Protein 8XEJ (pdb70)

Nearest PDB structures (foldseek):
  8xej-assembly1_L  TM=1.005E+00  e=1.411E-43  Oryctolagus cuniculus
  7daa-assembly1_L  TM=9.873E-01  e=8.608E-41  Homo sapiens
  8tlm-assembly1_B  TM=9.731E-01  e=5.963E-35  Oryctolagus cuniculus
  8f6l-assembly1_B  TM=9.156E-01  e=1.767E-34  Homo sapiens
  5b71-assembly2_C  TM=8.196E-01  e=6.114E-34  Homo sapiens

InterPro domains:
  IPR003598 Immunoglobulin subtype 2 [SM00408] (35-115)
  IPR003598 Immunoglobulin subtype 2 [SM00408] (233-308)
  IPR003599 Immunoglobulin domain subtype [SM00409] (29-137)
  IPR003599 Immunoglobulin domain subtype [SM00409] (227-319)
  IPR007110 Immunoglobulin-like domain [PS50835] (37-120)
  IPR007110 Immunoglobulin-like domain [PS50835] (139-203)
  IPR007110 Immunoglobulin-like domain [PS50835] (221-315)
  IPR013783 Immunoglobulin-like fold [G3DSA:2.60.40.10] (23-137)
  IPR013783 Immunoglobulin-like fold [G3DSA:2.60.40.10] (138-223)
  IPR013783 Immunoglobulin-like fold [G3DSA:2.60.40.10] (224-321)
  IPR036179 Immunoglobulin-like domain superfamily [SSF48726] (25-116)
  IPR036179 Immunoglobulin-like domain superfamily [SSF48726] (101-204)
  IPR036179 Immunoglobulin-like domain superfamily [SSF48726] (213-319)

Foldseek 3Di:
DEWDKEWPAQEDEEAFQAKDKTKMFTDDPVWFQDKWKWFDDPPDIHTDDACVVPFWHWDDDGGMIIIIGGGDDQPPPFGKMKMKTQDPVGIDIYIHGYHHDYVVVVCPVVVVVVVVVVVVVVVVCCVPVPVD/DVLVVLLVLLVVLVVLVVLLVVLLVVVLVCDCVPDDNVLSVVSVVLVVVLLVLLLLVLVQQVVQDDPDPVVPPDPPVVQNVCSVVSNSLVVLSVVLNVLSVVCVVDPHDDPLSVLVSVLSLLVNLVSLLLSLLSRLLVSLLSLLLVCFQVQDDDPSSVSNNVSSVVSLLSSQLSLQVLLLVLFPPSPDPSNVLSNLRSLLQVLQLVLLSNLLSLLCSQCVPCSVVVCVVQLVVQLVVLVVPDADLGDDPVVCSSVSSSQSSSLSRGDAQGADADPPPVNVVSVVVSVVVSVVSVVVCVVVVPPTDNHPDPVPVVVSSVVSNVVSVVSVCVCPVPVDAQNAASDDNVSSRRRSNRVRPD/DKAKDFAAEDAFQDKGKIKIFDDDDWLLPWKKWKWWAAVPGDIHTAWIAGNVGDIDGDPVCVPQWDWGDDGTMIMIMGRGDDQVNWTWMKMFTDDPHGDDIYPTGTHGYDDDDWDAWDKDKQAWDPQKIKIWIKTDFGDDDDKDKDKPVNPDDPFKDWDDWDADPVGGTITMIMGIDGPVCLVPDWIWMWMADVNVRDTDIGTHHHDD/DAKAKEKDDQEDEDAQFAKDKIKIFIPWFLFQAKWKWWAAPPDDIDTADGSQAHGDPPHDPQWGWDDTTGMIMIMGGNDALQRFTKMKMWGDRPCVVHNIDIYPIYGYAYAYDFDAWDWDKDWADPVVVVVWKTKIKIKTPFGDDPDKDKWKAFLNHTDDDQKDKDKDAQDSHRRGIMMMIIGIDGNVVVVVTWKIWIFIGDPSDPDTDIDIDTPPD

Solvent-accessible surface area: 41910 Å² total

GO terms:
  GO:0045494 photoreceptor cell maintenance (P, IDA)
  GO:0032755 positive regulation of interleukin-6 production (P, IDA)
  GO:0038023 signaling receptor activity (F, IDA)
  GO:0072659 protein localization to plasma membrane (P, IMP)
  GO:0005768 endosome (C, IDA)
  GO:0005789 endoplasmic reticulum membrane (C, IDA)
  GO:0005886 plasma membrane (C, IDA)
  GO:0010575 positive regulation of vascular endothelial growth factor production (P, IDA)
  GO:0010595 positive regulation of endothelial cell migration (P, IDA)
  GO:1904466 positive regulation of matrix metallopeptidase secretion (P, IDA)
  GO:0046598 positive regulation of viral entry into host cell (P, IDA)
  GO:0072659 protein localization to plasma membrane (P, IDA)
  GO:0061154 endothelial tube morphogenesis (P, IDA)
  GO:0140597 protein carrier activity (F, IDA)
  GO:0042470 melanosome (C, EXP)
  GO:0005768 endosome (C, EXP)
  GO:0005789 endoplasmic reticulum membrane (C, EXP)
  GO:0005886 plasma membrane (C, EXP)
  GO:0016323 basolateral plasma membrane (C, EXP)
  GO:0001618 virus receptor activity (F, IMP)

B-factor: mean 67.81, std 33.21, range [15.9, 172.38]

Organism: Homo sapiens (NCBI:txid9606)

Secondary structure (DSSP, 8-state):
----EEES-SEEEEETTSEEEEEEEE--SS---EEEEEEEETTEEEE--TTGGGTEEEEEETTEEEEEEES--TTTS-EEEEEEEEETTEEEEEEEEEEEE-HHHHTHHHHHHHHHHHHHHHHHHHHTTT--/-EEEE---EE-TT--EEEEEEE-SS-TTSSEEEEEEE-TTS-EEEEEEE-SSS-EEE-GGGTTTEEEEE-SSEEEEEESS--GGG-EEEEEEEESSSEEEE---EEEEE-SSPPB--EEEEEPPP--EEEEEEEEEEEBSS--EEEEGGGTB-TTEEEPPPEE-TTS-EEEEEEEEEEGGGTTT---EEEEEEGGGTEEEEEE-PPP-/----EEEE-SEEEEETT-EEEEEEEESS--TT-EEEEEE-SSSPPEEEEETTTEEPTT--TT-EEEEETTEEEEEEES--GGG-EEEEEEE-TTHHHH--PBP--EEEEEE---BPPEEEEEPPPHHHHHHTEEEEEEEEEEEBSS-EEEEEEETTEEP-SSEEEEEPPPPTTT--EEEEEEEEEEHHHHHH--EEEEEEEETT-SS-EEEEEES--/-HHHHHHHHHHHHHHHHHHHHHHHHHHHHHHHHHS-HHHHHHHHHHHHHHHHHHHHHHHHHHHH--S------S-HHHHHHHIIIIIHHHHHHHHHHHHHHHHHHSSS--HHHHHHHHHHHHHHHHHHHHHIIIIIHHHHHHHHHHHHHH----HHHHHHHHHHHHHHHHHHHHHHHHHHHTSTT--S-HHHHHHHHHHHHHHHHHHHHHHHHHHHHH-TTTHHHHHHHHHHHHHHHHHHS----SS-STTHHHHHHHHHHHHHHS----SSS--SSHHHHHHHHHHHHHHHHHHHHHHT-TTS-S-S-HHHHHHHHHHHHHHHHHHHHIIIIIS----------HHHHHHHHHH---

Structure (mmCIF, N/CA/C/O backbone):
data_8XEJ
#
_entry.id   8XEJ
#
_cell.length_a   1.00
_cell.length_b   1.00
_cell.length_c   1.00
_cell.angle_alpha   90.00
_cell.angle_beta   90.00
_cell.angle_gamma   90.00
#
_symmetry.space_group_name_H-M   'P 1'
#
loop_
_entity.id
_entity.type
_entity.pdbx_description
1 polymer 'Isoform 2 of Basigin'
2 polymer 'XK-related protein 8'
3 polymer 'Fab heavy chain'
4 polymer 'Fab light chain'
5 non-polymer 1,2-DILINOLEOYL-SN-GLYCERO-3-PHOSPHOCHOLINE
#
loop_
_atom_site.group_PDB
_atom_site.id
_atom_site.type_symbol
_atom_site.label_atom_id
_atom_site.label_alt_id
_atom_site.label_comp_id
_atom_site.label_asym_id
_atom_site.label_entity_id
_atom_site.label_seq_id
_atom_site.pdbx_PDB_ins_code
_atom_site.Cartn_x
_atom_site.Cartn_y
_atom_site.Cartn_z
_atom_site.occupancy
_atom_site.B_iso_or_equiv
_atom_site.auth_seq_id
_atom_site.auth_comp_id
_atom_site.auth_asym_id
_atom_site.auth_atom_id
_atom_site.pdbx_PDB_model_num
ATOM 1 N N . GLY A 1 2 ? 119.820 116.361 167.912 1.00 59.88 103 GLY B N 1
ATOM 2 C CA . GLY A 1 2 ? 119.760 115.863 166.551 1.00 59.88 103 GLY B CA 1
ATOM 3 C C . GLY A 1 2 ? 121.125 115.608 165.943 1.00 59.88 103 GLY B C 1
ATOM 4 O O . GLY A 1 2 ? 122.122 115.550 166.662 1.00 59.88 103 GLY B O 1
ATOM 5 N N . PRO A 1 3 ? 121.171 115.455 164.621 1.00 58.97 104 PRO B N 1
ATOM 6 C CA . PRO A 1 3 ? 122.450 115.219 163.960 1.00 58.97 104 PRO B CA 1
ATOM 7 C C . PRO A 1 3 ? 123.392 116.381 164.192 1.00 58.97 104 PRO B C 1
ATOM 8 O O . PRO A 1 3 ? 122.954 117.534 164.366 1.00 58.97 104 PRO B O 1
ATOM 12 N N . PRO A 1 4 ? 124.697 116.128 164.211 1.00 52.39 105 PRO B N 1
ATOM 13 C CA . PRO A 1 4 ? 125.649 117.210 164.456 1.00 52.39 105 PRO B CA 1
ATOM 14 C C . PRO A 1 4 ? 125.935 118.002 163.194 1.00 52.39 105 PRO B C 1
ATOM 15 O O . PRO A 1 4 ? 125.826 117.503 162.072 1.00 52.39 105 PRO B O 1
ATOM 19 N N . ARG A 1 5 ? 126.311 119.262 163.397 1.00 47.66 106 ARG B N 1
ATOM 20 C CA . ARG A 1 5 ? 126.654 120.168 162.307 1.00 47.66 106 ARG B CA 1
ATOM 21 C C . ARG A 1 5 ? 128.015 120.769 162.627 1.00 47.66 106 ARG B C 1
ATOM 22 O O . ARG A 1 5 ? 128.139 121.573 163.556 1.00 47.66 106 ARG B O 1
ATOM 30 N N . VAL A 1 6 ? 129.029 120.375 161.867 1.00 39.30 107 VAL B N 1
ATOM 31 C CA . VAL A 1 6 ? 130.395 120.836 162.071 1.00 39.30 107 VAL B CA 1
ATOM 32 C C . VAL A 1 6 ? 130.792 121.760 160.934 1.00 39.30 107 VAL B C 1
ATOM 33 O O . VAL A 1 6 ? 130.370 121.584 159.786 1.00 39.30 107 VAL B O 1
ATOM 37 N N . LYS A 1 7 ? 131.621 122.750 161.253 1.00 35.81 108 LYS B N 1
ATOM 38 C CA . LYS A 1 7 ? 132.117 123.648 160.227 1.00 35.81 108 LYS B CA 1
ATOM 39 C C . LYS A 1 7 ? 133.529 124.081 160.582 1.00 35.81 108 LYS B C 1
ATOM 40 O O . LYS A 1 7 ? 133.907 124.141 161.757 1.00 35.81 108 LYS B O 1
ATOM 46 N N . ALA A 1 8 ? 134.305 124.374 159.546 1.00 32.46 109 ALA B N 1
ATOM 47 C CA . ALA A 1 8 ? 135.664 124.856 159.712 1.00 32.46 109 ALA B CA 1
ATOM 48 C C . ALA A 1 8 ? 135.677 126.324 160.109 1.00 32.46 109 ALA B C 1
ATOM 49 O O . ALA A 1 8 ? 134.789 127.095 159.738 1.00 32.46 109 ALA B O 1
ATOM 51 N N . VAL A 1 9 ? 136.710 126.716 160.853 1.00 32.05 110 VAL B N 1
ATOM 52 C CA . VAL A 1 9 ? 136.847 128.122 161.204 1.00 32.05 110 VAL B CA 1
ATOM 53 C C . VAL A 1 9 ? 137.299 128.897 159.977 1.00 32.05 110 VAL B C 1
ATOM 54 O O . VAL A 1 9 ? 136.773 129.972 159.666 1.00 32.05 110 VAL B O 1
ATOM 58 N N . LYS A 1 10 ? 138.270 128.348 159.253 1.00 35.47 111 LYS B N 1
ATOM 59 C CA . LYS A 1 10 ? 138.770 128.908 158.006 1.00 35.47 111 LYS B CA 1
ATOM 60 C C . LYS A 1 10 ? 138.670 127.799 156.973 1.00 35.47 111 LYS B C 1
ATOM 61 O O . LYS A 1 10 ? 139.322 126.760 157.115 1.00 35.47 111 LYS B O 1
ATOM 67 N N . SER A 1 11 ? 137.844 128.006 155.946 1.00 36.51 112 SER B N 1
ATOM 68 C CA . SER A 1 11 ? 137.661 126.968 154.938 1.00 36.51 112 SER B CA 1
ATOM 69 C C . SER A 1 11 ? 138.862 126.846 154.014 1.00 36.51 112 SER B C 1
ATOM 70 O O . SER A 1 11 ? 139.113 125.766 153.472 1.00 36.51 112 SER B O 1
ATOM 73 N N . SER A 1 12 ? 139.609 127.925 153.815 1.00 37.18 113 SER B N 1
ATOM 74 C CA . SER A 1 12 ? 140.775 127.888 152.947 1.00 37.18 113 SER B CA 1
ATOM 75 C C . SER A 1 12 ? 141.913 128.645 153.608 1.00 37.18 113 SER B C 1
ATOM 76 O O . SER A 1 12 ? 141.706 129.744 154.129 1.00 37.18 113 SER B O 1
ATOM 79 N N . GLU A 1 13 ? 143.107 128.060 153.588 1.00 41.05 114 GLU B N 1
ATOM 80 C CA . GLU A 1 13 ? 144.273 128.679 154.194 1.00 41.05 114 GLU B CA 1
ATOM 81 C C . GLU A 1 13 ? 145.425 128.641 153.203 1.00 41.05 114 GLU B C 1
ATOM 82 O O . GLU A 1 13 ? 145.423 127.864 152.247 1.00 41.05 114 GLU B O 1
ATOM 88 N N . HIS A 1 14 ? 146.412 129.505 153.435 1.00 49.66 115 HIS B N 1
ATOM 89 C CA . HIS A 1 14 ? 147.565 129.617 152.542 1.00 49.66 115 HIS B CA 1
ATOM 90 C C . HIS A 1 14 ? 148.795 129.916 153.393 1.00 49.66 115 HIS B C 1
ATOM 91 O O . HIS A 1 14 ? 149.028 131.067 153.773 1.00 49.66 115 HIS B O 1
ATOM 98 N N . ILE A 1 15 ? 149.565 128.878 153.705 1.00 49.67 116 ILE B N 1
ATOM 99 C CA . ILE A 1 15 ? 150.720 128.996 154.585 1.00 49.67 116 ILE B CA 1
ATOM 100 C C . ILE A 1 15 ? 151.941 128.707 153.719 1.00 49.67 116 ILE B C 1
ATOM 101 O O . ILE A 1 15 ? 151.809 128.514 152.505 1.00 49.67 116 ILE B O 1
ATOM 106 N N . ASN A 1 16 ? 153.131 128.690 154.312 1.00 53.59 117 ASN B N 1
ATOM 107 C CA . ASN A 1 16 ? 154.363 128.490 153.572 1.00 53.59 117 ASN B CA 1
ATOM 108 C C . ASN A 1 16 ? 155.155 127.373 154.234 1.00 53.59 117 ASN B C 1
ATOM 109 O O . ASN A 1 16 ? 154.886 126.984 155.373 1.00 53.59 117 ASN B O 1
ATOM 114 N N . GLU A 1 17 ? 156.127 126.846 153.497 1.00 55.61 118 GLU B N 1
ATOM 115 C CA . GLU A 1 17 ? 156.907 125.725 153.994 1.00 55.61 118 GLU B CA 1
ATOM 116 C C . GLU A 1 17 ? 157.777 126.143 155.175 1.00 55.61 118 GLU B C 1
ATOM 117 O O . GLU A 1 17 ? 158.102 127.317 155.367 1.00 55.61 118 GLU B O 1
ATOM 123 N N . GLY A 1 18 ? 158.143 125.146 155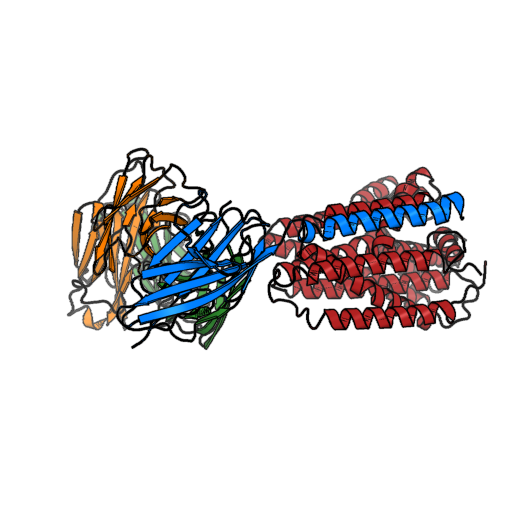.981 1.00 51.52 119 GLY B N 1
ATOM 124 C CA . GLY A 1 18 ? 158.929 125.345 157.176 1.00 51.52 119 GLY B CA 1
ATOM 125 C C . GLY A 1 18 ? 158.132 125.750 158.396 1.00 51.52 119 GLY B C 1
ATOM 126 O O . GLY A 1 18 ? 158.607 125.558 159.521 1.00 51.52 119 GLY B O 1
ATOM 127 N N . GLU A 1 19 ? 156.935 126.300 158.215 1.00 45.60 120 GLU B N 1
ATOM 128 C CA . GLU A 1 19 ? 156.083 126.718 159.316 1.00 45.60 120 GLU B CA 1
ATOM 129 C C . GLU A 1 19 ? 155.174 125.555 159.709 1.00 45.60 120 GLU B C 1
ATOM 130 O O . GLU A 1 19 ? 155.395 124.408 159.312 1.00 45.60 120 GLU B O 1
ATOM 136 N N . THR A 1 20 ? 154.143 125.833 160.505 1.00 38.22 121 THR B N 1
ATOM 137 C CA . THR A 1 20 ? 153.216 124.800 160.951 1.00 38.22 121 THR B CA 1
ATOM 138 C C . THR A 1 20 ? 151.786 125.303 160.817 1.00 38.22 121 THR B C 1
ATOM 139 O O . THR A 1 20 ? 151.408 126.292 161.451 1.00 38.22 121 THR B O 1
ATOM 143 N N . ALA A 1 21 ? 151.000 124.623 159.988 1.00 34.62 122 ALA B N 1
ATOM 144 C CA . ALA A 1 21 ? 149.604 124.978 159.774 1.00 34.62 122 ALA B CA 1
ATOM 145 C C . ALA A 1 21 ? 148.739 124.457 160.910 1.00 34.62 122 ALA B C 1
ATOM 146 O O . ALA A 1 21 ? 148.903 123.321 161.354 1.00 34.62 122 ALA B O 1
ATOM 148 N N . MET A 1 22 ? 147.782 125.268 161.354 1.00 27.10 123 MET B N 1
ATOM 149 C CA . MET A 1 22 ? 146.785 124.825 162.324 1.00 27.10 123 MET B CA 1
ATOM 150 C C . MET A 1 22 ? 145.394 124.955 161.720 1.00 27.10 123 MET B C 1
ATOM 151 O O . MET A 1 22 ? 144.807 126.039 161.731 1.00 27.10 123 MET B O 1
ATOM 156 N N . LEU A 1 23 ? 144.846 123.843 161.242 1.00 28.77 124 LEU B N 1
ATOM 157 C CA . LEU A 1 23 ? 143.458 123.796 160.807 1.00 28.77 124 LEU B CA 1
ATOM 158 C C . LEU A 1 23 ? 142.586 123.494 162.016 1.00 28.77 124 LEU B C 1
ATOM 159 O O . LEU A 1 23 ? 142.961 122.687 162.860 1.00 28.77 124 LEU B O 1
ATOM 164 N N . VAL A 1 24 ? 141.426 124.132 162.123 1.00 26.83 125 VAL B N 1
ATOM 165 C CA . VAL A 1 24 ? 140.561 123.832 163.260 1.00 26.83 125 VAL B CA 1
ATOM 166 C C . VAL A 1 24 ? 139.111 123.713 162.821 1.00 26.83 125 VAL B C 1
ATOM 167 O O . VAL A 1 24 ? 138.583 124.606 162.151 1.00 26.83 125 VAL B O 1
ATOM 171 N N . CYS A 1 25 ? 138.453 122.633 163.229 1.00 32.30 126 CYS B N 1
ATOM 172 C CA . CYS A 1 25 ? 137.016 122.492 163.057 1.00 32.30 126 CYS B CA 1
ATOM 173 C C . CYS A 1 25 ? 136.301 122.719 164.380 1.00 32.30 126 CYS B C 1
ATOM 174 O O . CYS A 1 25 ? 136.860 122.472 165.454 1.00 32.30 126 CYS B O 1
ATOM 177 N N . LYS A 1 26 ? 135.042 123.155 164.296 1.00 34.40 127 LYS B N 1
ATOM 178 C CA . LYS A 1 26 ? 134.239 123.383 165.486 1.00 34.40 127 LYS B CA 1
ATOM 179 C C . LYS A 1 26 ? 132.799 122.966 165.225 1.00 34.40 127 LYS B C 1
ATOM 180 O O . LYS A 1 26 ? 132.375 122.793 164.079 1.00 34.40 127 LYS B O 1
ATOM 186 N N . SER A 1 27 ? 132.047 122.819 166.313 1.00 41.86 128 SER B N 1
ATOM 187 C CA . SER A 1 27 ? 130.646 122.427 166.256 1.00 41.86 128 SER B CA 1
ATOM 188 C C . SER A 1 27 ? 129.958 122.907 167.523 1.00 41.86 128 SER B C 1
ATOM 189 O O . SER A 1 27 ? 130.579 122.991 168.585 1.00 41.86 128 SER B O 1
ATOM 192 N N . GLU A 1 28 ? 128.665 123.220 167.402 1.00 47.67 129 GLU B N 1
ATOM 193 C CA . GLU A 1 28 ? 127.884 123.697 168.537 1.00 47.67 129 GLU B CA 1
ATOM 194 C C . GLU A 1 28 ? 126.607 122.890 168.745 1.00 47.67 129 GLU B C 1
ATOM 195 O O . GLU A 1 28 ? 125.692 123.362 169.428 1.00 47.67 129 GLU B O 1
ATOM 201 N N . SER A 1 29 ? 126.516 121.694 168.175 1.00 48.78 130 SER B N 1
ATOM 202 C CA . SER A 1 29 ? 125.303 120.909 168.333 1.00 48.78 130 SER B CA 1
ATOM 203 C C . SER A 1 29 ? 125.220 120.315 169.736 1.00 48.78 130 SER B C 1
ATOM 204 O O . SER A 1 29 ? 126.210 120.226 170.467 1.00 48.78 130 SER B O 1
ATOM 207 N N . VAL A 1 30 ? 124.008 119.896 170.104 1.00 49.65 131 VAL B N 1
ATOM 208 C CA . VAL A 1 30 ? 123.740 119.289 171.396 1.00 49.65 131 VAL B CA 1
ATOM 209 C C . VAL A 1 30 ? 123.004 117.978 171.150 1.00 49.65 131 VAL B C 1
ATOM 210 O O . VAL A 1 30 ? 121.944 117.977 170.517 1.00 49.65 131 VAL B O 1
ATOM 214 N N . PRO A 1 31 ? 123.526 116.830 171.603 1.00 50.23 132 PRO B N 1
ATOM 215 C CA . PRO A 1 31 ? 124.761 116.620 172.381 1.00 50.23 132 PRO B CA 1
ATOM 216 C C . PRO A 1 31 ? 126.022 117.037 171.627 1.00 50.23 132 PRO B C 1
ATOM 217 O O . PRO A 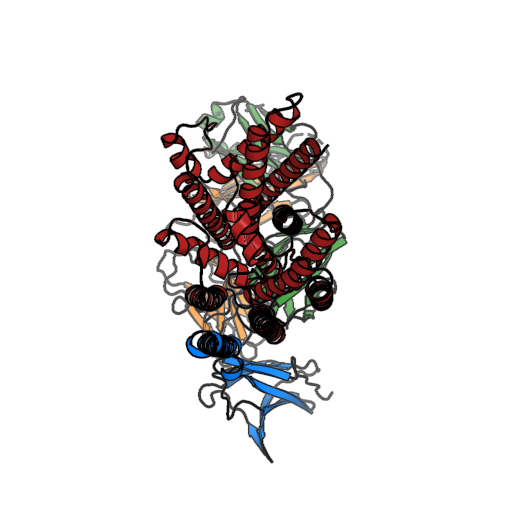1 31 ? 126.049 117.041 170.401 1.00 50.23 132 PRO B O 1
ATOM 221 N N . PRO A 1 32 ? 127.077 117.408 172.347 1.00 47.42 133 PRO B N 1
ATOM 222 C CA . PRO A 1 32 ? 128.304 117.850 171.681 1.00 47.42 133 PRO B CA 1
ATOM 223 C C . PRO A 1 32 ? 129.044 116.690 171.036 1.00 47.42 133 PRO B C 1
ATOM 224 O O . PRO A 1 32 ? 128.812 115.518 171.336 1.00 47.42 133 PRO B O 1
ATOM 228 N N . VAL A 1 33 ? 129.951 117.041 170.129 1.00 39.51 134 VAL B N 1
ATOM 229 C CA . VAL A 1 33 ? 130.739 116.049 169.408 1.00 39.51 134 VAL B CA 1
ATOM 230 C C . VAL A 1 33 ? 131.821 115.529 170.350 1.00 39.51 134 VAL B C 1
ATOM 231 O O . VAL A 1 33 ? 132.723 116.269 170.746 1.00 39.51 134 VAL B O 1
ATOM 235 N N . THR A 1 34 ? 131.723 114.251 170.719 1.00 37.84 135 THR B N 1
ATOM 236 C CA . THR A 1 34 ? 132.684 113.651 171.638 1.00 37.84 135 THR B CA 1
ATOM 237 C C . THR A 1 34 ? 134.015 113.319 170.967 1.00 37.84 135 THR B C 1
ATOM 238 O O . THR A 1 34 ? 135.081 113.641 171.501 1.00 37.84 135 THR B O 1
ATOM 242 N N . ASP A 1 35 ? 133.980 112.664 169.807 1.00 36.54 136 ASP B N 1
ATOM 243 C CA . ASP A 1 35 ? 135.191 112.251 169.108 1.00 36.54 136 ASP B CA 1
ATOM 244 C C . ASP A 1 35 ? 135.324 112.888 167.727 1.00 36.54 136 ASP B C 1
ATOM 245 O O . ASP A 1 35 ? 134.335 113.084 167.004 1.00 36.54 136 ASP B O 1
ATOM 250 N N . TRP A 1 36 ? 136.573 113.219 167.392 1.00 31.81 137 TRP B N 1
ATOM 251 C CA . TRP A 1 36 ? 136.979 113.813 166.127 1.00 31.81 137 TRP B CA 1
ATOM 252 C C . TRP A 1 36 ? 138.019 112.952 165.422 1.00 31.81 137 TRP B C 1
ATOM 253 O O . TRP A 1 36 ? 138.849 112.302 166.062 1.00 31.81 137 TRP B O 1
ATOM 264 N N . ALA A 1 37 ? 137.971 112.960 164.091 1.00 32.16 138 ALA B N 1
ATOM 265 C CA . ALA A 1 37 ? 138.921 112.219 163.275 1.00 32.16 138 ALA B CA 1
ATOM 266 C C . ALA A 1 37 ? 139.261 113.035 162.037 1.00 32.16 138 ALA B C 1
ATOM 267 O O . ALA A 1 37 ? 138.374 113.592 161.388 1.00 32.16 138 ALA B O 1
ATOM 269 N N . TRP A 1 38 ? 140.545 113.101 161.709 1.00 27.74 139 TRP B N 1
ATOM 270 C CA . TRP A 1 38 ? 141.028 113.859 160.564 1.00 27.74 139 TRP B CA 1
ATOM 271 C C . TRP A 1 38 ? 141.500 112.915 159.469 1.00 27.74 139 TRP B C 1
ATOM 272 O O . TRP A 1 38 ? 142.210 111.943 159.742 1.00 27.74 139 TRP B O 1
ATOM 283 N N . TYR A 1 39 ? 141.117 113.207 158.228 1.00 33.89 140 TYR B N 1
ATOM 284 C CA . TYR A 1 39 ? 141.534 112.417 157.079 1.00 33.89 140 TYR B CA 1
ATOM 285 C C . TYR A 1 39 ? 142.085 113.341 156.006 1.00 33.89 140 TYR B C 1
ATOM 286 O O . TYR A 1 39 ? 141.587 114.449 155.820 1.00 33.89 140 TYR B O 1
ATOM 295 N N . LYS A 1 40 ? 143.104 112.888 155.293 1.00 37.49 141 LYS B N 1
ATOM 296 C CA . LYS A 1 40 ? 143.640 113.625 154.158 1.00 37.49 141 LYS B CA 1
ATOM 297 C C . LYS A 1 40 ? 143.105 113.011 152.874 1.00 37.49 141 LYS B C 1
ATOM 298 O O . LYS A 1 40 ? 143.210 111.798 152.674 1.00 37.49 141 LYS B O 1
ATOM 304 N N . ILE A 1 41 ? 142.518 113.837 152.020 1.00 43.01 142 ILE B N 1
ATOM 305 C CA . ILE A 1 41 ? 141.920 113.336 150.789 1.00 43.01 142 ILE B CA 1
ATOM 306 C C . ILE A 1 41 ? 143.022 113.045 149.785 1.00 43.01 142 ILE B C 1
ATOM 307 O O . ILE A 1 41 ? 143.876 113.898 149.515 1.00 43.01 142 ILE B O 1
ATOM 312 N N . THR A 1 42 ? 142.982 111.855 149.195 1.00 56.84 143 THR B N 1
ATOM 313 C CA . THR A 1 42 ? 143.852 111.488 148.094 1.00 56.84 143 THR B CA 1
ATOM 314 C C . THR A 1 42 ? 143.000 110.867 146.999 1.00 56.84 143 THR B C 1
ATOM 315 O O . THR A 1 42 ? 141.800 110.637 147.170 1.00 56.84 143 THR B O 1
ATOM 319 N N . ASP A 1 43 ? 143.630 110.607 145.860 1.00 68.41 144 ASP B N 1
ATOM 320 C CA . ASP A 1 43 ? 142.912 110.038 144.730 1.00 68.41 144 ASP B CA 1
ATOM 321 C C . ASP A 1 43 ? 142.405 108.636 145.040 1.00 68.41 144 ASP B C 1
ATOM 322 O O . ASP A 1 43 ? 143.201 107.721 145.276 1.00 68.41 144 ASP B O 1
ATOM 327 N N . SER A 1 44 ? 141.081 108.475 145.048 1.00 70.93 145 SER B N 1
ATOM 328 C CA . SER A 1 44 ? 140.360 107.224 145.285 1.00 70.93 145 SER B CA 1
ATOM 329 C C . SER A 1 44 ? 140.369 106.730 146.728 1.00 70.93 145 SER B C 1
ATOM 330 O O . SER A 1 44 ? 139.769 105.684 146.991 1.00 70.93 145 SER B O 1
ATOM 333 N N . GLU A 1 45 ? 141.003 107.431 147.668 1.00 65.36 146 GLU B N 1
ATOM 334 C CA . GLU A 1 45 ? 141.066 106.951 149.046 1.00 65.36 146 GLU B CA 1
ATOM 335 C C . GLU A 1 45 ? 141.491 108.070 149.982 1.00 65.36 146 GLU B C 1
ATOM 336 O O . GLU A 1 45 ? 142.201 109.000 149.588 1.00 65.36 146 GLU B O 1
ATOM 342 N N . ASP A 1 46 ? 141.022 107.965 151.224 1.00 54.95 147 ASP B N 1
ATOM 343 C CA . ASP A 1 46 ? 141.225 108.955 152.275 1.00 54.95 147 ASP B CA 1
ATOM 344 C C . ASP A 1 46 ? 141.984 108.297 153.418 1.00 54.95 147 ASP B C 1
ATOM 345 O O . ASP A 1 46 ? 141.544 107.277 153.958 1.00 54.95 147 ASP B O 1
ATOM 350 N N . LYS A 1 47 ? 143.140 108.854 153.760 1.00 45.20 148 LYS B N 1
ATOM 351 C CA . LYS A 1 47 ? 144.030 108.264 154.749 1.00 45.20 148 LYS B CA 1
ATOM 352 C C . LYS A 1 47 ? 143.894 108.974 156.087 1.00 45.20 148 LYS B C 1
ATOM 353 O O . LYS A 1 47 ? 143.891 110.207 156.145 1.00 45.20 148 LYS B O 1
ATOM 359 N N . ALA A 1 48 ? 143.779 108.189 157.155 1.00 38.13 149 ALA B N 1
ATOM 360 C CA . ALA A 1 48 ? 143.628 108.739 158.492 1.00 38.13 149 ALA B CA 1
ATOM 361 C C . ALA A 1 48 ? 144.918 109.416 158.927 1.00 38.13 149 ALA B C 1
ATOM 362 O O . ALA A 1 48 ? 146.016 109.026 158.522 1.00 38.13 149 ALA B O 1
ATOM 364 N N . LEU A 1 49 ? 144.784 110.447 159.751 1.00 37.02 150 LEU B N 1
ATOM 365 C CA . LEU A 1 49 ? 145.936 111.199 160.231 1.00 37.02 150 LEU B CA 1
ATOM 366 C C . LEU A 1 49 ? 146.131 110.877 161.710 1.00 37.02 150 LEU B C 1
ATOM 367 O O . LEU A 1 49 ? 145.478 111.465 162.577 1.00 37.02 150 LEU B O 1
ATOM 372 N N . MET A 1 50 ? 147.034 109.940 161.988 1.00 43.60 151 MET B N 1
ATOM 373 C CA . MET A 1 50 ? 147.327 109.519 163.351 1.00 43.60 151 MET B CA 1
ATOM 374 C C . MET A 1 50 ? 148.263 110.493 164.053 1.00 43.60 151 MET B C 1
ATOM 375 O O . MET A 1 50 ? 149.222 110.993 163.459 1.00 43.60 151 MET B O 1
ATOM 380 N N . GLN A 1 51 ? 147.980 110.755 165.327 1.00 41.88 152 GLN B N 1
ATOM 381 C CA . GLN A 1 51 ? 148.820 111.648 166.112 1.00 41.88 152 GLN B CA 1
ATOM 382 C C . GLN A 1 51 ? 150.223 111.070 166.231 1.00 41.88 152 GLN B C 1
ATOM 383 O O . GLN A 1 51 ? 150.401 109.875 166.481 1.00 41.88 152 GLN B O 1
ATOM 389 N N . GLY A 1 52 ? 151.227 111.924 166.050 1.00 48.15 153 GLY B N 1
ATOM 390 C CA . GLY A 1 52 ? 152.601 111.482 166.136 1.00 48.15 153 GLY B CA 1
ATOM 391 C C . GLY A 1 52 ? 153.197 111.014 164.828 1.00 48.15 153 GLY B C 1
ATOM 392 O O . GLY A 1 52 ? 154.369 110.615 164.808 1.00 48.15 153 GLY B O 1
ATOM 393 N N . SER A 1 53 ? 152.431 111.046 163.740 1.00 47.71 154 SER B N 1
ATOM 394 C CA . SER A 1 53 ? 152.932 110.602 162.447 1.00 47.71 154 SER B CA 1
ATOM 395 C C . SER A 1 53 ? 154.078 111.486 161.977 1.00 47.71 154 SER B C 1
ATOM 396 O O . SER A 1 53 ? 153.992 112.717 162.019 1.00 47.71 154 SER B O 1
ATOM 399 N N . GLU A 1 54 ? 155.159 110.838 161.538 1.00 52.36 155 GLU B N 1
ATOM 400 C CA . GLU A 1 54 ? 156.378 111.502 161.072 1.00 52.36 155 GLU B CA 1
ATOM 401 C C . GLU A 1 54 ? 156.870 112.548 162.067 1.00 52.36 155 GLU B C 1
ATOM 402 O O . GLU A 1 54 ? 157.554 113.505 161.694 1.00 52.36 155 GLU B O 1
ATOM 408 N N . SER A 1 55 ? 156.521 112.364 163.343 1.00 52.88 156 SER B N 1
ATOM 409 C CA . SER A 1 55 ? 156.897 113.282 164.421 1.00 52.88 156 SER B CA 1
ATOM 410 C C . SER A 1 55 ? 156.553 114.732 164.086 1.00 52.88 156 SER B C 1
ATOM 411 O O . SER A 1 55 ? 157.176 115.664 164.601 1.00 52.88 156 SER B O 1
ATOM 414 N N . ARG A 1 56 ? 155.566 114.945 163.213 1.00 44.98 157 ARG B N 1
ATOM 415 C CA . ARG A 1 56 ? 155.202 116.297 162.817 1.00 44.98 157 ARG B CA 1
ATOM 416 C C . ARG A 1 56 ? 153.710 116.594 162.857 1.00 44.98 157 ARG B C 1
ATOM 417 O O . ARG A 1 56 ? 153.343 117.769 162.750 1.00 44.98 157 ARG B O 1
ATOM 425 N N . PHE A 1 57 ? 152.843 115.597 163.014 1.00 40.35 158 PHE B N 1
ATOM 426 C CA . PHE A 1 57 ? 151.416 115.861 163.094 1.00 40.35 158 PHE B CA 1
ATOM 427 C C . PHE A 1 57 ? 150.990 115.882 164.554 1.00 40.35 158 PHE B C 1
ATOM 428 O O . PHE A 1 57 ? 151.515 115.138 165.385 1.00 40.35 158 PHE B O 1
ATOM 436 N N . PHE A 1 58 ? 150.017 116.732 164.856 1.00 30.61 159 PHE B N 1
ATOM 437 C CA . PHE A 1 58 ? 149.457 116.832 166.192 1.00 30.61 159 PHE B CA 1
ATOM 438 C C . PHE A 1 58 ? 147.966 117.086 166.087 1.00 30.61 159 PHE B C 1
ATOM 439 O O . PHE A 1 58 ? 147.530 117.911 165.287 1.00 30.61 159 PHE B O 1
ATOM 447 N N . VAL A 1 59 ? 147.182 116.390 166.893 1.00 27.59 160 VAL B N 1
ATOM 448 C CA . VAL A 1 59 ? 145.747 116.616 166.937 1.00 27.59 160 VAL B CA 1
ATOM 449 C C . VAL A 1 59 ? 145.372 116.892 168.381 1.00 27.59 160 VAL B C 1
ATOM 450 O O . VAL A 1 59 ? 145.729 116.120 169.277 1.00 27.59 160 VAL B O 1
ATOM 454 N N . SER A 1 60 ? 144.647 117.980 168.606 1.00 26.35 161 SER B N 1
ATOM 455 C CA . SER A 1 60 ? 144.188 118.348 169.940 1.00 26.35 161 SER B CA 1
ATOM 456 C C . SER A 1 60 ? 142.681 118.497 169.858 1.00 26.35 161 SER B C 1
ATOM 457 O O . SER A 1 60 ? 142.181 119.421 169.211 1.00 26.35 161 SER B O 1
ATOM 460 N N . SER A 1 61 ? 141.960 117.571 170.475 1.00 27.01 162 SER B N 1
ATOM 461 C CA . SER A 1 61 ? 140.514 117.523 170.377 1.00 27.01 162 SER B CA 1
ATOM 462 C C . SER A 1 61 ? 139.866 117.715 171.737 1.00 27.01 162 SER B C 1
ATOM 463 O O . SER A 1 61 ? 140.266 117.090 172.723 1.00 27.01 162 SER B O 1
ATOM 466 N N . SER A 1 62 ? 138.840 118.558 171.770 1.00 29.85 163 SER B N 1
ATOM 467 C CA . SER A 1 62 ? 137.992 118.779 172.922 1.00 29.85 163 SER B CA 1
ATOM 468 C C . SER A 1 62 ? 136.545 118.655 172.466 1.00 29.85 163 SER B C 1
ATOM 469 O O . SER A 1 62 ? 136.258 118.498 171.270 1.00 29.85 163 SER B O 1
ATOM 472 N N . GLN A 1 63 ? 135.623 118.789 173.415 1.00 34.10 164 GLN B N 1
ATOM 473 C CA . GLN A 1 63 ? 134.215 118.672 173.075 1.00 34.10 164 GLN B CA 1
ATOM 474 C C . GLN A 1 63 ? 133.831 119.729 172.053 1.00 34.10 164 GLN B C 1
ATOM 475 O O . GLN A 1 63 ? 133.811 120.928 172.345 1.00 34.10 164 GLN B O 1
ATOM 481 N N . GLY A 1 64 ? 133.524 119.271 170.845 1.00 34.15 165 GLY B N 1
ATOM 482 C CA . GLY A 1 64 ? 133.131 120.144 169.766 1.00 34.15 165 GLY B CA 1
ATOM 483 C C . GLY A 1 64 ? 134.211 120.995 169.137 1.00 34.15 165 GLY B C 1
ATOM 484 O O . GLY A 1 64 ? 133.876 121.989 168.490 1.00 34.15 165 GLY B O 1
ATOM 485 N N . ARG A 1 65 ? 135.494 120.641 169.268 1.00 28.63 166 ARG B N 1
ATOM 486 C CA . ARG A 1 65 ? 136.499 121.458 168.587 1.00 28.63 166 ARG B CA 1
ATOM 487 C C . ARG A 1 65 ? 137.792 120.673 168.457 1.00 28.63 166 ARG B C 1
ATOM 488 O O . ARG A 1 65 ? 138.294 120.144 169.449 1.00 28.63 166 ARG B O 1
ATOM 496 N N . SER A 1 66 ? 138.349 120.620 167.248 1.00 26.43 167 SER B N 1
ATOM 497 C CA . SER A 1 66 ? 139.600 119.889 167.070 1.00 26.43 167 SER B CA 1
ATOM 498 C C . SER A 1 66 ? 140.578 120.638 166.181 1.00 26.43 167 SER B C 1
ATOM 499 O O . SER A 1 66 ? 140.206 121.114 165.102 1.00 26.43 167 SER B O 1
ATOM 502 N N . GLU A 1 67 ? 141.820 120.741 166.650 1.00 27.07 168 GLU B N 1
ATOM 503 C CA . GLU A 1 67 ? 142.903 121.404 165.940 1.00 27.07 168 GLU B CA 1
ATOM 504 C C . GLU A 1 67 ? 143.868 120.370 165.374 1.00 27.07 168 GLU B C 1
ATOM 505 O O . GLU A 1 67 ? 144.278 119.444 166.082 1.00 27.07 168 GLU B O 1
ATOM 511 N N . LEU A 1 68 ? 144.244 120.550 164.112 1.00 26.83 169 LEU B N 1
ATOM 512 C CA . LEU A 1 68 ? 145.230 119.745 163.401 1.00 26.83 169 LEU B CA 1
ATOM 513 C C . LEU A 1 68 ? 146.444 120.627 163.148 1.00 26.83 169 LEU B C 1
ATOM 514 O O . LEU A 1 68 ? 146.373 121.574 162.356 1.00 26.83 169 LEU B O 1
ATOM 519 N N . HIS A 1 69 ? 147.542 120.322 163.825 1.00 28.95 170 HIS B N 1
ATOM 520 C CA . HIS A 1 69 ? 148.803 121.030 163.686 1.00 28.95 170 HIS B CA 1
ATOM 521 C C . HIS A 1 69 ? 149.705 120.195 162.787 1.00 28.95 170 HIS B C 1
ATOM 522 O O . HIS A 1 69 ? 149.961 119.023 163.081 1.00 28.95 170 HIS B O 1
ATOM 529 N N . ILE A 1 70 ? 150.200 120.795 161.712 1.00 35.51 171 ILE B N 1
ATOM 530 C CA . ILE A 1 70 ? 151.112 120.131 160.791 1.00 35.51 171 ILE B CA 1
ATOM 531 C C . ILE A 1 70 ? 152.391 120.944 160.817 1.00 35.51 171 ILE B C 1
ATOM 532 O O . ILE A 1 70 ? 152.415 122.098 160.369 1.00 35.51 171 ILE B O 1
ATOM 537 N N . GLU A 1 71 ? 153.449 120.350 161.354 1.00 42.59 172 GLU B N 1
ATOM 538 C CA . GLU A 1 71 ? 154.740 121.002 161.462 1.00 42.59 172 GLU B CA 1
ATOM 539 C C . GLU A 1 71 ? 155.591 120.729 160.231 1.00 42.59 172 GLU B C 1
ATOM 540 O O . GLU A 1 71 ? 155.481 119.677 159.596 1.00 42.59 172 GLU B O 1
ATOM 546 N N . ASN A 1 72 ? 156.458 121.688 159.912 1.00 46.22 173 ASN B N 1
ATOM 547 C CA . ASN A 1 72 ? 157.402 121.583 158.802 1.00 46.22 173 ASN B CA 1
ATOM 548 C C . ASN A 1 72 ? 156.687 121.314 157.475 1.00 46.22 173 ASN B C 1
ATOM 549 O O . ASN A 1 72 ? 156.875 120.274 156.842 1.00 46.22 173 ASN B O 1
ATOM 554 N N . LEU A 1 73 ? 155.841 122.266 157.079 1.00 46.80 174 LEU B N 1
ATOM 555 C CA . LEU A 1 73 ? 155.075 122.156 155.840 1.00 46.80 174 LEU B CA 1
ATOM 556 C C . LEU A 1 73 ? 155.953 121.713 154.676 1.00 46.80 174 LEU B C 1
ATOM 557 O O . LEU A 1 73 ? 156.993 122.315 154.402 1.00 46.80 174 LEU B O 1
ATOM 562 N N . ASN A 1 74 ? 155.529 120.656 153.993 1.00 52.69 175 ASN B N 1
ATOM 563 C CA . ASN A 1 74 ? 156.249 120.116 152.850 1.00 52.69 175 ASN B CA 1
ATOM 564 C C . ASN A 1 74 ? 155.501 120.450 151.568 1.00 52.69 175 ASN B C 1
ATOM 565 O O . ASN A 1 74 ? 154.268 120.486 151.551 1.00 52.69 175 ASN B O 1
ATOM 570 N N . MET A 1 75 ? 156.252 120.711 150.501 1.00 55.48 176 MET B N 1
ATOM 571 C CA . MET A 1 75 ? 155.656 121.076 149.222 1.00 55.48 176 MET B CA 1
ATOM 572 C C . MET A 1 75 ? 155.078 119.888 148.456 1.00 55.48 176 MET B C 1
ATOM 573 O O . MET A 1 75 ? 154.303 120.093 147.515 1.00 55.48 176 MET B O 1
ATOM 578 N N . GLU A 1 76 ? 155.419 118.656 148.827 1.00 56.19 177 GLU B N 1
ATOM 579 C CA . GLU A 1 76 ? 154.957 117.495 148.074 1.00 56.19 177 GLU B CA 1
ATOM 580 C C . GLU A 1 76 ? 153.747 116.781 148.667 1.00 56.19 177 GLU B C 1
ATOM 581 O O . GLU A 1 76 ? 152.791 116.497 147.941 1.00 56.19 177 GLU B O 1
ATOM 587 N N . ALA A 1 77 ? 153.764 116.464 149.960 1.00 50.84 178 ALA B N 1
ATOM 588 C CA . ALA A 1 77 ? 152.661 115.723 150.565 1.00 50.84 178 ALA B CA 1
ATOM 589 C C . ALA A 1 77 ? 151.663 116.555 151.360 1.00 50.84 178 ALA B C 1
ATOM 590 O O . ALA A 1 77 ? 150.498 116.157 151.457 1.00 50.84 178 ALA B O 1
ATOM 592 N N . ASP A 1 78 ? 152.068 117.665 151.955 1.00 46.09 179 ASP B N 1
ATOM 593 C CA . ASP A 1 78 ? 151.130 118.425 152.777 1.00 46.09 179 ASP B CA 1
ATOM 594 C C . ASP A 1 78 ? 149.998 119.164 152.058 1.00 46.09 179 ASP B C 1
ATOM 595 O O . ASP A 1 78 ? 148.861 119.114 152.543 1.00 46.09 179 ASP B O 1
ATOM 600 N N . PRO A 1 79 ? 150.227 119.864 150.944 1.00 42.93 180 PRO B N 1
ATOM 601 C CA . PRO A 1 79 ? 149.112 120.580 150.307 1.00 42.93 180 PRO B CA 1
ATOM 602 C C . PRO A 1 79 ? 148.026 119.629 149.825 1.00 42.93 180 PRO B C 1
ATOM 603 O O . PRO A 1 79 ? 148.297 118.500 149.414 1.00 42.93 180 PRO B O 1
ATOM 607 N N . GLY A 1 80 ? 146.789 120.096 149.878 1.00 37.85 181 GLY B N 1
ATOM 608 C CA . GLY A 1 80 ? 145.679 119.261 149.447 1.00 37.85 181 GLY B CA 1
ATOM 609 C C . GLY A 1 80 ? 144.403 119.609 150.200 1.00 37.85 181 GLY B C 1
ATOM 610 O O . GLY A 1 80 ? 144.230 120.736 150.659 1.00 37.85 181 GLY B O 1
ATOM 611 N N . GLN A 1 81 ? 143.514 118.623 150.297 1.00 36.49 182 GLN B N 1
ATOM 612 C CA . GLN A 1 81 ? 142.236 118.777 150.981 1.00 36.49 182 GLN B CA 1
ATOM 613 C C . GLN A 1 81 ? 142.192 117.876 152.206 1.00 36.49 182 GLN B C 1
ATOM 614 O O . GLN A 1 81 ? 142.523 116.690 152.118 1.00 36.49 182 GLN B O 1
ATOM 620 N N . TYR A 1 82 ? 141.770 118.433 153.339 1.00 32.68 183 TYR B N 1
ATOM 621 C CA . TYR A 1 82 ? 141.642 117.703 154.589 1.00 32.68 183 TYR B CA 1
ATOM 622 C C . TYR A 1 82 ? 140.182 117.682 155.014 1.00 32.68 183 TYR B C 1
ATOM 623 O O . TYR A 1 82 ? 139.463 118.666 154.829 1.00 32.68 183 TYR B O 1
ATOM 632 N N . ARG A 1 83 ? 139.737 116.565 155.576 1.00 33.57 184 ARG B N 1
ATOM 633 C CA . ARG A 1 83 ? 138.361 116.391 156.013 1.00 33.57 184 ARG B CA 1
ATOM 634 C C . ARG A 1 83 ? 138.347 116.140 157.504 1.00 33.57 184 ARG B C 1
ATOM 635 O O . ARG A 1 83 ? 139.001 115.208 157.983 1.00 33.57 184 ARG B O 1
ATOM 643 N N . CYS A 1 84 ? 137.580 116.929 158.231 1.00 34.47 185 CYS B N 1
ATOM 644 C CA . CYS A 1 84 ? 137.416 116.672 159.649 1.00 34.47 185 CYS B CA 1
ATOM 645 C C . CYS A 1 84 ? 136.040 116.056 159.828 1.00 34.47 185 CYS B C 1
ATOM 646 O O . CYS A 1 84 ? 135.062 116.522 159.240 1.00 34.47 185 CYS B O 1
ATOM 649 N N . GLN A 1 85 ? 135.971 115.001 160.633 1.00 39.51 186 GLN B N 1
ATOM 650 C CA . GLN A 1 85 ? 134.730 114.287 160.885 1.00 39.51 186 GLN B CA 1
ATOM 651 C C . GLN A 1 85 ? 134.489 114.180 162.378 1.00 39.51 186 GLN B C 1
ATOM 652 O O . GLN A 1 85 ? 135.339 113.663 163.109 1.00 39.51 186 GLN B O 1
ATOM 658 N N . GLY A 1 86 ? 133.330 114.650 162.825 1.00 43.08 187 GLY B N 1
ATOM 659 C CA . GLY A 1 86 ? 132.954 114.587 164.224 1.00 43.08 187 GLY B CA 1
ATOM 660 C C . GLY A 1 86 ? 131.764 113.656 164.379 1.00 43.08 187 GLY B C 1
ATOM 661 O O . GLY A 1 86 ? 130.810 113.723 163.600 1.00 43.08 187 GLY B O 1
ATOM 662 N N . THR A 1 87 ? 131.843 112.779 165.381 1.00 45.99 188 THR B N 1
ATOM 663 C CA . THR A 1 87 ? 130.801 111.777 165.612 1.00 45.99 188 THR B CA 1
ATOM 664 C C . THR A 1 87 ? 130.173 111.940 166.995 1.00 45.99 188 THR B C 1
ATOM 665 O O . THR A 1 87 ? 130.668 111.400 167.988 1.00 45.99 188 THR B O 1
ATOM 669 N N . SER A 1 88 ? 129.060 112.665 167.052 1.00 52.65 189 SER B N 1
ATOM 670 C CA . SER A 1 88 ? 128.290 112.764 168.277 1.00 52.65 189 SER B CA 1
ATOM 671 C C . SER A 1 88 ? 127.434 111.510 168.445 1.00 52.65 189 SER B C 1
ATOM 672 O O . SER A 1 88 ? 127.280 110.699 167.524 1.00 52.65 189 SER B O 1
ATOM 675 N N . SER A 1 89 ? 126.828 111.380 169.626 1.00 53.84 190 SER B N 1
ATOM 676 C CA . SER A 1 89 ? 125.989 110.220 169.905 1.00 53.84 190 SER B CA 1
ATOM 677 C C . SER A 1 89 ? 124.780 110.132 168.987 1.00 53.84 190 SER B C 1
ATOM 678 O O . SER A 1 89 ? 124.123 109.085 168.955 1.00 53.84 190 SER B O 1
ATOM 681 N N . LYS A 1 90 ? 124.470 111.191 168.243 1.00 57.28 191 LYS B N 1
ATOM 682 C CA . LYS A 1 90 ? 123.341 111.194 167.330 1.00 57.28 191 LYS B CA 1
ATOM 683 C C . LYS A 1 90 ? 123.748 111.090 165.866 1.00 57.28 191 LYS B C 1
ATOM 684 O O . LYS A 1 90 ? 122.874 111.161 164.996 1.00 57.28 191 LYS B O 1
ATOM 690 N N . GLY A 1 91 ? 125.030 110.925 165.561 1.00 54.31 192 GLY B N 1
ATOM 691 C CA . GLY A 1 91 ? 125.441 110.814 164.171 1.00 54.31 192 GLY B CA 1
ATOM 692 C C . GLY A 1 91 ? 126.814 111.422 163.960 1.00 54.31 192 GLY B C 1
ATOM 693 O O . GLY A 1 91 ? 127.610 111.505 164.884 1.00 54.31 192 GLY B O 1
ATOM 694 N N . SER A 1 92 ? 127.086 111.832 162.720 1.00 48.08 193 SER B N 1
ATOM 695 C CA . SER A 1 92 ? 128.391 112.394 162.400 1.00 48.08 193 SER B CA 1
ATOM 696 C C . SER A 1 92 ? 128.288 113.356 161.227 1.00 48.08 193 SER B C 1
ATOM 697 O O . SER A 1 92 ? 127.373 113.275 160.404 1.00 48.08 193 SER B O 1
ATOM 700 N N . ASP A 1 93 ? 129.260 114.266 161.158 1.00 44.72 194 ASP B N 1
ATOM 701 C CA . ASP A 1 93 ? 129.352 115.237 160.074 1.00 44.72 194 ASP B CA 1
ATOM 702 C C . ASP A 1 93 ? 130.813 115.450 159.698 1.00 44.72 194 ASP B C 1
ATOM 703 O O . ASP A 1 93 ? 131.727 115.036 160.417 1.00 44.72 194 ASP B O 1
ATOM 708 N N . GLN A 1 94 ? 131.028 116.100 158.548 1.00 41.95 195 GLN B N 1
ATOM 709 C CA . GLN A 1 94 ? 132.366 116.355 158.022 1.00 41.95 195 GLN B CA 1
ATOM 710 C C . GLN A 1 94 ? 132.452 117.749 157.410 1.00 41.95 195 GLN B C 1
ATOM 711 O O . GLN A 1 94 ? 131.468 118.277 156.887 1.00 41.95 195 GLN B O 1
ATOM 717 N N . ALA A 1 95 ? 133.656 118.321 157.449 1.00 37.59 196 ALA B N 1
ATOM 718 C CA . ALA A 1 95 ? 133.979 119.587 156.797 1.00 37.59 196 ALA B CA 1
ATOM 719 C C . ALA A 1 95 ? 135.256 119.435 155.979 1.00 37.59 196 ALA B C 1
ATOM 720 O O . ALA A 1 95 ? 136.098 118.578 156.269 1.00 37.59 196 ALA B O 1
ATOM 722 N N . ILE A 1 96 ? 135.403 120.288 154.958 1.00 30.65 197 ILE B N 1
ATOM 723 C CA . ILE A 1 96 ? 136.544 120.259 154.044 1.00 30.65 197 ILE B CA 1
ATOM 724 C C . ILE A 1 96 ? 137.356 121.544 154.157 1.00 30.65 197 ILE B C 1
ATOM 725 O O . ILE A 1 96 ? 136.808 122.642 154.016 1.00 30.65 197 ILE B O 1
ATOM 730 N N . ILE A 1 97 ? 138.662 121.405 154.391 1.00 30.53 198 ILE B N 1
ATOM 731 C CA . ILE A 1 97 ? 139.602 122.521 154.460 1.00 30.53 198 ILE B CA 1
ATOM 732 C C . ILE A 1 97 ? 140.687 122.313 153.409 1.00 30.53 198 ILE B C 1
ATOM 733 O O . ILE A 1 97 ? 141.283 121.235 153.342 1.00 30.53 198 ILE B O 1
ATOM 738 N N . THR A 1 98 ? 140.965 123.336 152.605 1.00 36.89 199 THR B N 1
ATOM 739 C CA . THR A 1 98 ? 142.006 123.246 151.582 1.00 36.89 199 THR B CA 1
ATOM 740 C C . THR A 1 98 ? 143.255 123.971 152.070 1.00 36.89 199 THR B C 1
ATOM 741 O O . THR A 1 98 ? 143.171 125.114 152.530 1.00 36.89 199 THR B O 1
ATOM 745 N N . LEU A 1 99 ? 144.410 123.313 151.963 1.00 41.23 200 LEU B N 1
ATOM 746 C CA . LEU A 1 99 ? 145.688 123.886 152.371 1.00 41.23 200 LEU B CA 1
ATOM 747 C C . LEU A 1 99 ? 146.662 123.974 151.204 1.00 41.23 200 LEU B C 1
ATOM 748 O O . LEU A 1 99 ? 146.939 122.962 150.548 1.00 41.23 200 LEU B O 1
ATOM 753 N N . ARG A 1 100 ? 147.209 125.169 150.975 1.00 49.24 201 ARG B N 1
ATOM 754 C CA . ARG A 1 100 ? 148.288 125.394 150.024 1.00 49.24 201 ARG B CA 1
ATOM 755 C C . ARG A 1 100 ? 149.572 125.759 150.766 1.00 49.24 201 ARG B C 1
ATOM 756 O O . ARG A 1 100 ? 149.537 126.426 151.803 1.00 49.24 201 ARG B O 1
ATOM 764 N N . VAL A 1 101 ? 150.710 125.339 150.215 1.00 50.92 202 VAL B N 1
ATOM 765 C CA . VAL A 1 101 ? 152.036 125.674 150.737 1.00 50.92 202 VAL B CA 1
ATOM 766 C C . VAL A 1 101 ? 152.748 126.639 149.788 1.00 50.92 202 VAL B C 1
ATOM 767 O O . VAL A 1 101 ? 153.192 126.239 148.705 1.00 50.92 202 VAL B O 1
ATOM 771 N N . ARG A 1 102 ? 152.895 127.902 150.189 1.00 56.43 203 ARG B N 1
ATOM 772 C CA . ARG A 1 102 ? 153.709 128.855 149.438 1.00 56.43 203 ARG B CA 1
ATOM 773 C C . ARG A 1 102 ? 155.195 128.585 149.671 1.00 56.43 203 ARG B C 1
ATOM 774 O O . ARG A 1 102 ? 155.618 128.334 150.800 1.00 56.43 203 ARG B O 1
ATOM 782 N N . SER A 1 103 ? 155.993 128.615 148.604 1.00 61.97 204 SER B N 1
ATOM 783 C CA . SER A 1 103 ? 157.415 128.344 148.763 1.00 61.97 204 SER B CA 1
ATOM 784 C C . SER A 1 103 ? 158.270 129.615 148.826 1.00 61.97 204 SER B C 1
ATOM 785 O O . SER A 1 103 ? 157.779 130.756 148.792 1.00 61.97 204 SER B O 1
ATOM 788 N N . HIS A 1 104 ? 159.593 129.413 148.853 1.00 64.85 205 HIS B N 1
ATOM 789 C CA . HIS A 1 104 ? 160.507 130.542 148.834 1.00 64.85 205 HIS B CA 1
ATOM 790 C C . HIS A 1 104 ? 160.655 131.135 147.445 1.00 64.85 205 HIS B C 1
ATOM 791 O O . HIS A 1 104 ? 161.151 132.257 147.328 1.00 64.85 205 HIS B O 1
ATOM 798 N N . LEU A 1 105 ? 160.180 130.443 146.408 1.00 68.26 206 LEU B N 1
ATOM 799 C CA . LEU A 1 105 ? 160.207 131.015 145.068 1.00 68.26 206 LEU B CA 1
ATOM 800 C C . LEU A 1 105 ? 159.326 132.251 145.032 1.00 68.26 206 LEU B C 1
ATOM 801 O O . LEU A 1 105 ? 159.737 133.316 144.559 1.00 68.26 206 LEU B O 1
ATOM 806 N N . ALA A 1 106 ? 158.112 132.127 145.562 1.00 66.14 207 ALA B N 1
ATOM 807 C CA . ALA A 1 106 ? 157.208 133.255 145.678 1.00 66.14 207 ALA B CA 1
ATOM 808 C C . ALA A 1 106 ? 157.564 134.145 146.859 1.00 66.14 207 ALA B C 1
ATOM 809 O O . ALA A 1 106 ? 157.184 135.321 146.863 1.00 66.14 207 ALA B O 1
ATOM 811 N N . ALA A 1 107 ? 158.277 133.619 147.862 1.00 69.87 208 ALA B N 1
ATOM 812 C CA . ALA A 1 107 ? 158.620 134.460 149.007 1.00 69.87 208 ALA B CA 1
ATOM 813 C C . ALA A 1 107 ? 159.733 135.457 148.676 1.00 69.87 208 ALA B C 1
ATOM 814 O O . ALA A 1 107 ? 159.602 136.655 148.952 1.00 69.87 208 ALA B O 1
ATOM 816 N N . LEU A 1 108 ? 160.824 134.995 148.066 1.00 71.80 209 LEU B N 1
ATOM 817 C CA . LEU A 1 108 ? 161.912 135.862 147.604 1.00 71.80 209 LEU B CA 1
ATOM 818 C C . LEU A 1 108 ? 161.683 136.377 146.183 1.00 71.80 209 LEU B C 1
ATOM 819 O O . LEU A 1 108 ? 162.551 136.274 145.319 1.00 71.80 209 LEU B O 1
ATOM 824 N N . TRP A 1 109 ? 160.516 136.957 145.941 1.00 76.80 210 TRP B N 1
ATOM 825 C CA . TRP A 1 109 ? 160.157 137.579 144.669 1.00 76.80 210 TRP B CA 1
ATOM 826 C C . TRP A 1 109 ? 160.727 138.987 144.455 1.00 76.80 210 TRP B C 1
ATOM 827 O O . TRP A 1 109 ? 161.234 139.281 143.356 1.00 76.80 210 TRP B O 1
ATOM 838 N N . PRO A 1 110 ? 160.756 139.856 145.468 1.00 79.11 211 PRO B N 1
ATOM 839 C CA . PRO A 1 110 ? 161.354 141.184 145.272 1.00 79.11 211 PRO B CA 1
ATOM 840 C C . PRO A 1 110 ? 162.864 141.240 145.425 1.00 79.11 211 PRO B C 1
ATOM 841 O O . PRO A 1 110 ? 163.428 142.337 145.373 1.00 79.11 211 PRO B O 1
ATOM 845 N N . PHE A 1 111 ? 163.525 140.102 145.594 1.00 78.09 212 PHE B N 1
ATOM 846 C CA . PHE A 1 111 ? 164.974 140.061 145.682 1.00 78.09 212 PHE B CA 1
ATOM 847 C C . PHE A 1 111 ? 165.509 139.713 144.304 1.00 78.09 212 PHE B C 1
ATOM 848 O O . PHE A 1 111 ? 166.358 140.424 143.748 1.00 78.09 212 PHE B O 1
ATOM 856 N N . LEU A 1 112 ? 164.968 138.638 143.726 1.00 79.64 213 LEU B N 1
ATOM 857 C CA . LEU A 1 112 ? 165.342 138.262 142.375 1.00 79.64 213 LEU B CA 1
ATOM 858 C C . LEU A 1 112 ? 164.887 139.346 141.411 1.00 79.64 213 LEU B C 1
ATOM 859 O O . LEU A 1 112 ? 165.620 139.703 140.483 1.00 79.64 213 LEU B O 1
ATOM 864 N N . GLY A 1 113 ? 163.668 139.869 141.605 1.00 77.77 214 GLY B N 1
ATOM 865 C CA . GLY A 1 113 ? 163.183 140.916 140.718 1.00 77.77 214 GLY B CA 1
ATOM 866 C C . GLY A 1 113 ? 164.131 142.101 140.678 1.00 77.77 214 GLY B C 1
ATOM 867 O O . GLY A 1 113 ? 164.506 142.591 139.607 1.00 77.77 214 GLY B O 1
ATOM 868 N N . ILE A 1 114 ? 164.523 142.581 141.863 1.00 78.97 215 ILE B N 1
ATOM 869 C CA . ILE A 1 114 ? 165.413 143.734 141.980 1.00 78.97 215 ILE B CA 1
ATOM 870 C C . ILE A 1 114 ? 166.757 143.450 141.322 1.00 78.97 215 ILE B C 1
ATOM 871 O O . ILE A 1 114 ? 167.272 144.273 140.554 1.00 78.97 215 ILE B O 1
ATOM 876 N N . VAL A 1 115 ? 167.374 142.309 141.649 1.00 77.74 216 VAL B N 1
ATOM 877 C CA . VAL A 1 115 ? 168.705 142.052 141.105 1.00 77.74 216 VAL B CA 1
ATOM 878 C C . VAL A 1 115 ? 168.645 141.863 139.593 1.00 77.74 216 VAL B C 1
ATOM 879 O O . VAL A 1 115 ? 169.569 142.268 138.872 1.00 77.74 216 VAL B O 1
ATOM 883 N N . ALA A 1 116 ? 167.542 141.322 139.076 1.00 78.46 217 ALA B N 1
ATOM 884 C CA . ALA A 1 116 ? 167.382 141.208 137.632 1.00 78.46 217 ALA B CA 1
ATOM 885 C C . ALA A 1 116 ? 167.268 142.582 136.988 1.00 78.46 217 ALA B C 1
ATOM 886 O O . ALA A 1 116 ? 167.902 142.849 135.959 1.00 78.46 217 ALA B O 1
ATOM 888 N N . GLU A 1 117 ? 166.449 143.464 137.568 1.00 78.67 218 GLU B N 1
ATOM 889 C CA . GLU A 1 117 ? 166.325 144.812 137.020 1.00 78.67 218 GLU B CA 1
ATOM 890 C C . GLU A 1 117 ? 167.661 145.547 137.041 1.00 78.67 218 GLU B C 1
ATOM 891 O O . GLU A 1 117 ? 168.012 146.234 136.075 1.00 78.67 218 GLU B O 1
ATOM 897 N N . VAL A 1 118 ? 168.422 145.412 138.132 1.00 78.14 219 VAL B N 1
ATOM 898 C CA . VAL A 1 118 ? 169.747 146.028 138.203 1.00 78.14 219 VAL B CA 1
ATOM 899 C C . VAL A 1 118 ? 170.662 145.493 137.107 1.00 78.14 219 VAL B C 1
ATOM 900 O O . VAL A 1 118 ? 171.379 146.257 136.446 1.00 78.14 219 VAL B O 1
ATOM 904 N N . LEU A 1 119 ? 170.644 144.175 136.889 1.00 79.61 220 LEU B N 1
ATOM 905 C CA . LEU A 1 119 ? 171.474 143.583 135.843 1.00 79.61 220 LEU B CA 1
ATOM 906 C C . LEU A 1 119 ? 171.101 144.132 134.474 1.00 79.61 220 LEU B C 1
ATOM 907 O O . LEU A 1 119 ? 171.971 144.524 133.682 1.00 79.61 220 LEU B O 1
ATOM 912 N N . VAL A 1 120 ? 169.801 144.169 134.183 1.00 79.40 221 VAL B N 1
ATOM 913 C CA . VAL A 1 120 ? 169.334 144.681 132.900 1.00 79.40 221 VAL B CA 1
ATOM 914 C C . VAL A 1 120 ? 169.758 146.131 132.717 1.00 79.40 221 VAL B C 1
ATOM 915 O O . VAL A 1 120 ? 170.256 146.513 131.655 1.00 79.40 221 VAL B O 1
ATOM 919 N N . LEU A 1 121 ? 169.543 146.966 133.737 1.00 81.41 222 LEU B N 1
ATOM 920 C CA . LEU A 1 121 ? 169.937 148.369 133.635 1.00 81.41 222 LEU B CA 1
ATOM 921 C C . LEU A 1 121 ? 171.426 148.517 133.344 1.00 81.41 222 LEU B C 1
ATOM 922 O O . LEU A 1 121 ? 171.825 149.311 132.481 1.00 81.41 222 LEU B O 1
ATOM 927 N N . VAL A 1 122 ? 172.270 147.784 134.081 1.00 82.99 223 VAL B N 1
ATOM 928 C CA . VAL A 1 122 ? 173.711 147.916 133.877 1.00 82.99 223 VAL B CA 1
ATOM 929 C C . VAL A 1 122 ? 174.096 147.494 132.467 1.00 82.99 223 VAL B C 1
ATOM 930 O O . VAL A 1 122 ? 174.913 148.152 131.811 1.00 82.99 223 VAL B O 1
ATOM 934 N N . THR A 1 123 ? 173.477 146.427 131.952 1.00 84.69 224 THR B N 1
ATOM 935 C CA . THR A 1 123 ? 173.798 145.994 130.594 1.00 84.69 224 THR B CA 1
ATOM 936 C C . THR A 1 123 ? 173.329 147.014 129.565 1.00 84.69 224 THR B C 1
ATOM 937 O O . THR A 1 123 ? 174.052 147.325 128.607 1.00 84.69 224 THR B O 1
ATOM 941 N N . ILE A 1 124 ? 172.123 147.550 129.753 1.00 84.32 225 ILE B N 1
ATOM 942 C CA . ILE A 1 124 ? 171.577 148.515 128.807 1.00 84.32 225 ILE B CA 1
ATOM 943 C C . ILE A 1 124 ? 172.473 149.740 128.727 1.00 84.32 225 ILE B C 1
ATOM 944 O O . ILE A 1 124 ? 172.877 150.153 127.639 1.00 84.32 225 ILE B O 1
ATOM 949 N N . ILE A 1 125 ? 172.774 150.356 129.873 1.00 86.61 226 ILE B N 1
ATOM 950 C CA . ILE A 1 125 ? 173.604 151.560 129.851 1.00 86.61 226 ILE B CA 1
ATOM 951 C C . ILE A 1 125 ? 175.015 151.249 129.360 1.00 86.61 226 ILE B C 1
ATOM 952 O O . ILE A 1 125 ? 175.631 152.056 128.645 1.00 86.61 226 ILE B O 1
ATOM 957 N N . PHE A 1 126 ? 175.547 150.071 129.709 1.00 89.26 227 PHE B N 1
ATOM 958 C CA . PHE A 1 126 ? 176.905 149.727 129.318 1.00 89.26 227 PHE B CA 1
ATOM 959 C C . PHE A 1 126 ? 177.027 149.408 127.839 1.00 89.26 227 PHE B C 1
ATOM 960 O O . PHE A 1 126 ? 178.138 149.453 127.306 1.00 89.26 227 PHE B O 1
ATOM 968 N N . ILE A 1 127 ? 175.925 149.131 127.150 1.00 89.63 228 ILE B N 1
ATOM 969 C CA . ILE A 1 127 ? 176.053 148.964 125.709 1.00 89.63 228 ILE B CA 1
ATOM 970 C C . ILE A 1 127 ? 175.642 150.268 125.035 1.00 89.63 228 ILE B C 1
ATOM 971 O O . ILE A 1 127 ? 176.176 150.626 123.981 1.00 89.63 228 ILE B O 1
ATOM 976 N N . TYR A 1 128 ? 174.697 150.989 125.643 1.00 91.90 229 TYR B N 1
ATOM 977 C CA . TYR A 1 128 ? 174.230 152.261 125.109 1.00 91.90 229 TYR B CA 1
ATOM 978 C C . TYR A 1 128 ? 175.303 153.342 125.121 1.00 91.90 229 TYR B C 1
ATOM 979 O O . TYR A 1 128 ? 175.205 154.299 124.345 1.00 91.90 229 TYR B O 1
ATOM 988 N N . GLU A 1 129 ? 176.316 153.228 125.981 1.00 96.45 230 GLU B N 1
ATOM 989 C CA . GLU A 1 129 ? 177.349 154.255 126.061 1.00 96.45 230 GLU B CA 1
ATOM 990 C C . GLU A 1 129 ? 178.720 153.761 125.615 1.00 96.45 230 GLU B C 1
ATOM 991 O O . GLU A 1 129 ? 179.296 154.312 124.672 1.00 96.45 230 GLU B O 1
ATOM 997 N N . LYS A 1 130 ? 179.261 152.743 126.288 1.00 98.05 231 LYS B N 1
ATOM 998 C CA . LYS A 1 130 ? 180.575 152.191 125.968 1.00 98.05 231 LYS B CA 1
ATOM 999 C C . LYS A 1 130 ? 180.806 151.976 124.475 1.00 98.05 231 LYS B C 1
ATOM 1000 O O . LYS A 1 130 ? 181.809 152.435 123.920 1.00 98.05 231 LYS B O 1
ATOM 1006 N N . ARG A 1 131 ? 179.896 151.267 123.809 1.00 101.87 232 ARG B N 1
ATOM 1007 C CA . ARG A 1 131 ? 180.052 150.955 122.392 1.00 101.87 232 ARG B CA 1
ATOM 1008 C C . ARG A 1 131 ? 179.060 151.644 121.466 1.00 101.87 232 ARG B C 1
ATOM 1009 O O . ARG A 1 131 ? 179.446 152.052 120.368 1.00 101.87 232 ARG B O 1
ATOM 1017 N N . ARG A 1 132 ? 177.792 151.792 121.855 1.00 99.53 233 ARG B N 1
ATOM 1018 C CA . ARG A 1 132 ? 176.841 152.446 120.958 1.00 99.53 233 ARG B CA 1
ATOM 1019 C C . ARG A 1 132 ? 177.095 153.946 120.868 1.00 99.53 233 ARG B C 1
ATOM 1020 O O . ARG A 1 132 ? 177.041 154.524 119.776 1.00 99.53 233 ARG B O 1
ATOM 1028 N N . LYS A 1 133 ? 177.372 154.592 121.995 1.00 100.25 234 LYS B N 1
ATOM 1029 C CA . LYS A 1 133 ? 177.633 156.027 122.001 1.00 100.25 234 LYS B CA 1
ATOM 1030 C C . LYS A 1 133 ? 179.098 156.318 121.694 1.00 100.25 234 LYS B C 1
ATOM 1031 O O . LYS A 1 133 ? 179.538 156.200 120.551 1.00 100.25 234 LYS B O 1
ATOM 1033 N N . GLY B 2 7 ? 160.556 197.307 139.423 1.00 133.22 7 GLY X N 1
ATOM 1034 C CA . GLY B 2 7 ? 159.759 196.274 140.060 1.00 133.22 7 GLY X CA 1
ATOM 1035 C C . GLY B 2 7 ? 160.452 194.927 140.110 1.00 133.22 7 GLY X C 1
ATOM 1036 O O . GLY B 2 7 ? 160.078 194.055 140.894 1.00 133.22 7 GLY X O 1
ATOM 1037 N N . ALA B 2 8 ? 161.468 194.760 139.261 1.00 139.76 8 ALA X N 1
ATOM 1038 C CA . ALA B 2 8 ? 162.208 193.503 139.223 1.00 139.76 8 ALA X CA 1
ATOM 1039 C C . ALA B 2 8 ? 162.917 193.241 140.545 1.00 139.76 8 ALA X C 1
ATOM 1040 O O . ALA B 2 8 ? 162.917 192.113 141.051 1.00 139.76 8 ALA X O 1
ATOM 1042 N N . LEU B 2 9 ? 163.536 194.277 141.117 1.00 141.72 9 LEU X N 1
ATOM 1043 C CA . LEU B 2 9 ? 164.239 194.118 142.386 1.00 141.72 9 LEU X CA 1
ATOM 1044 C C . LEU B 2 9 ? 163.280 193.700 143.493 1.00 141.72 9 LEU X C 1
ATOM 1045 O O . LEU B 2 9 ? 163.579 192.798 144.287 1.00 141.72 9 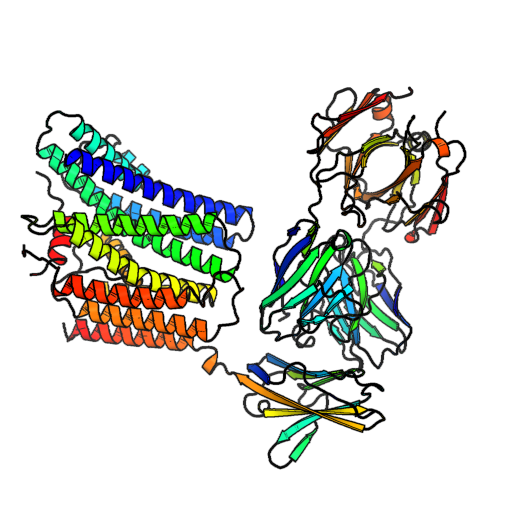LEU X O 1
ATOM 1050 N N . LEU B 2 10 ? 162.115 194.349 143.557 1.00 139.40 10 LEU X N 1
ATOM 1051 C CA . LEU B 2 10 ? 161.125 194.013 144.575 1.00 139.40 10 LEU X CA 1
ATOM 1052 C C . LEU B 2 10 ? 160.654 192.574 144.416 1.00 139.40 10 LEU X C 1
ATOM 1053 O O . LEU B 2 10 ? 160.534 191.831 145.398 1.00 139.40 10 LEU X O 1
ATOM 1058 N N . ARG B 2 11 ? 160.380 192.167 143.175 1.00 136.18 11 ARG X N 1
ATOM 1059 C CA . ARG B 2 11 ? 159.925 190.808 142.916 1.00 136.18 11 ARG X CA 1
ATOM 1060 C C . ARG B 2 11 ? 160.980 189.791 143.330 1.00 136.18 11 ARG X C 1
ATOM 1061 O O . ARG B 2 11 ? 160.674 188.782 143.975 1.00 136.18 11 ARG X O 1
ATOM 1069 N N . ASP B 2 12 ? 162.238 190.047 142.968 1.00 136.75 12 ASP X N 1
ATOM 1070 C CA . ASP B 2 12 ? 163.313 189.126 143.316 1.00 136.75 12 ASP X CA 1
ATOM 1071 C C . ASP B 2 12 ? 163.470 189.008 144.827 1.00 136.75 12 ASP X C 1
ATOM 1072 O O . ASP B 2 12 ? 163.591 187.901 145.367 1.00 136.75 12 ASP X O 1
ATOM 1077 N N . LEU B 2 13 ? 163.471 190.144 145.531 1.00 131.45 13 LEU X N 1
ATOM 1078 C CA . LEU B 2 13 ? 163.634 190.094 146.980 1.00 131.45 13 LEU X CA 1
ATOM 1079 C C . LEU B 2 13 ? 162.464 189.387 147.656 1.00 131.45 13 LEU X C 1
ATOM 1080 O O . LEU B 2 13 ? 162.669 188.586 148.576 1.00 131.45 13 LEU X O 1
ATOM 1085 N N . VAL B 2 14 ? 161.230 189.659 147.219 1.00 128.86 14 VAL X N 1
ATOM 1086 C CA . VAL B 2 14 ? 160.088 189.007 147.854 1.00 128.86 14 VAL X CA 1
ATOM 1087 C C . VAL B 2 14 ? 160.108 187.506 147.579 1.00 128.86 14 VAL X C 1
ATOM 1088 O O . VAL B 2 14 ? 159.809 186.699 148.469 1.00 128.86 14 VAL X O 1
ATOM 1092 N N . LEU B 2 15 ? 160.475 187.101 146.358 1.00 118.08 15 LEU X N 1
ATOM 1093 C CA . LEU B 2 15 ? 160.535 185.677 146.054 1.00 118.08 15 LEU X CA 1
ATOM 1094 C C . LEU B 2 15 ? 161.624 185.000 146.878 1.00 118.08 15 LEU X C 1
ATOM 1095 O O . LEU B 2 15 ? 161.440 183.884 147.377 1.00 118.08 15 LEU X O 1
ATOM 1100 N N . GLY B 2 16 ? 162.769 185.670 147.038 1.00 118.38 16 GLY X N 1
ATOM 1101 C CA . GLY B 2 16 ? 163.839 185.099 147.838 1.00 118.38 16 GLY X CA 1
ATOM 1102 C C . GLY B 2 16 ? 163.436 184.948 149.291 1.00 118.38 16 GLY X C 1
ATOM 1103 O O . GLY B 2 16 ? 163.752 183.943 149.935 1.00 118.38 16 GLY X O 1
ATOM 1104 N N . VAL B 2 17 ? 162.730 185.948 149.826 1.00 121.13 17 VAL X N 1
ATOM 1105 C CA . VAL B 2 17 ? 162.274 185.878 151.211 1.00 121.13 17 VAL X CA 1
ATOM 1106 C C . VAL B 2 17 ? 161.298 184.722 151.371 1.00 121.13 17 VAL X C 1
ATOM 1107 O O . VAL B 2 17 ? 161.367 183.952 152.335 1.00 121.13 17 VAL X O 1
ATOM 1111 N N . LEU B 2 18 ? 160.377 184.579 150.415 1.00 118.85 18 LEU X N 1
ATOM 1112 C CA . LEU B 2 18 ? 159.415 183.485 150.476 1.00 118.85 18 LEU X CA 1
ATOM 1113 C C . LEU B 2 18 ? 160.130 182.137 150.444 1.00 118.85 18 LEU X C 1
ATOM 1114 O O . LEU B 2 18 ? 159.785 181.217 151.194 1.00 118.85 18 LEU X O 1
ATOM 1119 N N . GLY B 2 19 ? 161.138 182.008 149.582 1.00 111.50 19 GLY X N 1
ATOM 1120 C CA . GLY B 2 19 ? 161.891 180.776 149.469 1.00 111.50 19 GLY X CA 1
ATOM 1121 C C . GLY B 2 19 ? 162.653 180.415 150.727 1.00 111.50 19 GLY X C 1
ATOM 1122 O O . GLY B 2 19 ? 162.606 179.266 151.186 1.00 111.50 19 GLY X O 1
ATOM 1123 N N . THR B 2 20 ? 163.365 181.388 151.300 1.00 118.61 20 THR X N 1
ATOM 1124 C CA . THR B 2 20 ? 164.108 181.111 152.524 1.00 118.61 20 THR X CA 1
ATOM 1125 C C . THR B 2 20 ? 163.142 180.782 153.659 1.00 118.61 20 THR X C 1
ATOM 1126 O O . THR B 2 20 ? 163.420 179.920 154.500 1.00 118.61 20 THR X O 1
ATOM 1130 N N . ALA B 2 21 ? 161.987 181.453 153.689 1.00 118.58 21 ALA X N 1
ATOM 1131 C CA . ALA B 2 21 ? 160.974 181.194 154.703 1.00 118.58 21 ALA X CA 1
ATOM 1132 C C . ALA B 2 21 ? 160.498 179.753 154.584 1.00 118.58 21 ALA X C 1
ATOM 1133 O O . ALA B 2 21 ? 160.335 179.056 155.589 1.00 118.58 21 ALA X O 1
ATOM 1135 N N . ALA B 2 22 ? 160.264 179.308 153.349 1.00 118.37 22 ALA X N 1
ATOM 1136 C CA . ALA B 2 22 ? 159.822 177.938 153.116 1.00 118.37 22 ALA X CA 1
ATOM 1137 C C . ALA B 2 22 ? 160.879 176.942 153.581 1.00 118.37 22 ALA X C 1
ATOM 1138 O O . ALA B 2 22 ? 160.565 175.914 154.193 1.00 118.37 22 ALA X O 1
ATOM 1140 N N . PHE B 2 23 ? 162.149 177.230 153.282 1.00 115.44 23 PHE X N 1
ATOM 1141 C CA . PHE B 2 23 ? 163.217 176.332 153.716 1.00 115.44 23 PHE X CA 1
ATOM 1142 C C . PHE B 2 23 ? 163.260 176.240 155.237 1.00 115.44 23 PHE X C 1
ATOM 1143 O O . PHE B 2 23 ? 163.403 175.147 155.806 1.00 115.44 23 PHE X O 1
ATOM 1151 N N . LEU B 2 24 ? 163.136 177.384 155.907 1.00 122.60 24 LEU X N 1
ATOM 1152 C CA . LEU B 2 24 ? 163.140 177.446 157.361 1.00 122.60 24 LEU X CA 1
ATOM 1153 C C . LEU B 2 24 ? 161.983 176.633 157.916 1.00 122.60 24 LEU X C 1
ATOM 1154 O O . LEU B 2 24 ? 162.142 175.895 158.890 1.00 122.60 24 LEU X O 1
ATOM 1159 N N . LEU B 2 25 ? 160.815 176.776 157.301 1.00 122.72 25 LEU X N 1
ATOM 1160 C CA . LEU B 2 25 ? 159.626 176.049 157.722 1.00 122.72 25 LEU X CA 1
ATOM 1161 C C . LEU B 2 25 ? 159.828 174.545 157.580 1.00 122.72 25 LEU X C 1
ATOM 1162 O O . LEU B 2 25 ? 159.433 173.776 158.462 1.00 122.72 25 LEU X O 1
ATOM 1167 N N . ASP B 2 26 ? 160.438 174.120 156.472 1.00 118.30 26 ASP X N 1
ATOM 1168 C CA . ASP B 2 26 ? 160.682 172.695 156.257 1.00 118.30 26 ASP X CA 1
ATOM 1169 C C . ASP B 2 26 ? 161.616 172.146 157.328 1.00 118.30 26 ASP X C 1
ATOM 1170 O O . ASP B 2 26 ? 161.360 171.086 157.916 1.00 118.30 26 ASP X O 1
ATOM 1175 N N . LEU B 2 27 ? 162.703 172.864 157.603 1.00 121.61 27 LEU X N 1
ATOM 1176 C CA . LEU B 2 27 ? 163.636 172.405 158.626 1.00 121.61 27 LEU X CA 1
ATOM 1177 C C . LEU B 2 27 ? 162.958 172.364 159.992 1.00 121.61 27 LEU X C 1
ATOM 1178 O O . LEU B 2 27 ? 163.155 171.420 160.770 1.00 121.61 27 LEU X O 1
ATOM 1183 N N . GLY B 2 28 ? 162.145 173.379 160.292 1.00 126.93 28 GLY X N 1
ATOM 1184 C CA . GLY B 2 28 ? 161.458 173.419 161.573 1.00 126.93 28 GLY X CA 1
ATOM 1185 C C . GLY B 2 28 ? 160.485 172.273 161.753 1.00 126.93 28 GLY X C 1
ATOM 1186 O O . GLY B 2 28 ? 160.444 171.640 162.809 1.00 126.93 28 GLY X O 1
ATOM 1187 N N . THR B 2 29 ? 159.681 171.990 160.725 1.00 128.42 29 THR X N 1
ATOM 1188 C CA . THR B 2 29 ? 158.725 170.894 160.840 1.00 128.42 29 THR X CA 1
ATOM 1189 C C . THR B 2 29 ? 159.451 169.557 160.948 1.00 128.42 29 THR X C 1
ATOM 1190 O O . THR B 2 29 ? 159.012 168.660 161.679 1.00 128.42 29 THR X O 1
ATOM 1194 N N . ASP B 2 30 ? 160.575 169.406 160.239 1.00 127.88 30 ASP X N 1
ATOM 1195 C CA . ASP B 2 30 ? 161.329 168.160 160.326 1.00 127.88 30 ASP X CA 1
ATOM 1196 C C . ASP B 2 30 ? 161.858 167.953 161.742 1.00 127.88 30 ASP X C 1
ATOM 1197 O O . ASP B 2 30 ? 161.745 166.861 162.318 1.00 127.88 30 ASP X O 1
ATOM 1202 N N . LEU B 2 31 ? 162.438 169.007 162.322 1.00 128.36 31 LEU X N 1
ATOM 1203 C CA . LEU B 2 31 ? 162.952 168.904 163.684 1.00 128.36 31 LEU X CA 1
ATOM 1204 C C . LEU B 2 31 ? 161.821 168.642 164.669 1.00 128.36 31 LEU X C 1
ATOM 1205 O O . LEU B 2 31 ? 161.972 167.860 165.614 1.00 128.36 31 LEU X O 1
ATOM 1210 N N . TRP B 2 32 ? 160.676 169.295 164.461 1.00 135.25 32 TRP X N 1
ATOM 1211 C CA . TRP B 2 32 ? 159.535 169.094 165.345 1.00 135.25 32 TRP X CA 1
ATOM 1212 C C . TRP B 2 32 ? 159.067 167.646 165.301 1.00 135.25 32 TRP X C 1
ATOM 1213 O O . TRP B 2 32 ? 158.772 167.044 166.338 1.00 135.25 32 TRP X O 1
ATOM 1224 N N . ALA B 2 33 ? 159.001 167.069 164.099 1.00 132.69 33 ALA X N 1
ATOM 1225 C CA . ALA B 2 33 ? 158.586 165.678 163.960 1.00 132.69 33 ALA X CA 1
ATOM 1226 C C . ALA B 2 33 ? 159.577 164.749 164.650 1.00 132.69 33 ALA X C 1
ATOM 1227 O O . ALA B 2 33 ? 159.185 163.784 165.320 1.00 132.69 33 ALA X O 1
ATOM 1229 N N . ALA B 2 34 ? 160.874 165.029 164.493 1.00 131.51 34 ALA X N 1
ATOM 1230 C CA . ALA B 2 34 ? 161.889 164.201 165.137 1.00 131.51 34 ALA X CA 1
ATOM 1231 C C . ALA B 2 34 ? 161.753 164.264 166.655 1.00 131.51 34 ALA X C 1
ATOM 1232 O O . ALA B 2 34 ? 161.842 163.241 167.349 1.00 131.51 34 ALA X O 1
ATOM 1234 N N . VAL B 2 35 ? 161.534 165.470 167.184 1.00 132.58 35 VAL X N 1
ATOM 1235 C CA . VAL B 2 35 ? 161.375 165.646 168.626 1.00 132.58 35 VAL X CA 1
ATOM 1236 C C . VAL B 2 35 ? 160.135 164.906 169.108 1.00 132.58 35 VAL X C 1
ATOM 1237 O O . VAL B 2 35 ? 160.146 164.249 170.157 1.00 132.58 35 VAL X O 1
ATOM 1241 N N . GLN B 2 36 ? 159.044 165.007 168.346 1.00 133.31 36 GLN X N 1
ATOM 1242 C CA . GLN B 2 36 ? 157.812 164.324 168.718 1.00 133.31 36 GLN X CA 1
ATOM 1243 C C . GLN B 2 36 ? 158.023 162.819 168.779 1.00 133.31 36 GLN X C 1
ATOM 1244 O O . GLN B 2 36 ? 157.587 162.159 169.727 1.00 133.31 36 GLN X O 1
ATOM 1250 N N . TYR B 2 37 ? 158.701 162.258 167.774 1.00 134.74 37 TYR X N 1
ATOM 1251 C CA . TYR B 2 37 ? 158.962 160.821 167.760 1.00 134.74 37 TYR X CA 1
ATOM 1252 C C . TYR B 2 37 ? 159.818 160.407 168.951 1.00 134.74 37 TYR X C 1
ATOM 1253 O O . TYR B 2 37 ? 159.523 159.421 169.642 1.00 134.74 37 TYR X O 1
ATOM 1262 N N . ALA B 2 38 ? 160.896 161.158 169.197 1.00 135.52 38 ALA X N 1
ATOM 1263 C CA . ALA B 2 38 ? 161.803 160.840 170.295 1.00 135.52 38 ALA X CA 1
ATOM 1264 C C . ALA B 2 38 ? 161.093 160.878 171.643 1.00 135.52 38 ALA X C 1
ATOM 1265 O O . ALA B 2 38 ? 161.289 159.996 172.488 1.00 135.52 38 ALA X O 1
ATOM 1267 N N . LEU B 2 39 ? 160.266 161.901 171.866 1.00 136.73 39 LEU X N 1
ATOM 1268 C CA . LEU B 2 39 ? 159.547 162.049 173.125 1.00 136.73 39 LEU X CA 1
ATOM 1269 C C . LEU B 2 39 ? 158.358 161.105 173.259 1.00 136.73 39 LEU X C 1
ATOM 1270 O O . LEU B 2 39 ? 157.970 160.789 174.387 1.00 136.73 39 LEU X O 1
ATOM 1275 N N . GLY B 2 40 ? 157.771 160.656 172.154 1.00 135.69 40 GLY X N 1
ATOM 1276 C CA . GLY B 2 40 ? 156.620 159.781 172.224 1.00 135.69 40 GLY X CA 1
ATOM 1277 C C . GLY B 2 40 ? 156.890 158.294 172.156 1.00 135.69 40 GLY X C 1
ATOM 1278 O O . GLY B 2 40 ? 156.019 157.497 172.521 1.00 135.69 40 GLY X O 1
ATOM 1279 N N . GLY B 2 41 ? 158.069 157.888 171.690 1.00 131.95 41 GLY X N 1
ATOM 1280 C CA . GLY B 2 41 ? 158.317 156.463 171.618 1.00 131.95 41 GLY X CA 1
ATOM 1281 C C . GLY B 2 41 ? 159.581 156.018 170.916 1.00 131.95 41 GLY X C 1
ATOM 1282 O O . GLY B 2 41 ? 160.681 156.466 171.256 1.00 131.95 41 GLY X O 1
ATOM 1283 N N . ARG B 2 42 ? 159.413 155.112 169.946 1.00 129.94 42 ARG X N 1
ATOM 1284 C CA . ARG B 2 42 ? 160.522 154.545 169.187 1.00 129.94 42 ARG X CA 1
ATOM 1285 C C . ARG B 2 42 ? 161.562 155.598 168.833 1.00 129.94 42 ARG X C 1
ATOM 1286 O O . ARG B 2 42 ? 161.249 156.662 168.292 1.00 129.94 42 ARG X O 1
ATOM 1294 N N . TYR B 2 43 ? 162.815 155.283 169.154 1.00 127.98 43 TYR X N 1
ATOM 1295 C CA . TYR B 2 43 ? 163.942 156.163 168.887 1.00 127.98 43 TYR X CA 1
ATOM 1296 C C . TYR B 2 43 ? 164.527 155.962 167.499 1.00 127.98 43 TYR X C 1
ATOM 1297 O O . TYR B 2 43 ? 165.242 156.843 167.011 1.00 127.98 43 TYR X O 1
ATOM 1306 N N . LEU B 2 44 ? 164.245 154.820 166.867 1.00 116.07 44 LEU X N 1
ATOM 1307 C CA . LEU B 2 44 ? 164.786 154.534 165.545 1.00 116.07 44 LEU X CA 1
ATOM 1308 C C . LEU B 2 44 ? 164.323 155.537 164.498 1.00 116.07 44 LEU X C 1
ATOM 1309 O O . LEU B 2 44 ? 165.121 155.961 163.657 1.00 116.07 44 LEU X O 1
ATOM 1314 N N . TRP B 2 45 ? 163.048 155.929 164.528 1.00 113.68 45 TRP X N 1
ATOM 1315 C CA . TRP B 2 45 ? 162.558 156.895 163.551 1.00 113.68 45 TRP X CA 1
ATOM 1316 C C . TRP B 2 45 ? 163.268 158.235 163.712 1.00 113.68 45 TRP X C 1
ATOM 1317 O O . TRP B 2 45 ? 163.677 158.858 162.719 1.00 113.68 45 TRP X O 1
ATOM 1328 N N . ALA B 2 46 ? 163.431 158.682 164.960 1.00 118.77 46 ALA X N 1
ATOM 1329 C CA . ALA B 2 46 ? 164.121 159.940 165.211 1.00 118.77 46 ALA X CA 1
ATOM 1330 C C . ALA B 2 46 ? 165.573 159.849 164.762 1.00 118.77 46 ALA X C 1
ATOM 1331 O O . ALA B 2 46 ? 166.111 160.787 164.165 1.00 118.77 46 ALA X O 1
ATOM 1333 N N . ALA B 2 47 ? 166.220 158.714 165.033 1.00 118.25 47 ALA X N 1
ATOM 1334 C CA . ALA B 2 47 ? 167.607 158.543 164.617 1.00 118.25 47 ALA X CA 1
ATOM 1335 C C . ALA B 2 47 ? 167.725 158.581 163.100 1.00 118.25 47 ALA X C 1
ATOM 1336 O O . ALA B 2 47 ? 168.657 159.186 162.556 1.00 118.25 47 ALA X O 1
ATOM 1338 N N . LEU B 2 48 ? 166.782 157.945 162.399 1.00 106.63 48 LEU X N 1
ATOM 1339 C CA . LEU B 2 48 ? 166.816 157.931 160.941 1.00 106.63 48 LEU X CA 1
ATOM 1340 C C . LEU B 2 48 ? 166.642 159.329 160.363 1.00 106.63 48 LEU X C 1
ATOM 1341 O O . LEU B 2 48 ? 167.394 159.733 159.466 1.00 106.63 48 LEU X O 1
ATOM 1346 N N . VAL B 2 49 ? 165.656 160.084 160.856 1.00 109.79 49 VAL X N 1
ATOM 1347 C CA . VAL B 2 49 ? 165.459 161.428 160.314 1.00 109.79 49 VAL X CA 1
ATOM 1348 C C . VAL B 2 49 ? 166.655 162.315 160.642 1.00 109.79 49 VAL X C 1
ATOM 1349 O O . VAL B 2 49 ? 167.079 163.132 159.814 1.00 109.79 49 VAL X O 1
ATOM 1353 N N . LEU B 2 50 ? 167.228 162.167 161.840 1.00 110.79 50 LEU X N 1
ATOM 1354 C CA . LEU B 2 50 ? 168.388 162.973 162.199 1.00 110.79 50 LEU X CA 1
ATOM 1355 C C . LEU B 2 50 ? 169.568 162.653 161.291 1.00 110.79 50 LEU X C 1
ATOM 1356 O O . LEU B 2 50 ? 170.262 163.558 160.813 1.00 110.79 50 LEU X O 1
ATOM 1361 N N . ALA B 2 51 ? 169.805 161.364 161.034 1.00 109.72 51 ALA X N 1
ATOM 1362 C CA . ALA B 2 51 ? 170.909 160.974 160.165 1.00 109.72 51 ALA X CA 1
ATOM 1363 C C . ALA B 2 51 ? 170.703 161.492 158.749 1.00 109.72 51 ALA X C 1
ATOM 1364 O O . ALA B 2 51 ? 171.647 161.984 158.118 1.00 109.72 51 ALA X O 1
ATOM 1366 N N . LEU B 2 52 ? 169.476 161.393 158.235 1.00 101.05 52 LEU X N 1
ATOM 1367 C CA . LEU B 2 52 ? 169.196 161.875 156.888 1.00 101.05 52 LEU X CA 1
ATOM 1368 C C . LEU B 2 52 ? 169.429 163.377 156.789 1.00 101.05 52 LEU X C 1
ATOM 1369 O O . LEU B 2 52 ? 170.073 163.861 155.846 1.00 101.05 52 LEU X O 1
ATOM 1374 N N . LEU B 2 53 ? 168.911 164.131 157.762 1.00 103.04 53 LEU X N 1
ATOM 1375 C CA . LEU B 2 53 ? 169.083 165.577 157.768 1.00 103.04 53 LEU X CA 1
ATOM 1376 C C . LEU B 2 53 ? 170.558 165.944 157.833 1.00 103.04 53 LEU X C 1
ATOM 1377 O O . LEU B 2 53 ? 171.024 166.832 157.112 1.00 103.04 53 LEU X O 1
ATOM 1382 N N . GLY B 2 54 ? 171.309 165.263 158.698 1.00 106.27 54 GLY X N 1
ATOM 1383 C CA . GLY B 2 54 ? 172.724 165.522 158.844 1.00 106.27 54 GLY X CA 1
ATOM 1384 C C . GLY B 2 54 ? 173.485 165.262 157.565 1.00 106.27 54 GLY X C 1
ATOM 1385 O O . GLY B 2 54 ? 174.330 166.067 157.171 1.00 106.27 54 GLY X O 1
ATOM 1386 N N . LEU B 2 55 ? 173.194 164.136 156.907 1.00 102.14 55 LEU X N 1
ATOM 1387 C CA . LEU B 2 55 ? 173.879 163.814 155.659 1.00 102.14 55 LEU X CA 1
ATOM 1388 C C . LEU B 2 55 ? 173.583 164.856 154.587 1.00 102.14 55 LEU X C 1
ATOM 1389 O O . LEU B 2 55 ? 174.494 165.316 153.882 1.00 102.14 55 LEU X O 1
ATOM 1394 N N . ALA B 2 56 ? 172.312 165.245 154.452 1.00 102.85 56 ALA X N 1
ATOM 1395 C CA . ALA B 2 56 ? 171.948 166.249 153.458 1.00 102.85 56 ALA X CA 1
ATOM 1396 C C . ALA B 2 56 ? 172.643 167.574 153.747 1.00 102.85 56 ALA X C 1
ATOM 1397 O O . ALA B 2 56 ? 173.183 168.224 152.841 1.00 102.85 56 ALA X O 1
ATOM 1399 N N . SER B 2 57 ? 172.636 167.991 155.015 1.00 108.88 57 SER X N 1
ATOM 1400 C CA . SER B 2 57 ? 173.273 169.237 155.412 1.00 108.88 57 SER X CA 1
ATOM 1401 C C . SER B 2 57 ? 174.772 169.203 155.135 1.00 108.88 57 SER X C 1
ATOM 1402 O O . SER B 2 57 ? 175.346 170.184 154.655 1.00 108.88 57 SER X O 1
ATOM 1405 N N . VAL B 2 58 ? 175.421 168.073 155.438 1.00 104.27 58 VAL X N 1
ATOM 1406 C CA . VAL B 2 58 ? 176.857 167.936 155.199 1.00 104.27 58 VAL X CA 1
ATOM 1407 C C . VAL B 2 58 ? 177.161 168.069 153.718 1.00 104.27 58 VAL X C 1
ATOM 1408 O O . VAL B 2 58 ? 178.106 168.771 153.324 1.00 104.27 58 VAL X O 1
ATOM 1412 N N . ALA B 2 59 ? 176.365 167.415 152.869 1.00 101.85 59 ALA X N 1
ATOM 1413 C CA . ALA B 2 59 ? 176.600 167.530 151.435 1.00 101.85 59 ALA X CA 1
ATOM 1414 C C . ALA B 2 59 ? 176.414 168.964 150.954 1.00 101.85 59 ALA X C 1
ATOM 1415 O O . ALA B 2 59 ? 177.222 169.458 150.156 1.00 101.85 59 ALA X O 1
ATOM 1417 N N . LEU B 2 60 ? 175.373 169.647 151.438 1.00 100.54 60 LEU X N 1
ATOM 1418 C CA . LEU B 2 60 ? 175.141 171.028 151.022 1.00 100.54 60 LEU X CA 1
ATOM 1419 C C . LEU B 2 60 ? 176.279 171.939 151.459 1.00 100.54 60 LEU X C 1
ATOM 1420 O O . LEU B 2 60 ? 176.726 172.800 150.688 1.00 100.54 60 LEU X O 1
ATOM 1425 N N . GLN B 2 61 ? 176.753 171.768 152.695 1.00 114.25 61 GLN X N 1
ATOM 1426 C CA . GLN B 2 61 ? 177.847 172.596 153.186 1.00 114.25 61 GLN X CA 1
ATOM 1427 C C . GLN B 2 61 ? 179.099 172.360 152.358 1.00 114.25 61 GLN X C 1
ATOM 1428 O O . GLN B 2 61 ? 179.816 173.307 152.015 1.00 114.25 61 GLN X O 1
ATOM 1434 N N . LEU B 2 62 ? 179.374 171.098 152.017 1.00 102.67 62 LEU X N 1
ATOM 1435 C CA . LEU B 2 62 ? 180.536 170.816 151.188 1.00 102.67 62 LEU X CA 1
ATOM 1436 C C . LEU B 2 62 ? 180.402 171.461 149.818 1.00 102.67 62 LEU X C 1
ATOM 1437 O O . LEU B 2 62 ? 181.383 172.008 149.302 1.00 102.67 62 LEU X O 1
ATOM 1442 N N . PHE B 2 63 ? 179.203 171.425 149.232 1.00 98.70 63 PHE X N 1
ATOM 1443 C CA . PHE B 2 63 ? 178.986 172.039 147.926 1.00 98.70 63 PHE X CA 1
ATOM 1444 C C . PHE B 2 63 ? 179.251 173.537 147.979 1.00 98.70 63 PHE X C 1
ATOM 1445 O O . PHE B 2 63 ? 179.968 174.090 147.136 1.00 98.70 63 PHE X O 1
ATOM 1453 N N . SER B 2 64 ? 178.670 174.214 148.972 1.00 109.58 64 SER X N 1
ATOM 1454 C CA . SER B 2 64 ? 178.855 175.658 149.084 1.00 109.58 64 SER X CA 1
ATOM 1455 C C . SER B 2 64 ? 180.311 176.020 149.355 1.00 109.58 64 SER X C 1
ATOM 1456 O O . SER B 2 64 ? 180.839 176.977 148.772 1.00 109.58 64 SER X O 1
ATOM 1459 N N . TRP B 2 65 ? 180.978 175.269 150.236 1.00 119.24 65 TRP X N 1
ATOM 1460 C CA . TRP B 2 65 ? 182.374 175.564 150.540 1.00 119.24 65 TRP X CA 1
ATOM 1461 C C . TRP B 2 65 ? 183.251 175.375 149.312 1.00 119.24 65 TRP X C 1
ATOM 1462 O O . TRP B 2 65 ? 184.124 176.205 149.034 1.00 119.24 65 TRP X O 1
ATOM 1473 N N . LEU B 2 66 ? 183.030 174.295 148.559 1.00 111.36 66 LEU X N 1
ATOM 1474 C CA . LEU B 2 66 ? 183.813 174.055 147.355 1.00 111.36 66 LEU X CA 1
ATOM 1475 C C . LEU B 2 66 ? 183.568 175.154 146.331 1.00 111.36 66 LEU X C 1
ATOM 1476 O O . LEU B 2 66 ? 184.500 175.623 145.667 1.00 111.36 66 LEU X O 1
ATOM 1481 N N . TRP B 2 67 ? 182.309 175.578 146.189 1.00 109.64 67 TRP X N 1
ATOM 1482 C CA . TRP B 2 67 ? 181.999 176.640 145.238 1.00 109.64 67 TRP X CA 1
ATOM 1483 C C . TRP B 2 67 ? 182.706 177.933 145.614 1.00 109.64 67 TRP X C 1
ATOM 1484 O O . TRP B 2 67 ? 183.297 178.597 144.756 1.00 109.64 67 TRP X O 1
ATOM 1495 N N . LEU B 2 68 ? 182.661 178.304 146.895 1.00 119.46 68 LEU X N 1
ATOM 1496 C CA . LEU B 2 68 ? 183.330 179.527 147.330 1.00 119.46 68 LEU X CA 1
ATOM 1497 C C . LEU B 2 68 ? 184.838 179.430 147.137 1.00 119.46 68 LEU X C 1
ATOM 1498 O O . LEU B 2 68 ? 185.482 180.398 146.714 1.00 119.46 68 LEU X O 1
ATOM 1503 N N . ARG B 2 69 ? 185.419 178.268 147.447 1.00 126.60 69 ARG X N 1
ATOM 1504 C CA . ARG B 2 69 ? 186.858 178.087 147.288 1.00 126.60 69 ARG X CA 1
ATOM 1505 C C . ARG B 2 69 ? 187.268 178.216 145.826 1.00 126.60 69 ARG X C 1
ATOM 1506 O O . ARG B 2 69 ? 188.263 178.873 145.501 1.00 126.60 69 ARG X O 1
ATOM 1514 N N . ALA B 2 70 ? 186.505 177.593 144.926 1.00 131.00 70 ALA X N 1
ATOM 1515 C CA . ALA B 2 70 ? 186.824 177.654 143.503 1.00 131.00 70 ALA X CA 1
ATOM 1516 C C . ALA B 2 70 ? 186.568 179.044 142.933 1.00 131.00 70 ALA X C 1
ATOM 1517 O O . ALA B 2 70 ? 187.201 179.448 141.950 1.00 131.00 70 ALA X O 1
ATOM 1519 N N . ASP B 2 71 ? 185.626 179.782 143.527 1.00 128.93 71 ASP X N 1
ATOM 1520 C CA . ASP B 2 71 ? 185.253 181.124 143.091 1.00 128.93 71 ASP X CA 1
ATOM 1521 C C . ASP B 2 71 ? 186.458 182.025 142.855 1.00 128.93 71 ASP X C 1
ATOM 1522 O O . ASP B 2 71 ? 187.328 182.152 143.725 1.00 128.93 71 ASP X O 1
ATOM 1527 N N . PRO B 2 72 ? 186.536 182.663 141.690 1.00 136.34 72 PRO X N 1
ATOM 1528 C CA . PRO B 2 72 ? 187.661 183.559 141.397 1.00 136.34 72 PRO X CA 1
ATOM 1529 C C . PRO B 2 72 ? 187.534 184.878 142.139 1.00 136.34 72 PRO X C 1
ATOM 1530 O O . PRO B 2 72 ? 186.697 185.006 143.039 1.00 136.34 72 PRO X O 1
ATOM 1534 N N . ALA B 2 73 ? 188.367 185.854 141.778 1.00 140.76 73 ALA X N 1
ATOM 1535 C CA . ALA B 2 73 ? 188.329 187.162 142.421 1.00 140.76 73 ALA X CA 1
ATOM 1536 C C . ALA B 2 73 ? 186.910 187.717 142.413 1.00 140.76 73 ALA X C 1
ATOM 1537 O O . ALA B 2 73 ? 186.362 188.038 141.353 1.00 140.76 73 ALA X O 1
ATOM 1539 N N . GLY B 2 74 ? 186.322 187.822 143.594 1.00 141.05 74 GLY X N 1
ATOM 1540 C CA . GLY B 2 74 ? 184.971 188.321 143.733 1.00 141.05 74 GLY X CA 1
ATOM 1541 C C . GLY B 2 74 ? 184.444 188.014 145.117 1.00 141.05 74 GLY X C 1
ATOM 1542 O O . GLY B 2 74 ? 185.154 187.490 145.976 1.00 141.05 74 GLY X O 1
ATOM 1543 N N . LEU B 2 75 ? 183.167 188.352 145.313 1.00 135.09 75 LEU X N 1
ATOM 1544 C CA . LEU B 2 75 ? 182.485 188.145 146.592 1.00 135.09 75 LEU X CA 1
ATOM 1545 C C . LEU B 2 75 ? 183.224 188.845 147.730 1.00 135.09 75 LEU X C 1
ATOM 1546 O O . LEU B 2 75 ? 183.318 188.319 148.841 1.00 135.09 75 LEU X O 1
ATOM 1551 N N . HIS B 2 76 ? 183.755 190.039 147.449 1.00 142.00 76 HIS X N 1
ATOM 1552 C CA . HIS B 2 76 ? 184.509 190.815 148.428 1.00 142.00 76 HIS X CA 1
ATOM 1553 C C . HIS B 2 76 ? 183.664 191.321 149.590 1.00 142.00 76 HIS X C 1
ATOM 1554 O O . HIS B 2 76 ? 184.235 191.730 150.607 1.00 142.00 76 HIS X O 1
ATOM 1561 N N . GLY B 2 77 ? 182.340 191.311 149.478 1.00 144.60 77 GLY X N 1
ATOM 1562 C CA . GLY B 2 77 ? 181.515 191.777 150.576 1.00 144.60 77 GLY X CA 1
ATOM 1563 C C . GLY B 2 77 ? 181.270 190.688 151.598 1.00 144.60 77 GLY X C 1
ATOM 1564 O O . GLY B 2 77 ? 180.151 190.515 152.091 1.00 144.60 77 GLY X O 1
ATOM 1565 N N . SER B 2 78 ? 182.332 189.950 151.924 1.00 147.42 78 SER X N 1
ATOM 1566 C CA . SER B 2 78 ? 182.276 188.857 152.886 1.00 147.42 78 SER X CA 1
ATOM 1567 C C . SER B 2 78 ? 182.673 189.320 154.279 1.00 147.42 78 SER X C 1
ATOM 1568 O O . SER B 2 78 ? 183.834 189.180 154.670 1.00 147.42 78 SER X O 1
ATOM 1571 N N . GLN B 2 79 ? 181.716 189.888 155.026 1.00 148.92 79 GLN X N 1
ATOM 1572 C CA . GLN B 2 79 ? 181.945 190.370 156.385 1.00 148.92 79 GLN X CA 1
ATOM 1573 C C . GLN B 2 79 ? 182.757 189.369 157.208 1.00 148.92 79 GLN X C 1
ATOM 1574 O O . GLN B 2 79 ? 183.778 189.758 157.792 1.00 148.92 79 GLN X O 1
ATOM 1580 N N . PRO B 2 80 ? 182.378 188.093 157.286 1.00 148.58 80 PRO X N 1
ATOM 1581 C CA . PRO B 2 80 ? 183.182 187.146 158.062 1.00 148.58 80 PRO X CA 1
ATOM 1582 C C . PRO B 2 80 ? 184.495 186.851 157.361 1.00 148.58 80 PRO X C 1
ATOM 1583 O O . PRO B 2 80 ? 184.522 186.627 156.141 1.00 148.58 80 PRO X O 1
ATOM 1587 N N . PRO B 2 81 ? 185.608 186.854 158.092 1.00 150.14 81 PRO X N 1
ATOM 1588 C CA . PRO B 2 81 ? 186.903 186.562 157.467 1.00 150.14 81 PRO X CA 1
ATOM 1589 C C . PRO B 2 81 ? 186.913 185.156 156.884 1.00 150.14 81 PRO X C 1
ATOM 1590 O O . PRO B 2 81 ? 186.223 184.260 157.375 1.00 150.14 81 PRO X O 1
ATOM 1594 N N . ARG B 2 82 ? 187.694 184.975 155.814 1.00 144.17 82 ARG X N 1
ATOM 1595 C CA . ARG B 2 82 ? 187.812 183.693 155.126 1.00 144.17 82 ARG X CA 1
ATOM 1596 C C . ARG B 2 82 ? 188.027 182.564 156.125 1.00 144.17 82 ARG X C 1
ATOM 1597 O O . ARG B 2 82 ? 187.452 181.481 155.982 1.00 144.17 82 ARG X O 1
ATOM 1605 N N . ARG B 2 83 ? 188.852 182.819 157.141 1.00 152.03 83 ARG X N 1
ATOM 1606 C CA . ARG B 2 83 ? 189.108 181.827 158.177 1.00 152.03 83 ARG X CA 1
ATOM 1607 C C . ARG B 2 83 ? 187.818 181.479 158.914 1.00 152.03 83 ARG X C 1
ATOM 1608 O O . ARG B 2 83 ? 187.507 180.304 159.142 1.00 152.03 83 ARG X O 1
ATOM 1616 N N . CYS B 2 84 ? 187.051 182.507 159.287 1.00 154.21 84 CYS X N 1
ATOM 1617 C CA . CYS B 2 84 ? 185.789 182.296 159.992 1.00 154.21 84 CYS X CA 1
ATOM 1618 C C . CYS B 2 84 ? 184.765 181.607 159.096 1.00 154.21 84 CYS X C 1
ATOM 1619 O O . CYS B 2 84 ? 183.941 180.815 159.570 1.00 154.21 84 CYS X O 1
ATOM 1622 N N . LEU B 2 85 ? 184.791 181.920 157.798 1.00 147.59 85 LEU X N 1
ATOM 1623 C CA . LEU B 2 85 ? 183.881 181.356 156.806 1.00 147.59 85 LEU X CA 1
ATOM 1624 C C . LEU B 2 85 ? 183.910 179.833 156.785 1.00 147.59 85 LEU X C 1
ATOM 1625 O O . LEU B 2 85 ? 182.858 179.186 156.711 1.00 147.59 85 LEU X O 1
ATOM 1630 N N . ALA B 2 86 ? 185.111 179.252 156.831 1.00 149.35 86 ALA X N 1
ATOM 1631 C CA . ALA B 2 86 ? 185.216 177.800 156.809 1.00 149.35 86 ALA X CA 1
ATOM 1632 C C . ALA B 2 86 ? 184.525 177.171 158.010 1.00 149.35 86 ALA X C 1
ATOM 1633 O O . ALA B 2 86 ? 183.771 176.206 157.846 1.00 149.35 86 ALA X O 1
ATOM 1635 N N . LEU B 2 87 ? 184.749 177.710 159.209 1.00 149.03 87 LEU X N 1
ATOM 1636 C CA . LEU B 2 87 ? 184.093 177.175 160.397 1.00 149.03 87 LEU X CA 1
ATOM 1637 C C . LEU B 2 87 ? 182.586 177.379 160.308 1.00 149.03 87 LEU X C 1
ATOM 1638 O O . LEU B 2 87 ? 181.800 176.513 160.714 1.00 149.03 87 LEU X O 1
ATOM 1643 N N . LEU B 2 88 ? 182.169 178.531 159.773 1.00 140.09 88 LEU X N 1
ATOM 1644 C CA . LEU B 2 88 ? 180.747 178.819 159.623 1.00 140.09 88 LEU X CA 1
ATOM 1645 C C . LEU B 2 88 ? 180.073 177.754 158.771 1.00 140.09 88 LEU X C 1
ATOM 1646 O O . LEU B 2 88 ? 179.023 177.213 159.137 1.00 140.09 88 LEU X O 1
ATOM 1651 N N . HIS B 2 89 ? 180.672 177.436 157.624 1.00 136.87 89 HIS X N 1
ATOM 1652 C CA . HIS B 2 89 ? 180.111 176.403 156.758 1.00 136.87 89 HIS X CA 1
ATOM 1653 C C . HIS B 2 89 ? 180.162 175.045 157.447 1.00 136.87 89 HIS X C 1
ATOM 1654 O O . HIS B 2 89 ? 179.221 174.249 157.357 1.00 136.87 89 HIS X O 1
ATOM 1661 N N . LEU B 2 90 ? 181.268 174.761 158.135 1.00 144.60 90 LEU X N 1
ATOM 1662 C CA . LEU B 2 90 ? 181.444 173.509 158.856 1.00 144.60 90 LEU X CA 1
ATOM 1663 C C . LEU B 2 90 ? 180.329 173.296 159.873 1.00 144.60 90 LEU X C 1
ATOM 1664 O O . LEU B 2 90 ? 179.943 172.157 160.153 1.00 144.60 90 LEU X O 1
ATOM 1669 N N . LEU B 2 91 ? 179.802 174.387 160.423 1.00 141.81 91 LEU X N 1
ATOM 1670 C CA . LEU B 2 91 ? 178.736 174.326 161.425 1.00 141.81 91 LEU X CA 1
ATOM 1671 C C . LEU B 2 91 ? 177.345 174.351 160.810 1.00 141.81 91 LEU X C 1
ATOM 1672 O O . LEU B 2 91 ? 176.397 174.856 161.421 1.00 141.81 91 LEU X O 1
ATOM 1677 N N . GLN B 2 92 ? 177.203 173.818 159.595 1.00 130.85 92 GLN X N 1
ATOM 1678 C CA . GLN B 2 92 ? 175.930 173.755 158.883 1.00 130.85 92 GLN X CA 1
ATOM 1679 C C . GLN B 2 92 ? 175.281 175.125 158.744 1.00 130.85 92 GLN X C 1
ATOM 1680 O O . GLN B 2 92 ? 174.058 175.229 158.627 1.00 130.85 92 GLN X O 1
ATOM 1686 N N . LEU B 2 93 ? 176.089 176.178 158.760 1.00 132.81 93 LEU X N 1
ATOM 1687 C CA . LEU B 2 93 ? 175.580 177.533 158.622 1.00 132.81 93 LEU X CA 1
ATOM 1688 C C . LEU B 2 93 ? 175.932 178.165 157.281 1.00 132.81 93 LEU X C 1
ATOM 1689 O O . LEU B 2 93 ? 175.624 179.342 157.068 1.00 132.81 93 LEU X O 1
ATOM 1694 N N . GLY B 2 94 ? 176.565 177.418 156.374 1.00 127.36 94 GLY X N 1
ATOM 1695 C CA . GLY B 2 94 ? 176.910 177.989 155.079 1.00 127.36 94 GLY X CA 1
ATOM 1696 C C . GLY B 2 94 ? 175.690 178.297 154.232 1.00 127.36 94 GLY X C 1
ATOM 1697 O O . GLY B 2 94 ? 175.632 179.332 153.561 1.00 127.36 94 GLY X O 1
ATOM 1698 N N . TYR B 2 95 ? 174.698 177.404 154.248 1.00 113.95 95 TYR X N 1
ATOM 1699 C CA . TYR B 2 95 ? 173.478 177.627 153.479 1.00 113.95 95 TYR X CA 1
ATOM 1700 C C . TYR B 2 95 ? 172.770 178.881 153.971 1.00 113.95 95 TYR X C 1
ATOM 1701 O O . TYR B 2 95 ? 172.360 179.740 153.180 1.00 113.95 95 TYR X O 1
ATOM 1710 N N . LEU B 2 96 ? 172.629 179.000 155.290 1.00 119.67 96 LEU X N 1
ATOM 1711 C CA . LEU B 2 96 ? 171.997 180.156 155.909 1.00 119.67 96 LEU X CA 1
ATOM 1712 C C . LEU B 2 96 ? 172.799 181.402 155.571 1.00 119.67 96 LEU X C 1
ATOM 1713 O O . LEU B 2 96 ? 172.228 182.473 155.349 1.00 119.67 96 LEU X O 1
ATOM 1718 N N . TYR B 2 97 ? 174.126 181.269 155.540 1.00 123.37 97 TYR X N 1
ATOM 1719 C CA . TYR B 2 97 ? 174.973 182.404 155.201 1.00 123.37 97 TYR X CA 1
ATOM 1720 C C . TYR B 2 97 ? 174.692 182.878 153.783 1.00 123.37 97 TYR X C 1
ATOM 1721 O O . TYR B 2 97 ? 174.579 184.082 153.532 1.00 123.37 97 TYR X O 1
ATOM 1730 N N . ARG B 2 98 ? 174.562 181.940 152.844 1.00 111.64 98 ARG X N 1
ATOM 1731 C CA . ARG B 2 98 ? 174.253 182.312 151.466 1.00 111.64 98 ARG X CA 1
ATOM 1732 C C . ARG B 2 98 ? 172.885 182.977 151.384 1.00 111.64 98 ARG X C 1
ATOM 1733 O O . ARG B 2 98 ? 172.705 183.970 150.666 1.00 111.64 98 ARG X O 1
ATOM 1741 N N . CYS B 2 99 ? 171.911 182.437 152.120 1.00 119.78 99 CYS X N 1
ATOM 1742 C CA . CYS B 2 99 ? 170.563 182.995 152.110 1.00 119.78 99 CYS X CA 1
ATOM 1743 C C . CYS B 2 99 ? 170.557 184.428 152.629 1.00 119.78 99 CYS X C 1
ATOM 1744 O O . CYS B 2 99 ? 170.019 185.334 151.983 1.00 119.78 99 CYS X O 1
ATOM 1747 N N . VAL B 2 100 ? 171.160 184.652 153.801 1.00 125.71 100 VAL X N 1
ATOM 1748 C CA . VAL B 2 100 ? 171.194 185.996 154.377 1.00 125.71 100 VAL X CA 1
ATOM 1749 C C . VAL B 2 100 ? 172.013 186.934 153.500 1.00 125.71 100 VAL X C 1
ATOM 1750 O O . VAL B 2 100 ? 171.708 188.126 153.393 1.00 125.71 100 VAL X O 1
ATOM 1754 N N . GLN B 2 101 ? 173.061 186.416 152.853 1.00 125.79 101 GLN X N 1
ATOM 1755 C CA . GLN B 2 101 ? 173.867 187.250 151.972 1.00 125.79 101 GLN X CA 1
ATOM 1756 C C . GLN B 2 101 ? 173.034 187.746 150.801 1.00 125.79 101 GLN X C 1
ATOM 1757 O O . GLN B 2 101 ? 173.050 188.939 150.474 1.00 125.79 101 GLN X O 1
ATOM 1763 N N . GLU B 2 102 ? 172.283 186.841 150.169 1.00 127.16 102 GLU X N 1
ATOM 1764 C CA . GLU B 2 102 ? 171.435 187.239 149.053 1.00 127.16 102 GLU X CA 1
ATOM 1765 C C . GLU B 2 102 ? 170.351 188.202 149.517 1.00 127.16 102 GLU X C 1
ATOM 1766 O O . GLU B 2 102 ? 170.046 189.184 148.831 1.00 127.16 102 GLU X O 1
ATOM 1772 N N . LEU B 2 103 ? 169.758 187.934 150.684 1.00 128.84 103 LEU X N 1
ATOM 1773 C CA . LEU B 2 103 ? 168.709 188.806 151.202 1.00 128.84 103 LEU X CA 1
ATOM 1774 C C . LEU B 2 103 ? 169.239 190.211 151.458 1.00 128.84 103 LEU X C 1
ATOM 1775 O O . LEU B 2 103 ? 168.607 191.204 151.078 1.00 128.84 103 LEU X O 1
ATOM 1780 N N . ARG B 2 104 ? 170.405 190.311 152.099 1.00 135.35 104 ARG X N 1
ATOM 1781 C CA . ARG B 2 104 ? 170.991 191.616 152.384 1.00 135.35 104 ARG X CA 1
ATOM 1782 C C . ARG B 2 104 ? 171.368 192.342 151.100 1.00 135.35 104 ARG X C 1
ATOM 1783 O O . ARG B 2 104 ? 171.154 193.554 150.983 1.00 135.35 104 ARG X O 1
ATOM 1791 N N . GLN B 2 105 ? 171.932 191.620 150.129 1.00 136.49 105 GLN X N 1
ATOM 1792 C CA . GLN B 2 105 ? 172.302 192.248 148.867 1.00 136.49 105 GLN X CA 1
ATOM 1793 C C . GLN B 2 105 ? 171.069 192.800 148.166 1.00 136.49 105 GLN X C 1
ATOM 1794 O O . GLN B 2 105 ? 171.072 193.932 147.669 1.00 136.49 105 GLN X O 1
ATOM 1800 N N . GLY B 2 106 ? 169.998 192.005 148.120 1.00 142.30 106 GLY X N 1
ATOM 1801 C CA . GLY B 2 106 ? 168.775 192.463 147.486 1.00 142.30 106 GLY X CA 1
ATOM 1802 C C . GLY B 2 106 ? 168.173 193.655 148.198 1.00 142.30 106 GLY X C 1
ATOM 1803 O O . GLY B 2 106 ? 167.709 194.603 147.561 1.00 142.30 106 GLY X O 1
ATOM 1804 N N . LEU B 2 107 ? 168.176 193.626 149.534 1.00 147.26 107 LEU X N 1
ATOM 1805 C CA . LEU B 2 107 ? 167.628 194.744 150.293 1.00 147.26 107 LEU X CA 1
ATOM 1806 C C . LEU B 2 107 ? 168.425 196.016 150.038 1.00 147.26 107 LEU X C 1
ATOM 1807 O O . LEU B 2 107 ? 167.845 197.091 149.855 1.00 147.26 107 LEU X O 1
ATOM 1812 N N . LEU B 2 108 ? 169.757 195.913 150.018 1.00 149.05 108 LEU X N 1
ATOM 1813 C CA . LEU B 2 108 ? 170.578 197.090 149.760 1.00 149.05 108 LEU X CA 1
ATOM 1814 C C . LEU B 2 108 ? 170.355 197.615 148.348 1.00 149.05 108 LEU X C 1
ATOM 1815 O O . LEU B 2 108 ? 170.245 198.832 148.144 1.00 149.05 108 LEU X O 1
ATOM 1820 N N . VAL B 2 109 ? 170.270 196.715 147.368 1.00 152.44 109 VAL X N 1
ATOM 1821 C CA . VAL B 2 109 ? 170.044 197.125 145.987 1.00 152.44 109 VAL X CA 1
ATOM 1822 C C . VAL B 2 109 ? 168.713 197.853 145.863 1.00 152.44 109 VAL X C 1
ATOM 1823 O O . VAL B 2 109 ? 168.618 198.911 145.230 1.00 152.44 109 VAL X O 1
ATOM 1827 N N . TRP B 2 110 ? 167.666 197.298 146.476 1.00 160.84 110 TRP X N 1
ATOM 1828 C CA . TRP B 2 110 ? 166.350 197.923 146.425 1.00 160.84 110 TRP X CA 1
ATOM 1829 C C . TRP B 2 110 ? 166.328 199.269 147.142 1.00 160.84 110 TRP X C 1
ATOM 1830 O O . TRP B 2 110 ? 165.733 200.236 146.654 1.00 160.84 110 TRP X O 1
ATOM 1841 N N . GLN B 2 111 ? 166.970 199.345 148.311 1.00 166.48 111 GLN X N 1
ATOM 1842 C CA . GLN B 2 111 ? 166.999 200.593 149.066 1.00 166.48 111 GLN X CA 1
ATOM 1843 C C . GLN B 2 111 ? 167.714 201.688 148.287 1.00 166.48 111 GLN X C 1
ATOM 1844 O O . GLN B 2 111 ? 167.285 202.848 148.300 1.00 166.48 111 GLN X O 1
ATOM 1850 N N . GLN B 2 112 ? 168.801 201.340 147.605 1.00 168.28 112 GLN X N 1
ATOM 1851 C CA . GLN B 2 112 ? 169.523 202.327 146.818 1.00 168.28 112 GLN X CA 1
ATOM 1852 C C . GLN B 2 112 ? 168.639 202.824 145.679 1.00 168.28 112 GLN X C 1
ATOM 1853 O O . GLN B 2 112 ? 167.842 202.073 145.109 1.00 168.28 112 GLN X O 1
ATOM 1859 N N . GLU B 2 113 ? 168.775 204.112 145.357 1.00 170.79 113 GLU X N 1
ATOM 1860 C CA . GLU B 2 113 ? 167.981 204.699 144.283 1.00 170.79 113 GLU X CA 1
ATOM 1861 C C . GLU B 2 113 ? 168.232 203.968 142.967 1.00 170.79 113 GLU X C 1
ATOM 1862 O O . GLU B 2 113 ? 167.293 203.608 142.247 1.00 170.79 113 GLU X O 1
ATOM 1868 N N . GLU B 2 114 ? 169.501 203.734 142.645 1.00 172.38 114 GLU X N 1
ATOM 1869 C CA . GLU B 2 114 ? 169.895 203.028 141.435 1.00 172.38 114 GLU X CA 1
ATOM 1870 C C . GLU B 2 114 ? 171.330 202.537 141.585 1.00 172.38 114 GLU X C 1
ATOM 1871 O O . GLU B 2 114 ? 172.277 203.270 141.272 1.00 172.38 114 GLU X O 1
ATOM 1877 N N . PRO B 2 115 ? 171.531 201.314 142.062 1.00 169.08 115 PRO X N 1
ATOM 1878 C CA . PRO B 2 115 ? 172.889 200.788 142.221 1.00 169.08 115 PRO X CA 1
ATOM 1879 C C . PRO B 2 115 ? 173.517 200.471 140.870 1.00 169.08 115 PRO X C 1
ATOM 1880 O O . PRO B 2 115 ? 172.842 200.336 139.849 1.00 169.08 115 PRO X O 1
ATOM 1884 N N . SER B 2 116 ? 174.843 200.358 140.887 1.00 157.47 116 SER X N 1
ATOM 1885 C CA . SER B 2 116 ? 175.595 200.075 139.674 1.00 157.47 116 SER X CA 1
ATOM 1886 C C . SER B 2 116 ? 175.252 198.702 139.113 1.00 157.47 116 SER X C 1
ATOM 1887 O O . SER B 2 116 ? 174.867 197.776 139.840 1.00 157.47 116 SER X O 1
ATOM 1890 N N . GLU B 2 117 ? 175.403 198.577 137.792 1.00 149.85 117 GLU X N 1
ATOM 1891 C CA . GLU B 2 117 ? 175.133 197.309 137.132 1.00 149.85 117 GLU X CA 1
ATOM 1892 C C . GLU B 2 117 ? 176.002 196.192 137.682 1.00 149.85 117 GLU X C 1
ATOM 1893 O O . GLU B 2 117 ? 175.572 195.038 137.662 1.00 149.85 117 GLU X O 1
ATOM 1899 N N . PHE B 2 118 ? 177.191 196.510 138.200 1.00 144.23 118 PHE X N 1
ATOM 1900 C CA . PHE B 2 118 ? 178.060 195.507 138.802 1.00 144.23 118 PHE X CA 1
ATOM 1901 C C . PHE B 2 118 ? 177.400 194.940 140.053 1.00 144.23 118 PHE X C 1
ATOM 1902 O O . PHE B 2 118 ? 177.385 193.723 140.260 1.00 144.23 118 PHE X O 1
ATOM 1910 N N . ASP B 2 119 ? 176.833 195.820 140.882 1.00 143.93 119 ASP X N 1
ATOM 1911 C CA . ASP B 2 119 ? 176.143 195.376 142.087 1.00 143.93 119 ASP X CA 1
ATOM 1912 C C . ASP B 2 119 ? 174.907 194.563 141.721 1.00 143.93 119 ASP X C 1
ATOM 1913 O O . ASP B 2 119 ? 174.598 193.546 142.360 1.00 143.93 119 ASP X O 1
ATOM 1918 N N . LEU B 2 120 ? 174.184 195.000 140.686 1.00 137.42 120 LEU X N 1
ATOM 1919 C CA . LEU B 2 120 ? 173.002 194.259 140.256 1.00 137.42 120 LEU X CA 1
ATOM 1920 C C . LEU B 2 120 ? 173.391 192.863 139.780 1.00 137.42 120 LEU X C 1
ATOM 1921 O O . LEU B 2 120 ? 172.729 191.868 140.111 1.00 137.42 120 LEU X O 1
ATOM 1926 N N . ALA B 2 121 ? 174.477 192.773 139.008 1.00 134.45 121 ALA X N 1
ATOM 1927 C CA . ALA B 2 121 ? 174.948 191.481 138.529 1.00 134.45 121 ALA X CA 1
ATOM 1928 C C . ALA B 2 121 ? 175.382 190.609 139.696 1.00 134.45 121 ALA X C 1
ATOM 1929 O O . ALA B 2 121 ? 175.177 189.392 139.681 1.00 134.45 121 ALA X O 1
ATOM 1931 N N . TYR B 2 122 ? 175.987 191.219 140.718 1.00 131.00 122 TYR X N 1
ATOM 1932 C CA . TYR B 2 122 ? 176.398 190.461 141.894 1.00 131.00 122 TYR X CA 1
ATOM 1933 C C . TYR B 2 122 ? 175.183 189.861 142.591 1.00 131.00 122 TYR X C 1
ATOM 1934 O O . TYR B 2 122 ? 175.199 188.692 143.005 1.00 131.00 122 TYR X O 1
ATOM 1943 N N . ALA B 2 123 ? 174.113 190.651 142.721 1.00 127.55 123 ALA X N 1
ATOM 1944 C CA . ALA B 2 123 ? 172.898 190.140 143.347 1.00 127.55 123 ALA X CA 1
ATOM 1945 C C . ALA B 2 123 ? 172.311 189.000 142.524 1.00 127.55 123 ALA X C 1
ATOM 1946 O O . ALA B 2 123 ? 171.845 187.992 143.076 1.00 127.55 123 ALA X O 1
ATOM 1948 N N . ASP B 2 124 ? 172.330 189.143 141.196 1.00 123.34 124 ASP X N 1
ATOM 1949 C CA . ASP B 2 124 ? 171.814 188.082 140.336 1.00 123.34 124 ASP X CA 1
ATOM 1950 C C . ASP B 2 124 ? 172.651 186.817 140.484 1.00 123.34 124 ASP X C 1
ATOM 1951 O O . ASP B 2 124 ? 172.119 185.700 140.490 1.00 123.34 124 ASP X O 1
ATOM 1956 N N . PHE B 2 125 ? 173.970 186.978 140.603 1.00 105.27 125 PHE X N 1
ATOM 1957 C CA . PHE B 2 125 ? 174.867 185.842 140.781 1.00 105.27 125 PHE X CA 1
ATOM 1958 C C . PHE B 2 125 ? 174.527 185.104 142.069 1.00 105.27 125 PHE X C 1
ATOM 1959 O O . PHE B 2 125 ? 174.446 183.867 142.098 1.00 105.27 125 PHE X O 1
ATOM 1967 N N . LEU B 2 126 ? 174.311 185.862 143.148 1.00 104.57 126 LEU X N 1
ATOM 1968 C CA . LEU B 2 126 ? 173.948 185.246 144.418 1.00 104.57 126 LEU X CA 1
ATOM 1969 C C . LEU B 2 126 ? 172.621 184.510 144.313 1.00 104.57 126 LEU X C 1
ATOM 1970 O O . LEU B 2 126 ? 172.486 183.402 144.850 1.00 104.57 126 LEU X O 1
ATOM 1975 N N . ALA B 2 127 ? 171.646 185.098 143.619 1.00 98.53 127 ALA X N 1
ATOM 1976 C CA . ALA B 2 127 ? 170.357 184.452 143.434 1.00 98.53 127 ALA X CA 1
ATOM 1977 C C . ALA B 2 127 ? 170.476 183.158 142.644 1.00 98.53 127 ALA X C 1
ATOM 1978 O O . ALA B 2 127 ? 169.846 182.160 143.005 1.00 98.53 127 ALA X O 1
ATOM 1980 N N . LEU B 2 128 ? 171.285 183.145 141.585 1.00 91.74 128 LEU X N 1
ATOM 1981 C CA . LEU B 2 128 ? 171.451 181.922 140.809 1.00 91.74 128 LEU X CA 1
ATOM 1982 C C . LEU B 2 128 ? 172.120 180.833 141.641 1.00 91.74 128 LEU X C 1
ATOM 1983 O O . LEU B 2 128 ? 171.703 179.665 141.599 1.00 91.74 128 LEU X O 1
ATOM 1988 N N . ASP B 2 129 ? 173.151 181.196 142.409 1.00 88.25 129 ASP X N 1
ATOM 1989 C CA . ASP B 2 129 ? 173.827 180.207 143.243 1.00 88.25 129 ASP X CA 1
ATOM 1990 C C . ASP B 2 129 ? 172.874 179.626 144.283 1.00 88.25 129 ASP X C 1
ATOM 1991 O O . ASP B 2 129 ? 172.844 178.408 144.512 1.00 88.25 129 ASP X O 1
ATOM 1996 N N . ILE B 2 130 ? 172.079 180.488 144.926 1.00 82.88 130 ILE X N 1
ATOM 1997 C CA . ILE B 2 130 ? 171.140 179.997 145.935 1.00 82.88 130 ILE X CA 1
ATOM 1998 C C . ILE B 2 130 ? 170.068 179.129 145.284 1.00 82.88 130 ILE X C 1
ATOM 1999 O O . ILE B 2 130 ? 169.578 178.171 145.888 1.00 82.88 130 ILE X O 1
ATOM 2004 N N . SER B 2 131 ? 169.693 179.441 144.039 1.00 73.67 131 SER X N 1
ATOM 2005 C CA . SER B 2 131 ? 168.697 178.628 143.343 1.00 73.67 131 SER X CA 1
ATOM 2006 C C . SER B 2 131 ? 169.229 177.219 143.108 1.00 73.67 131 SER X C 1
ATOM 2007 O O . SER B 2 131 ? 168.532 176.218 143.341 1.00 73.67 131 SER X O 1
ATOM 2010 N N . MET B 2 132 ? 170.478 177.131 142.645 1.00 71.93 132 MET X N 1
ATOM 2011 C CA . MET B 2 132 ? 171.095 175.829 142.418 1.00 71.93 132 MET X CA 1
ATOM 2012 C C . MET B 2 132 ? 171.154 175.041 143.719 1.00 71.93 132 MET X C 1
ATOM 2013 O O . MET B 2 132 ? 170.804 173.849 143.772 1.00 71.93 132 MET X O 1
ATOM 2018 N N . LEU B 2 133 ? 171.594 175.705 144.791 1.00 82.61 133 LEU X N 1
ATOM 2019 C CA . LEU B 2 133 ? 171.658 175.033 146.080 1.00 82.61 133 LEU X CA 1
ATOM 2020 C C . LEU B 2 133 ? 170.279 174.606 146.552 1.00 82.61 133 LEU X C 1
ATOM 2021 O O . LEU B 2 133 ? 170.159 173.565 147.195 1.00 82.61 133 LEU X O 1
ATOM 2026 N N . ARG B 2 134 ? 169.238 175.383 146.241 1.00 79.72 134 ARG X N 1
ATOM 2027 C CA . ARG B 2 134 ? 167.885 175.012 146.636 1.00 79.72 134 ARG X CA 1
ATOM 2028 C C . ARG B 2 134 ? 167.466 173.729 145.943 1.00 79.72 134 ARG X C 1
ATOM 2029 O O . ARG B 2 134 ? 166.859 172.849 146.559 1.00 79.72 134 ARG X O 1
ATOM 2037 N N . LEU B 2 135 ? 167.775 173.612 144.651 1.00 64.91 135 LEU X N 1
ATOM 2038 C CA . LEU B 2 135 ? 167.419 172.396 143.926 1.00 64.91 135 LEU X CA 1
ATOM 2039 C C . LEU B 2 135 ? 168.134 171.189 144.521 1.00 64.91 135 LEU X C 1
ATOM 2040 O O . LEU B 2 135 ? 167.524 170.136 144.775 1.00 64.91 135 LEU X O 1
ATOM 2045 N N . PHE B 2 136 ? 169.440 171.331 144.756 1.00 64.76 136 PHE X N 1
ATOM 2046 C CA . PHE B 2 136 ? 170.190 170.220 145.333 1.00 64.76 136 PHE X CA 1
ATOM 2047 C C . PHE B 2 136 ? 169.659 169.864 146.717 1.00 64.76 136 PHE X C 1
ATOM 2048 O O . PHE B 2 136 ? 169.496 168.683 147.045 1.00 64.76 136 PHE X O 1
ATOM 2056 N N . GLU B 2 137 ? 169.364 170.877 147.535 1.00 74.45 137 GLU X N 1
ATOM 2057 C CA . GLU B 2 137 ? 168.861 170.642 148.882 1.00 74.45 137 GLU X CA 1
ATOM 2058 C C . GLU B 2 137 ? 167.507 169.957 148.867 1.00 74.45 137 GLU X C 1
ATOM 2059 O O . GLU B 2 137 ? 167.260 169.054 149.671 1.00 74.45 137 GLU X O 1
ATOM 2065 N N . THR B 2 138 ? 166.606 170.374 147.974 1.00 69.63 138 THR X N 1
ATOM 2066 C CA . THR B 2 138 ? 165.295 169.741 147.959 1.00 69.63 138 THR X CA 1
ATOM 2067 C C . THR B 2 138 ? 165.408 168.278 147.555 1.00 69.63 138 THR X C 1
ATOM 2068 O O . THR B 2 138 ? 164.894 167.405 148.260 1.00 69.63 138 THR X O 1
ATOM 2072 N N . PHE B 2 139 ? 166.122 167.981 146.463 1.00 61.14 139 PHE X N 1
ATOM 2073 C CA . PHE B 2 139 ? 166.233 166.582 146.067 1.00 61.14 139 PHE X CA 1
ATOM 2074 C C . PHE B 2 139 ? 167.098 165.752 147.005 1.00 61.14 139 PHE X C 1
ATOM 2075 O O . PHE B 2 139 ? 167.038 164.520 146.942 1.00 61.14 139 PHE X O 1
ATOM 2083 N N . LEU B 2 140 ? 167.890 166.380 147.871 1.00 74.55 140 LEU X N 1
ATOM 2084 C CA . LEU B 2 140 ? 168.714 165.614 148.794 1.00 74.55 140 LEU X CA 1
ATOM 2085 C C . LEU B 2 140 ? 168.088 165.462 150.174 1.00 74.55 140 LEU X C 1
ATOM 2086 O O . LEU B 2 140 ? 168.461 164.544 150.912 1.00 74.55 140 LEU X O 1
ATOM 2091 N N . GLU B 2 141 ? 167.157 166.339 150.548 1.00 84.97 141 GLU X N 1
ATOM 2092 C CA . GLU B 2 141 ? 166.532 166.291 151.861 1.00 84.97 141 GLU X CA 1
ATOM 2093 C C . GLU B 2 141 ? 165.015 166.153 151.827 1.00 84.97 141 GLU X C 1
ATOM 2094 O O . GLU B 2 141 ? 164.472 165.278 152.506 1.00 84.97 141 GLU X O 1
ATOM 2100 N N . THR B 2 142 ? 164.305 167.000 151.073 1.00 79.28 142 THR X N 1
ATOM 2101 C CA . THR B 2 142 ? 162.846 166.938 151.076 1.00 79.28 142 THR X CA 1
ATOM 2102 C C . THR B 2 142 ? 162.325 165.599 150.572 1.00 79.28 142 THR X C 1
ATOM 2103 O O . THR B 2 142 ? 161.458 164.991 151.210 1.00 79.28 142 THR X O 1
ATOM 2107 N N . ALA B 2 143 ? 162.833 165.119 149.436 1.00 73.65 143 ALA X N 1
ATOM 2108 C CA . ALA B 2 143 ? 162.361 163.835 148.919 1.00 73.65 143 ALA X CA 1
ATOM 2109 C C . ALA B 2 143 ? 162.633 162.694 149.892 1.00 73.65 143 ALA X C 1
ATOM 2110 O O . ALA B 2 143 ? 161.696 161.938 150.205 1.00 73.65 143 ALA X O 1
ATOM 2112 N N . PRO B 2 144 ? 163.857 162.505 150.409 1.00 74.79 144 PRO X N 1
ATOM 2113 C CA . PRO B 2 144 ? 164.054 161.404 151.368 1.00 74.79 144 PRO X CA 1
ATOM 2114 C C . PRO B 2 144 ? 163.209 161.569 152.618 1.00 74.79 144 PRO X C 1
ATOM 2115 O O . PRO B 2 144 ? 162.667 160.586 153.137 1.00 74.79 144 PRO X O 1
ATOM 2119 N N . GLN B 2 145 ? 163.075 162.803 153.111 1.00 82.05 145 GLN X N 1
ATOM 2120 C CA . GLN B 2 145 ? 162.258 163.042 154.295 1.00 82.05 145 GLN X CA 1
ATOM 2121 C C . GLN B 2 145 ? 160.800 162.718 154.015 1.00 82.05 145 GLN X C 1
ATOM 2122 O O . GLN B 2 145 ? 160.118 162.120 154.851 1.00 82.05 145 GLN X O 1
ATOM 2128 N N . LEU B 2 146 ? 160.304 163.111 152.839 1.00 71.31 146 LEU X N 1
ATOM 2129 C CA . LEU B 2 146 ? 158.917 162.824 152.492 1.00 71.31 146 LEU X CA 1
ATOM 2130 C C . LEU B 2 146 ? 158.683 161.323 152.396 1.00 71.31 146 LEU X C 1
ATOM 2131 O O . LEU B 2 146 ? 157.667 160.812 152.886 1.00 71.31 146 LEU X O 1
ATOM 2136 N N . THR B 2 147 ? 159.618 160.598 151.774 1.00 75.83 147 THR X N 1
ATOM 2137 C CA . THR B 2 147 ? 159.467 159.151 151.669 1.00 75.83 147 THR X CA 1
ATOM 2138 C C . THR B 2 147 ? 159.479 158.507 153.047 1.00 75.83 147 THR X C 1
ATOM 2139 O O . THR B 2 147 ? 158.677 157.611 153.329 1.00 75.83 147 THR X O 1
ATOM 2143 N N . LEU B 2 148 ? 160.382 158.958 153.920 1.00 77.61 148 LEU X N 1
ATOM 2144 C CA . LEU B 2 148 ? 160.460 158.403 155.267 1.00 77.61 148 LEU X CA 1
ATOM 2145 C C . LEU B 2 148 ? 159.181 158.677 156.046 1.00 77.61 148 LEU X C 1
ATOM 2146 O O . LEU B 2 148 ? 158.663 157.796 156.741 1.00 77.61 148 LEU X O 1
ATOM 2151 N N . VAL B 2 149 ? 158.655 159.899 155.944 1.00 75.74 149 VAL X N 1
ATOM 2152 C CA . VAL B 2 149 ? 157.432 160.246 156.664 1.00 75.74 149 VAL X CA 1
ATOM 2153 C C . VAL B 2 149 ? 156.264 159.405 156.166 1.00 75.74 149 VAL X C 1
ATOM 2154 O O . VAL B 2 149 ? 155.479 158.872 156.959 1.00 75.74 149 VAL X O 1
ATOM 2158 N N . LEU B 2 150 ? 156.128 159.273 154.843 1.00 76.09 150 LEU X N 1
ATOM 2159 C CA . LEU B 2 150 ? 155.033 158.473 154.304 1.00 76.09 150 LEU X CA 1
ATOM 2160 C C . LEU B 2 150 ? 155.171 157.012 154.713 1.00 76.09 150 LEU X C 1
ATOM 2161 O O . LEU B 2 150 ? 154.176 156.357 155.047 1.00 76.09 150 LEU X O 1
ATOM 2166 N N . ALA B 2 151 ? 156.399 156.485 154.697 1.00 78.62 151 ALA X N 1
ATOM 2167 C CA . ALA B 2 151 ? 156.608 155.100 155.098 1.00 78.62 151 ALA X CA 1
ATOM 2168 C C . ALA B 2 151 ? 156.248 154.903 156.562 1.00 78.62 151 ALA X C 1
ATOM 2169 O O . ALA B 2 151 ? 155.603 153.914 156.923 1.00 78.62 151 ALA X O 1
ATOM 2171 N N . ILE B 2 152 ? 156.647 155.845 157.417 1.00 86.43 152 ILE X N 1
ATOM 2172 C CA . ILE B 2 152 ? 156.339 155.753 158.838 1.00 86.43 152 ILE X CA 1
ATOM 2173 C C . ILE B 2 152 ? 154.836 155.801 159.065 1.00 86.43 152 ILE X C 1
ATOM 2174 O O . ILE B 2 152 ? 154.294 155.032 159.864 1.00 86.43 152 ILE X O 1
ATOM 2179 N N . MET B 2 153 ? 154.142 156.702 158.370 1.00 88.85 153 MET X N 1
ATOM 2180 C CA . MET B 2 153 ? 152.697 156.808 158.528 1.00 88.85 153 MET X CA 1
ATOM 2181 C C . MET B 2 153 ? 152.004 155.525 158.088 1.00 88.85 153 MET X C 1
ATOM 2182 O O . MET B 2 153 ? 151.171 154.971 158.813 1.00 88.85 153 MET X O 1
ATOM 2187 N N . LEU B 2 154 ? 152.350 155.029 156.897 1.00 88.74 154 LEU X N 1
ATOM 2188 C CA . LEU B 2 154 ? 151.729 153.809 156.390 1.00 88.74 154 LEU X CA 1
ATOM 2189 C C . LEU B 2 154 ? 152.084 152.589 157.230 1.00 88.74 154 LEU X C 1
ATOM 2190 O O . LEU B 2 154 ? 151.313 151.624 157.269 1.00 88.74 154 LEU X O 1
ATOM 2195 N N . GLN B 2 155 ? 153.236 152.604 157.900 1.00 90.82 155 GLN X N 1
ATOM 2196 C CA . GLN B 2 155 ? 153.641 151.464 158.714 1.00 90.82 155 GLN X CA 1
ATOM 2197 C C . GLN B 2 155 ? 152.959 151.473 160.078 1.00 90.82 155 GLN X C 1
ATOM 2198 O O . GLN B 2 155 ? 152.329 150.488 160.475 1.00 90.82 155 GLN X O 1
ATOM 2204 N N . SER B 2 156 ? 153.090 152.576 160.816 1.00 95.65 156 SER X N 1
ATOM 2205 C CA . SER B 2 156 ? 152.477 152.658 162.137 1.00 95.65 156 SER X CA 1
ATOM 2206 C C . SER B 2 156 ? 150.958 152.627 162.051 1.00 95.65 156 SER X C 1
ATOM 2207 O O . SER B 2 156 ? 150.298 151.956 162.852 1.00 95.65 156 SER X O 1
ATOM 2210 N N . GLY B 2 157 ? 150.380 153.348 161.091 1.00 99.39 157 GLY X N 1
ATOM 2211 C CA . GLY B 2 157 ? 148.949 153.412 160.924 1.00 99.39 157 GLY X CA 1
ATOM 2212 C C . GLY B 2 157 ? 148.301 154.590 161.620 1.00 99.39 157 GLY X C 1
ATOM 2213 O O . GLY B 2 157 ? 147.116 154.854 161.390 1.00 99.39 157 GLY X O 1
ATOM 2214 N N . ARG B 2 158 ? 149.047 155.298 162.466 1.00 113.79 158 ARG X N 1
ATOM 2215 C CA . ARG B 2 158 ? 148.535 156.450 163.202 1.00 113.79 158 ARG X CA 1
ATOM 2216 C C . ARG B 2 158 ? 149.173 157.715 162.638 1.00 113.79 158 ARG X C 1
ATOM 2217 O O . ARG B 2 158 ? 150.320 158.041 162.955 1.00 113.79 158 ARG X O 1
ATOM 2225 N N . ALA B 2 159 ? 148.421 158.433 161.809 1.00 116.34 159 ALA X N 1
ATOM 2226 C CA . ALA B 2 159 ? 148.892 159.674 161.211 1.00 116.34 159 ALA X CA 1
ATOM 2227 C C . ALA B 2 159 ? 148.636 160.817 162.181 1.00 116.34 159 ALA X C 1
ATOM 2228 O O . ALA B 2 159 ? 147.605 160.849 162.857 1.00 116.34 159 ALA X O 1
ATOM 2230 N N . GLU B 2 160 ? 149.578 161.749 162.259 1.00 123.37 160 GLU X N 1
ATOM 2231 C CA . GLU B 2 160 ? 149.446 162.870 163.178 1.00 123.37 160 GLU X CA 1
ATOM 2232 C C . GLU B 2 160 ? 149.473 164.206 162.442 1.00 123.37 160 GLU X C 1
ATOM 2233 O O . GLU B 2 160 ? 149.824 164.304 161.259 1.00 123.37 160 GLU X O 1
ATOM 2239 N N . TYR B 2 161 ? 149.092 165.245 163.189 1.00 123.30 161 TYR X N 1
ATOM 2240 C CA . TYR B 2 161 ? 149.058 166.596 162.644 1.00 123.30 161 TYR X CA 1
ATOM 2241 C C . TYR B 2 161 ? 150.447 167.052 162.223 1.00 123.30 161 TYR X C 1
ATOM 2242 O O . TYR B 2 161 ? 150.611 167.675 161.168 1.00 123.30 161 TYR X O 1
ATOM 2251 N N . TYR B 2 162 ? 151.465 166.758 163.039 1.00 123.23 162 TYR X N 1
ATOM 2252 C CA . TYR B 2 162 ? 152.816 167.166 162.671 1.00 123.23 162 TYR X CA 1
ATOM 2253 C C . TYR B 2 162 ? 153.268 166.467 161.397 1.00 123.23 162 TYR X C 1
ATOM 2254 O O . TYR B 2 162 ? 153.932 167.080 160.556 1.00 123.23 162 TYR X O 1
ATOM 2263 N N . GLN B 2 163 ? 152.905 165.194 161.225 1.00 118.04 163 GLN X N 1
ATOM 2264 C CA . GLN B 2 163 ? 153.280 164.483 160.008 1.00 118.04 163 GLN X CA 1
ATOM 2265 C C . GLN B 2 163 ? 152.574 165.074 158.793 1.00 118.04 163 GLN X C 1
ATOM 2266 O O . GLN B 2 163 ? 153.183 165.226 157.725 1.00 118.04 163 GLN X O 1
ATOM 2272 N N . TRP B 2 164 ? 151.291 165.419 158.937 1.00 113.86 164 TRP X N 1
ATOM 2273 C CA . TRP B 2 164 ? 150.564 166.024 157.826 1.00 113.86 164 TRP X CA 1
ATOM 2274 C C . TRP B 2 164 ? 151.176 167.369 157.460 1.00 113.86 164 TRP X C 1
ATOM 2275 O O . TRP B 2 164 ? 151.337 167.701 156.277 1.00 113.86 164 TRP X O 1
ATOM 2286 N N . VAL B 2 165 ? 151.528 168.159 158.475 1.00 116.99 165 VAL X N 1
ATOM 2287 C CA . VAL B 2 165 ? 152.145 169.456 158.225 1.00 116.99 165 VAL X CA 1
ATOM 2288 C C . VAL B 2 165 ? 153.489 169.264 157.540 1.00 116.99 165 VAL X C 1
ATOM 2289 O O . VAL B 2 165 ? 153.855 170.026 156.637 1.00 116.99 165 VAL X O 1
ATOM 2293 N N . GLY B 2 166 ? 154.241 168.240 157.951 1.00 113.09 166 GLY X N 1
ATOM 2294 C CA . GLY B 2 166 ? 155.520 167.972 157.328 1.00 113.09 166 GLY X CA 1
ATOM 2295 C C . GLY B 2 166 ? 155.394 167.610 155.866 1.00 113.09 166 GLY X C 1
ATOM 2296 O O . GLY B 2 166 ? 156.162 168.120 155.043 1.00 113.09 166 GLY X O 1
ATOM 2297 N N . ILE B 2 167 ? 154.425 166.757 155.515 1.00 104.97 167 ILE X N 1
ATOM 2298 C CA . ILE B 2 167 ? 154.261 166.405 154.107 1.00 104.97 167 ILE X CA 1
ATOM 2299 C C . ILE B 2 167 ? 153.783 167.609 153.299 1.00 104.97 167 ILE X C 1
ATOM 2300 O O . ILE B 2 167 ? 154.237 167.795 152.158 1.00 104.97 167 ILE X O 1
ATOM 2305 N N . CYS B 2 168 ? 152.909 168.455 153.861 1.00 109.72 168 CYS X N 1
ATOM 2306 C CA . CYS B 2 168 ? 152.488 169.638 153.117 1.00 109.72 168 CYS X CA 1
ATOM 2307 C C . CYS B 2 168 ? 153.643 170.614 152.921 1.00 109.72 168 CYS X C 1
ATOM 2308 O O . CYS B 2 168 ? 153.773 171.206 151.839 1.00 109.72 168 CYS X O 1
ATOM 2311 N N . THR B 2 169 ? 154.495 170.774 153.937 1.00 104.76 169 THR X N 1
ATOM 2312 C CA . THR B 2 169 ? 155.650 171.654 153.819 1.00 104.76 169 THR X CA 1
ATOM 2313 C C . THR B 2 169 ? 156.621 171.100 152.784 1.00 104.76 169 THR X C 1
ATOM 2314 O O . THR B 2 169 ? 157.232 171.856 152.024 1.00 104.76 169 THR X O 1
ATOM 2318 N N . SER B 2 170 ? 156.777 169.775 152.748 1.00 92.73 170 SER X N 1
ATOM 2319 C CA . SER B 2 170 ? 157.660 169.155 151.769 1.00 92.73 170 SER X CA 1
ATOM 2320 C C . SER B 2 170 ? 157.133 169.424 150.367 1.00 92.73 170 SER X C 1
ATOM 2321 O O . SER B 2 170 ? 157.901 169.718 149.445 1.00 92.73 170 SER X O 1
ATOM 2324 N N . PHE B 2 171 ? 155.811 169.332 150.197 1.00 88.86 171 PHE X N 1
ATOM 2325 C CA . PHE B 2 171 ? 155.216 169.607 148.894 1.00 88.86 171 PHE X CA 1
ATOM 2326 C C . PHE B 2 171 ? 155.480 171.046 148.472 1.00 88.86 171 PHE X C 1
ATOM 2327 O O . PHE B 2 171 ? 155.879 171.310 147.327 1.00 88.86 171 PHE X O 1
ATOM 2335 N N . LEU B 2 172 ? 155.269 171.992 149.391 1.00 85.68 172 LEU X N 1
ATOM 2336 C CA . LEU B 2 172 ? 155.504 173.398 149.071 1.00 85.68 172 LEU X CA 1
ATOM 2337 C C . LEU B 2 172 ? 156.970 173.648 148.736 1.00 85.68 172 LEU X C 1
ATOM 2338 O O . LEU B 2 172 ? 157.282 174.387 147.792 1.00 85.68 172 LEU X O 1
ATOM 2343 N N . GLY B 2 173 ? 157.879 173.041 149.499 1.00 76.70 173 GLY X N 1
ATOM 2344 C CA . GLY B 2 173 ? 159.294 173.227 149.237 1.00 76.70 173 GLY X CA 1
ATOM 2345 C C . GLY B 2 173 ? 159.704 172.690 147.882 1.00 76.70 173 GLY X C 1
ATOM 2346 O O . GLY B 2 173 ? 160.437 173.352 147.143 1.00 76.70 173 GLY X O 1
ATOM 2347 N N . ILE B 2 174 ? 159.231 171.490 147.533 1.00 65.84 174 ILE X N 1
ATOM 2348 C CA . ILE B 2 174 ? 159.568 170.915 146.234 1.00 65.84 174 ILE X CA 1
ATOM 2349 C C . ILE B 2 174 ? 159.025 171.794 145.120 1.00 65.84 174 ILE X C 1
ATOM 2350 O O . ILE B 2 174 ? 159.705 172.030 144.108 1.00 65.84 174 ILE X O 1
ATOM 2355 N N . SER B 2 175 ? 157.802 172.304 145.290 1.00 70.59 175 SER X N 1
ATOM 2356 C CA . SER B 2 175 ? 157.205 173.166 144.277 1.00 70.59 175 SER X CA 1
ATOM 2357 C C . SER B 2 175 ? 158.035 174.425 144.064 1.00 70.59 175 SER X C 1
ATOM 2358 O O . SER B 2 175 ? 158.374 174.777 142.925 1.00 70.59 175 SER X O 1
ATOM 2361 N N . TRP B 2 176 ? 158.367 175.120 145.153 1.00 80.54 176 TRP X N 1
ATOM 2362 C CA . TRP B 2 176 ? 159.146 176.346 145.028 1.00 80.54 176 TRP X CA 1
ATOM 2363 C C . TRP B 2 176 ? 160.521 176.066 144.440 1.00 80.54 176 TRP X C 1
ATOM 2364 O O . TRP B 2 176 ? 161.017 176.829 143.605 1.00 80.54 176 TRP X O 1
ATOM 2375 N N . ALA B 2 177 ? 161.162 174.979 144.872 1.00 66.46 177 ALA X N 1
ATOM 2376 C CA . ALA B 2 177 ? 162.482 174.640 144.359 1.00 66.46 177 ALA X CA 1
ATOM 2377 C C . ALA B 2 177 ? 162.470 174.414 142.854 1.00 66.46 177 ALA X C 1
ATOM 2378 O O . ALA B 2 177 ? 163.304 174.962 142.126 1.00 66.46 177 ALA X O 1
ATOM 2380 N N . LEU B 2 178 ? 161.525 173.604 142.371 1.00 63.18 178 LEU X N 1
ATOM 2381 C CA . LEU B 2 178 ? 161.446 173.352 140.934 1.00 63.18 178 LEU X CA 1
ATOM 2382 C C . LEU B 2 178 ? 161.106 174.614 140.154 1.00 63.18 178 LEU X C 1
ATOM 2383 O O . LEU B 2 178 ? 161.698 174.859 139.091 1.00 63.18 178 LEU X O 1
ATOM 2388 N N . LEU B 2 179 ? 160.176 175.428 140.663 1.00 65.42 179 LEU X N 1
ATOM 2389 C CA . LEU B 2 179 ? 159.823 176.658 139.969 1.00 65.42 179 LEU X CA 1
ATOM 2390 C C . LEU B 2 179 ? 161.023 177.592 139.880 1.00 65.42 179 LEU X C 1
ATOM 2391 O O . LEU B 2 179 ? 161.295 178.157 138.816 1.00 65.42 179 LEU X O 1
ATOM 2396 N N . ASP B 2 180 ? 161.762 177.749 140.983 1.00 76.73 180 ASP X N 1
ATOM 2397 C CA . ASP B 2 180 ? 162.930 178.619 140.988 1.00 76.73 180 ASP X CA 1
ATOM 2398 C C . ASP B 2 180 ? 164.026 178.089 140.075 1.00 76.73 180 ASP X C 1
ATOM 2399 O O . ASP B 2 180 ? 164.682 178.873 139.378 1.00 76.73 180 ASP X O 1
ATOM 2404 N N . TYR B 2 181 ? 164.242 176.773 140.063 1.00 64.51 181 TYR X N 1
ATOM 2405 C CA . TYR B 2 181 ? 165.266 176.213 139.192 1.00 64.51 181 TYR X CA 1
ATOM 2406 C C . TYR B 2 181 ? 164.931 176.457 137.729 1.00 64.51 181 TYR X C 1
ATOM 2407 O O . TYR B 2 181 ? 165.807 176.862 136.951 1.00 64.51 181 TYR X O 1
ATOM 2416 N N . HIS B 2 182 ? 163.670 176.241 137.339 1.00 70.03 182 HIS X N 1
ATOM 2417 C CA . HIS B 2 182 ? 163.321 176.502 135.949 1.00 70.03 182 HIS X CA 1
ATOM 2418 C C . HIS B 2 182 ? 163.403 177.991 135.652 1.00 70.03 182 HIS X C 1
ATOM 2419 O O . HIS B 2 182 ? 163.761 178.385 134.538 1.00 70.03 182 HIS X O 1
ATOM 2426 N N . ARG B 2 183 ? 163.080 178.829 136.640 1.00 84.95 183 ARG X N 1
ATOM 2427 C CA . ARG B 2 183 ? 163.158 180.273 136.460 1.00 84.95 183 ARG X CA 1
ATOM 2428 C C . ARG B 2 183 ? 164.589 180.690 136.154 1.00 84.95 183 ARG X C 1
ATOM 2429 O O . ARG B 2 183 ? 164.843 181.467 135.229 1.00 84.95 183 ARG X O 1
ATOM 2437 N N . ALA B 2 184 ? 165.540 180.160 136.920 1.00 86.83 184 ALA X N 1
ATOM 2438 C CA . ALA B 2 184 ? 166.942 180.484 136.687 1.00 86.83 184 ALA X CA 1
ATOM 2439 C C . ALA B 2 184 ? 167.399 179.965 135.328 1.00 86.83 184 ALA X C 1
ATOM 2440 O O . ALA B 2 184 ? 168.086 180.673 134.576 1.00 86.83 184 ALA X O 1
ATOM 2442 N N . LEU B 2 185 ? 167.020 178.725 134.995 1.00 76.38 185 LEU X N 1
ATOM 2443 C CA . LEU B 2 185 ? 167.417 178.155 133.712 1.00 76.38 185 LEU X CA 1
ATOM 2444 C C . LEU B 2 185 ? 166.908 178.991 132.548 1.00 76.38 185 LEU X C 1
ATOM 2445 O O . LEU B 2 185 ? 167.643 179.242 131.586 1.00 76.38 185 LEU X O 1
ATOM 2450 N N . ARG B 2 186 ? 165.655 179.432 132.615 1.00 83.56 186 ARG X N 1
ATOM 2451 C CA . ARG B 2 186 ? 165.109 180.241 131.537 1.00 83.56 186 ARG X CA 1
ATOM 2452 C C . ARG B 2 186 ? 165.644 181.664 131.552 1.00 83.56 186 ARG X C 1
ATOM 2453 O O . ARG B 2 186 ? 165.658 182.312 130.500 1.00 83.56 186 ARG X O 1
ATOM 2461 N N . THR B 2 187 ? 166.091 182.161 132.705 1.00 84.69 187 THR X N 1
ATOM 2462 C CA . THR B 2 187 ? 166.632 183.507 132.787 1.00 84.69 187 THR X CA 1
ATOM 2463 C C . THR B 2 187 ? 168.065 183.576 132.286 1.00 84.69 187 THR X C 1
ATOM 2464 O O . THR B 2 187 ? 168.508 184.645 131.851 1.00 84.69 187 THR X O 1
ATOM 2468 N N . CYS B 2 188 ? 168.794 182.461 132.317 1.00 86.36 188 CYS X N 1
ATOM 2469 C CA . CYS B 2 188 ? 170.163 182.477 131.826 1.00 86.36 188 CYS X CA 1
ATOM 2470 C C . CYS B 2 188 ? 170.236 182.486 130.304 1.00 86.36 188 CYS X C 1
ATOM 2471 O O . CYS B 2 188 ? 171.329 182.663 129.757 1.00 86.36 188 CYS X O 1
ATOM 2474 N N . LEU B 2 189 ? 169.092 182.305 129.602 1.00 98.70 189 LEU X N 1
ATOM 2475 C CA . LEU B 2 189 ? 169.024 182.288 128.145 1.00 98.70 189 LEU X CA 1
ATOM 2476 C C . LEU B 2 189 ? 168.633 183.656 127.594 1.00 98.70 189 LEU X C 1
ATOM 2477 O O . LEU B 2 189 ? 167.636 184.244 128.029 1.00 98.70 189 LEU X O 1
ATOM 2482 N N . PRO B 2 190 ? 169.411 184.176 126.640 1.00 112.13 190 PRO X N 1
ATOM 2483 C CA . PRO B 2 190 ? 169.144 185.505 126.062 1.00 112.13 190 PRO X CA 1
ATOM 2484 C C . PRO B 2 190 ? 167.805 185.722 125.365 1.00 112.13 190 PRO X C 1
ATOM 2485 O O . PRO B 2 190 ? 167.213 184.808 124.783 1.00 112.13 190 PRO X O 1
ATOM 2489 N N . SER B 2 191 ? 167.339 186.966 125.447 1.00 114.58 191 SER X N 1
ATOM 2490 C CA . SER B 2 191 ? 166.139 187.571 124.860 1.00 114.58 191 SER X CA 1
ATOM 2491 C C . SER B 2 191 ? 164.807 187.183 125.495 1.00 114.58 191 SER X C 1
ATOM 2492 O O . SER B 2 191 ? 163.815 187.855 125.189 1.00 114.58 191 SER X O 1
ATOM 2495 N N . LYS B 2 192 ? 164.748 186.168 126.374 1.00 115.32 192 LYS X N 1
ATOM 2496 C CA . LYS B 2 192 ? 163.532 185.704 127.050 1.00 115.32 192 LYS X CA 1
ATOM 2497 C C . LYS B 2 192 ? 162.290 185.946 126.194 1.00 115.32 192 LYS X C 1
ATOM 2498 O O . LYS B 2 192 ? 161.417 186.733 126.579 1.00 115.32 192 LYS X O 1
ATOM 2504 N N . PRO B 2 193 ? 162.184 185.311 125.021 1.00 119.34 193 PRO X N 1
ATOM 2505 C CA . PRO B 2 193 ? 161.037 185.571 124.134 1.00 119.34 193 PRO X CA 1
ATOM 2506 C C . PRO B 2 193 ? 159.723 184.906 124.515 1.00 119.34 193 PRO X C 1
ATOM 2507 O O . PRO B 2 193 ? 158.678 185.325 123.998 1.00 119.34 193 PRO X O 1
ATOM 2511 N N . LEU B 2 194 ? 159.722 183.901 125.380 1.00 114.04 194 LEU X N 1
ATOM 2512 C CA . LEU B 2 194 ? 158.488 183.226 125.755 1.00 114.04 194 LEU X CA 1
ATOM 2513 C C . LEU B 2 194 ? 158.059 183.621 127.166 1.00 114.04 194 LEU X C 1
ATOM 2514 O O . LEU B 2 194 ? 158.868 184.032 128.000 1.00 114.04 194 LEU X O 1
ATOM 2519 N N . LEU B 2 195 ? 156.756 183.486 127.425 1.00 102.30 195 LEU X N 1
ATOM 2520 C CA . LEU B 2 195 ? 156.175 183.801 128.731 1.00 102.30 195 LEU X CA 1
ATOM 2521 C C . LEU B 2 195 ? 156.664 182.784 129.764 1.00 102.30 195 LEU X C 1
ATOM 2522 O O . LEU B 2 195 ? 155.988 181.818 130.112 1.00 102.30 195 LEU X O 1
ATOM 2527 N N . GLY B 2 196 ? 157.880 183.026 130.243 1.00 95.66 196 GLY X N 1
ATOM 2528 C CA . GLY B 2 196 ? 158.534 182.165 131.206 1.00 95.66 196 GLY X CA 1
ATOM 2529 C C . GLY B 2 196 ? 157.743 181.709 132.414 1.00 95.66 196 GLY X C 1
ATOM 2530 O O . GLY B 2 196 ? 157.978 180.606 132.913 1.00 95.66 196 GLY X O 1
ATOM 2531 N N . LEU B 2 197 ? 156.808 182.526 132.902 1.00 85.62 197 LEU X N 1
ATOM 2532 C CA . LEU B 2 197 ? 156.029 182.100 134.059 1.00 85.62 197 LEU X CA 1
ATOM 2533 C C . LEU B 2 197 ? 155.193 180.872 133.726 1.00 85.62 197 LEU X C 1
ATOM 2534 O O . LEU B 2 197 ? 155.149 179.914 134.507 1.00 85.62 197 LEU X O 1
ATOM 2539 N N . GLY B 2 198 ? 154.543 180.869 132.559 1.00 84.40 198 GLY X N 1
ATOM 2540 C CA . GLY B 2 198 ? 153.748 179.717 132.173 1.00 84.40 198 GLY X CA 1
ATOM 2541 C C . GLY B 2 198 ? 154.588 178.477 131.942 1.00 84.40 198 GLY X C 1
ATOM 2542 O O . GLY B 2 198 ? 154.208 177.376 132.357 1.00 84.40 198 GLY X O 1
ATOM 2543 N N . SER B 2 199 ? 155.740 178.636 131.286 1.00 75.54 199 SER X N 1
ATOM 2544 C CA . SER B 2 199 ? 156.613 177.494 131.042 1.00 75.54 199 SER X CA 1
ATOM 2545 C C . SER B 2 199 ? 157.124 176.919 132.356 1.00 75.54 199 SER X C 1
ATOM 2546 O O . SER B 2 199 ? 157.167 175.698 132.534 1.00 75.54 199 SER X O 1
ATOM 2549 N N . SER B 2 200 ? 157.509 177.786 133.291 1.00 71.91 200 SER X N 1
ATOM 2550 C CA . SER B 2 200 ? 157.993 177.312 134.581 1.00 71.91 200 SER X CA 1
ATOM 2551 C C . SER B 2 200 ? 156.884 176.605 135.347 1.00 71.91 200 SER X C 1
ATOM 2552 O O . SER B 2 200 ? 157.116 175.569 135.985 1.00 71.91 200 SER X O 1
ATOM 2555 N N . VAL B 2 201 ? 155.664 177.148 135.290 1.00 71.16 201 VAL X N 1
ATOM 2556 C CA . VAL B 2 201 ? 154.547 176.528 135.995 1.00 71.16 201 VAL X CA 1
ATOM 2557 C C . VAL B 2 201 ? 154.274 175.137 135.441 1.00 71.16 201 VAL X C 1
ATOM 2558 O O . VAL B 2 201 ? 154.130 174.172 136.199 1.00 71.16 201 VAL X O 1
ATOM 2562 N N . ILE B 2 202 ? 154.202 175.007 134.114 1.00 72.73 202 ILE X N 1
ATOM 2563 C CA . ILE B 2 202 ? 153.946 173.694 133.532 1.00 72.73 202 ILE X CA 1
ATOM 2564 C C . ILE B 2 202 ? 155.099 172.730 133.792 1.00 72.73 202 ILE X C 1
ATOM 2565 O O . ILE B 2 202 ? 154.863 171.529 134.005 1.00 72.73 202 ILE X O 1
ATOM 2570 N N . TYR B 2 203 ? 156.341 173.230 133.812 1.00 64.91 203 TYR X N 1
ATOM 2571 C CA . TYR B 2 203 ? 157.479 172.367 134.099 1.00 64.91 203 TYR X CA 1
ATOM 2572 C C . TYR B 2 203 ? 157.369 171.804 135.506 1.00 64.91 203 TYR X C 1
ATOM 2573 O O . TYR B 2 203 ? 157.493 170.591 135.710 1.00 64.91 203 TYR X O 1
ATOM 2582 N N . PHE B 2 204 ? 157.120 172.679 136.482 1.00 63.82 204 PHE X N 1
ATOM 2583 C CA . PHE B 2 204 ? 156.979 172.225 137.859 1.00 63.82 204 PHE X CA 1
ATOM 2584 C C . PHE B 2 204 ? 155.797 171.280 137.993 1.00 63.82 204 PHE X C 1
ATOM 2585 O O . PHE B 2 204 ? 155.858 170.290 138.730 1.00 63.82 204 PHE X O 1
ATOM 2593 N N . LEU B 2 205 ? 154.706 171.576 137.287 1.00 67.97 205 LEU X N 1
ATOM 2594 C CA . LEU B 2 205 ? 153.518 170.739 137.369 1.00 67.97 205 LEU X CA 1
ATOM 2595 C C . LEU B 2 205 ? 153.816 169.313 136.930 1.00 67.97 205 LEU X C 1
ATOM 2596 O O . LEU B 2 205 ? 153.543 168.361 137.669 1.00 67.97 205 LEU X O 1
ATOM 2601 N N . TRP B 2 206 ? 154.389 169.139 135.738 1.00 66.05 206 TRP X N 1
ATOM 2602 C CA . TRP B 2 206 ? 154.661 167.772 135.303 1.00 66.05 206 TRP X CA 1
ATOM 2603 C C . TRP B 2 206 ? 155.736 167.111 136.156 1.00 66.05 206 TRP X C 1
ATOM 2604 O O . TRP B 2 206 ? 155.630 165.916 136.467 1.00 66.05 206 TRP X O 1
ATOM 2615 N N . ASN B 2 207 ? 156.769 167.863 136.545 1.00 60.59 207 ASN X N 1
ATOM 2616 C CA . ASN B 2 207 ? 157.825 167.269 137.355 1.00 60.59 207 ASN X CA 1
ATOM 2617 C C . ASN B 2 207 ? 157.283 166.738 138.674 1.00 60.59 207 ASN X C 1
ATOM 2618 O O . ASN B 2 207 ? 157.565 165.597 139.051 1.00 60.59 207 ASN X O 1
ATOM 2623 N N . LEU B 2 208 ? 156.488 167.540 139.385 1.00 60.22 208 LEU X N 1
ATOM 2624 C CA . LEU B 2 208 ? 155.931 167.079 140.650 1.00 60.22 208 LEU X CA 1
ATOM 2625 C C . LEU B 2 208 ? 154.899 165.979 140.443 1.00 60.22 208 LEU X C 1
ATOM 2626 O O . LEU B 2 208 ? 154.831 165.038 141.249 1.00 60.22 208 LEU X O 1
ATOM 2631 N N . LEU B 2 209 ? 154.097 166.072 139.375 1.00 65.56 209 LEU X N 1
ATOM 2632 C CA . LEU B 2 209 ? 153.094 165.049 139.110 1.00 65.56 209 LEU X CA 1
ATOM 2633 C C . LEU B 2 209 ? 153.735 163.693 138.875 1.00 65.56 209 LEU X C 1
ATOM 2634 O O . LEU B 2 209 ? 153.157 162.668 139.246 1.00 65.56 209 LEU X O 1
ATOM 2639 N N . LEU B 2 210 ? 154.918 163.653 138.262 1.00 59.25 210 LEU X N 1
ATOM 2640 C CA . LEU B 2 210 ? 155.522 162.338 138.086 1.00 59.25 210 LEU X CA 1
ATOM 2641 C C . LEU B 2 210 ? 156.439 161.987 139.253 1.00 59.25 210 LEU X C 1
ATOM 2642 O O . LEU B 2 210 ? 156.774 160.815 139.444 1.00 59.25 210 LEU X O 1
ATOM 2647 N N . LEU B 2 211 ? 156.855 162.984 140.040 1.00 53.95 211 LEU X N 1
ATOM 2648 C CA . LEU B 2 211 ? 157.721 162.714 141.183 1.00 53.95 211 LEU X CA 1
ATOM 2649 C C . LEU B 2 211 ? 156.949 162.082 142.334 1.00 53.95 211 LEU X C 1
ATOM 2650 O O . LEU B 2 211 ? 157.449 161.159 142.987 1.00 53.95 211 LEU X O 1
ATOM 2655 N N . TRP B 2 212 ? 155.736 162.571 142.609 1.00 71.23 212 TRP X N 1
ATOM 2656 C CA . TRP B 2 212 ? 154.950 162.032 143.721 1.00 71.23 212 TRP X CA 1
ATOM 2657 C C . TRP B 2 212 ? 154.726 160.520 143.658 1.00 71.23 212 TRP X C 1
ATOM 2658 O O . TRP B 2 212 ? 154.897 159.845 144.683 1.00 71.23 212 TRP X O 1
ATOM 2669 N N . PRO B 2 213 ? 154.335 159.944 142.513 1.00 59.58 213 PRO X N 1
ATOM 2670 C CA . PRO B 2 213 ? 154.139 158.486 142.483 1.00 59.58 213 PRO X CA 1
ATOM 2671 C C . PRO B 2 213 ? 155.388 157.712 142.862 1.00 59.58 213 PRO X C 1
ATOM 2672 O O . PRO B 2 213 ? 155.294 156.677 143.531 1.00 59.58 213 PRO X O 1
ATOM 2676 N N . ARG B 2 214 ? 156.563 158.196 142.456 1.00 50.88 214 ARG X N 1
ATOM 2677 C CA . ARG B 2 214 ? 157.801 157.512 142.810 1.00 50.88 214 ARG X CA 1
ATOM 2678 C C . ARG B 2 214 ? 158.013 157.530 144.316 1.00 50.88 214 ARG X C 1
ATOM 2679 O O . ARG B 2 214 ? 158.399 156.516 144.912 1.00 50.88 214 ARG X O 1
ATOM 2687 N N . VAL B 2 215 ? 157.755 158.675 144.948 1.00 57.31 215 VAL X N 1
ATOM 2688 C CA . VAL B 2 215 ? 157.908 158.782 146.394 1.00 57.31 215 VAL X CA 1
ATOM 2689 C C . VAL B 2 215 ? 156.937 157.843 147.093 1.00 57.31 215 VAL X C 1
ATOM 2690 O O . VAL B 2 215 ? 157.296 157.158 148.060 1.00 57.31 215 VAL X O 1
ATOM 2694 N N . LEU B 2 216 ? 155.695 157.787 146.610 1.00 65.70 216 LEU X N 1
ATOM 2695 C CA . LEU B 2 216 ? 154.708 156.902 147.220 1.00 65.70 216 LEU X CA 1
ATOM 2696 C C . LEU B 2 216 ? 155.115 155.439 147.081 1.00 65.70 216 LEU X C 1
ATOM 2697 O O . LEU B 2 216 ? 154.968 154.653 148.025 1.00 65.70 216 LEU X O 1
ATOM 2702 N N . ALA B 2 217 ? 155.629 155.052 145.910 1.00 56.92 217 ALA X N 1
ATOM 2703 C CA . ALA B 2 217 ? 156.054 153.672 145.699 1.00 56.92 217 ALA X CA 1
ATOM 2704 C C . ALA B 2 217 ? 157.213 153.313 146.622 1.00 56.92 217 ALA X C 1
ATOM 2705 O O . ALA B 2 217 ? 157.238 152.231 147.227 1.00 56.92 217 ALA X O 1
ATOM 2707 N N . VAL B 2 218 ? 158.191 154.215 146.739 1.00 56.76 218 VAL X N 1
ATOM 2708 C CA . VAL B 2 218 ? 159.324 153.951 147.622 1.00 56.76 218 VAL X CA 1
ATOM 2709 C C . VAL B 2 218 ? 158.842 153.829 149.060 1.00 56.76 218 VAL X C 1
ATOM 2710 O O . VAL B 2 218 ? 159.315 152.978 149.822 1.00 56.76 218 VAL X O 1
ATOM 2714 N N . ALA B 2 219 ? 157.884 154.673 149.451 1.00 62.68 219 ALA X N 1
ATOM 2715 C CA . ALA B 2 219 ? 157.345 154.622 150.805 1.00 62.68 219 ALA X CA 1
ATOM 2716 C C . ALA B 2 219 ? 156.660 153.286 151.070 1.00 62.68 219 ALA X C 1
ATOM 2717 O O . ALA B 2 219 ? 156.816 152.692 152.144 1.00 62.68 219 ALA X O 1
ATOM 2719 N N . LEU B 2 220 ? 155.881 152.805 150.098 1.00 62.34 220 LEU X N 1
ATOM 2720 C CA . LEU B 2 220 ? 155.204 151.522 150.258 1.00 62.34 220 LEU X CA 1
ATOM 2721 C C . LEU B 2 220 ? 156.215 150.398 150.422 1.00 62.34 220 LEU X C 1
ATOM 2722 O O . LEU B 2 220 ? 156.074 149.534 151.300 1.00 62.34 220 LEU X O 1
ATOM 2727 N N . PHE B 2 221 ? 157.253 150.397 149.583 1.00 64.97 221 PHE X N 1
ATOM 2728 C CA . PHE B 2 221 ? 158.274 149.363 149.699 1.00 64.97 221 PHE X CA 1
ATOM 2729 C C . PHE B 2 221 ? 158.949 149.436 151.061 1.00 64.97 221 PHE X C 1
ATOM 2730 O O . PHE B 2 221 ? 159.237 148.411 151.687 1.00 64.97 221 PHE X O 1
ATOM 2738 N N . SER B 2 222 ? 159.217 150.656 151.531 1.00 69.43 222 SER X N 1
ATOM 2739 C CA . SER B 2 222 ? 159.857 150.840 152.825 1.00 69.43 222 SER X CA 1
ATOM 2740 C C . SER B 2 222 ? 158.998 150.332 153.971 1.00 69.43 222 SER X C 1
ATOM 2741 O O . SER B 2 222 ? 159.529 149.755 154.927 1.00 69.43 222 SER X O 1
ATOM 2744 N N . ALA B 2 223 ? 157.683 150.525 153.894 1.00 72.56 223 ALA X N 1
ATOM 2745 C CA . ALA B 2 223 ? 156.793 150.051 154.944 1.00 72.56 223 ALA X CA 1
ATOM 2746 C C . ALA B 2 223 ? 156.575 148.547 154.882 1.00 72.56 223 ALA X C 1
ATOM 2747 O O . ALA B 2 223 ? 156.267 147.937 155.912 1.00 72.56 223 ALA X O 1
ATOM 2749 N N . LEU B 2 224 ? 156.732 147.938 153.706 1.00 74.09 224 LEU X N 1
ATOM 2750 C CA . LEU B 2 224 ? 156.567 146.495 153.580 1.00 74.09 224 LEU X CA 1
ATOM 2751 C C . LEU B 2 224 ? 157.839 145.723 153.902 1.00 74.09 224 LEU X C 1
ATOM 2752 O O . LEU B 2 224 ? 157.754 144.585 154.375 1.00 74.09 224 LEU X O 1
ATOM 2757 N N . PHE B 2 225 ? 159.007 146.312 153.660 1.00 77.37 225 PHE X N 1
ATOM 2758 C CA . PHE B 2 225 ? 160.289 145.659 153.927 1.00 77.37 225 PHE X CA 1
ATOM 2759 C C . PHE B 2 225 ? 161.296 146.726 154.314 1.00 77.37 225 PHE X C 1
ATOM 2760 O O . PHE B 2 225 ? 162.104 147.175 153.493 1.00 77.37 225 PHE X O 1
ATOM 2768 N N . PRO B 2 226 ? 161.272 147.169 155.572 1.00 85.50 226 PRO X N 1
ATOM 2769 C CA . PRO B 2 226 ? 162.219 148.210 155.998 1.00 85.50 226 PRO X CA 1
ATOM 2770 C C . PRO B 2 226 ? 163.672 147.771 155.985 1.00 85.50 226 PRO X C 1
ATOM 2771 O O . PRO B 2 226 ? 164.557 148.633 156.030 1.00 85.50 226 PRO X O 1
ATOM 2775 N N . SER B 2 227 ? 163.952 146.471 155.930 1.00 89.41 227 SER X N 1
ATOM 2776 C CA . SER B 2 227 ? 165.320 145.972 155.921 1.00 89.41 227 SER X CA 1
ATOM 2777 C C . SER B 2 227 ? 165.908 145.851 154.521 1.00 89.41 227 SER X C 1
ATOM 2778 O O . SER B 2 227 ? 167.110 145.602 154.392 1.00 89.41 227 SER X O 1
ATOM 2781 N N . TYR B 2 228 ? 165.101 146.022 153.474 1.00 88.78 228 TYR X N 1
ATOM 2782 C CA . TYR B 2 228 ? 165.586 145.931 152.104 1.00 88.78 228 TYR X CA 1
ATOM 2783 C C . TYR B 2 228 ? 165.742 147.286 151.431 1.00 88.78 228 TYR X C 1
ATOM 2784 O O . TYR B 2 228 ? 166.300 147.351 150.328 1.00 88.78 228 TYR X O 1
ATOM 2793 N N . VAL B 2 229 ? 165.267 148.361 152.062 1.00 81.98 229 VAL X N 1
ATOM 2794 C CA . VAL B 2 229 ? 165.388 149.690 151.471 1.00 81.98 229 VAL X CA 1
ATOM 2795 C C . VAL B 2 229 ? 166.853 150.062 151.297 1.00 81.98 229 VAL X C 1
ATOM 2796 O O . VAL B 2 229 ? 167.248 150.624 150.271 1.00 81.98 229 VAL X O 1
ATOM 2800 N N . ALA B 2 230 ? 167.679 149.754 152.298 1.00 88.01 230 ALA X N 1
ATOM 2801 C CA . ALA B 2 230 ? 169.099 150.072 152.218 1.00 88.01 230 ALA X CA 1
ATOM 2802 C C . ALA B 2 230 ? 169.747 149.405 151.011 1.00 88.01 230 ALA X C 1
ATOM 2803 O O . ALA B 2 230 ? 170.420 150.061 150.210 1.00 88.01 230 ALA X O 1
ATOM 2805 N N . LEU B 2 231 ? 169.548 148.093 150.864 1.00 83.74 231 LEU X N 1
ATOM 2806 C CA . LEU B 2 231 ? 170.140 147.366 149.744 1.00 83.74 231 LEU X CA 1
ATOM 2807 C C . LEU B 2 231 ? 169.612 147.868 148.404 1.00 83.74 231 LEU X C 1
ATOM 2808 O O . LEU B 2 231 ? 170.384 148.080 147.460 1.00 83.74 231 LEU X O 1
ATOM 2813 N N . HIS B 2 232 ? 168.295 148.058 148.302 1.00 71.91 232 HIS X N 1
ATOM 2814 C CA . HIS B 2 232 ? 167.700 148.525 147.054 1.00 71.91 232 HIS X CA 1
ATOM 2815 C C . HIS B 2 232 ? 168.254 149.885 146.647 1.00 71.91 232 HIS X C 1
ATOM 2816 O O . HIS B 2 232 ? 168.689 150.088 145.502 1.00 71.91 232 HIS X O 1
ATOM 2823 N N . PHE B 2 233 ? 168.237 150.837 147.583 1.00 73.91 233 PHE X N 1
ATOM 2824 C CA . PHE B 2 233 ? 168.738 152.171 147.290 1.00 73.91 233 PHE X CA 1
ATOM 2825 C C . PHE B 2 233 ? 170.220 152.145 146.958 1.00 73.91 233 PHE X C 1
ATOM 2826 O O . PHE B 2 233 ? 170.656 152.826 146.028 1.00 73.91 233 PHE X O 1
ATOM 2834 N N . LEU B 2 234 ? 171.013 151.370 147.702 1.00 74.46 234 LEU X N 1
ATOM 2835 C CA . LEU B 2 234 ? 172.442 151.310 147.423 1.00 74.46 234 LEU X CA 1
ATOM 2836 C C . LEU B 2 234 ? 172.702 150.761 146.028 1.00 74.46 234 LEU X C 1
ATOM 2837 O O . LEU B 2 234 ? 173.532 151.296 145.288 1.00 74.46 234 LEU X O 1
ATOM 2842 N N . GLY B 2 235 ? 171.993 149.702 145.642 1.00 67.07 235 GLY X N 1
ATOM 2843 C CA . GLY B 2 235 ? 172.186 149.131 144.324 1.00 67.07 235 GLY X CA 1
ATOM 2844 C C . GLY B 2 235 ? 171.826 150.087 143.206 1.00 67.07 235 GLY X C 1
ATOM 2845 O O . GLY B 2 235 ? 172.630 150.315 142.291 1.00 67.07 235 GLY X O 1
ATOM 2846 N N . LEU B 2 236 ? 170.621 150.663 143.270 1.00 65.02 236 LEU X N 1
ATOM 2847 C CA . LEU B 2 236 ? 170.210 151.594 142.223 1.00 65.02 236 LEU X CA 1
ATOM 2848 C C . LEU B 2 236 ? 171.110 152.824 142.188 1.00 65.02 236 LEU X C 1
ATOM 2849 O O . LEU B 2 236 ? 171.480 153.307 141.110 1.00 65.02 236 LEU X O 1
ATOM 2854 N N . TRP B 2 237 ? 171.475 153.341 143.361 1.00 66.88 237 TRP X N 1
ATOM 2855 C CA . TRP B 2 237 ? 172.339 154.509 143.436 1.00 66.88 237 TRP X CA 1
ATOM 2856 C C . TRP B 2 237 ? 173.710 154.213 142.848 1.00 66.88 237 TRP X C 1
ATOM 2857 O O . TRP B 2 237 ? 174.277 155.048 142.139 1.00 66.88 237 TRP X O 1
ATOM 2868 N N . LEU B 2 238 ? 174.258 153.027 143.122 1.00 66.82 238 LEU X N 1
ATOM 2869 C CA . LEU B 2 238 ? 175.558 152.664 142.575 1.00 66.82 238 LEU X CA 1
ATOM 2870 C C . LEU B 2 238 ? 175.487 152.557 141.061 1.00 66.82 238 LEU X C 1
ATOM 2871 O O . LEU B 2 238 ? 176.397 153.000 140.350 1.00 66.82 238 LEU X O 1
ATOM 2876 N N . VAL B 2 239 ? 174.405 151.968 140.547 1.00 60.45 239 VAL X N 1
ATOM 2877 C CA . VAL B 2 239 ? 174.266 151.846 139.098 1.00 60.45 239 VAL X CA 1
ATOM 2878 C C . VAL B 2 239 ? 174.180 153.226 138.455 1.00 60.45 239 VAL X C 1
ATOM 2879 O O . VAL B 2 239 ? 174.816 153.491 137.426 1.00 60.45 239 VAL X O 1
ATOM 2883 N N . LEU B 2 240 ? 173.399 154.127 139.053 1.00 61.35 240 LEU X N 1
ATOM 2884 C CA . LEU B 2 240 ? 173.277 155.478 138.513 1.00 61.35 240 LEU X CA 1
ATOM 2885 C C . LEU B 2 240 ? 174.613 156.207 138.575 1.00 61.35 240 LEU X C 1
ATOM 2886 O O . LEU B 2 240 ? 174.977 156.951 137.656 1.00 61.35 240 LEU X O 1
ATOM 2891 N N . LEU B 2 241 ? 175.356 156.005 139.664 1.00 62.36 241 LEU X N 1
ATOM 2892 C CA . LEU B 2 241 ? 176.662 156.630 139.816 1.00 62.36 241 LEU X CA 1
ATOM 2893 C C . LEU B 2 241 ? 177.604 156.152 138.720 1.00 62.36 241 LEU X C 1
ATOM 2894 O O . LEU B 2 241 ? 178.362 156.938 138.143 1.00 62.36 241 LEU X O 1
ATOM 2899 N N . LEU B 2 242 ? 177.566 154.850 138.423 1.00 66.82 242 LEU X N 1
ATOM 2900 C CA . LEU B 2 242 ? 178.408 154.312 137.361 1.00 66.82 242 LEU X CA 1
ATOM 2901 C C . LEU B 2 242 ? 177.999 154.899 136.017 1.00 66.82 242 LEU X C 1
ATOM 2902 O O . LEU B 2 242 ? 178.850 155.195 135.169 1.00 66.82 242 LEU X O 1
ATOM 2907 N N . TRP B 2 243 ? 176.691 155.072 135.807 1.00 72.52 243 TRP X N 1
ATOM 2908 C CA . TRP B 2 243 ? 176.221 155.666 134.560 1.00 72.52 243 TRP X CA 1
ATOM 2909 C C . TRP B 2 243 ? 176.763 157.081 134.414 1.00 72.52 243 TRP X C 1
ATOM 2910 O O . TRP B 2 243 ? 177.239 157.472 133.340 1.00 72.52 243 TRP X O 1
ATOM 2921 N N . VAL B 2 244 ? 176.714 157.858 135.497 1.00 70.79 244 VAL X N 1
ATOM 2922 C CA . VAL B 2 244 ? 177.232 159.222 135.458 1.00 70.79 244 VAL X CA 1
ATOM 2923 C C . VAL B 2 244 ? 178.735 159.201 135.213 1.00 70.79 244 VAL X C 1
ATOM 2924 O O . VAL B 2 244 ? 179.271 160.034 134.472 1.00 70.79 244 VAL X O 1
ATOM 2928 N N . TRP B 2 245 ? 179.437 158.238 135.819 1.00 77.33 245 TRP X N 1
ATOM 2929 C CA . TRP B 2 245 ? 180.875 158.127 135.603 1.00 77.33 245 TRP X CA 1
ATOM 2930 C C . TRP B 2 245 ? 181.164 157.876 134.132 1.00 77.33 245 TRP X C 1
ATOM 2931 O O . TRP B 2 245 ? 182.107 158.444 133.570 1.00 77.33 245 TRP X O 1
ATOM 2942 N N . LEU B 2 246 ? 180.348 157.036 133.492 1.00 78.34 246 LEU X N 1
ATOM 2943 C CA . LEU B 2 246 ? 180.511 156.782 132.067 1.00 78.34 246 LEU X CA 1
ATOM 2944 C C . LEU B 2 246 ? 180.157 158.019 131.257 1.00 78.34 246 LEU X C 1
ATOM 2945 O O . LEU B 2 246 ? 180.660 158.186 130.141 1.00 78.34 246 LEU X O 1
ATOM 2950 N N . GLN B 2 247 ? 179.307 158.882 131.803 1.00 76.36 247 GLN X N 1
ATOM 2951 C CA . GLN B 2 247 ? 178.911 160.120 131.156 1.00 76.36 247 GLN X CA 1
ATOM 2952 C C . GLN B 2 247 ? 179.962 161.194 131.438 1.00 76.36 247 GLN X C 1
ATOM 2953 O O . GLN B 2 247 ? 180.889 160.998 132.226 1.00 76.36 247 GLN X O 1
ATOM 2959 N N . GLY B 2 248 ? 179.809 162.343 130.788 1.00 73.98 248 GLY X N 1
ATOM 2960 C CA . GLY B 2 248 ? 180.725 163.453 130.963 1.00 73.98 248 GLY X CA 1
ATOM 2961 C C . GLY B 2 248 ? 180.217 164.412 132.023 1.00 73.98 248 GLY X C 1
ATOM 2962 O O . GLY B 2 248 ? 179.020 164.667 132.124 1.00 73.98 248 GLY X O 1
ATOM 2963 N N . THR B 2 249 ? 181.142 164.945 132.819 1.00 83.98 249 THR X N 1
ATOM 2964 C CA . THR B 2 249 ? 180.779 165.869 133.891 1.00 83.98 249 THR X CA 1
ATOM 2965 C C . THR B 2 249 ? 181.887 166.889 134.098 1.00 83.98 249 THR X C 1
ATOM 2966 O O . THR B 2 249 ? 182.984 166.538 134.542 1.00 83.98 249 THR X O 1
ATOM 2970 N N . ASP B 2 250 ? 181.594 168.147 133.784 1.00 90.60 250 ASP X N 1
ATOM 2971 C CA . ASP B 2 250 ? 182.529 169.257 133.940 1.00 90.60 250 ASP X CA 1
ATOM 2972 C C . ASP B 2 250 ? 181.783 170.454 134.519 1.00 90.60 250 ASP X C 1
ATOM 2973 O O . ASP B 2 250 ? 181.887 171.582 134.035 1.00 90.60 250 ASP X O 1
ATOM 2978 N N . PHE B 2 251 ? 181.005 170.203 135.571 1.00 93.38 251 PHE X N 1
ATOM 2979 C CA . PHE B 2 251 ? 180.203 171.238 136.212 1.00 93.38 251 PHE X CA 1
ATOM 2980 C C . PHE B 2 251 ? 181.000 172.207 137.077 1.00 93.38 251 PHE X C 1
ATOM 2981 O O . PHE B 2 251 ? 180.722 173.410 137.045 1.00 93.38 251 PHE X O 1
ATOM 2989 N N . MET B 2 252 ? 181.972 171.733 137.849 1.00 102.11 252 MET X N 1
ATOM 2990 C CA . MET B 2 252 ? 182.731 172.652 138.683 1.00 102.11 252 MET X CA 1
ATOM 2991 C C . MET B 2 252 ? 184.217 172.557 138.372 1.00 102.11 252 MET X C 1
ATOM 2992 O O . MET B 2 252 ? 184.694 171.522 137.897 1.00 102.11 252 MET X O 1
ATOM 2997 N N . PRO B 2 253 ? 184.974 173.644 138.619 1.00 112.10 253 PRO X N 1
ATOM 2998 C CA . PRO B 2 253 ? 186.412 173.653 138.306 1.00 112.10 253 PRO X CA 1
ATOM 2999 C C . PRO B 2 253 ? 187.234 172.508 138.879 1.00 112.10 253 PRO X C 1
ATOM 3000 O O . PRO B 2 253 ? 188.079 171.950 138.174 1.00 112.10 253 PRO X O 1
ATOM 3004 N N . ASP B 2 254 ? 187.016 172.154 140.138 1.00 112.90 254 ASP X N 1
ATOM 3005 C CA . ASP B 2 254 ? 187.799 171.080 140.740 1.00 112.90 254 ASP X CA 1
ATOM 3006 C C . ASP B 2 254 ? 187.400 169.735 140.143 1.00 112.90 254 ASP X C 1
ATOM 3007 O O . ASP B 2 254 ? 186.239 169.328 140.262 1.00 112.90 254 ASP X O 1
ATOM 3012 N N . PRO B 2 255 ? 188.325 169.017 139.503 1.00 107.06 255 PRO X N 1
ATOM 3013 C CA . PRO B 2 255 ? 187.976 167.713 138.927 1.00 107.06 255 PRO X CA 1
ATOM 3014 C C . PRO B 2 255 ? 187.837 166.647 139.999 1.00 107.06 255 PRO X C 1
ATOM 3015 O O . PRO B 2 255 ? 186.916 165.826 139.960 1.00 107.06 255 PRO X O 1
ATOM 3019 N N . SER B 2 256 ? 188.761 166.659 140.962 1.00 103.09 256 SER X N 1
ATOM 3020 C CA . SER B 2 256 ? 188.728 165.680 142.043 1.00 103.09 256 SER X CA 1
ATOM 3021 C C . SER B 2 256 ? 187.479 165.832 142.900 1.00 103.09 256 SER X C 1
ATOM 3022 O O . SER B 2 256 ? 186.883 164.838 143.329 1.00 103.09 256 SER X O 1
ATOM 3025 N N . SER B 2 257 ? 187.067 167.072 143.162 1.00 98.50 257 SER X N 1
ATOM 3026 C CA . SER B 2 257 ? 185.890 167.318 143.985 1.00 98.50 257 SER X CA 1
ATOM 3027 C C . SER B 2 257 ? 184.582 166.980 143.285 1.00 98.50 257 SER X C 1
ATOM 3028 O O . SER B 2 257 ? 183.528 167.078 143.920 1.00 98.50 257 SER X O 1
ATOM 3031 N N . GLU B 2 258 ? 184.614 166.595 142.007 1.00 90.91 258 GLU X N 1
ATOM 3032 C CA . GLU B 2 258 ? 183.383 166.284 141.291 1.00 90.91 258 GLU X CA 1
ATOM 3033 C C . GLU B 2 258 ? 182.677 165.032 141.792 1.00 90.91 258 GLU X C 1
ATOM 3034 O O . GLU B 2 258 ? 181.529 164.807 141.396 1.00 90.91 258 GLU X O 1
ATOM 3040 N N . TRP B 2 259 ? 183.320 164.219 142.632 1.00 87.50 259 TRP X N 1
ATOM 3041 C CA . TRP B 2 259 ? 182.692 163.014 143.161 1.00 87.50 259 TRP X CA 1
ATOM 3042 C C . TRP B 2 259 ? 181.388 163.411 143.843 1.00 87.50 259 TRP X C 1
ATOM 3043 O O . TRP B 2 259 ? 180.385 162.698 143.747 1.00 87.50 259 TRP X O 1
ATOM 3054 N N . LEU B 2 260 ? 181.393 164.559 144.523 1.00 83.51 260 LEU X N 1
ATOM 3055 C CA . LEU B 2 260 ? 180.183 165.041 145.176 1.00 83.51 260 LEU X CA 1
ATOM 3056 C C . LEU B 2 260 ? 179.101 165.355 144.147 1.00 83.51 260 LEU X C 1
ATOM 3057 O O . LEU B 2 260 ? 177.920 165.041 144.351 1.00 83.51 260 LEU X O 1
ATOM 3062 N N . TYR B 2 261 ? 179.486 165.986 143.033 1.00 70.62 261 TYR X N 1
ATOM 3063 C CA . TYR B 2 261 ? 178.513 166.313 141.998 1.00 70.62 261 TYR X CA 1
ATOM 3064 C C . TYR B 2 261 ? 177.914 165.052 141.397 1.00 70.62 261 TYR X C 1
ATOM 3065 O O . TYR B 2 261 ? 176.703 164.971 141.181 1.00 70.62 261 TYR X O 1
ATOM 3074 N N . ARG B 2 262 ? 178.755 164.057 141.109 1.00 69.71 262 ARG X N 1
ATOM 3075 C CA . ARG B 2 262 ? 178.245 162.814 140.541 1.00 69.71 262 ARG X CA 1
ATOM 3076 C C . ARG B 2 262 ? 177.335 162.101 141.531 1.00 69.71 262 ARG X C 1
ATOM 3077 O O . ARG B 2 262 ? 176.309 161.531 141.142 1.00 69.71 262 ARG X O 1
ATOM 3085 N N . VAL B 2 263 ? 177.689 162.133 142.817 1.00 66.66 263 VAL X N 1
ATOM 3086 C CA . VAL B 2 263 ? 176.860 161.502 143.837 1.00 66.66 263 VAL X CA 1
ATOM 3087 C C . VAL B 2 263 ? 175.493 162.173 143.888 1.00 66.66 263 VAL X C 1
ATOM 3088 O O . VAL B 2 263 ? 174.449 161.508 143.908 1.00 66.66 263 VAL X O 1
ATOM 3092 N N . THR B 2 264 ? 175.484 163.508 143.901 1.00 63.21 264 THR X N 1
ATOM 3093 C CA . THR B 2 264 ? 174.226 164.248 143.943 1.00 63.21 264 THR X CA 1
ATOM 3094 C C . THR B 2 264 ? 173.400 163.999 142.687 1.00 63.21 264 THR X C 1
ATOM 3095 O O . THR B 2 264 ? 172.172 163.874 142.755 1.00 63.21 264 THR X O 1
ATOM 3099 N N . VAL B 2 265 ? 174.056 163.926 141.527 1.00 54.71 265 VAL X N 1
ATOM 3100 C CA . VAL B 2 265 ? 173.336 163.674 140.281 1.00 54.71 265 VAL X CA 1
ATOM 3101 C C . VAL B 2 265 ? 172.705 162.288 140.317 1.00 54.71 265 VAL X C 1
ATOM 3102 O O . VAL B 2 265 ? 171.564 162.093 139.888 1.00 54.71 265 VAL X O 1
ATOM 3106 N N . ALA B 2 266 ? 173.436 161.302 140.839 1.00 56.60 266 ALA X N 1
ATOM 3107 C CA . ALA B 2 266 ? 172.878 159.958 140.936 1.00 56.60 266 ALA X CA 1
ATOM 3108 C C . ALA B 2 266 ? 171.675 159.947 141.870 1.00 56.60 266 ALA X C 1
ATOM 3109 O O . ALA B 2 266 ? 170.640 159.335 141.573 1.00 56.60 266 ALA X O 1
ATOM 3111 N N . THR B 2 267 ? 171.795 160.634 143.008 1.00 54.28 267 THR X N 1
ATOM 3112 C CA . THR B 2 267 ? 170.691 160.682 143.962 1.00 54.28 267 THR X CA 1
ATOM 3113 C C . THR B 2 267 ? 169.465 161.374 143.378 1.00 54.28 267 THR X C 1
ATOM 3114 O O . THR B 2 267 ? 168.341 160.898 143.567 1.00 54.28 267 THR X O 1
ATOM 3118 N N . ILE B 2 268 ? 169.656 162.485 142.666 1.00 50.79 268 ILE X N 1
ATOM 3119 C CA . ILE B 2 268 ? 168.519 163.182 142.074 1.00 50.79 268 ILE X CA 1
ATOM 3120 C C . ILE B 2 268 ? 167.923 162.351 140.947 1.00 50.79 268 ILE X C 1
ATOM 3121 O O . ILE B 2 268 ? 166.717 162.411 140.692 1.00 50.79 268 ILE X O 1
ATOM 3126 N N . LEU B 2 269 ? 168.749 161.557 140.260 1.00 47.96 269 LEU X N 1
ATOM 3127 C CA . LEU B 2 269 ? 168.226 160.709 139.198 1.00 47.96 269 LEU X CA 1
ATOM 3128 C C . LEU B 2 269 ? 167.410 159.568 139.783 1.00 47.96 269 LEU X C 1
ATOM 3129 O O . LEU B 2 269 ? 166.472 159.075 139.149 1.00 47.96 269 LEU X O 1
ATOM 3134 N N . TYR B 2 270 ? 167.752 159.137 140.998 1.00 49.91 270 TYR X N 1
ATOM 3135 C CA . TYR B 2 270 ? 167.004 158.055 141.628 1.00 49.91 270 TYR X CA 1
ATOM 3136 C C . TYR B 2 270 ? 165.535 158.418 141.823 1.00 49.91 270 TYR X C 1
ATOM 3137 O O . TYR B 2 270 ? 164.687 157.525 141.931 1.00 49.91 270 TYR X O 1
ATOM 3146 N N . PHE B 2 271 ? 165.212 159.715 141.871 1.00 43.07 271 PHE X N 1
ATOM 3147 C CA . PHE B 2 271 ? 163.842 160.169 142.065 1.00 43.07 271 PHE X CA 1
ATOM 3148 C C . PHE B 2 271 ? 163.195 160.810 140.845 1.00 43.07 271 PHE X C 1
ATOM 3149 O O . PHE B 2 271 ? 161.972 160.712 140.707 1.00 43.07 271 PHE X O 1
ATOM 3157 N N . SER B 2 272 ? 163.958 161.458 139.967 1.00 53.20 272 SER X N 1
ATOM 3158 C CA . SER B 2 272 ? 163.355 162.099 138.801 1.00 53.20 272 SER X CA 1
ATOM 3159 C C . SER B 2 272 ? 164.413 162.221 137.702 1.00 53.20 272 SER X C 1
ATOM 3160 O O . SER B 2 272 ? 165.457 161.566 137.769 1.00 53.20 272 SER X O 1
ATOM 3163 N N . TRP B 2 273 ? 164.138 163.051 136.699 1.00 56.58 273 TRP X N 1
ATOM 3164 C CA . TRP B 2 273 ? 165.037 163.256 135.572 1.00 56.58 273 TRP X CA 1
ATOM 3165 C C . TRP B 2 273 ? 165.800 164.557 135.751 1.00 56.58 273 TRP X C 1
ATOM 3166 O O . TRP B 2 273 ? 165.206 165.593 136.063 1.00 56.58 273 TRP X O 1
ATOM 3177 N N . PHE B 2 274 ? 167.116 164.496 135.550 1.00 59.59 274 PHE X N 1
ATOM 3178 C CA . PHE B 2 274 ? 167.985 165.665 135.676 1.00 59.59 274 PHE X CA 1
ATOM 3179 C C . PHE B 2 274 ? 169.026 165.560 134.567 1.00 59.59 274 PHE X C 1
ATOM 3180 O O . PHE B 2 274 ? 169.794 164.594 134.532 1.00 59.59 274 PHE X O 1
ATOM 3188 N N . ASN B 2 275 ? 169.042 166.546 133.670 1.00 67.35 275 ASN X N 1
ATOM 3189 C CA . ASN B 2 275 ? 169.994 166.541 132.567 1.00 67.35 275 ASN X CA 1
ATOM 3190 C C . ASN B 2 275 ? 171.416 166.472 133.102 1.00 67.35 275 ASN X C 1
ATOM 3191 O O . ASN B 2 275 ? 171.779 167.190 134.035 1.00 67.35 275 ASN X O 1
ATOM 3196 N N . VAL B 2 276 ? 172.226 165.602 132.503 1.00 64.99 276 VAL X N 1
ATOM 3197 C CA . VAL B 2 276 ? 173.602 165.407 132.925 1.00 64.99 276 VAL X CA 1
ATOM 3198 C C . VAL B 2 276 ? 174.586 166.142 132.023 1.00 64.99 276 VAL X C 1
ATOM 3199 O O . VAL B 2 276 ? 175.335 166.998 132.500 1.00 64.99 276 VAL X O 1
ATOM 3203 N N . ALA B 2 277 ? 174.607 165.832 130.728 1.00 77.92 277 ALA X N 1
ATOM 3204 C CA . ALA B 2 277 ? 175.525 166.491 129.799 1.00 77.92 277 ALA X CA 1
ATOM 3205 C C . ALA B 2 277 ? 175.110 166.157 128.369 1.00 77.92 277 ALA X C 1
ATOM 3206 O O . ALA B 2 277 ? 174.010 165.650 128.123 1.00 77.92 277 ALA X O 1
ATOM 3208 N N . GLU B 2 278 ? 176.002 166.445 127.428 1.00 93.87 278 GLU X N 1
ATOM 3209 C CA . GLU B 2 278 ? 175.843 166.236 125.982 1.00 93.87 278 GLU X CA 1
ATOM 3210 C C . GLU B 2 278 ? 174.655 167.063 125.483 1.00 93.87 278 GLU X C 1
ATOM 3211 O O . GLU B 2 278 ? 174.254 168.046 126.119 1.00 93.87 278 GLU X O 1
ATOM 3217 N N . GLY B 2 279 ? 174.084 166.673 124.347 1.00 97.96 279 GLY X N 1
ATOM 3218 C CA . GLY B 2 279 ? 172.950 167.375 123.780 1.00 97.96 279 GLY X CA 1
ATOM 3219 C C . GLY B 2 279 ? 171.925 166.447 123.157 1.00 97.96 279 GLY X C 1
ATOM 3220 O O . GLY B 2 279 ? 170.905 166.901 122.632 1.00 97.96 279 GLY X O 1
ATOM 3221 N N . ARG B 2 280 ? 172.187 165.142 123.211 1.00 97.44 280 ARG X N 1
ATOM 3222 C CA . ARG B 2 280 ? 171.280 164.148 122.645 1.00 97.44 280 ARG X CA 1
ATOM 3223 C C . ARG B 2 280 ? 170.183 163.817 123.650 1.00 97.44 280 ARG X C 1
ATOM 3224 O O . ARG B 2 280 ? 170.449 163.232 124.704 1.00 97.44 280 ARG X O 1
ATOM 3232 N N . THR B 2 281 ? 168.951 164.194 123.337 1.00 92.90 281 THR X N 1
ATOM 3233 C CA . THR B 2 281 ? 167.822 163.931 124.210 1.00 92.90 281 THR X CA 1
ATOM 3234 C C . THR B 2 281 ? 166.932 162.847 123.600 1.00 92.90 281 THR X C 1
ATOM 3235 O O . THR B 2 281 ? 167.183 162.351 122.494 1.00 92.90 281 THR X O 1
ATOM 3239 N N . ARG B 2 282 ? 165.893 162.475 124.349 1.00 88.25 282 ARG X N 1
ATOM 3240 C CA . ARG B 2 282 ? 164.893 161.468 124.005 1.00 88.25 282 ARG X CA 1
ATOM 3241 C C . ARG B 2 282 ? 165.496 160.069 124.073 1.00 88.25 282 ARG X C 1
ATOM 3242 O O . ARG B 2 282 ? 164.768 159.075 124.017 1.00 88.25 282 ARG X O 1
ATOM 3250 N N . GLY B 2 283 ? 166.820 159.973 124.208 1.00 84.37 283 GLY X N 1
ATOM 3251 C CA . GLY B 2 283 ? 167.438 158.664 124.333 1.00 84.37 283 GLY X CA 1
ATOM 3252 C C . GLY B 2 283 ? 167.605 158.272 125.786 1.00 84.37 283 GLY X C 1
ATOM 3253 O O . GLY B 2 283 ? 167.019 157.293 126.263 1.00 84.37 283 GLY X O 1
ATOM 3254 N N . ARG B 2 284 ? 168.381 159.063 126.521 1.00 78.40 284 ARG X N 1
ATOM 3255 C CA . ARG B 2 284 ? 168.611 158.818 127.931 1.00 78.40 284 ARG X CA 1
ATOM 3256 C C . ARG B 2 284 ? 167.381 159.122 128.760 1.00 78.40 284 ARG X C 1
ATOM 3257 O O . ARG B 2 284 ? 167.154 158.451 129.769 1.00 78.40 284 ARG X O 1
ATOM 3265 N N . ALA B 2 285 ? 166.565 160.091 128.347 1.00 74.38 285 ALA X N 1
ATOM 3266 C CA . ALA B 2 285 ? 165.344 160.383 129.087 1.00 74.38 285 ALA X CA 1
ATOM 3267 C C . ALA B 2 285 ? 164.396 159.192 128.986 1.00 74.38 285 ALA X C 1
ATOM 3268 O O . ALA B 2 285 ? 163.759 158.809 129.971 1.00 74.38 285 ALA X O 1
ATOM 3270 N N . ILE B 2 286 ? 164.308 158.591 127.796 1.00 74.80 286 ILE X N 1
ATOM 3271 C CA . ILE B 2 286 ? 163.444 157.429 127.609 1.00 74.80 286 ILE X CA 1
ATOM 3272 C C . ILE B 2 286 ? 163.971 156.240 128.402 1.00 74.80 286 ILE X C 1
ATOM 3273 O O . ILE B 2 286 ? 163.202 155.517 129.049 1.00 74.80 286 ILE X O 1
ATOM 3278 N N . ILE B 2 287 ? 165.290 156.017 128.371 1.00 69.34 287 ILE X N 1
ATOM 3279 C CA . ILE B 2 287 ? 165.851 154.907 129.138 1.00 69.34 287 ILE X CA 1
ATOM 3280 C C . ILE B 2 287 ? 165.576 155.103 130.624 1.00 69.34 287 ILE X C 1
ATOM 3281 O O . ILE B 2 287 ? 165.170 154.168 131.333 1.00 69.34 287 ILE X O 1
ATOM 3286 N N . HIS B 2 288 ? 165.791 156.324 131.116 1.00 60.53 288 HIS X N 1
ATOM 3287 C CA . HIS B 2 288 ? 165.555 156.624 132.519 1.00 60.53 288 HIS X CA 1
ATOM 3288 C C . HIS B 2 288 ? 164.091 156.424 132.881 1.00 60.53 288 HIS X C 1
ATOM 3289 O O . HIS B 2 288 ? 163.771 155.881 133.942 1.00 60.53 288 HIS X O 1
ATOM 3296 N N . PHE B 2 289 ? 163.185 156.875 132.011 1.00 66.14 289 PHE X N 1
ATOM 3297 C CA . PHE B 2 289 ? 161.760 156.722 132.267 1.00 66.14 289 PHE X CA 1
ATOM 3298 C C . PHE B 2 289 ? 161.376 155.257 132.339 1.00 66.14 289 PHE X C 1
ATOM 3299 O O . PHE B 2 289 ? 160.599 154.861 133.212 1.00 66.14 289 PHE X O 1
ATOM 3307 N N . ALA B 2 290 ? 161.917 154.436 131.437 1.00 65.85 290 ALA X N 1
ATOM 3308 C CA . ALA B 2 290 ? 161.610 153.012 131.476 1.00 65.85 290 ALA X CA 1
ATOM 3309 C C . ALA B 2 290 ? 162.130 152.382 132.759 1.00 65.85 290 ALA X C 1
ATOM 3310 O O . ALA B 2 290 ? 161.435 151.566 133.374 1.00 65.85 290 ALA X O 1
ATOM 3312 N N . PHE B 2 291 ? 163.337 152.757 133.183 1.00 62.46 291 PHE X N 1
ATOM 3313 C CA . PHE B 2 291 ? 163.905 152.214 134.413 1.00 62.46 291 PHE X CA 1
ATOM 3314 C C . PHE B 2 291 ? 163.058 152.593 135.620 1.00 62.46 291 PHE X C 1
ATOM 3315 O O . PHE B 2 291 ? 162.757 151.748 136.474 1.00 62.46 291 PHE X O 1
ATOM 3323 N N . LEU B 2 292 ? 162.681 153.869 135.697 1.00 58.79 292 LEU X N 1
ATOM 3324 C CA . LEU B 2 292 ? 161.869 154.347 136.808 1.00 58.79 292 LEU X CA 1
ATOM 3325 C C . LEU B 2 292 ? 160.509 153.664 136.826 1.00 58.79 292 LEU X C 1
ATOM 3326 O O . LEU B 2 292 ? 160.015 153.262 137.886 1.00 58.79 292 LEU X O 1
ATOM 3331 N N . LEU B 2 293 ? 159.885 153.529 135.654 1.00 63.17 293 LEU X N 1
ATOM 3332 C CA . LEU B 2 293 ? 158.584 152.880 135.577 1.00 63.17 293 LEU X CA 1
ATOM 3333 C C . LEU B 2 293 ? 158.681 151.429 136.014 1.00 63.17 293 LEU X C 1
ATOM 3334 O O . LEU B 2 293 ? 157.825 150.933 136.752 1.00 63.17 293 LEU X O 1
ATOM 3339 N N . SER B 2 294 ? 159.727 150.730 135.568 1.00 61.66 294 SER X N 1
ATOM 3340 C CA . SER B 2 294 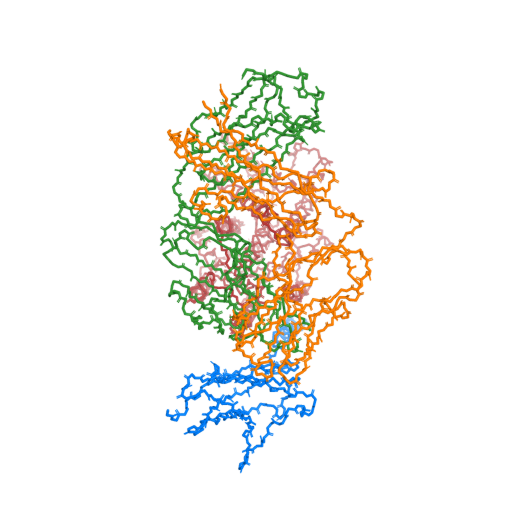? 159.892 149.334 135.952 1.00 61.66 294 SER X CA 1
ATOM 3341 C C . SER B 2 294 ? 160.081 149.195 137.456 1.00 61.66 294 SER X C 1
ATOM 3342 O O . SER B 2 294 ? 159.463 148.329 138.087 1.00 61.66 294 SER X O 1
ATOM 3345 N N . ASP B 2 295 ? 160.924 150.042 138.053 1.00 62.42 295 ASP X N 1
ATOM 3346 C CA . ASP B 2 295 ? 161.138 149.950 139.494 1.00 62.42 295 ASP X CA 1
ATOM 3347 C C . ASP B 2 295 ? 159.863 150.275 140.268 1.00 62.42 295 ASP X C 1
ATOM 3348 O O . ASP B 2 295 ? 159.523 149.582 141.238 1.00 62.42 295 ASP X O 1
ATOM 3353 N N . SER B 2 296 ? 159.140 151.319 139.854 1.00 60.99 296 SER X N 1
ATOM 3354 C CA . SER B 2 296 ? 157.904 151.678 140.542 1.00 60.99 296 SER X CA 1
ATOM 3355 C C . SER B 2 296 ? 156.875 150.561 140.433 1.00 60.99 296 SER X C 1
ATOM 3356 O O . SER B 2 296 ? 156.197 150.234 141.415 1.00 60.99 296 SER X O 1
ATOM 3359 N N . ILE B 2 297 ? 156.747 149.960 139.247 1.00 61.34 297 ILE X N 1
ATOM 3360 C CA . ILE B 2 297 ? 155.793 148.873 139.058 1.00 61.34 297 ILE X CA 1
ATOM 3361 C C . ILE B 2 297 ? 156.180 147.678 139.916 1.00 61.34 297 ILE X C 1
ATOM 3362 O O . ILE B 2 297 ? 155.322 147.011 140.502 1.00 61.34 297 ILE X O 1
ATOM 3367 N N . LEU B 2 298 ? 157.481 147.386 140.001 1.00 63.83 298 LEU X N 1
ATOM 3368 C CA . LEU B 2 298 ? 157.925 146.264 140.821 1.00 63.83 298 LEU X CA 1
ATOM 3369 C C . LEU B 2 298 ? 157.583 146.500 142.287 1.00 63.83 298 LEU X C 1
ATOM 3370 O O . LEU B 2 298 ? 157.111 145.590 142.982 1.00 63.83 298 LEU X O 1
ATOM 3375 N N . LEU B 2 299 ? 157.805 147.722 142.774 1.00 64.01 299 LEU X N 1
ATOM 3376 C CA . LEU B 2 299 ? 157.482 148.029 144.164 1.00 64.01 299 LEU X CA 1
ATOM 3377 C C . LEU B 2 299 ? 155.978 147.920 144.406 1.00 64.01 299 LEU X C 1
ATOM 3378 O O . LEU B 2 299 ? 155.536 147.394 145.438 1.00 64.01 299 LEU X O 1
ATOM 3383 N N . VAL B 2 300 ? 155.175 148.412 143.459 1.00 67.20 300 VAL X N 1
ATOM 3384 C CA . VAL B 2 300 ? 153.721 148.331 143.595 1.00 67.20 300 VAL X CA 1
ATOM 3385 C C . VAL B 2 300 ? 153.283 146.871 143.625 1.00 67.20 300 VAL X C 1
ATOM 3386 O O . VAL B 2 300 ? 152.398 146.481 144.397 1.00 67.20 300 VAL X O 1
ATOM 3390 N N . ALA B 2 301 ? 153.906 146.042 142.782 1.00 69.15 301 ALA X N 1
ATOM 3391 C CA . ALA B 2 301 ? 153.579 144.622 142.752 1.00 69.15 301 ALA X CA 1
ATOM 3392 C C . ALA B 2 301 ? 153.908 143.979 144.088 1.00 69.15 301 ALA X C 1
ATOM 3393 O O . ALA B 2 301 ? 153.152 143.137 144.587 1.00 69.15 301 ALA X O 1
ATOM 3395 N N . THR B 2 302 ? 155.038 144.367 144.683 1.00 68.40 302 THR X N 1
ATOM 3396 C CA . THR B 2 302 ? 155.392 143.823 145.988 1.00 68.40 302 THR X CA 1
ATOM 3397 C C . THR B 2 302 ? 154.353 144.215 147.028 1.00 68.40 302 THR X C 1
ATOM 3398 O O . THR B 2 302 ? 153.947 143.384 147.854 1.00 68.40 302 THR X O 1
ATOM 3402 N N . TRP B 2 303 ? 153.894 145.470 146.989 1.00 73.10 303 TRP X N 1
ATOM 3403 C CA . TRP B 2 303 ? 152.874 145.900 147.941 1.00 73.10 303 TRP X CA 1
ATOM 3404 C C . TRP B 2 303 ? 151.593 145.101 147.749 1.00 73.10 303 TRP X C 1
ATOM 3405 O O . TRP B 2 303 ? 150.951 144.694 148.725 1.00 73.10 303 TRP X O 1
ATOM 3416 N N . VAL B 2 304 ? 151.202 144.867 146.493 1.00 71.12 304 VAL X N 1
ATOM 3417 C CA . VAL B 2 304 ? 149.998 144.090 146.215 1.00 71.12 304 VAL X CA 1
ATOM 3418 C C . VAL B 2 304 ? 150.126 142.660 146.706 1.00 71.12 304 VAL X C 1
ATOM 3419 O O . VAL B 2 304 ? 149.162 142.108 147.252 1.00 71.12 304 VAL X O 1
ATOM 3423 N N . THR B 2 305 ? 151.302 142.056 146.543 1.00 75.44 305 THR X N 1
ATOM 3424 C CA . THR B 2 305 ? 151.509 140.690 147.006 1.00 75.44 305 THR X CA 1
ATOM 3425 C C . THR B 2 305 ? 151.392 140.629 148.524 1.00 75.44 305 THR X C 1
ATOM 3426 O O . THR B 2 305 ? 150.720 139.750 149.072 1.00 75.44 305 THR X O 1
ATOM 3430 N N . HIS B 2 306 ? 152.035 141.566 149.220 1.00 79.66 306 HIS X N 1
ATOM 3431 C CA . HIS B 2 306 ? 151.961 141.615 150.680 1.00 79.66 306 HIS X CA 1
ATOM 3432 C C . HIS B 2 306 ? 150.955 142.684 151.115 1.00 79.66 306 HIS X C 1
ATOM 3433 O O . HIS B 2 306 ? 151.245 143.585 151.901 1.00 79.66 306 HIS X O 1
ATOM 3440 N N . SER B 2 307 ? 149.743 142.563 150.571 1.00 83.71 307 SER X N 1
ATOM 3441 C CA . SER B 2 307 ? 148.653 143.493 150.844 1.00 83.71 307 SER X CA 1
ATOM 3442 C C . SER B 2 307 ? 148.257 143.539 152.316 1.00 83.71 307 SER X C 1
ATOM 3443 O O . SER B 2 307 ? 148.318 144.601 152.944 1.00 83.71 307 SER X O 1
ATOM 3446 N N . SER B 2 308 ? 147.845 142.403 152.876 1.00 94.66 308 SER X N 1
ATOM 3447 C CA . SER B 2 308 ? 147.430 142.341 154.278 1.00 94.66 308 SER X CA 1
ATOM 3448 C C . SER B 2 308 ? 148.668 142.299 155.161 1.00 94.66 308 SER X C 1
ATOM 3449 O O . SER B 2 308 ? 148.977 141.290 155.798 1.00 94.66 308 SER X O 1
ATOM 3452 N N . TRP B 2 309 ? 149.385 143.412 155.197 1.00 92.18 309 TRP X N 1
ATOM 3453 C CA . TRP B 2 309 ? 150.587 143.499 156.013 1.00 92.18 309 TRP X CA 1
ATOM 3454 C C . TRP B 2 309 ? 150.761 144.855 156.680 1.00 92.18 309 TRP X C 1
ATOM 3455 O O . TRP B 2 309 ? 151.770 145.052 157.362 1.00 92.18 309 TRP X O 1
ATOM 3466 N N . LEU B 2 310 ? 149.826 145.790 156.515 1.00 90.78 310 LEU X N 1
ATOM 3467 C CA . LEU B 2 310 ? 149.911 147.119 157.097 1.00 90.78 310 LEU X CA 1
ATOM 3468 C C . LEU B 2 310 ? 148.610 147.483 157.799 1.00 90.78 310 LEU X C 1
ATOM 3469 O O . LEU B 2 310 ? 147.532 147.040 157.385 1.00 90.78 310 LEU X O 1
ATOM 3474 N N . PRO B 2 311 ? 148.679 148.291 158.857 1.00 92.52 311 PRO X N 1
ATOM 3475 C CA . PRO B 2 311 ? 147.457 148.690 159.562 1.00 92.52 311 PRO X CA 1
ATOM 3476 C C . PRO B 2 311 ? 146.578 149.567 158.683 1.00 92.52 311 PRO X C 1
ATOM 3477 O O . PRO B 2 311 ? 147.050 150.230 157.757 1.00 92.52 311 PRO X O 1
ATOM 3481 N N . SER B 2 312 ? 145.279 149.560 158.982 1.00 99.78 312 SER X N 1
ATOM 3482 C CA . SER B 2 312 ? 144.302 150.346 158.229 1.00 99.78 312 SER X CA 1
ATOM 3483 C C . SER B 2 312 ? 144.399 151.810 158.653 1.00 99.78 312 SER X C 1
ATOM 3484 O O . SER B 2 312 ? 143.677 152.293 159.528 1.00 99.78 312 SER X O 1
ATOM 3487 N N . GLY B 2 313 ? 145.316 152.528 158.009 1.00 102.59 313 GLY X N 1
ATOM 3488 C CA . GLY B 2 313 ? 145.527 153.934 158.293 1.00 102.59 313 GLY X CA 1
ATOM 3489 C C . GLY B 2 313 ? 145.123 154.828 157.137 1.00 102.59 313 GLY X C 1
ATOM 3490 O O . GLY B 2 313 ? 143.935 155.103 156.940 1.00 102.59 313 GLY X O 1
ATOM 3491 N N . ILE B 2 314 ? 146.106 155.288 156.369 1.00 98.19 314 ILE X N 1
ATOM 3492 C CA . ILE B 2 314 ? 145.807 156.152 155.223 1.00 98.19 314 ILE X CA 1
ATOM 3493 C C . ILE B 2 314 ? 145.065 155.340 154.170 1.00 98.19 314 ILE X C 1
ATOM 3494 O O . ILE B 2 314 ? 145.462 154.191 153.884 1.00 98.19 314 ILE X O 1
ATOM 3499 N N . PRO B 2 315 ? 143.992 155.859 153.563 1.00 99.12 315 PRO X N 1
ATOM 3500 C CA . PRO B 2 315 ? 143.275 155.066 152.555 1.00 99.12 315 PRO X CA 1
ATOM 3501 C C . PRO B 2 315 ? 144.108 154.799 151.313 1.00 99.12 315 PRO X C 1
ATOM 3502 O O . PRO B 2 315 ? 144.336 155.693 150.490 1.00 99.12 315 PRO X O 1
ATOM 3506 N N . LEU B 2 316 ? 144.543 153.549 151.161 1.00 95.08 316 LEU X N 1
ATOM 3507 C CA . LEU B 2 316 ? 145.346 153.177 150.004 1.00 95.08 316 LEU X CA 1
ATOM 3508 C C . LEU B 2 316 ? 144.485 152.974 148.765 1.00 95.08 316 LEU X C 1
ATOM 3509 O O . LEU B 2 316 ? 144.921 153.295 147.655 1.00 95.08 316 LEU X O 1
ATOM 3514 N N . GLN B 2 317 ? 143.249 152.476 148.937 1.00 107.68 317 GLN X N 1
ATOM 3515 C CA . GLN B 2 317 ? 142.299 152.238 147.848 1.00 107.68 317 GLN X CA 1
ATOM 3516 C C . GLN B 2 317 ? 141.794 153.525 147.233 1.00 107.68 317 GLN X C 1
ATOM 3517 O O . GLN B 2 317 ? 141.001 153.518 146.280 1.00 107.68 317 GLN X O 1
ATOM 3523 N N . LEU B 2 318 ? 142.270 154.618 147.791 1.00 103.23 318 LEU X N 1
ATOM 3524 C CA . LEU B 2 318 ? 141.983 155.984 147.381 1.00 103.23 318 LEU X CA 1
ATOM 3525 C C . LEU B 2 318 ? 143.250 156.720 146.985 1.00 103.23 318 LEU X C 1
ATOM 3526 O O . LEU B 2 318 ? 143.219 157.531 146.058 1.00 103.23 318 LEU X O 1
ATOM 3531 N N . TRP B 2 319 ? 144.371 156.448 147.659 1.00 100.65 319 TRP X N 1
ATOM 3532 C CA . TRP B 2 319 ? 145.618 157.113 147.302 1.00 100.65 319 TRP X CA 1
ATOM 3533 C C . TRP B 2 319 ? 146.202 156.540 146.014 1.00 100.65 319 TRP X C 1
ATOM 3534 O O . TRP B 2 319 ? 146.720 157.287 145.176 1.00 100.65 319 TRP X O 1
ATOM 3545 N N . LEU B 2 320 ? 146.130 155.219 145.834 1.00 100.58 320 LEU X N 1
ATOM 3546 C CA . LEU B 2 320 ? 146.662 154.602 144.618 1.00 100.58 320 LEU X CA 1
ATOM 3547 C C . LEU B 2 320 ? 145.997 155.112 143.344 1.00 100.58 320 LEU X C 1
ATOM 3548 O O . LEU B 2 320 ? 146.725 155.454 142.397 1.00 100.58 320 LEU X O 1
ATOM 3553 N N . PRO B 2 321 ? 144.660 155.188 143.237 1.00 103.81 321 PRO X N 1
ATOM 3554 C CA . PRO B 2 321 ? 144.082 155.728 141.995 1.00 103.81 321 PRO X CA 1
ATOM 3555 C C . PRO B 2 321 ? 144.547 157.146 141.735 1.00 103.81 321 PRO X C 1
ATOM 3556 O O . PRO B 2 321 ? 144.790 157.524 140.579 1.00 103.81 321 PRO X O 1
ATOM 3560 N N . VAL B 2 322 ? 144.695 157.939 142.799 1.00 101.06 322 VAL X N 1
ATOM 3561 C CA . VAL B 2 322 ? 145.187 159.301 142.643 1.00 101.06 322 VAL X CA 1
ATOM 3562 C C . VAL B 2 322 ? 146.611 159.258 142.118 1.00 101.06 322 VAL X C 1
ATOM 3563 O O . VAL B 2 322 ? 147.002 160.083 141.287 1.00 101.06 322 VAL X O 1
ATOM 3567 N N . GLY B 2 323 ? 147.402 15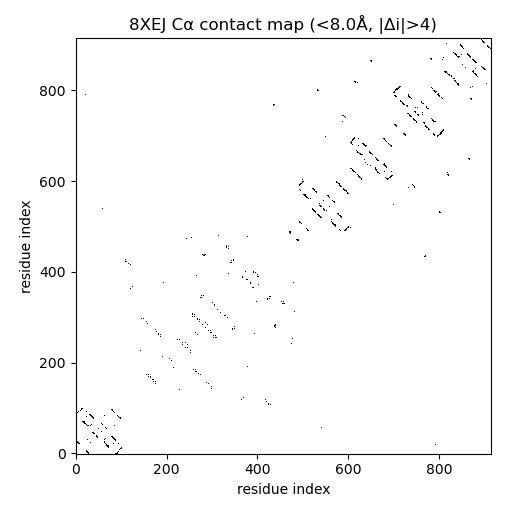8.284 142.575 1.00 101.32 323 GLY X N 1
ATOM 3568 C CA . GLY B 2 323 ? 148.768 158.164 142.097 1.00 101.32 323 GLY X CA 1
ATOM 3569 C C . GLY B 2 323 ? 148.831 157.838 140.618 1.00 101.32 323 GLY X C 1
ATOM 3570 O O . GLY B 2 323 ? 149.612 158.430 139.871 1.00 101.32 323 GLY X O 1
ATOM 3571 N N . CYS B 2 324 ? 148.002 156.889 140.174 1.00 108.52 324 CYS X N 1
ATOM 3572 C CA . CYS B 2 324 ? 147.993 156.538 138.756 1.00 108.52 324 CYS X CA 1
ATOM 3573 C C . CYS B 2 324 ? 147.527 157.712 137.904 1.00 108.52 324 CYS X C 1
ATOM 3574 O O . CYS B 2 324 ? 148.108 157.982 136.840 1.00 108.52 324 CYS X O 1
ATOM 3577 N N . GLY B 2 325 ? 146.494 158.424 138.359 1.00 104.70 325 GLY X N 1
ATOM 3578 C CA . GLY B 2 325 ? 146.023 159.578 137.612 1.00 104.70 325 GLY X CA 1
ATOM 3579 C C . GLY B 2 325 ? 147.086 160.656 137.533 1.00 104.70 325 GLY X C 1
ATOM 3580 O O . GLY B 2 325 ? 147.281 161.282 136.486 1.00 104.70 325 GLY X O 1
ATOM 3581 N N . CYS B 2 326 ? 147.795 160.883 138.643 1.00 93.89 326 CYS X N 1
ATOM 3582 C CA . CYS B 2 326 ? 148.854 161.882 138.656 1.00 93.89 326 CYS X CA 1
ATOM 3583 C C . CYS B 2 326 ? 149.984 161.477 137.725 1.00 93.89 326 CYS X C 1
ATOM 3584 O O . CYS B 2 326 ? 150.563 162.325 137.040 1.00 93.89 326 CYS X O 1
ATOM 3587 N N . PHE B 2 327 ? 150.311 160.185 137.683 1.00 86.55 327 PHE X N 1
ATOM 3588 C CA . PHE B 2 327 ? 151.366 159.715 136.794 1.00 86.55 327 PHE X CA 1
ATOM 3589 C C . PHE B 2 327 ? 150.992 159.971 135.341 1.00 86.55 327 PHE X C 1
ATOM 3590 O O . PHE B 2 327 ? 151.802 160.472 134.550 1.00 86.55 327 PHE X O 1
ATOM 3598 N N . PHE B 2 328 ? 149.753 159.633 134.974 1.00 95.86 328 PHE X N 1
ATOM 3599 C CA . PHE B 2 328 ? 149.306 159.854 133.601 1.00 95.86 328 PHE X CA 1
ATOM 3600 C C . PHE B 2 328 ? 149.297 161.340 133.251 1.00 95.86 328 PHE X C 1
ATOM 3601 O O . PHE B 2 328 ? 149.752 161.743 132.171 1.00 95.86 328 PHE X O 1
ATOM 3609 N N . LEU B 2 329 ? 148.781 162.170 134.161 1.00 85.97 329 LEU X N 1
ATOM 3610 C CA . LEU B 2 329 ? 148.737 163.608 133.916 1.00 85.97 329 LEU X CA 1
ATOM 3611 C C . LEU B 2 329 ? 150.143 164.171 133.768 1.00 85.97 329 LEU X C 1
ATOM 3612 O O . LEU B 2 329 ? 150.402 165.016 132.903 1.00 85.97 329 LEU X O 1
ATOM 3617 N N . GLY B 2 330 ? 151.067 163.708 134.612 1.00 86.77 330 GLY X N 1
ATOM 3618 C CA . GLY B 2 330 ? 152.440 164.171 134.528 1.00 86.77 330 GLY X CA 1
ATOM 3619 C C . GLY B 2 330 ? 153.089 163.781 133.221 1.00 86.77 330 GLY X C 1
ATOM 3620 O O . GLY B 2 330 ? 153.818 164.567 132.619 1.00 86.77 330 GLY X O 1
ATOM 3621 N N . LEU B 2 331 ? 152.831 162.555 132.761 1.00 80.11 331 LEU X N 1
ATOM 3622 C CA . LEU B 2 331 ? 153.401 162.123 131.491 1.00 80.11 331 LEU X CA 1
ATOM 3623 C C . LEU B 2 331 ? 152.874 162.986 130.351 1.00 80.11 331 LEU X C 1
ATOM 3624 O O . LEU B 2 331 ? 153.633 163.428 129.478 1.00 80.11 331 LEU X O 1
ATOM 3629 N N . ALA B 2 332 ? 151.564 163.247 130.354 1.00 78.84 332 ALA X N 1
ATOM 3630 C CA . ALA B 2 332 ? 150.974 164.069 129.301 1.00 78.84 332 ALA X CA 1
ATOM 3631 C C . ALA B 2 332 ? 151.558 165.478 129.310 1.00 78.84 332 ALA X C 1
ATOM 3632 O O . ALA B 2 332 ? 151.965 166.005 128.264 1.00 78.84 332 ALA X O 1
ATOM 3634 N N . LEU B 2 333 ? 151.613 166.104 130.488 1.00 76.99 333 LEU X N 1
ATOM 3635 C CA . LEU B 2 333 ? 152.162 167.451 130.576 1.00 76.99 333 LEU X CA 1
ATOM 3636 C C . LEU B 2 333 ? 153.637 167.489 130.209 1.00 76.99 333 LEU X C 1
ATOM 3637 O O . LEU B 2 333 ? 154.078 168.457 129.583 1.00 76.99 333 LEU X O 1
ATOM 3642 N N . ARG B 2 334 ? 154.405 166.460 130.575 1.00 74.57 334 ARG X N 1
ATOM 3643 C CA . ARG B 2 334 ? 155.816 166.435 130.218 1.00 74.57 334 ARG X CA 1
ATOM 3644 C C . ARG B 2 334 ? 155.976 166.354 128.711 1.00 74.57 334 ARG X C 1
ATOM 3645 O O . ARG B 2 334 ? 156.828 167.037 128.134 1.00 74.57 334 ARG X O 1
ATOM 3653 N N . LEU B 2 335 ? 155.159 165.527 128.054 1.00 77.92 335 LEU X N 1
ATOM 3654 C CA . LEU B 2 335 ? 155.238 165.428 126.602 1.00 77.92 335 LEU X CA 1
ATOM 3655 C C . LEU B 2 335 ? 154.900 166.768 125.962 1.00 77.92 335 LEU X C 1
ATOM 3656 O O . LEU B 2 335 ? 155.575 167.216 125.027 1.00 77.92 335 LEU X O 1
ATOM 3661 N N . VAL B 2 336 ? 153.857 167.429 126.471 1.00 84.89 336 VAL X N 1
ATOM 3662 C CA . VAL B 2 336 ? 153.456 168.726 125.927 1.00 84.89 336 VAL X CA 1
ATOM 3663 C C . VAL B 2 336 ? 154.553 169.768 126.105 1.00 84.89 336 VAL X C 1
ATOM 3664 O O . VAL B 2 336 ? 154.843 170.543 125.185 1.00 84.89 336 VAL X O 1
ATOM 3668 N N . TYR B 2 337 ? 155.178 169.807 127.282 1.00 77.48 337 TYR X N 1
ATOM 3669 C CA . TYR B 2 337 ? 156.220 170.792 127.556 1.00 77.48 337 TYR X CA 1
ATOM 3670 C C . TYR B 2 337 ? 157.499 170.510 126.777 1.00 77.48 337 TYR X C 1
ATOM 3671 O O . TYR B 2 337 ? 158.202 171.439 126.371 1.00 77.48 337 TYR X O 1
ATOM 3680 N N . TYR B 2 338 ? 157.836 169.239 126.573 1.00 85.64 338 TYR X N 1
ATOM 3681 C CA . TYR B 2 338 ? 159.076 168.928 125.872 1.00 85.64 338 TYR X CA 1
ATOM 3682 C C . TYR B 2 338 ? 158.947 169.020 124.355 1.00 85.64 338 TYR X C 1
ATOM 3683 O O . TYR B 2 338 ? 159.757 169.680 123.696 1.00 85.64 338 TYR X O 1
ATOM 3692 N N . HIS B 2 339 ? 157.955 168.345 123.775 1.00 98.74 339 HIS X N 1
ATOM 3693 C CA . HIS B 2 339 ? 157.811 168.345 122.325 1.00 98.74 339 HIS X CA 1
ATOM 3694 C C . HIS B 2 339 ? 157.517 169.732 121.753 1.00 98.74 339 HIS X C 1
ATOM 3695 O O . HIS B 2 339 ? 158.156 170.161 120.786 1.00 98.74 339 HIS X O 1
ATOM 3702 N N . TRP B 2 340 ? 156.542 170.445 122.317 1.00 96.36 340 TRP X N 1
ATOM 3703 C CA . TRP B 2 340 ? 156.181 171.745 121.750 1.00 96.36 340 TRP X CA 1
ATOM 3704 C C . TRP B 2 340 ? 156.688 172.970 122.513 1.00 96.36 340 TRP X C 1
ATOM 3705 O O . TRP B 2 340 ? 157.398 173.805 121.944 1.00 96.36 340 TRP X O 1
ATOM 3716 N N . LEU B 2 341 ? 156.318 173.109 123.785 1.00 94.13 341 LEU X N 1
ATOM 3717 C CA . LEU B 2 341 ? 156.698 174.289 124.570 1.00 94.13 341 LEU X CA 1
ATOM 3718 C C . LEU B 2 341 ? 158.080 174.143 125.212 1.00 94.13 341 LEU X C 1
ATOM 3719 O O . LEU B 2 341 ? 158.230 174.092 126.431 1.00 94.13 341 LEU X O 1
ATOM 3724 N N . HIS B 2 342 ? 159.103 174.096 124.367 1.00 93.60 342 HIS X N 1
ATOM 3725 C CA . HIS B 2 342 ? 160.483 173.962 124.830 1.00 93.60 342 HIS X CA 1
ATOM 3726 C C . HIS B 2 342 ? 161.415 174.820 123.987 1.00 93.60 342 HIS X C 1
ATOM 3727 O O . HIS B 2 342 ? 161.904 174.350 122.939 1.00 93.60 342 HIS X O 1
ATOM 3734 N N . PRO B 2 343 ? 161.695 176.056 124.388 1.00 102.97 343 PRO X N 1
ATOM 3735 C CA . PRO B 2 343 ? 162.614 176.888 123.607 1.00 102.97 343 PRO X CA 1
ATOM 3736 C C . PRO B 2 343 ? 164.054 176.547 123.951 1.00 102.97 343 PRO X C 1
ATOM 3737 O O . PRO B 2 343 ? 164.388 176.174 125.077 1.00 102.97 343 PRO X O 1
ATOM 3741 N N . SER B 2 344 ? 164.921 176.682 122.953 1.00 110.03 344 SER X N 1
ATOM 3742 C CA . SER B 2 344 ? 166.328 176.387 123.173 1.00 110.03 344 SER X CA 1
ATOM 3743 C C . SER B 2 344 ? 167.174 177.641 123.007 1.00 110.03 344 SER X C 1
ATOM 3744 O O . SER B 2 344 ? 167.977 177.972 123.883 1.00 110.03 344 SER X O 1
ATOM 3747 N N . CYS B 2 345 ? 167.003 178.338 121.883 1.00 121.11 345 CYS X N 1
ATOM 3748 C CA . CYS B 2 345 ? 167.711 179.570 121.529 1.00 121.11 345 CYS X CA 1
ATOM 3749 C C . CYS B 2 345 ? 169.197 179.324 121.296 1.00 121.11 345 CYS X C 1
ATOM 3750 O O . CYS B 2 345 ? 169.938 180.287 121.039 1.00 121.11 345 CYS X O 1
ATOM 3753 N N . CYS B 2 346 ? 169.656 178.073 121.375 1.00 122.51 346 CYS X N 1
ATOM 3754 C CA . CYS B 2 346 ? 171.056 177.715 121.173 1.00 122.51 346 CYS X CA 1
ATOM 3755 C C . CYS B 2 346 ? 171.952 178.420 122.185 1.00 122.51 346 CYS X C 1
ATOM 3756 O O . CYS B 2 346 ? 171.510 178.747 123.291 1.00 122.51 346 CYS X O 1
ATOM 3759 N N . TRP B 2 347 ? 173.207 178.662 121.817 1.00 127.89 347 TRP X N 1
ATOM 3760 C CA . TRP B 2 347 ? 174.143 179.334 122.715 1.00 127.89 347 TRP X CA 1
ATOM 3761 C C . TRP B 2 347 ? 174.295 180.811 122.357 1.00 127.89 347 TRP X C 1
ATOM 3762 O O . TRP B 2 347 ? 174.068 181.686 123.194 1.00 127.89 347 TRP X O 1
ATOM 3773 N N . LEU B 2 368 ? 182.224 192.533 134.972 1.00 134.59 368 LEU X N 1
ATOM 3774 C CA . LEU B 2 368 ? 180.917 191.988 135.324 1.00 134.59 368 LEU X CA 1
ATOM 3775 C C . LEU B 2 368 ? 180.984 190.481 135.555 1.00 134.59 368 LEU X C 1
ATOM 3776 O O . LEU B 2 368 ? 181.273 189.722 134.631 1.00 134.59 368 LEU X O 1
ATOM 3781 N N . PRO B 2 369 ? 180.718 190.048 136.786 1.00 130.04 369 PRO X N 1
ATOM 3782 C CA . PRO B 2 369 ? 180.760 188.612 137.081 1.00 130.04 369 PRO X CA 1
ATOM 3783 C C . PRO B 2 369 ? 179.574 187.886 136.466 1.00 130.04 369 PRO X C 1
ATOM 3784 O O . PRO B 2 369 ? 178.426 188.318 136.583 1.00 130.04 369 PRO X O 1
ATOM 3788 N N . GLN B 2 370 ? 179.867 186.774 135.801 1.00 115.11 370 GLN X N 1
ATOM 3789 C CA . GLN B 2 370 ? 178.861 185.946 135.147 1.00 115.11 370 GLN X CA 1
ATOM 3790 C C . GLN B 2 370 ? 178.889 184.562 135.782 1.00 115.11 370 GLN X C 1
ATOM 3791 O O . GLN B 2 370 ? 179.960 183.960 135.910 1.00 115.11 370 GLN X O 1
ATOM 3797 N N . ASN B 2 371 ? 177.719 184.062 136.181 1.00 98.98 371 ASN X N 1
ATOM 3798 C CA . ASN B 2 371 ? 177.652 182.746 136.803 1.00 98.98 371 ASN X CA 1
ATOM 3799 C C . ASN B 2 371 ? 177.862 181.661 135.756 1.00 98.98 371 ASN X C 1
ATOM 3800 O O . ASN B 2 371 ? 176.921 181.271 135.058 1.00 98.98 371 ASN X O 1
ATOM 3805 N N . ARG B 2 372 ? 179.096 181.174 135.635 1.00 99.83 372 ARG X N 1
ATOM 3806 C CA . ARG B 2 372 ? 179.391 180.142 134.651 1.00 99.83 372 ARG X CA 1
ATOM 3807 C C . ARG B 2 372 ? 178.743 178.806 134.977 1.00 99.83 372 ARG X C 1
ATOM 3808 O O . ARG B 2 372 ? 178.485 178.031 134.054 1.00 99.83 372 ARG X O 1
ATOM 3816 N N . ARG B 2 373 ? 178.465 178.512 136.248 1.00 94.11 373 ARG X N 1
ATOM 3817 C CA . ARG B 2 373 ? 177.816 177.241 136.551 1.00 94.11 373 ARG X CA 1
ATOM 3818 C C . ARG B 2 373 ? 176.408 177.216 135.971 1.00 94.11 373 ARG X C 1
ATOM 3819 O O . ARG B 2 373 ? 176.005 176.235 135.327 1.00 94.11 373 ARG X O 1
ATOM 3827 N N . MET B 2 374 ? 175.657 178.300 136.173 1.00 84.61 374 MET X N 1
ATOM 3828 C CA . MET B 2 374 ? 174.312 178.377 135.623 1.00 84.61 374 MET X CA 1
ATOM 3829 C C . MET B 2 374 ? 174.345 178.409 134.105 1.00 84.61 374 MET X C 1
ATOM 3830 O O . MET B 2 374 ? 173.474 177.817 133.461 1.00 84.61 374 MET X O 1
ATOM 3835 N N . THR B 2 375 ? 175.338 179.080 133.518 1.00 88.22 375 THR X N 1
ATOM 3836 C CA . THR B 2 375 ? 175.445 179.100 132.065 1.00 88.22 375 THR X CA 1
ATOM 3837 C C . THR B 2 375 ? 175.697 177.695 131.544 1.00 88.22 375 THR X C 1
ATOM 3838 O O . THR B 2 375 ? 175.107 177.273 130.546 1.00 88.22 375 THR X O 1
ATOM 3842 N N . HIS B 2 376 ? 176.574 176.956 132.216 1.00 96.42 376 HIS X N 1
ATOM 3843 C CA . HIS B 2 376 ? 176.911 175.586 131.861 1.00 96.42 376 HIS X CA 1
ATOM 3844 C C . HIS B 2 376 ? 175.659 174.725 131.857 1.00 96.42 376 HIS X C 1
ATOM 3845 O O . HIS B 2 376 ? 175.368 174.030 130.877 1.00 96.42 376 HIS X O 1
ATOM 3852 N N . LEU B 2 377 ? 174.917 174.772 132.966 1.00 82.17 377 LEU X N 1
ATOM 3853 C CA . LEU B 2 377 ? 173.702 173.970 133.078 1.00 82.17 377 LEU X CA 1
ATOM 3854 C C . LEU B 2 377 ? 172.659 174.371 132.037 1.00 82.17 377 LEU X C 1
ATOM 3855 O O . LEU B 2 377 ? 172.034 173.509 131.407 1.00 82.17 377 LEU X O 1
ATOM 3860 N N . ALA B 2 378 ? 172.455 175.674 131.841 1.00 82.08 378 ALA X N 1
ATOM 3861 C CA . ALA B 2 378 ? 171.471 176.135 130.868 1.00 82.08 378 ALA X CA 1
ATOM 3862 C C . ALA B 2 378 ? 171.843 175.693 129.459 1.00 82.08 378 ALA X C 1
ATOM 3863 O O . ALA B 2 378 ? 170.981 175.280 128.673 1.00 82.08 378 ALA X O 1
ATOM 3865 N N . GLN B 2 379 ? 173.128 175.780 129.118 1.00 88.85 379 GLN X N 1
ATOM 3866 C CA . GLN B 2 379 ? 173.574 175.378 127.791 1.00 88.85 379 GLN X CA 1
ATOM 3867 C C . GLN B 2 379 ? 173.412 173.877 127.600 1.00 88.85 379 GLN X C 1
ATOM 3868 O O . GLN B 2 379 ? 173.075 173.412 126.506 1.00 88.85 379 GLN X O 1
ATOM 3874 N N . LYS B 2 380 ? 173.640 173.101 128.659 1.00 83.14 380 LYS X N 1
ATOM 3875 C CA . LYS B 2 380 ? 173.491 171.656 128.541 1.00 83.14 380 LYS X CA 1
ATOM 3876 C C . LYS B 2 380 ? 172.027 171.250 128.668 1.00 83.14 380 LYS X C 1
ATOM 3877 O O . LYS B 2 380 ? 171.679 170.078 128.499 1.00 83.14 380 LYS X O 1
ATOM 3883 N N . PHE B 2 381 ? 171.163 172.215 128.962 1.00 76.78 381 PHE X N 1
ATOM 3884 C CA . PHE B 2 381 ? 169.730 171.987 129.090 1.00 76.78 381 PHE X CA 1
ATOM 3885 C C . PHE B 2 381 ? 168.963 172.438 127.860 1.00 76.78 381 PHE X C 1
ATOM 3886 O O . PHE B 2 381 ? 167.833 171.995 127.642 1.00 76.78 381 PHE X O 1
ATOM 3894 N N . PHE B 2 382 ? 169.556 173.323 127.056 1.00 91.81 382 PHE X N 1
ATOM 3895 C CA . PHE B 2 382 ? 168.963 173.843 125.826 1.00 91.81 382 PHE X CA 1
ATOM 3896 C C . PHE B 2 382 ? 169.951 173.552 124.701 1.00 91.81 382 PHE X C 1
ATOM 3897 O O . PHE B 2 382 ? 170.715 174.433 124.277 1.00 91.81 382 PHE X O 1
ATOM 3905 N N . PRO B 2 383 ? 169.974 172.310 124.207 1.00 107.06 383 PRO X N 1
ATOM 3906 C CA . PRO B 2 383 ? 170.919 171.924 123.146 1.00 107.06 383 PRO X CA 1
ATOM 3907 C C . PRO B 2 383 ? 170.786 172.678 121.831 1.00 107.06 383 PRO X C 1
ATOM 3908 O O . PRO B 2 383 ? 171.767 173.248 121.344 1.00 107.06 383 PRO X O 1
ATOM 3912 N N . LYS B 2 384 ? 169.593 172.669 121.241 1.00 109.86 384 LYS X N 1
ATOM 3913 C CA . LYS B 2 384 ? 169.353 173.336 119.960 1.00 109.86 384 LYS X CA 1
ATOM 3914 C C . LYS B 2 384 ? 169.804 174.790 119.977 1.00 109.86 384 LYS X C 1
ATOM 3915 O O . LYS B 2 384 ? 170.624 175.192 119.158 1.00 109.86 384 LYS X O 1
ATOM 3929 N N . SER C 3 2 ? 134.962 125.493 187.043 1.00 38.13 2 SER H N 1
ATOM 3930 C CA . SER C 3 2 ? 135.755 126.480 187.764 1.00 38.13 2 SER H CA 1
ATOM 3931 C C . SER C 3 2 ? 137.076 125.869 188.207 1.00 38.13 2 SER H C 1
ATOM 3932 O O . SER C 3 2 ? 137.219 124.654 188.228 1.00 38.13 2 SER H O 1
ATOM 3935 N N . VAL C 3 3 ? 138.054 126.710 188.543 1.00 34.54 3 VAL H N 1
ATOM 3936 C CA . VAL C 3 3 ? 139.355 126.243 189.002 1.00 34.54 3 VAL H CA 1
ATOM 3937 C C . VAL C 3 3 ? 139.775 127.073 190.207 1.00 34.54 3 VAL H C 1
ATOM 3938 O O . VAL C 3 3 ? 139.262 128.168 190.443 1.00 34.54 3 VAL H O 1
ATOM 3942 N N . GLU C 3 4 ? 140.715 126.534 190.983 1.00 38.15 4 GLU H N 1
ATOM 3943 C CA . GLU C 3 4 ? 141.188 127.235 192.176 1.00 38.15 4 GLU H CA 1
ATOM 3944 C C . GLU C 3 4 ? 142.642 126.886 192.464 1.00 38.15 4 GLU H C 1
ATOM 3945 O O . GLU C 3 4 ? 142.970 125.721 192.712 1.00 38.15 4 GLU H O 1
ATOM 3951 N N . GLU C 3 5 ? 143.511 127.891 192.380 1.00 32.84 5 GLU H N 1
ATOM 3952 C CA . GLU C 3 5 ? 144.930 127.748 192.665 1.00 32.84 5 GLU H CA 1
ATOM 3953 C C . GLU C 3 5 ? 145.184 127.731 194.173 1.00 32.84 5 GLU H C 1
ATOM 3954 O O . GLU C 3 5 ? 144.360 128.172 194.977 1.00 32.84 5 GLU H O 1
ATOM 3960 N N . SER C 3 6 ? 146.353 127.213 194.542 1.00 34.78 6 SER H N 1
ATOM 3961 C CA . SER C 3 6 ? 146.806 127.139 195.923 1.00 34.78 6 SER H CA 1
ATOM 3962 C C . SER C 3 6 ? 148.309 126.896 195.921 1.00 34.78 6 SER H C 1
ATOM 3963 O O . SER C 3 6 ? 148.882 126.452 194.923 1.00 34.78 6 SER H O 1
ATOM 3966 N N . GLY C 3 7 ? 148.943 127.192 197.054 1.00 34.58 7 GLY H N 1
ATOM 3967 C CA . GLY C 3 7 ? 150.374 127.003 197.196 1.00 34.58 7 GLY H CA 1
ATOM 3968 C C . GLY C 3 7 ? 151.207 128.265 197.175 1.00 34.58 7 GLY H C 1
ATOM 3969 O O . GLY C 3 7 ? 152.429 128.176 197.339 1.00 34.58 7 GLY H O 1
ATOM 3970 N N . GLY C 3 8 ? 150.601 129.432 196.985 1.00 38.60 8 GLY H N 1
ATOM 3971 C CA . GLY C 3 8 ? 151.370 130.664 196.981 1.00 38.60 8 GLY H CA 1
ATOM 3972 C C . GLY C 3 8 ? 151.844 131.010 198.382 1.00 38.60 8 GLY H C 1
ATOM 3973 O O . GLY C 3 8 ? 151.129 130.819 199.367 1.00 38.60 8 GLY H O 1
ATOM 3974 N N . ARG C 3 9 ? 153.069 131.519 198.469 1.00 42.73 9 ARG H N 1
ATOM 3975 C CA . ARG C 3 9 ? 153.686 131.849 199.751 1.00 42.73 9 ARG H CA 1
ATOM 3976 C C . ARG C 3 9 ? 155.001 132.572 199.494 1.00 42.73 9 ARG H C 1
ATOM 3977 O O . ARG C 3 9 ? 155.379 132.837 198.349 1.00 42.73 9 ARG H O 1
ATOM 3985 N N . LEU C 3 10 ? 155.699 132.885 200.583 1.00 42.40 10 LEU H N 1
ATOM 3986 C CA . LEU C 3 10 ? 156.999 133.538 200.532 1.00 42.40 10 LEU H CA 1
ATOM 3987 C C . LEU C 3 10 ? 158.101 132.491 200.594 1.00 42.40 10 LEU H C 1
ATOM 3988 O O . LEU C 3 10 ? 158.058 131.589 201.437 1.00 42.40 10 LEU H O 1
ATOM 3993 N N . VAL C 3 11 ? 159.087 132.610 199.705 1.00 42.81 11 VAL H N 1
ATOM 3994 C CA . VAL C 3 11 ? 160.199 131.668 199.668 1.00 42.81 11 VAL H CA 1
ATOM 3995 C C . VAL C 3 11 ? 161.494 132.410 199.374 1.00 42.81 11 VAL H C 1
ATOM 3996 O O . VAL C 3 11 ? 161.499 133.476 198.751 1.00 42.81 11 VAL H O 1
ATOM 4000 N N . THR C 3 12 ? 162.596 131.826 199.824 1.00 42.21 12 THR H N 1
ATOM 4001 C CA . THR C 3 12 ? 163.941 132.344 199.628 1.00 42.21 12 THR H CA 1
ATOM 4002 C C . THR C 3 12 ? 164.446 131.955 198.241 1.00 42.21 12 THR H C 1
ATOM 4003 O O . THR C 3 12 ? 164.131 130.866 197.755 1.00 42.21 12 THR H O 1
ATOM 4007 N N . PRO C 3 13 ? 165.213 132.820 197.581 1.00 43.58 13 PRO H N 1
ATOM 4008 C CA . PRO C 3 13 ? 165.720 132.488 196.244 1.00 43.58 13 PRO H CA 1
ATOM 4009 C C . PRO C 3 13 ? 166.476 131.167 196.231 1.00 43.58 13 PRO H C 1
ATOM 4010 O O . PRO C 3 13 ? 167.360 130.923 197.054 1.00 43.58 13 PRO H O 1
ATOM 4014 N N . GLY C 3 14 ? 166.116 130.307 195.276 1.00 41.62 14 GLY H N 1
ATOM 4015 C CA . GLY C 3 14 ? 166.712 129.008 195.089 1.00 41.62 14 GLY H CA 1
ATOM 4016 C C . GLY C 3 14 ? 165.862 127.851 195.580 1.00 41.62 14 GLY H C 1
ATOM 4017 O O . GLY C 3 14 ? 165.943 126.755 195.017 1.00 41.62 14 GLY H O 1
ATOM 4018 N N . THR C 3 15 ? 165.059 128.065 196.614 1.00 40.66 15 THR H N 1
ATOM 4019 C CA . THR C 3 15 ? 164.220 126.994 197.142 1.00 40.66 15 THR H CA 1
ATOM 4020 C C . THR C 3 15 ? 163.108 126.651 196.156 1.00 40.66 15 THR H C 1
ATOM 4021 O O . THR C 3 15 ? 162.365 127.544 195.737 1.00 40.66 15 THR H O 1
ATOM 4025 N N . PRO C 3 16 ? 162.952 125.383 195.774 1.00 40.15 16 PRO H N 1
ATOM 4026 C CA . PRO C 3 16 ? 161.886 125.016 194.833 1.00 40.15 16 PRO H CA 1
ATOM 4027 C C . PRO C 3 16 ? 160.512 125.291 195.426 1.00 40.15 16 PRO H C 1
ATOM 4028 O O . PRO C 3 16 ? 160.357 125.496 196.632 1.00 40.15 16 PRO H O 1
ATOM 4032 N N . LEU C 3 17 ? 159.499 125.300 194.560 1.00 38.15 17 LEU H N 1
ATOM 4033 C CA . LEU C 3 17 ? 158.148 125.590 195.032 1.00 38.15 17 LEU H CA 1
ATOM 4034 C C . LEU C 3 17 ? 157.133 125.000 194.065 1.00 38.15 17 LEU H C 1
ATOM 4035 O O . LEU C 3 17 ? 157.309 125.087 192.855 1.00 38.15 17 LEU H O 1
ATOM 4040 N N . THR C 3 18 ? 156.074 124.396 194.600 1.00 35.28 18 THR H N 1
ATOM 4041 C CA . THR C 3 18 ? 155.067 123.736 193.775 1.00 35.28 18 THR H CA 1
ATOM 4042 C C . THR C 3 18 ? 153.697 124.354 194.003 1.00 35.28 18 THR H C 1
ATOM 4043 O O . THR C 3 18 ? 153.192 124.358 195.130 1.00 35.28 18 THR H O 1
ATOM 4047 N N . LEU C 3 19 ? 153.097 124.859 192.928 1.00 31.46 19 LEU H N 1
ATOM 4048 C CA . LEU C 3 19 ? 151.766 125.446 192.946 1.00 31.46 19 LEU H CA 1
ATOM 4049 C C . LEU C 3 19 ? 150.785 124.407 192.420 1.00 31.46 19 LEU H C 1
ATOM 4050 O O . LEU C 3 19 ? 151.127 123.616 191.538 1.00 31.46 19 LEU H O 1
ATOM 4055 N N . THR C 3 20 ? 149.575 124.396 192.972 1.00 33.21 20 THR H N 1
ATOM 4056 C CA . THR C 3 20 ? 148.564 123.407 192.624 1.00 33.21 20 THR H CA 1
ATOM 4057 C C . THR C 3 20 ? 147.274 124.082 192.182 1.00 33.21 20 THR H C 1
ATOM 4058 O O . THR C 3 20 ? 146.800 125.005 192.842 1.00 33.21 20 THR H O 1
ATOM 4062 N N . CYS C 3 21 ? 146.701 123.618 191.075 1.00 36.37 21 CYS H N 1
ATOM 4063 C CA . CYS C 3 21 ? 145.471 124.172 190.515 1.00 36.37 21 CYS H CA 1
ATOM 4064 C C . CYS C 3 21 ? 144.450 123.050 190.463 1.00 36.37 21 CYS H C 1
ATOM 4065 O O . CYS C 3 21 ? 144.640 122.066 189.739 1.00 36.37 21 CYS H O 1
ATOM 4068 N N . THR C 3 22 ? 143.385 123.186 191.250 1.00 39.55 22 THR H N 1
ATOM 4069 C CA . THR C 3 22 ? 142.360 122.161 191.373 1.00 39.55 22 THR H CA 1
ATOM 4070 C C . THR C 3 22 ? 141.140 122.559 190.553 1.00 39.55 22 THR H C 1
ATOM 4071 O O . THR C 3 22 ? 140.534 123.606 190.805 1.00 39.55 22 THR H O 1
ATOM 4075 N N . VAL C 3 23 ? 140.808 121.742 189.555 1.00 38.38 23 VAL H N 1
ATOM 4076 C CA . VAL C 3 23 ? 139.650 121.977 188.701 1.00 38.38 23 VAL H CA 1
ATOM 4077 C C . VAL C 3 23 ? 138.398 121.493 189.418 1.00 38.38 23 VAL H C 1
ATOM 4078 O O . VAL C 3 23 ? 138.482 120.775 190.420 1.00 38.38 23 VAL H O 1
ATOM 4082 N N . SER C 3 24 ? 137.229 121.877 188.910 1.00 39.31 24 SER H N 1
ATOM 4083 C CA . SER C 3 24 ? 135.958 121.469 189.494 1.00 39.31 24 SER H CA 1
ATOM 4084 C C . SER C 3 24 ? 134.877 121.625 188.438 1.00 39.31 24 SER H C 1
ATOM 4085 O O . SER C 3 24 ? 134.714 122.711 187.873 1.00 39.31 24 SER H O 1
ATOM 4088 N N . GLY C 3 25 ? 134.146 120.547 188.178 1.00 37.94 25 GLY H N 1
ATOM 4089 C CA . GLY C 3 25 ? 133.082 120.554 187.198 1.00 37.94 25 GLY H CA 1
ATOM 4090 C C . GLY C 3 25 ? 133.457 120.076 185.813 1.00 37.94 25 GLY H C 1
ATOM 4091 O O . GLY C 3 25 ? 132.671 120.274 184.880 1.00 37.94 25 GLY H O 1
ATOM 4092 N N . PHE C 3 26 ? 134.616 119.442 185.653 1.00 34.46 26 PHE H N 1
ATOM 4093 C CA . PHE C 3 26 ? 135.067 118.916 184.371 1.00 34.46 26 PHE H CA 1
ATOM 4094 C C . PHE C 3 26 ? 136.338 118.113 184.603 1.00 34.46 26 PHE H C 1
ATOM 4095 O O . PHE C 3 26 ? 137.053 118.321 185.587 1.00 34.46 26 PHE H O 1
ATOM 4103 N N . SER C 3 27 ? 136.603 117.187 183.689 1.00 34.85 27 SER H N 1
ATOM 4104 C CA . SER C 3 27 ? 137.767 116.320 183.780 1.00 34.85 27 SER H CA 1
ATOM 4105 C C . SER C 3 27 ? 138.967 116.934 183.074 1.00 34.85 27 SER H C 1
ATOM 4106 O O . SER C 3 27 ? 138.834 117.618 182.057 1.00 34.85 27 SER H O 1
ATOM 4109 N N . LEU C 3 28 ? 140.151 116.676 183.627 1.00 34.24 28 LEU H N 1
ATOM 4110 C CA . LEU C 3 28 ? 141.385 117.188 183.049 1.00 34.24 28 LEU H CA 1
ATOM 4111 C C . LEU C 3 28 ? 141.812 116.434 181.799 1.00 34.24 28 LEU H C 1
ATOM 4112 O O . LEU C 3 28 ? 142.740 116.880 181.117 1.00 34.24 28 LEU H O 1
ATOM 4117 N N . SER C 3 29 ? 141.163 115.318 181.481 1.00 33.61 29 SER H N 1
ATOM 4118 C CA . SER C 3 29 ? 141.483 114.548 180.289 1.00 33.61 29 SER H CA 1
ATOM 4119 C C . SER C 3 29 ? 140.718 115.010 179.059 1.00 33.61 29 SER H C 1
ATOM 4120 O O . SER C 3 29 ? 140.933 114.463 177.973 1.00 33.61 29 SER H O 1
ATOM 4123 N N . ASP C 3 30 ? 139.830 115.994 179.198 1.00 32.12 30 ASP H N 1
ATOM 4124 C CA . ASP C 3 30 ? 139.041 116.489 178.078 1.00 32.12 30 ASP H CA 1
ATOM 4125 C C . ASP C 3 30 ? 139.302 117.958 177.769 1.00 32.12 30 ASP H C 1
ATOM 4126 O O . ASP C 3 30 ? 138.576 118.542 176.958 1.00 32.12 30 ASP H O 1
ATOM 4131 N N . TYR C 3 31 ? 140.314 118.567 178.383 1.00 25.01 31 TYR H N 1
ATOM 4132 C CA . TYR C 3 31 ? 140.623 119.972 178.159 1.00 25.01 31 TYR H CA 1
ATOM 4133 C C . TYR C 3 31 ? 142.070 120.221 178.546 1.00 25.01 31 TYR H C 1
ATOM 4134 O O . TYR C 3 31 ? 142.606 119.557 179.437 1.00 25.01 31 TYR H O 1
ATOM 4143 N N . ALA C 3 32 ? 142.692 121.189 177.884 1.00 20.02 32 ALA H N 1
ATOM 4144 C CA . ALA C 3 32 ? 144.064 121.545 178.202 1.00 20.02 32 ALA H CA 1
ATOM 4145 C C . ALA C 3 32 ? 144.080 122.583 179.317 1.00 20.02 32 ALA H C 1
ATOM 4146 O O . ALA C 3 32 ? 143.075 123.235 179.602 1.00 20.02 32 ALA H O 1
ATOM 4148 N N . MET C 3 33 ? 145.245 122.775 179.928 1.00 19.18 33 MET H N 1
ATOM 4149 C CA . MET C 3 33 ? 145.365 123.765 180.989 1.00 19.18 33 MET H CA 1
ATOM 4150 C C . MET C 3 33 ? 146.605 124.618 180.782 1.00 19.18 33 MET H C 1
ATOM 4151 O O . MET C 3 33 ? 147.697 124.090 180.554 1.00 19.18 33 MET H O 1
ATOM 4156 N N . ASN C 3 34 ? 146.431 125.931 180.871 1.00 20.20 34 ASN H N 1
ATOM 4157 C CA . ASN C 3 34 ? 147.512 126.888 180.747 1.00 20.20 34 ASN H CA 1
ATOM 4158 C C . ASN C 3 34 ? 147.910 127.400 182.122 1.00 20.20 34 ASN H C 1
ATOM 4159 O O . ASN C 3 34 ? 147.084 127.485 183.035 1.00 20.20 34 ASN H O 1
ATOM 4164 N N . TRP C 3 35 ? 149.173 127.792 182.236 1.00 25.56 35 TRP H N 1
ATOM 4165 C CA . TRP C 3 35 ? 149.732 128.445 183.409 1.00 25.56 35 TRP H CA 1
ATOM 4166 C C . TRP C 3 35 ? 150.250 129.791 182.934 1.00 25.56 35 TRP H C 1
ATOM 4167 O O . TRP C 3 35 ? 151.114 129.838 182.047 1.00 25.56 35 TRP H O 1
ATOM 4178 N N . VAL C 3 36 ? 149.702 130.870 183.502 1.00 25.11 36 VAL H N 1
ATOM 4179 C CA . VAL C 3 36 ? 150.038 132.244 183.142 1.00 25.11 36 VAL H CA 1
ATOM 4180 C C . VAL C 3 36 ? 150.397 133.025 184.397 1.00 25.11 36 VAL H C 1
ATOM 4181 O O . VAL C 3 36 ? 149.722 132.907 185.421 1.00 25.11 36 VAL H O 1
ATOM 4185 N N . ARG C 3 37 ? 151.457 133.823 184.332 1.00 28.33 37 ARG H N 1
ATOM 4186 C CA . ARG C 3 37 ? 151.869 134.593 185.494 1.00 28.33 37 ARG H CA 1
ATOM 4187 C C . ARG C 3 37 ? 151.831 136.077 185.161 1.00 28.33 37 ARG H C 1
ATOM 4188 O O . ARG C 3 37 ? 151.884 136.477 183.996 1.00 28.33 37 ARG H O 1
ATOM 4196 N N . GLN C 3 38 ? 151.723 136.892 186.207 1.00 29.69 38 GLN H N 1
ATOM 4197 C CA . GLN C 3 38 ? 151.619 138.339 186.046 1.00 29.69 38 GLN H CA 1
ATOM 4198 C C . GLN C 3 38 ? 152.318 139.013 187.216 1.00 29.69 38 GLN H C 1
ATOM 4199 O O . GLN C 3 38 ? 151.890 138.860 188.365 1.00 29.69 38 GLN H O 1
ATOM 4205 N N . ALA C 3 39 ? 153.398 139.732 186.924 1.00 32.28 39 ALA H N 1
ATOM 4206 C CA . ALA C 3 39 ? 154.132 140.443 187.952 1.00 32.28 39 ALA H CA 1
ATOM 4207 C C . ALA C 3 39 ? 153.280 141.595 188.482 1.00 32.28 39 ALA H C 1
ATOM 4208 O O . ALA C 3 39 ? 152.344 142.039 187.815 1.00 32.28 39 ALA H O 1
ATOM 4210 N N . PRO C 3 40 ? 153.577 142.093 189.683 1.00 33.10 40 PRO H N 1
ATOM 4211 C CA . PRO C 3 40 ? 152.781 143.202 190.232 1.00 33.10 40 PRO H CA 1
ATOM 4212 C C . PRO C 3 40 ? 152.819 144.426 189.331 1.00 33.10 40 PRO H C 1
ATOM 4213 O O . PRO C 3 40 ? 153.879 144.997 189.068 1.00 33.10 40 PRO H O 1
ATOM 4217 N N . GLY C 3 41 ? 151.642 144.823 188.856 1.00 32.24 41 GLY H N 1
ATOM 4218 C CA . GLY C 3 41 ? 151.513 145.976 187.985 1.00 32.24 41 GLY H CA 1
ATOM 4219 C C . GLY C 3 41 ? 152.093 145.812 186.599 1.00 32.24 41 GLY H C 1
ATOM 4220 O O . GLY C 3 41 ? 152.456 146.809 185.969 1.00 32.24 41 GLY H O 1
ATOM 4221 N N . LYS C 3 42 ? 152.183 144.586 186.101 1.00 32.16 42 LYS H N 1
ATOM 4222 C CA . LYS C 3 42 ? 152.699 144.322 184.765 1.00 32.16 42 LYS H CA 1
ATOM 4223 C C . LYS C 3 42 ? 151.636 143.595 183.943 1.00 32.16 42 LYS H C 1
ATOM 4224 O O . LYS C 3 42 ? 150.485 143.450 184.364 1.00 32.16 42 LYS H O 1
ATOM 4230 N N . GLY C 3 43 ? 152.034 143.128 182.763 1.00 31.55 43 GLY H N 1
ATOM 4231 C CA . GLY C 3 43 ? 151.149 142.392 181.888 1.00 31.55 43 GLY H CA 1
ATOM 4232 C C . GLY C 3 43 ? 151.184 140.911 182.204 1.00 31.55 43 GLY H C 1
ATOM 4233 O O . GLY C 3 43 ? 151.824 140.462 183.156 1.00 31.55 43 GLY H O 1
ATOM 4234 N N . LEU C 3 44 ? 150.479 140.138 181.385 1.00 27.61 44 LEU H N 1
ATOM 4235 C CA . LEU C 3 44 ? 150.434 138.698 181.584 1.00 27.61 44 LEU H CA 1
ATOM 4236 C C . LEU C 3 44 ? 151.544 138.033 180.786 1.00 27.61 44 LEU H C 1
ATOM 4237 O O . LEU C 3 44 ? 151.696 138.285 179.588 1.00 27.61 44 LEU H O 1
ATOM 4242 N N . GLU C 3 45 ? 152.300 137.169 181.451 1.00 29.59 45 GLU H N 1
ATOM 4243 C CA . GLU C 3 45 ? 153.322 136.349 180.821 1.00 29.59 45 GLU H CA 1
ATOM 4244 C C . GLU C 3 45 ? 152.786 134.928 180.733 1.00 29.59 45 GLU H C 1
ATOM 4245 O O . GLU C 3 45 ? 152.429 134.337 181.756 1.00 29.59 45 GLU H O 1
ATOM 4251 N N . TRP C 3 46 ? 152.754 134.373 179.528 1.00 23.84 46 TRP H N 1
ATOM 4252 C CA . TRP C 3 46 ? 152.331 132.990 179.355 1.00 23.84 46 TRP H CA 1
ATOM 4253 C C . TRP C 3 46 ? 153.483 132.063 179.717 1.00 23.84 46 TRP H C 1
ATOM 4254 O O . TRP C 3 46 ? 154.584 132.187 179.172 1.00 23.84 46 TRP H O 1
ATOM 4265 N N . ILE C 3 47 ? 153.233 131.147 180.651 1.00 24.82 47 ILE H N 1
ATOM 4266 C CA . ILE C 3 47 ? 154.261 130.241 181.149 1.00 24.82 47 ILE H CA 1
ATOM 4267 C C . ILE C 3 47 ? 154.249 128.936 180.374 1.00 24.82 47 ILE H C 1
ATOM 4268 O O . ILE C 3 47 ? 155.262 128.551 179.781 1.00 24.82 47 ILE H O 1
ATOM 4273 N N . GLY C 3 48 ? 153.121 128.234 180.384 1.00 22.52 48 GLY H N 1
ATOM 4274 C CA . GLY C 3 48 ? 153.123 126.966 179.671 1.00 22.52 48 GLY H CA 1
ATOM 4275 C C . GLY C 3 48 ? 151.742 126.369 179.537 1.00 22.52 48 GLY H C 1
ATOM 4276 O O . GLY C 3 48 ? 150.752 126.929 180.007 1.00 22.52 48 GLY H O 1
ATOM 4277 N N . ILE C 3 49 ? 151.683 125.218 178.869 1.00 18.97 49 ILE H N 1
ATOM 4278 C CA . ILE C 3 49 ? 150.407 124.550 178.635 1.00 18.97 49 ILE H CA 1
ATOM 4279 C C . ILE C 3 49 ? 150.613 123.044 178.662 1.00 18.97 49 ILE H C 1
ATOM 4280 O O . ILE C 3 49 ? 151.629 122.527 178.188 1.00 18.97 49 ILE H O 1
ATOM 4285 N N . ILE C 3 50 ? 149.632 122.344 179.223 1.00 18.64 50 ILE H N 1
ATOM 4286 C CA . ILE C 3 50 ? 149.596 120.888 179.264 1.00 18.64 50 ILE H CA 1
ATOM 4287 C C . ILE C 3 50 ? 148.317 120.444 178.565 1.00 18.64 50 ILE H C 1
ATOM 4288 O O . ILE C 3 50 ? 147.213 120.797 179.001 1.00 18.64 50 ILE H O 1
ATOM 4293 N N . TYR C 3 51 ? 148.459 119.699 177.469 1.00 21.12 51 TYR H N 1
ATOM 4294 C CA . TYR C 3 51 ? 147.294 119.264 176.715 1.00 21.12 51 TYR H CA 1
ATOM 4295 C C . TYR C 3 51 ? 146.578 118.112 177.418 1.00 21.12 51 TYR H C 1
ATOM 4296 O O . TYR C 3 51 ? 146.975 117.652 178.490 1.00 21.12 51 TYR H O 1
ATOM 4305 N N . ALA C 3 52 ? 145.494 117.641 176.793 1.00 23.56 52 ALA H N 1
ATOM 4306 C CA . ALA C 3 52 ? 144.727 116.533 177.354 1.00 23.56 52 ALA H CA 1
ATOM 4307 C C . ALA C 3 52 ? 145.490 115.217 177.272 1.00 23.56 52 ALA H C 1
ATOM 4308 O O . ALA C 3 52 ? 145.459 114.415 178.211 1.00 23.56 52 ALA H O 1
ATOM 4310 N N . SER C 3 53 ? 146.180 114.980 176.153 1.00 24.77 53 SER H N 1
ATOM 4311 C CA . SER C 3 53 ? 146.945 113.748 175.986 1.00 24.77 53 SER H CA 1
ATOM 4312 C C . SER C 3 53 ? 148.080 113.660 176.990 1.00 24.77 53 SER H C 1
ATOM 4313 O O . SER C 3 53 ? 148.496 112.559 177.368 1.00 24.77 53 SER H O 1
ATOM 4316 N N . GLY C 3 54 ? 148.592 114.803 177.425 1.00 23.82 54 GLY H N 1
ATOM 4317 C CA . GLY C 3 54 ? 149.688 114.871 178.368 1.00 23.82 54 GLY H CA 1
ATOM 4318 C C . GLY C 3 54 ? 150.903 115.601 177.849 1.00 23.82 54 GLY H C 1
ATOM 4319 O O . GLY C 3 54 ? 151.847 115.818 178.621 1.00 23.82 54 GLY H O 1
ATOM 4320 N N . SER C 3 55 ? 150.928 115.999 176.579 1.00 22.79 55 SER H N 1
ATOM 4321 C CA . SER C 3 55 ? 152.071 116.737 176.068 1.00 22.79 55 SER H CA 1
ATOM 4322 C C . SER C 3 55 ? 152.128 118.105 176.732 1.00 22.79 55 SER H C 1
ATOM 4323 O O . SER C 3 55 ? 151.105 118.767 176.915 1.00 22.79 55 SER H O 1
ATOM 4326 N N . ARG C 3 56 ? 153.335 118.523 177.096 1.00 22.95 56 ARG H N 1
ATOM 4327 C CA . ARG C 3 56 ? 153.579 119.787 177.775 1.00 22.95 56 ARG H CA 1
ATOM 4328 C C . ARG C 3 56 ? 154.489 120.666 176.929 1.00 22.95 56 ARG H C 1
ATOM 4329 O O . ARG C 3 56 ? 155.556 120.224 176.492 1.00 22.95 56 ARG H O 1
ATOM 4337 N N . TYR C 3 57 ? 154.070 121.907 176.697 1.00 23.21 57 TYR H N 1
ATOM 4338 C CA . TYR C 3 57 ? 154.865 122.873 175.948 1.00 23.21 57 TYR H CA 1
ATOM 4339 C C . TYR C 3 57 ? 155.057 124.135 176.773 1.00 23.21 57 TYR H C 1
ATOM 4340 O O . TYR C 3 57 ? 154.107 124.641 177.376 1.00 23.21 57 TYR H O 1
ATOM 4349 N N . TYR C 3 58 ? 156.292 124.632 176.802 1.00 24.56 58 TYR H N 1
ATOM 4350 C CA . TYR C 3 58 ? 156.676 125.771 177.618 1.00 24.56 58 TYR H CA 1
ATOM 4351 C C . TYR C 3 58 ? 157.108 126.937 176.744 1.00 24.56 58 TYR H C 1
ATOM 4352 O O . TYR C 3 58 ? 157.557 126.751 175.610 1.00 24.56 58 TYR H O 1
ATOM 4361 N N . ALA C 3 59 ? 156.973 128.143 177.287 1.00 27.61 59 ALA H N 1
ATOM 4362 C CA . ALA C 3 59 ? 157.368 129.338 176.560 1.00 27.61 59 ALA H CA 1
ATOM 4363 C C . ALA C 3 59 ? 158.881 129.369 176.385 1.00 27.61 59 ALA H C 1
ATOM 4364 O O . ALA C 3 59 ? 159.632 128.788 177.173 1.00 27.61 59 ALA H O 1
ATOM 4366 N N . SER C 3 60 ? 159.323 130.042 175.320 1.00 31.95 60 SER H N 1
ATOM 4367 C CA . SER C 3 60 ? 160.748 130.115 175.006 1.00 31.95 60 SER H CA 1
ATOM 4368 C C . SER C 3 60 ? 161.574 130.637 176.177 1.00 31.95 60 SER H C 1
ATOM 4369 O O . SER C 3 60 ? 162.581 130.031 176.557 1.00 31.95 60 SER H O 1
ATOM 4372 N N . TRP C 3 61 ? 161.171 131.769 176.758 1.00 30.98 61 TRP H N 1
ATOM 4373 C CA . TRP C 3 61 ? 161.944 132.326 177.863 1.00 30.98 61 TRP H CA 1
ATOM 4374 C C . TRP C 3 61 ? 161.896 131.473 179.124 1.00 30.98 61 TRP H C 1
ATOM 4375 O O . TRP C 3 61 ? 162.727 131.673 180.016 1.00 30.98 61 TRP H O 1
ATOM 4386 N N . ALA C 3 62 ? 160.939 130.556 179.243 1.00 30.37 62 ALA H N 1
ATOM 4387 C CA . ALA C 3 62 ? 160.774 129.777 180.462 1.00 30.37 62 ALA H CA 1
ATOM 4388 C C . ALA C 3 62 ? 161.227 128.331 180.322 1.00 30.37 62 ALA H C 1
ATOM 4389 O O . ALA C 3 62 ? 160.896 127.511 181.183 1.00 30.37 62 ALA H O 1
ATOM 4391 N N . LYS C 3 63 ? 161.968 127.992 179.271 1.00 33.25 63 LYS H N 1
ATOM 4392 C CA . LYS C 3 63 ? 162.412 126.614 179.098 1.00 33.25 63 LYS H CA 1
ATOM 4393 C C . LYS C 3 63 ? 163.389 126.226 180.200 1.00 33.25 63 LYS H C 1
ATOM 4394 O O . LYS C 3 63 ? 164.441 126.853 180.358 1.00 33.25 63 LYS H O 1
ATOM 4400 N N . GLY C 3 64 ? 163.043 125.187 180.959 1.00 33.96 64 GLY H N 1
ATOM 4401 C CA . GLY C 3 64 ? 163.875 124.693 182.030 1.00 33.96 64 GLY H CA 1
ATOM 4402 C C . GLY C 3 64 ? 163.579 125.273 183.399 1.00 33.96 64 GLY H C 1
ATOM 4403 O O . GLY C 3 64 ? 163.718 124.569 184.404 1.00 33.96 64 GLY H O 1
ATOM 4404 N N . ARG C 3 65 ? 163.189 126.546 183.463 1.00 35.67 65 ARG H N 1
ATOM 4405 C CA . ARG C 3 65 ? 162.921 127.187 184.744 1.00 35.67 65 ARG H CA 1
ATOM 4406 C C . ARG C 3 65 ? 161.661 126.670 185.426 1.00 35.67 65 ARG H C 1
ATOM 4407 O O . ARG C 3 65 ? 161.501 126.883 186.632 1.00 35.67 65 ARG H O 1
ATOM 4415 N N . PHE C 3 66 ? 160.763 126.012 184.698 1.00 33.14 66 PHE H N 1
ATOM 4416 C CA . PHE C 3 66 ? 159.516 125.530 185.272 1.00 33.14 66 PHE H CA 1
ATOM 4417 C C . PHE C 3 66 ? 159.288 124.077 184.886 1.00 33.14 66 PHE H C 1
ATOM 4418 O O . PHE C 3 66 ? 160.020 123.499 184.078 1.00 33.14 66 PHE H O 1
ATOM 4426 N N . THR C 3 67 ? 158.249 123.491 185.474 1.00 28.60 67 THR H N 1
ATOM 4427 C CA . THR C 3 67 ? 157.881 122.115 185.168 1.00 28.60 67 THR H CA 1
ATOM 4428 C C . THR C 3 67 ? 156.396 121.949 185.446 1.00 28.60 67 THR H C 1
ATOM 4429 O O . THR C 3 67 ? 155.941 122.225 186.555 1.00 28.60 67 THR H O 1
ATOM 4433 N N . ILE C 3 68 ? 155.646 121.494 184.451 1.00 23.27 68 ILE H N 1
ATOM 4434 C CA . ILE C 3 68 ? 154.208 121.292 184.576 1.00 23.27 68 ILE H CA 1
ATOM 4435 C C . ILE C 3 68 ? 153.913 119.802 184.578 1.00 23.27 68 ILE H C 1
ATOM 4436 O O . ILE C 3 68 ? 154.500 119.041 183.802 1.00 23.27 68 ILE H O 1
ATOM 4441 N N . SER C 3 69 ? 152.988 119.389 185.437 1.00 28.03 69 SER H N 1
ATOM 4442 C CA . SER C 3 69 ? 152.553 118.001 185.485 1.00 28.03 69 SER H CA 1
ATOM 4443 C C . SER C 3 69 ? 151.099 117.979 185.920 1.00 28.03 69 SER H C 1
ATOM 4444 O O . SER C 3 69 ? 150.517 119.014 186.241 1.00 28.03 69 SER H O 1
ATOM 4447 N N . LYS C 3 70 ? 150.501 116.792 185.915 1.00 31.38 70 LYS H N 1
ATOM 4448 C CA . LYS C 3 70 ? 149.094 116.730 186.276 1.00 31.38 70 LYS H CA 1
ATOM 4449 C C . LYS C 3 70 ? 148.717 115.338 186.748 1.00 31.38 70 LYS H C 1
ATOM 4450 O O . LYS C 3 70 ? 149.318 114.338 186.349 1.00 31.38 70 LYS H O 1
ATOM 4456 N N . THR C 3 71 ? 147.704 115.303 187.598 1.00 41.19 71 THR H N 1
ATOM 4457 C CA . THR C 3 71 ? 147.071 114.108 188.115 1.00 41.19 71 THR H CA 1
ATOM 4458 C C . THR C 3 71 ? 145.677 114.057 187.493 1.00 41.19 71 THR H C 1
ATOM 4459 O O . THR C 3 71 ? 145.375 114.801 186.553 1.00 41.19 71 THR H O 1
ATOM 4463 N N . SER C 3 72 ? 144.815 113.182 188.006 1.00 44.10 72 SER H N 1
ATOM 4464 C CA . SER C 3 72 ? 143.477 113.105 187.434 1.00 44.10 72 SER H CA 1
ATOM 4465 C C . SER C 3 72 ? 142.601 114.304 187.781 1.00 44.10 72 SER H C 1
ATOM 4466 O O . SER C 3 72 ? 141.598 114.527 187.098 1.00 44.10 72 SER H O 1
ATOM 4469 N N . THR C 3 73 ? 142.933 115.074 188.819 1.00 41.55 73 THR H N 1
ATOM 4470 C CA . THR C 3 73 ? 142.101 116.214 189.193 1.00 41.55 73 THR H CA 1
ATOM 4471 C C . THR C 3 73 ? 142.828 117.545 189.357 1.00 41.55 73 THR H C 1
ATOM 4472 O O . THR C 3 73 ? 142.157 118.583 189.331 1.00 41.55 73 THR H O 1
ATOM 4476 N N . THR C 3 74 ? 144.148 117.566 189.538 1.00 38.04 74 THR H N 1
ATOM 4477 C CA . THR C 3 74 ? 144.890 118.806 189.735 1.00 38.04 74 THR H CA 1
ATOM 4478 C C . THR C 3 74 ? 146.054 118.910 188.762 1.00 38.04 74 THR H C 1
ATOM 4479 O O . THR C 3 74 ? 146.589 117.900 188.295 1.00 38.04 74 THR H O 1
ATOM 4483 N N . VAL C 3 75 ? 146.463 120.147 188.488 1.00 33.57 75 VAL H N 1
ATOM 4484 C CA . VAL C 3 75 ? 147.647 120.441 187.688 1.00 33.57 75 VAL H CA 1
ATOM 4485 C C . VAL C 3 75 ? 148.677 121.089 188.603 1.00 33.57 75 VAL H C 1
ATOM 4486 O O . VAL C 3 75 ? 148.343 121.984 189.386 1.00 33.57 75 VAL H O 1
ATOM 4490 N N . ASP C 3 76 ? 149.924 120.640 188.510 1.00 32.70 76 ASP H N 1
ATOM 4491 C CA . ASP C 3 76 ? 151.004 121.143 189.345 1.00 32.70 76 ASP H CA 1
ATOM 4492 C C . ASP C 3 76 ? 152.032 121.896 188.515 1.00 32.70 76 ASP H C 1
ATOM 4493 O O . ASP C 3 76 ? 152.387 121.467 187.413 1.00 32.70 76 ASP H O 1
ATOM 4498 N N . LEU C 3 77 ? 152.528 123.004 189.063 1.00 28.54 77 LEU H N 1
ATOM 4499 C CA . LEU C 3 77 ? 153.577 123.801 188.434 1.00 28.54 77 LEU H CA 1
ATOM 4500 C C . LEU C 3 77 ? 154.711 123.955 189.435 1.00 28.54 77 LEU H C 1
ATOM 4501 O O . LEU C 3 77 ? 154.556 124.644 190.446 1.00 28.54 77 LEU H O 1
ATOM 4506 N N . LYS C 3 78 ? 155.842 123.316 189.163 1.00 33.58 78 LYS H N 1
ATOM 4507 C CA . LYS C 3 78 ? 157.012 123.397 190.022 1.00 33.58 78 LYS H CA 1
ATOM 4508 C C . LYS C 3 78 ? 158.041 124.377 189.474 1.00 33.58 78 LYS H C 1
ATOM 4509 O O . LYS C 3 78 ? 158.378 124.340 188.284 1.00 33.58 78 LYS H O 1
ATOM 4515 N N . ILE C 3 79 ? 158.540 125.236 190.355 1.00 36.53 79 ILE H N 1
ATOM 4516 C CA . ILE C 3 79 ? 159.603 126.189 190.075 1.00 36.53 79 ILE H CA 1
ATOM 4517 C C . ILE C 3 79 ? 160.862 125.605 190.699 1.00 36.53 79 ILE H C 1
ATOM 4518 O O . ILE C 3 79 ? 160.930 125.427 191.925 1.00 36.53 79 ILE H O 1
ATOM 4523 N N . THR C 3 80 ? 161.843 125.280 189.854 1.00 41.04 80 THR H N 1
ATOM 4524 C CA . THR C 3 80 ? 163.075 124.645 190.310 1.00 41.04 80 THR H CA 1
ATOM 4525 C C . THR C 3 80 ? 164.019 125.606 191.028 1.00 41.04 80 THR H C 1
ATOM 4526 O O . THR C 3 80 ? 164.617 125.234 192.044 1.00 41.04 80 THR H O 1
ATOM 4530 N N . SER C 3 81 ? 164.187 126.829 190.529 1.00 41.15 81 SER H N 1
ATOM 4531 C CA . SER C 3 81 ? 165.106 127.800 191.129 1.00 41.15 81 SER H CA 1
ATOM 4532 C C . SER C 3 81 ? 164.532 129.203 191.027 1.00 41.15 81 SER H C 1
ATOM 4533 O O . SER C 3 81 ? 164.897 129.982 190.138 1.00 41.15 81 SER H O 1
ATOM 4536 N N . PRO C 3 82 ? 163.611 129.558 191.922 1.00 40.23 82 PRO H N 1
ATOM 4537 C CA . PRO C 3 82 ? 163.008 130.894 191.868 1.00 40.23 82 PRO H CA 1
ATOM 4538 C C . PRO C 3 82 ? 164.031 131.992 192.114 1.00 40.23 82 PRO H C 1
ATOM 4539 O O . PRO C 3 82 ? 164.943 131.850 192.930 1.00 40.23 82 PRO H O 1
ATOM 4543 N N . THR C 3 83 ? 163.860 133.097 191.399 1.00 42.71 83 THR H N 1
ATOM 4544 C CA . THR C 3 83 ? 164.699 134.280 191.503 1.00 42.71 83 THR H CA 1
ATOM 4545 C C . THR C 3 83 ? 163.848 135.438 192.006 1.00 42.71 83 THR H C 1
ATOM 4546 O O . THR C 3 83 ? 162.630 135.318 192.162 1.00 42.71 83 THR H O 1
ATOM 4550 N N . THR C 3 84 ? 164.495 136.578 192.255 1.00 45.29 84 THR H N 1
ATOM 4551 C CA . THR C 3 84 ? 163.745 137.742 192.715 1.00 45.29 84 THR H CA 1
ATOM 4552 C C . THR C 3 84 ? 162.750 138.197 191.657 1.00 45.29 84 THR H C 1
ATOM 4553 O O . THR C 3 84 ? 161.675 138.707 191.992 1.00 45.29 84 THR H O 1
ATOM 4557 N N . GLU C 3 85 ? 163.085 138.013 190.386 1.00 43.06 85 GLU H N 1
ATOM 4558 C CA . GLU C 3 85 ? 162.274 138.312 189.210 1.00 43.06 85 GLU H CA 1
ATOM 4559 C C . GLU C 3 85 ? 161.127 137.300 189.011 1.00 43.06 85 GLU H C 1
ATOM 4560 O O . GLU C 3 85 ? 160.419 137.340 187.999 1.00 43.06 85 GLU H O 1
ATOM 4566 N N . ASP C 3 86 ? 160.917 136.387 189.959 1.00 39.34 86 ASP H N 1
ATOM 4567 C CA . ASP C 3 86 ? 159.866 135.382 189.867 1.00 39.34 86 ASP H CA 1
ATOM 4568 C C . ASP C 3 86 ? 158.678 135.658 190.779 1.00 39.34 86 ASP H C 1
ATOM 4569 O O . ASP C 3 86 ? 157.812 134.790 190.922 1.00 39.34 86 ASP H O 1
ATOM 4574 N N . THR C 3 87 ? 158.604 136.836 191.394 1.00 36.11 87 THR H N 1
ATOM 4575 C CA . THR C 3 87 ? 157.467 137.167 192.246 1.00 36.11 87 THR H CA 1
ATOM 4576 C C . THR C 3 87 ? 156.319 137.627 191.358 1.00 36.11 87 THR H C 1
ATOM 4577 O O . THR C 3 87 ? 156.467 138.593 190.603 1.00 36.11 87 THR H O 1
ATOM 4581 N N . ALA C 3 88 ? 155.182 136.936 191.442 1.00 33.46 88 ALA H N 1
ATOM 4582 C CA . ALA C 3 88 ? 154.044 137.263 190.589 1.00 33.46 88 ALA H CA 1
ATOM 4583 C C . ALA C 3 88 ? 152.823 136.463 191.016 1.00 33.46 88 ALA H C 1
ATOM 4584 O O . ALA C 3 88 ? 152.926 135.496 191.777 1.00 33.46 88 ALA H O 1
ATOM 4586 N N . THR C 3 89 ? 151.661 136.886 190.523 1.00 28.90 89 THR H N 1
ATOM 4587 C CA . THR C 3 89 ? 150.430 136.137 190.720 1.00 28.90 89 THR H CA 1
ATOM 4588 C C . THR C 3 89 ? 150.322 135.120 189.585 1.00 28.90 89 THR H C 1
ATOM 4589 O O . THR C 3 89 ? 150.532 135.466 188.419 1.00 28.90 89 THR H O 1
ATOM 4593 N N . TYR C 3 90 ? 150.008 133.873 189.923 1.00 28.58 90 TYR H N 1
ATOM 4594 C CA . TYR C 3 90 ? 149.928 132.783 188.959 1.00 28.58 90 TYR H CA 1
ATOM 4595 C C . TYR C 3 90 ? 148.490 132.303 188.809 1.00 28.58 90 TYR H C 1
ATOM 4596 O O . TYR C 3 90 ? 147.846 131.941 189.803 1.00 28.58 90 TYR H O 1
ATOM 4605 N N . PHE C 3 91 ? 147.993 132.316 187.573 1.00 24.89 91 PHE H N 1
ATOM 4606 C CA . PHE C 3 91 ? 146.663 131.862 187.207 1.00 24.89 91 PHE H CA 1
ATOM 4607 C C . PHE C 3 91 ? 146.760 130.564 186.417 1.00 24.89 91 PHE H C 1
ATOM 4608 O O . PHE C 3 91 ? 147.680 130.376 185.612 1.00 24.89 91 PHE H O 1
ATOM 4616 N N . CYS C 3 92 ? 145.776 129.691 186.607 1.00 27.15 92 CYS H N 1
ATOM 4617 C CA . CYS C 3 92 ? 145.582 128.505 185.789 1.00 27.15 92 CYS H CA 1
ATOM 4618 C C . CYS C 3 92 ? 144.316 128.715 184.973 1.00 27.15 92 CYS H C 1
ATOM 4619 O O . CYS C 3 92 ? 143.370 129.350 185.446 1.00 27.15 92 CYS H O 1
ATOM 4622 N N . ALA C 3 93 ? 144.310 128.239 183.730 1.00 20.77 93 ALA H N 1
ATOM 4623 C CA . ALA C 3 93 ? 143.198 128.554 182.842 1.00 20.77 93 ALA H CA 1
ATOM 4624 C C . ALA C 3 93 ? 142.877 127.421 181.880 1.00 20.77 93 ALA H C 1
ATOM 4625 O O . ALA C 3 93 ? 143.779 126.866 181.254 1.00 20.77 93 ALA H O 1
ATOM 4627 N N . ARG C 3 94 ? 141.595 127.090 181.755 1.00 21.39 94 ARG H N 1
ATOM 4628 C CA . ARG C 3 94 ? 141.196 126.018 180.851 1.00 21.39 94 ARG H CA 1
ATOM 4629 C C . ARG C 3 94 ? 141.292 126.503 179.412 1.00 21.39 94 ARG H C 1
ATOM 4630 O O . ARG C 3 94 ? 140.785 127.576 179.077 1.00 21.39 94 ARG H O 1
ATOM 4638 N N . TYR C 3 95 ? 141.964 125.730 178.560 1.00 18.34 95 TYR H N 1
ATOM 4639 C CA . TYR C 3 95 ? 142.178 126.122 177.171 1.00 18.34 95 TYR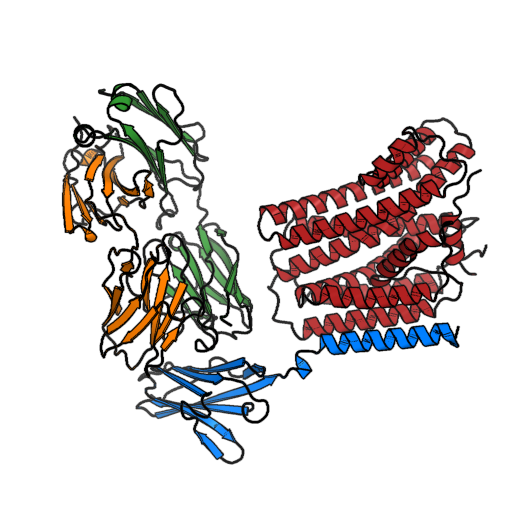 H CA 1
ATOM 4640 C C . TYR C 3 95 ? 141.203 125.407 176.240 1.00 18.34 95 TYR H C 1
ATOM 4641 O O . TYR C 3 95 ? 141.323 124.199 176.014 1.00 18.34 95 TYR H O 1
ATOM 4650 N N . TYR C 3 96 ? 140.250 126.155 175.693 1.00 18.83 96 TYR H N 1
ATOM 4651 C CA . TYR C 3 96 ? 139.273 125.663 174.728 1.00 18.83 96 TYR H CA 1
ATOM 4652 C C . TYR C 3 96 ? 139.385 126.444 173.432 1.00 18.83 96 TYR H C 1
ATOM 4653 O O . TYR C 3 96 ? 139.567 125.862 172.357 1.00 18.83 96 TYR H O 1
ATOM 4662 N N . ALA C 3 97 ? 139.291 127.763 173.535 1.00 15.90 97 ALA H N 1
ATOM 4663 C CA . ALA C 3 97 ? 139.454 128.726 172.451 1.00 15.90 97 ALA H CA 1
ATOM 4664 C C . ALA C 3 97 ? 139.980 129.914 173.240 1.00 15.90 97 ALA H C 1
ATOM 4665 O O . ALA C 3 97 ? 139.195 130.650 173.842 1.00 15.90 97 ALA H O 1
ATOM 4667 N N . GLY C 3 98 ? 141.293 130.067 173.278 1.00 18.08 98 GLY H N 1
ATOM 4668 C CA . GLY C 3 98 ? 141.825 131.078 174.150 1.00 18.08 98 GLY H CA 1
ATOM 4669 C C . GLY C 3 98 ? 141.677 130.444 175.523 1.00 18.08 98 GLY H C 1
ATOM 4670 O O . GLY C 3 98 ? 141.566 129.220 175.636 1.00 18.08 98 GLY H O 1
ATOM 4671 N N . SER C 3 99 ? 141.661 131.251 176.572 1.00 18.62 99 SER H N 1
ATOM 4672 C CA . SER C 3 99 ? 141.475 130.699 177.909 1.00 18.62 99 SER H CA 1
ATOM 4673 C C . SER C 3 99 ? 140.194 131.300 178.468 1.00 18.62 99 SER H C 1
ATOM 4674 O O . SER C 3 99 ? 140.170 132.473 178.854 1.00 18.62 99 SER H O 1
ATOM 4677 N N . ASP C 3 100 ? 139.131 130.496 178.511 1.00 19.78 100 ASP H N 1
ATOM 4678 C CA . ASP C 3 100 ? 137.844 130.977 179.002 1.00 19.78 100 ASP H CA 1
ATOM 4679 C C . ASP C 3 100 ? 137.755 130.974 180.526 1.00 19.78 100 ASP H C 1
ATOM 4680 O O . ASP C 3 100 ? 137.585 132.028 181.147 1.00 19.78 100 ASP H O 1
ATOM 4685 N N . ILE C 3 101 ? 137.866 129.803 181.147 1.00 21.68 101 ILE H N 1
ATOM 4686 C CA . ILE C 3 101 ? 137.773 129.706 182.600 1.00 21.68 101 ILE H CA 1
ATOM 4687 C C . ILE C 3 101 ? 139.131 129.992 183.222 1.00 21.68 101 ILE H C 1
ATOM 4688 O O . ILE C 3 101 ? 140.128 129.338 182.893 1.00 21.68 101 ILE H O 1
ATOM 4693 N N . TRP C 3 102 ? 139.168 130.962 184.131 1.00 20.45 102 TRP H N 1
ATOM 4694 C CA . TRP C 3 102 ? 140.378 131.367 184.825 1.00 20.45 102 TRP H CA 1
ATOM 4695 C C . TRP C 3 102 ? 140.217 131.162 186.325 1.00 20.45 102 TRP H C 1
ATOM 4696 O O . TRP C 3 102 ? 139.102 131.067 186.843 1.00 20.45 102 TRP H O 1
ATOM 4707 N N . GLY C 3 103 ? 141.346 131.103 187.023 1.00 25.39 103 GLY H N 1
ATOM 4708 C CA . GLY C 3 103 ? 141.337 130.930 188.455 1.00 25.39 103 GLY H CA 1
ATOM 4709 C C . GLY C 3 103 ? 141.578 132.228 189.197 1.00 25.39 103 GLY H C 1
ATOM 4710 O O . GLY C 3 103 ? 141.993 133.232 188.613 1.00 25.39 103 GLY H O 1
ATOM 4711 N N . PRO C 3 104 ? 141.320 132.232 190.506 1.00 27.82 104 PRO H N 1
ATOM 4712 C CA . PRO C 3 104 ? 141.559 133.454 191.289 1.00 27.82 104 PRO H CA 1
ATOM 4713 C C . PRO C 3 104 ? 143.017 133.875 191.316 1.00 27.82 104 PRO H C 1
ATOM 4714 O O . PRO C 3 104 ? 143.307 135.069 191.461 1.00 27.82 104 PRO H O 1
ATOM 4718 N N . GLY C 3 105 ? 143.939 132.936 191.175 1.00 28.72 105 GLY H N 1
ATOM 4719 C CA . GLY C 3 105 ? 145.361 133.244 191.163 1.00 28.72 105 GLY H CA 1
ATOM 4720 C C . GLY C 3 105 ? 145.975 133.193 192.547 1.00 28.72 105 GLY H C 1
ATOM 4721 O O . GLY C 3 105 ? 145.358 133.547 193.550 1.00 28.72 105 GLY H O 1
ATOM 4722 N N . THR C 3 106 ? 147.227 132.746 192.598 1.00 31.20 106 THR H N 1
ATOM 4723 C CA . THR C 3 106 ? 147.975 132.656 193.847 1.00 31.20 106 THR H CA 1
ATOM 4724 C C . THR C 3 106 ? 149.254 133.467 193.724 1.00 31.20 106 THR H C 1
ATOM 4725 O O . THR C 3 106 ? 149.891 133.469 192.675 1.00 31.20 106 THR H O 1
ATOM 4729 N N . LEU C 3 107 ? 149.629 134.164 194.787 1.00 34.59 107 LEU H N 1
ATOM 4730 C CA . LEU C 3 107 ? 150.771 135.067 194.750 1.00 34.59 107 LEU H CA 1
ATOM 4731 C C . LEU C 3 107 ? 152.018 134.379 195.287 1.00 34.59 107 LEU H C 1
ATOM 4732 O O . LEU C 3 107 ? 151.999 133.817 196.386 1.00 34.59 107 LEU H O 1
ATOM 4737 N N . VAL C 3 108 ? 153.098 134.422 194.506 1.00 34.16 108 VAL H N 1
ATOM 4738 C CA . VAL C 3 108 ? 154.369 133.803 194.859 1.00 34.16 108 VAL H CA 1
ATOM 4739 C C . VAL C 3 108 ? 155.387 134.922 195.010 1.00 34.16 108 VAL H C 1
ATOM 4740 O O . VAL C 3 108 ? 155.674 135.643 194.043 1.00 34.16 108 VAL H O 1
ATOM 4744 N N . THR C 3 109 ? 155.921 135.072 196.220 1.00 38.46 109 THR H N 1
ATOM 4745 C CA . THR C 3 109 ? 156.915 136.087 196.536 1.00 38.46 109 THR H CA 1
ATOM 4746 C C . THR C 3 109 ? 158.260 135.434 196.819 1.00 38.46 109 THR H C 1
ATOM 4747 O O . THR C 3 109 ? 158.339 134.469 197.587 1.00 38.46 109 THR H O 1
ATOM 4751 N N . VAL C 3 110 ? 159.307 135.952 196.182 1.00 41.38 110 VAL H N 1
ATOM 4752 C CA . VAL C 3 110 ? 160.666 135.452 196.341 1.00 41.38 110 VAL H CA 1
ATOM 4753 C C . VAL C 3 110 ? 161.516 136.600 196.863 1.00 41.38 110 VAL H C 1
ATOM 4754 O O . VAL C 3 110 ? 161.823 137.539 196.117 1.00 41.38 110 VAL H O 1
ATOM 4758 N N . SER C 3 111 ? 161.903 136.530 198.133 1.00 43.17 111 SER H N 1
ATOM 4759 C CA . SER C 3 111 ? 162.730 137.573 198.723 1.00 43.17 111 SER H CA 1
ATOM 4760 C C . SER C 3 111 ? 163.488 136.985 199.903 1.00 43.17 111 SER H C 1
ATOM 4761 O O . SER C 3 111 ? 163.186 135.888 200.379 1.00 43.17 111 SER H O 1
ATOM 4764 N N . SER C 3 112 ? 164.475 137.742 200.377 1.00 45.27 112 SER H N 1
ATOM 4765 C CA . SER C 3 112 ? 165.286 137.337 201.516 1.00 45.27 112 SER H CA 1
ATOM 4766 C C . SER C 3 112 ? 164.696 137.761 202.853 1.00 45.27 112 SER H C 1
ATOM 4767 O O . SER C 3 112 ? 165.067 137.192 203.885 1.00 45.27 112 SER H O 1
ATOM 4770 N N . ALA C 3 113 ? 163.796 138.740 202.858 1.00 46.16 113 ALA H N 1
ATOM 4771 C CA . ALA C 3 113 ? 163.196 139.215 204.094 1.00 46.16 113 ALA H CA 1
ATOM 4772 C C . ALA C 3 113 ? 162.220 138.187 204.660 1.00 46.16 113 ALA H C 1
ATOM 4773 O O . ALA C 3 113 ? 161.758 137.275 203.968 1.00 46.16 113 ALA H O 1
ATOM 4775 N N . SER C 3 114 ? 161.917 138.344 205.943 1.00 43.98 114 SER H N 1
ATOM 4776 C CA . SER C 3 114 ? 161.018 137.457 206.662 1.00 43.98 114 SER H CA 1
ATOM 4777 C C . SER C 3 114 ? 159.623 138.063 206.779 1.00 43.98 114 SER H C 1
ATOM 4778 O O . SER C 3 114 ? 159.406 139.253 206.547 1.00 43.98 114 SER H O 1
ATOM 4781 N N . THR C 3 115 ? 158.671 137.211 207.150 1.00 43.79 115 THR H N 1
ATOM 4782 C CA . THR C 3 115 ? 157.288 137.632 207.315 1.00 43.79 115 THR H CA 1
ATOM 4783 C C . THR C 3 115 ? 157.148 138.532 208.537 1.00 43.79 115 THR H C 1
ATOM 4784 O O . THR C 3 115 ? 157.875 138.396 209.524 1.00 43.79 115 THR H O 1
ATOM 4788 N N . LYS C 3 116 ? 156.199 139.463 208.463 1.00 43.37 116 LYS H N 1
ATOM 4789 C CA . LYS C 3 116 ? 155.953 140.389 209.562 1.00 43.37 116 LYS H CA 1
ATOM 4790 C C . LYS C 3 116 ? 154.473 140.742 209.581 1.00 43.37 116 LYS H C 1
ATOM 4791 O O . LYS C 3 116 ? 153.906 141.095 208.543 1.00 43.37 116 LYS H O 1
ATOM 4797 N N . GLY C 3 117 ? 153.855 140.636 210.756 1.00 44.52 117 GLY H N 1
ATOM 4798 C CA . GLY C 3 117 ? 152.447 140.917 210.925 1.00 44.52 117 GLY H CA 1
ATOM 4799 C C . GLY C 3 117 ? 152.088 142.377 210.728 1.00 44.52 117 GLY H C 1
ATOM 4800 O O . GLY C 3 117 ? 152.927 143.273 210.851 1.00 44.52 117 GLY H O 1
ATOM 4801 N N . PRO C 3 118 ? 150.822 142.641 210.407 1.00 42.58 118 PRO H N 1
ATOM 4802 C CA . PRO C 3 118 ? 150.373 144.014 210.163 1.00 42.58 118 PRO H CA 1
ATOM 4803 C C . PRO C 3 118 ? 149.951 144.747 211.422 1.00 42.58 118 PRO H C 1
ATOM 4804 O O . PRO C 3 118 ? 149.458 144.163 212.388 1.00 42.58 118 PRO H O 1
ATOM 4808 N N . SER C 3 119 ? 150.133 146.064 211.387 1.00 40.33 119 SER H N 1
ATOM 4809 C CA . SER C 3 119 ? 149.722 146.932 212.480 1.00 40.33 119 SER H CA 1
ATOM 4810 C C . SER C 3 119 ? 148.561 147.790 212.003 1.00 40.33 119 SER H C 1
ATOM 4811 O O . SER C 3 119 ? 148.624 148.381 210.923 1.00 40.33 119 SER H O 1
ATOM 4814 N N . VAL C 3 120 ? 147.489 147.828 212.787 1.00 39.60 120 VAL H N 1
ATOM 4815 C CA . VAL C 3 120 ? 146.258 148.506 212.401 1.00 39.60 120 VAL H CA 1
ATOM 4816 C C . VAL C 3 120 ? 146.028 149.711 213.306 1.00 39.60 120 VAL H C 1
ATOM 4817 O O . VAL C 3 120 ? 146.049 149.590 214.537 1.00 39.60 120 VAL H O 1
ATOM 4821 N N . PHE C 3 121 ? 145.822 150.878 212.696 1.00 38.15 121 PHE H N 1
ATOM 4822 C CA . PHE C 3 121 ? 145.583 152.087 213.475 1.00 38.15 121 PHE H CA 1
ATOM 4823 C C . PHE C 3 121 ? 144.349 152.806 212.949 1.00 38.15 121 PHE H C 1
ATOM 4824 O O . PHE C 3 121 ? 144.177 152.931 211.737 1.00 38.15 121 PHE H O 1
ATOM 4832 N N . PRO C 3 122 ? 143.463 153.274 213.822 1.00 37.35 122 PRO H N 1
ATOM 4833 C CA . PRO C 3 122 ? 142.247 153.929 213.332 1.00 37.35 122 PRO H CA 1
ATOM 4834 C C . PRO C 3 122 ? 142.459 155.369 212.883 1.00 37.35 122 PRO H C 1
ATOM 4835 O O . PRO C 3 122 ? 143.170 156.145 213.525 1.00 37.35 122 PRO H O 1
ATOM 4839 N N . LEU C 3 123 ? 141.801 155.726 211.778 1.00 37.97 123 LEU H N 1
ATOM 4840 C CA . LEU C 3 123 ? 141.727 157.084 211.250 1.00 37.97 123 LEU H CA 1
ATOM 4841 C C . LEU C 3 123 ? 140.364 157.536 211.743 1.00 37.97 123 LEU H C 1
ATOM 4842 O O . LEU C 3 123 ? 139.339 157.232 211.122 1.00 37.97 123 LEU H O 1
ATOM 4847 N N . ALA C 3 124 ? 140.366 158.213 212.887 1.00 45.32 124 ALA H N 1
ATOM 4848 C CA . ALA C 3 124 ? 139.140 158.667 213.524 1.00 45.32 124 ALA H CA 1
ATOM 4849 C C . ALA C 3 124 ? 138.359 159.613 212.616 1.00 45.32 124 ALA H C 1
ATOM 4850 O O . ALA C 3 124 ? 138.953 160.439 211.913 1.00 45.32 124 ALA H O 1
ATOM 4852 N N . PRO C 3 125 ? 137.031 159.516 212.609 1.00 48.93 125 PRO H N 1
ATOM 4853 C CA . PRO C 3 125 ? 136.220 16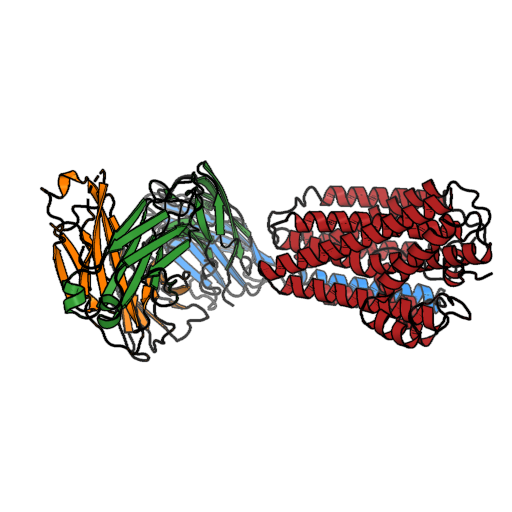0.390 211.756 1.00 48.93 125 PRO H CA 1
ATOM 4854 C C . PRO C 3 125 ? 136.368 161.856 212.129 1.00 48.93 125 PRO H C 1
ATOM 4855 O O . PRO C 3 125 ? 136.405 162.217 213.307 1.00 48.93 125 PRO H O 1
ATOM 4859 N N . SER C 3 126 ? 136.457 162.701 211.106 1.00 50.36 126 SER H N 1
ATOM 4860 C CA . SER C 3 126 ? 136.603 164.131 211.314 1.00 50.36 126 SER H CA 1
ATOM 4861 C C . SER C 3 126 ? 135.319 164.716 211.903 1.00 50.36 126 SER H C 1
ATOM 4862 O O . SER C 3 126 ? 134.271 164.067 211.961 1.00 50.36 126 SER H O 1
ATOM 4865 N N . SER C 3 127 ? 135.413 165.965 212.346 1.00 51.92 127 SER H N 1
ATOM 4866 C CA . SER C 3 127 ? 134.273 166.654 212.940 1.00 51.92 127 SER H CA 1
ATOM 4867 C C . SER C 3 127 ? 134.327 168.149 212.650 1.00 51.92 127 SER H C 1
ATOM 4868 O O . SER C 3 127 ? 134.885 168.575 211.640 1.00 51.92 127 SER H O 1
ATOM 4871 N N . GLY C 3 133 ? 127.740 166.807 204.934 1.00 63.87 133 GLY H N 1
ATOM 4872 C CA . GLY C 3 133 ? 126.919 165.930 205.747 1.00 63.87 133 GLY H CA 1
ATOM 4873 C C . GLY C 3 133 ? 127.355 164.479 205.691 1.00 63.87 133 GLY H C 1
ATOM 4874 O O . GLY C 3 133 ? 126.561 163.573 205.943 1.00 63.87 133 GLY H O 1
ATOM 4875 N N . THR C 3 134 ? 128.626 164.257 205.360 1.00 60.16 134 THR H N 1
ATOM 4876 C CA . THR C 3 134 ? 129.182 162.912 205.268 1.00 60.16 134 THR H CA 1
ATOM 4877 C C . THR C 3 134 ? 130.590 162.907 205.844 1.00 60.16 134 THR H C 1
ATOM 4878 O O . THR C 3 134 ? 131.450 163.680 205.412 1.00 60.16 134 THR H O 1
ATOM 4882 N N . ALA C 3 135 ? 130.813 162.055 206.838 1.00 53.42 135 ALA H N 1
ATOM 4883 C CA . ALA C 3 135 ? 132.092 161.947 207.520 1.00 53.42 135 ALA H CA 1
ATOM 4884 C C . ALA C 3 135 ? 132.850 160.726 207.015 1.00 53.42 135 ALA H C 1
ATOM 4885 O O . ALA C 3 135 ? 132.251 159.721 206.624 1.00 53.42 135 ALA H O 1
ATOM 4887 N N . ALA C 3 136 ? 134.175 160.819 207.027 1.00 44.87 136 ALA H N 1
ATOM 4888 C CA . ALA C 3 136 ? 135.039 159.731 206.600 1.00 44.87 136 ALA H CA 1
ATOM 4889 C C . ALA C 3 136 ? 135.839 159.194 207.779 1.00 44.87 136 ALA H C 1
ATOM 4890 O O . ALA C 3 136 ? 136.207 159.938 208.689 1.00 44.87 136 ALA H O 1
ATOM 4892 N N . LEU C 3 137 ? 136.118 157.895 207.743 1.00 42.58 137 LEU H N 1
ATOM 4893 C CA . LEU C 3 137 ? 136.896 157.239 208.786 1.00 42.58 137 LEU H CA 1
ATOM 4894 C C . LEU C 3 137 ? 137.434 155.943 208.208 1.00 42.58 137 LEU H C 1
ATOM 4895 O O . LEU C 3 137 ? 136.889 155.407 207.241 1.00 42.58 137 LEU H O 1
ATOM 4900 N N . GLY C 3 138 ? 138.525 155.455 208.788 1.00 39.93 138 GLY H N 1
ATOM 4901 C CA . GLY C 3 138 ? 139.108 154.255 208.222 1.00 39.93 138 GLY H CA 1
ATOM 4902 C C . GLY C 3 138 ? 140.119 153.569 209.112 1.00 39.93 138 GLY H C 1
ATOM 4903 O O . GLY C 3 138 ? 140.245 153.874 210.297 1.00 39.93 138 GLY H O 1
ATOM 4904 N N . CYS C 3 139 ? 140.851 152.625 208.514 1.00 40.51 139 CYS H N 1
ATOM 4905 C CA . CYS C 3 139 ? 141.859 151.858 209.230 1.00 40.51 139 CYS H CA 1
ATOM 4906 C C . CYS C 3 139 ? 143.125 151.880 208.387 1.00 40.51 139 CYS H C 1
ATOM 4907 O O . CYS C 3 139 ? 143.080 151.659 207.174 1.00 40.51 139 CYS H O 1
ATOM 4910 N N . LEU C 3 140 ? 144.251 152.145 209.042 1.00 35.56 140 LEU H N 1
ATOM 4911 C CA . LEU C 3 140 ? 145.575 152.184 208.437 1.00 35.56 140 LEU H CA 1
ATOM 4912 C C . LEU C 3 140 ? 146.291 150.870 208.719 1.00 35.56 140 LEU H C 1
ATOM 4913 O O . LEU C 3 140 ? 146.646 150.595 209.871 1.00 35.56 140 LEU H O 1
ATOM 4918 N N . VAL C 3 141 ? 146.483 150.062 207.682 1.00 35.78 141 VAL H N 1
ATOM 4919 C CA . VAL C 3 141 ? 147.204 148.798 207.769 1.00 35.78 141 VAL H CA 1
ATOM 4920 C C . VAL C 3 141 ? 148.638 149.090 207.351 1.00 35.78 141 VAL H C 1
ATOM 4921 O O . VAL C 3 141 ? 148.915 149.332 206.172 1.00 35.78 141 VAL H O 1
ATOM 4925 N N . LYS C 3 142 ? 149.550 149.113 208.318 1.00 39.89 142 LYS H N 1
ATOM 4926 C CA . LYS C 3 142 ? 150.915 149.564 208.119 1.00 39.89 142 LYS H CA 1
ATOM 4927 C C . LYS C 3 142 ? 151.925 148.533 208.599 1.00 39.89 142 LYS H C 1
ATOM 4928 O O . LYS C 3 142 ? 151.703 147.841 209.602 1.00 39.89 142 LYS H O 1
ATOM 4934 N N . ASP C 3 143 ? 153.041 148.460 207.867 1.00 42.37 143 ASP H N 1
ATOM 4935 C CA . ASP C 3 143 ? 154.218 147.663 208.208 1.00 42.37 143 ASP H CA 1
ATOM 4936 C C . ASP C 3 143 ? 153.920 146.165 208.240 1.00 42.37 143 ASP H C 1
ATOM 4937 O O . ASP C 3 143 ? 154.143 145.485 209.241 1.00 42.37 143 ASP H O 1
ATOM 4942 N N . TYR C 3 144 ? 153.430 145.646 207.119 1.00 40.54 144 TYR H N 1
ATOM 4943 C CA . TYR C 3 144 ? 153.196 144.216 207.026 1.00 40.54 144 TYR H CA 1
ATOM 4944 C C . TYR C 3 144 ? 153.958 143.651 205.838 1.00 40.54 144 TYR H C 1
ATOM 4945 O O . TYR C 3 144 ? 154.371 144.384 204.939 1.00 40.54 144 TYR H O 1
ATOM 4954 N N . PHE C 3 145 ? 154.126 142.329 205.834 1.00 42.18 145 PHE H N 1
ATOM 4955 C CA . PHE C 3 145 ? 154.824 141.665 204.741 1.00 42.18 145 PHE H CA 1
ATOM 4956 C C . PHE C 3 145 ? 154.657 140.156 204.852 1.00 42.18 145 PHE H C 1
ATOM 4957 O O . PHE C 3 145 ? 154.730 139.602 205.956 1.00 42.18 145 PHE H O 1
ATOM 4965 N N . PRO C 3 146 ? 154.473 139.453 203.734 1.00 42.12 146 PRO H N 1
ATOM 4966 C CA . PRO C 3 146 ? 154.348 139.981 202.376 1.00 42.12 146 PRO H CA 1
ATOM 4967 C C . PRO C 3 146 ? 152.883 140.165 202.008 1.00 42.12 146 PRO H C 1
ATOM 4968 O O . PRO C 3 146 ? 152.003 140.027 202.851 1.00 42.12 146 PRO H O 1
ATOM 4972 N N . GLU C 3 147 ? 152.602 140.465 200.745 1.00 40.50 147 GLU H N 1
ATOM 4973 C CA . GLU C 3 147 ? 151.237 140.621 200.284 1.00 40.50 147 GLU H CA 1
ATOM 4974 C C . GLU C 3 147 ? 150.513 139.277 200.357 1.00 40.50 147 GLU H C 1
ATOM 4975 O O . GLU C 3 147 ? 151.150 138.222 200.329 1.00 40.50 147 GLU H O 1
ATOM 4981 N N . PRO C 3 148 ? 149.173 139.279 200.427 1.00 40.68 148 PRO H N 1
ATOM 4982 C CA . PRO C 3 148 ? 148.241 140.403 200.484 1.00 40.68 148 PRO H CA 1
ATOM 4983 C C . PRO C 3 148 ? 147.490 140.474 201.806 1.00 40.68 148 PRO H C 1
ATOM 4984 O O . PRO C 3 148 ? 147.556 139.559 202.618 1.00 40.68 148 PRO H O 1
ATOM 4988 N N . VAL C 3 149 ? 146.745 141.551 202.031 1.00 38.77 149 VAL H N 1
ATOM 4989 C CA . VAL C 3 149 ? 145.922 141.721 203.221 1.00 38.77 149 VAL H CA 1
ATOM 4990 C C . VAL C 3 149 ? 144.525 142.090 202.757 1.00 38.77 149 VAL H C 1
ATOM 4991 O O . VAL C 3 149 ? 144.360 142.923 201.859 1.00 38.77 149 VAL H O 1
ATOM 4995 N N . THR C 3 150 ? 143.519 141.472 203.359 1.00 41.41 150 THR H N 1
ATOM 4996 C CA . THR C 3 150 ? 142.139 141.774 203.019 1.00 41.41 150 THR H CA 1
ATOM 4997 C C . THR C 3 150 ? 141.527 142.603 204.136 1.00 41.41 150 THR H C 1
ATOM 4998 O O . THR C 3 150 ? 141.779 142.355 205.318 1.00 41.41 150 THR H O 1
ATOM 5002 N N . VAL C 3 151 ? 140.724 143.588 203.753 1.00 40.81 151 VAL H N 1
ATOM 5003 C CA . VAL C 3 151 ? 140.062 144.481 204.693 1.00 40.81 151 VAL H CA 1
ATOM 5004 C C . VAL C 3 151 ? 138.574 144.460 204.392 1.00 40.81 151 VAL H C 1
ATOM 5005 O O . VAL C 3 151 ? 138.163 144.698 203.251 1.00 40.81 151 VAL H O 1
ATOM 5009 N N . SER C 3 152 ? 137.770 144.195 205.414 1.00 46.60 152 SER H N 1
ATOM 5010 C CA . SER C 3 152 ? 136.323 144.209 205.272 1.00 46.60 152 SER H CA 1
ATOM 5011 C C . SER C 3 152 ? 135.710 145.040 206.388 1.00 46.60 152 SER H C 1
ATOM 5012 O O . SER C 3 152 ? 136.297 145.196 207.457 1.00 46.60 152 SER H O 1
ATOM 5015 N N . TRP C 3 153 ? 134.533 145.599 206.128 1.00 48.98 153 TRP H N 1
ATOM 5016 C CA . TRP C 3 153 ? 133.856 146.440 207.104 1.00 48.98 153 TRP H CA 1
ATOM 5017 C C . TRP C 3 153 ? 132.603 145.745 207.613 1.00 48.98 153 TRP H C 1
ATOM 5018 O O . TRP C 3 153 ? 131.789 145.259 206.820 1.00 48.98 153 TRP H O 1
ATOM 5029 N N . ASN C 3 154 ? 132.463 145.703 208.937 1.00 54.90 154 ASN H N 1
ATOM 5030 C CA . ASN C 3 154 ? 131.363 145.038 209.632 1.00 54.90 154 ASN H CA 1
ATOM 5031 C C . ASN C 3 154 ? 131.125 143.637 209.069 1.00 54.90 154 ASN H C 1
ATOM 5032 O O . ASN C 3 154 ? 130.022 143.282 208.650 1.00 54.90 154 ASN H O 1
ATOM 5037 N N . SER C 3 155 ? 132.191 142.837 209.077 1.00 55.59 155 SER H N 1
ATOM 5038 C CA . SER C 3 155 ? 132.155 141.442 208.642 1.00 55.59 155 SER H CA 1
ATOM 5039 C C . SER C 3 155 ? 131.708 141.307 207.190 1.00 55.59 155 SER H C 1
ATOM 5040 O O . SER C 3 155 ? 131.283 140.229 206.764 1.00 55.59 155 SER H O 1
ATOM 5043 N N . GLY C 3 156 ? 131.788 142.394 206.425 1.00 53.86 156 GLY H N 1
ATOM 5044 C CA . GLY C 3 156 ? 131.365 142.415 205.042 1.00 53.86 156 GLY H CA 1
ATOM 5045 C C . GLY C 3 156 ? 129.993 143.006 204.810 1.00 53.86 156 GLY H C 1
ATOM 5046 O O . GLY C 3 156 ? 129.517 142.990 203.668 1.00 53.86 156 GLY H O 1
ATOM 5047 N N . ALA C 3 157 ? 129.343 143.527 205.852 1.00 55.25 157 ALA H N 1
ATOM 5048 C CA . ALA C 3 157 ? 128.018 144.119 205.717 1.00 55.25 157 ALA H CA 1
ATOM 5049 C C . ALA C 3 157 ? 128.045 145.551 205.199 1.00 55.25 157 ALA H C 1
ATOM 5050 O O . ALA C 3 157 ? 126.990 146.069 204.817 1.00 55.25 157 ALA H O 1
ATOM 5052 N N . LEU C 3 158 ? 129.206 146.200 205.179 1.00 54.09 158 LEU H N 1
ATOM 5053 C CA . LEU C 3 158 ? 129.338 147.576 204.708 1.00 54.09 158 LEU H CA 1
ATOM 5054 C C . LEU C 3 158 ? 130.252 147.596 203.491 1.00 54.09 158 LEU H C 1
ATOM 5055 O O . LEU C 3 158 ? 131.463 147.385 203.616 1.00 54.09 158 LEU H O 1
ATOM 5060 N N . THR C 3 159 ? 129.676 147.847 202.322 1.00 53.15 159 THR H N 1
ATOM 5061 C CA . THR C 3 159 ? 130.434 147.894 201.078 1.00 53.15 159 THR H CA 1
ATOM 5062 C C . THR C 3 159 ? 130.327 149.228 200.360 1.00 53.15 159 THR H C 1
ATOM 5063 O O . THR C 3 159 ? 131.310 149.681 199.769 1.00 53.15 159 THR H O 1
ATOM 5067 N N . SER C 3 160 ? 129.160 149.868 200.388 1.00 51.18 160 SER H N 1
ATOM 5068 C CA . SER C 3 160 ? 128.988 151.150 199.717 1.00 51.18 160 SER H CA 1
ATOM 5069 C C . SER C 3 160 ? 129.884 152.216 200.333 1.00 51.18 160 SER H C 1
ATOM 5070 O O . SER C 3 160 ? 129.808 152.486 201.536 1.00 51.18 160 SER H O 1
ATOM 5073 N N . GLY C 3 161 ? 130.725 152.826 199.502 1.00 45.68 161 GLY H N 1
ATOM 5074 C CA . GLY C 3 161 ? 131.634 153.868 199.930 1.00 45.68 161 GLY H CA 1
ATOM 5075 C C . GLY C 3 161 ? 132.971 153.390 200.451 1.00 45.68 161 GLY H C 1
ATOM 5076 O O . GLY C 3 161 ? 133.775 154.218 200.895 1.00 45.68 161 GLY H O 1
ATOM 5077 N N . VAL C 3 162 ? 133.234 152.089 200.416 1.00 40.92 162 VAL H N 1
ATOM 5078 C CA . VAL C 3 162 ? 134.494 151.540 200.904 1.00 40.92 162 VAL H CA 1
ATOM 5079 C C . VAL C 3 162 ? 135.555 151.684 199.822 1.00 40.92 162 VAL H C 1
ATOM 5080 O O . VAL C 3 162 ? 135.409 151.144 198.721 1.00 40.92 162 VAL H O 1
ATOM 5084 N N . HIS C 3 163 ? 136.636 152.389 200.141 1.00 34.48 163 HIS H N 1
ATOM 5085 C CA . HIS C 3 163 ? 137.779 152.541 199.248 1.00 34.48 163 HIS H CA 1
ATOM 5086 C C . HIS C 3 163 ? 139.002 151.918 199.905 1.00 34.48 163 HIS H C 1
ATOM 5087 O O . HIS C 3 163 ? 139.480 152.410 200.934 1.00 34.48 163 HIS H O 1
ATOM 5094 N N . THR C 3 164 ? 139.503 150.839 199.308 1.00 29.34 164 THR H N 1
ATOM 5095 C CA . THR C 3 164 ? 140.710 150.164 199.768 1.00 29.34 164 THR H CA 1
ATOM 5096 C C . THR C 3 164 ? 141.823 150.550 198.804 1.00 29.34 164 THR H C 1
ATOM 5097 O O . THR C 3 164 ? 141.776 150.199 197.621 1.00 29.34 164 THR H O 1
ATOM 5101 N N . PHE C 3 165 ? 142.804 151.272 199.299 1.00 27.49 165 PHE H N 1
ATOM 5102 C CA . PHE C 3 165 ? 143.885 151.717 198.432 1.00 27.49 165 PHE H CA 1
ATOM 5103 C C . PHE C 3 165 ? 144.919 150.614 198.228 1.00 27.49 165 PHE H C 1
ATOM 5104 O O . PHE C 3 165 ? 145.202 149.849 199.152 1.00 27.49 165 PHE H O 1
ATOM 5112 N N . PRO C 3 166 ? 145.497 150.518 197.034 1.00 28.09 166 PRO H N 1
ATOM 5113 C CA . PRO C 3 166 ? 146.531 149.509 196.796 1.00 28.09 166 PRO H CA 1
ATOM 5114 C C . PRO C 3 166 ? 147.739 149.792 197.675 1.00 28.09 166 PRO H C 1
ATOM 5115 O O . PRO C 3 166 ? 148.072 150.948 197.940 1.00 28.09 166 PRO H O 1
ATOM 5119 N N . ALA C 3 167 ? 148.392 148.730 198.136 1.00 33.71 167 ALA H N 1
ATOM 5120 C CA . ALA C 3 167 ? 149.546 148.919 198.998 1.00 33.71 167 ALA H CA 1
ATOM 5121 C C . ALA C 3 167 ? 150.705 149.511 198.206 1.00 33.71 167 ALA H C 1
ATOM 5122 O O . ALA C 3 167 ? 150.726 149.491 196.973 1.00 33.71 167 ALA H O 1
ATOM 5124 N N . VAL C 3 168 ? 151.685 150.041 198.931 1.00 39.95 168 VAL H N 1
ATOM 5125 C CA . VAL C 3 168 ? 152.860 150.644 198.317 1.00 39.95 168 VAL H CA 1
ATOM 5126 C C . VAL C 3 168 ? 154.093 150.262 199.124 1.00 39.95 168 VAL H C 1
ATOM 5127 O O . VAL C 3 168 ? 154.038 150.157 200.354 1.00 39.95 168 VAL H O 1
ATOM 5131 N N . LEU C 3 169 ? 155.204 150.047 198.425 1.00 44.52 169 LEU H N 1
ATOM 5132 C CA . LEU C 3 169 ? 156.450 149.682 199.082 1.00 44.52 169 LEU H CA 1
ATOM 5133 C C . LEU C 3 169 ? 157.009 150.871 199.852 1.00 44.52 169 LEU H C 1
ATOM 5134 O O . LEU C 3 169 ? 156.997 152.005 199.367 1.00 44.52 169 LEU H O 1
ATOM 5139 N N . GLN C 3 170 ? 157.506 150.610 201.055 1.00 44.44 170 GLN H N 1
ATOM 5140 C CA . GLN C 3 170 ? 158.079 151.650 201.894 1.00 44.44 170 GLN H CA 1
ATOM 5141 C C . GLN C 3 170 ? 159.601 151.559 201.904 1.00 44.44 170 GLN H C 1
ATOM 5142 O O . GLN C 3 170 ? 160.201 150.631 201.358 1.00 44.44 170 GLN H O 1
ATOM 5148 N N . SER C 3 171 ? 160.225 152.553 202.543 1.00 48.82 171 SER H N 1
ATOM 5149 C CA . SER C 3 171 ? 161.680 152.574 202.642 1.00 48.82 171 SER H CA 1
ATOM 5150 C C . SER C 3 171 ? 162.192 151.349 203.388 1.00 48.82 171 SER H C 1
ATOM 5151 O O . SER C 3 171 ? 163.147 150.694 202.953 1.00 48.82 171 SER H O 1
ATOM 5154 N N . SER C 3 172 ? 161.560 151.023 204.518 1.00 47.51 172 SER H N 1
ATOM 5155 C CA . SER C 3 172 ? 161.951 149.855 205.299 1.00 47.51 172 SER H CA 1
ATOM 5156 C C . SER C 3 172 ? 161.796 148.556 204.521 1.00 47.51 172 SER H C 1
ATOM 5157 O O . SER C 3 172 ? 162.403 147.547 204.894 1.00 47.51 172 SER H O 1
ATOM 5160 N N . GLY C 3 173 ? 161.000 148.557 203.454 1.00 46.05 173 GLY H N 1
ATOM 5161 C CA . GLY C 3 173 ? 160.766 147.373 202.656 1.00 46.05 173 GLY H CA 1
ATOM 5162 C C . GLY C 3 173 ? 159.477 146.642 202.960 1.00 46.05 173 GLY H C 1
ATOM 5163 O O . GLY C 3 173 ? 159.242 145.575 202.381 1.00 46.05 173 GLY H O 1
ATOM 5164 N N . LEU C 3 174 ? 158.643 147.174 203.845 1.00 44.53 174 LEU H N 1
ATOM 5165 C CA . LEU C 3 174 ? 157.380 146.554 204.212 1.00 44.53 174 LEU H CA 1
ATOM 5166 C C . LEU C 3 174 ? 156.228 147.293 203.542 1.00 44.53 174 LEU H C 1
ATOM 5167 O O . LEU C 3 174 ? 156.312 148.493 203.271 1.00 44.53 174 LEU H O 1
ATOM 5172 N N . TYR C 3 175 ? 155.148 146.565 203.275 1.00 40.44 175 TYR H N 1
ATOM 5173 C CA . TYR C 3 175 ? 153.993 147.164 202.628 1.00 40.44 175 TYR H CA 1
ATOM 5174 C C . TYR C 3 175 ? 153.088 147.850 203.651 1.00 40.44 175 TYR H C 1
ATOM 5175 O O . TYR C 3 175 ? 153.098 147.533 204.848 1.00 40.44 175 TYR H O 1
ATOM 5184 N N . SER C 3 176 ? 152.290 148.797 203.152 1.00 37.95 176 SER H N 1
ATOM 5185 C CA . SER C 3 176 ? 151.348 149.563 203.958 1.00 37.95 176 SER H CA 1
ATOM 5186 C C . SER C 3 176 ? 150.186 150.054 203.103 1.00 37.95 176 SER H C 1
ATOM 5187 O O . SER C 3 176 ? 150.385 150.423 201.943 1.00 37.95 176 SER H O 1
ATOM 5190 N N . LEU C 3 177 ? 148.980 150.065 203.673 1.00 34.45 177 LEU H N 1
ATOM 5191 C CA . LEU C 3 177 ? 147.815 150.553 202.941 1.00 34.45 177 LEU H CA 1
ATOM 5192 C C . LEU C 3 177 ? 146.747 150.975 203.939 1.00 34.45 177 LEU H C 1
ATOM 5193 O O . LEU C 3 177 ? 146.757 150.562 205.100 1.00 34.45 177 LEU H O 1
ATOM 5198 N N . SER C 3 178 ? 145.809 151.788 203.460 1.00 29.84 178 SER H N 1
ATOM 5199 C CA . SER C 3 178 ? 144.679 152.262 204.247 1.00 29.84 178 SER H CA 1
ATOM 5200 C C . SER C 3 178 ? 143.357 151.927 203.575 1.00 29.84 178 SER H C 1
ATOM 5201 O O . SER C 3 178 ? 143.243 151.989 202.349 1.00 29.84 178 SER H O 1
ATOM 5204 N N . SER C 3 179 ? 142.356 151.586 204.383 1.00 33.40 179 SER H N 1
ATOM 5205 C CA . SER C 3 179 ? 141.003 151.313 203.906 1.00 33.40 179 SER H CA 1
ATOM 5206 C C . SER C 3 179 ? 140.072 152.323 204.562 1.00 33.40 179 SER H C 1
ATOM 5207 O O . SER C 3 179 ? 139.885 152.299 205.782 1.00 33.40 179 SER H O 1
ATOM 5210 N N . VAL C 3 180 ? 139.508 153.214 203.757 1.00 36.40 180 VAL H N 1
ATOM 5211 C CA . VAL C 3 180 ? 138.667 154.299 204.236 1.00 36.40 180 VAL H CA 1
ATOM 5212 C C . VAL C 3 180 ? 137.237 154.063 203.764 1.00 36.40 180 VAL H C 1
ATOM 5213 O O . VAL C 3 180 ? 136.982 153.270 202.855 1.00 36.40 180 VAL H O 1
ATOM 5217 N N . VAL C 3 181 ? 136.291 154.765 204.385 1.00 42.85 181 VAL H N 1
ATOM 5218 C CA . VAL C 3 181 ? 134.882 154.635 204.025 1.00 42.85 181 VAL H CA 1
ATOM 5219 C C . VAL C 3 181 ? 134.156 155.894 204.473 1.00 42.85 181 VAL H C 1
ATOM 5220 O O . VAL C 3 181 ? 134.430 156.439 205.545 1.00 42.85 181 VAL H O 1
ATOM 5224 N N . THR C 3 182 ? 133.223 156.349 203.640 1.00 51.01 182 THR H N 1
ATOM 5225 C CA . THR C 3 182 ? 132.411 157.527 203.914 1.00 51.01 182 THR H CA 1
ATOM 5226 C C . THR C 3 182 ? 131.015 157.092 204.335 1.00 51.01 182 THR H C 1
ATOM 5227 O O . THR C 3 182 ? 130.423 156.205 203.713 1.00 51.01 182 THR H O 1
ATOM 5231 N N . VAL C 3 183 ? 130.499 157.707 205.394 1.00 57.46 183 VAL H N 1
ATOM 5232 C CA . VAL C 3 183 ? 129.194 157.347 205.946 1.00 57.46 183 VAL H CA 1
ATOM 5233 C C . VAL C 3 183 ? 128.455 158.612 206.350 1.00 57.46 183 VAL H C 1
ATOM 5234 O O . VAL C 3 183 ? 129.061 159.676 206.532 1.00 57.46 183 VAL H O 1
ATOM 5238 N N . PRO C 3 184 ? 127.133 158.519 206.510 1.00 65.60 184 PRO H N 1
ATOM 5239 C CA . PRO C 3 184 ? 126.369 159.680 206.976 1.00 65.60 184 PRO H CA 1
ATOM 5240 C C . PRO C 3 184 ? 126.866 160.122 208.342 1.00 65.60 184 PRO H C 1
ATOM 5241 O O . PRO C 3 184 ? 127.171 159.301 209.207 1.00 65.60 184 PRO H O 1
ATOM 5245 N N . SER C 3 185 ? 126.962 161.439 208.522 1.00 67.83 185 SER H N 1
ATOM 5246 C CA . SER C 3 185 ? 127.486 161.975 209.773 1.00 67.83 185 SER H CA 1
ATOM 5247 C C . SER C 3 185 ? 126.584 161.664 210.961 1.00 67.83 185 SER H C 1
ATOM 5248 O O . SER C 3 185 ? 127.085 161.458 212.072 1.00 67.83 185 SER H O 1
ATOM 5251 N N . SER C 3 186 ? 125.267 161.621 210.761 1.00 70.92 186 SER H N 1
ATOM 5252 C CA . SER C 3 186 ? 124.378 161.324 211.877 1.00 70.92 186 SER H CA 1
ATOM 5253 C C . SER C 3 186 ? 124.511 159.887 212.370 1.00 70.92 186 SER H C 1
ATOM 5254 O O . SER C 3 186 ? 124.046 159.580 213.472 1.00 70.92 186 SER H O 1
ATOM 5257 N N . SER C 3 187 ? 125.136 159.006 211.588 1.00 69.90 187 SER H N 1
ATOM 5258 C CA . SER C 3 187 ? 125.315 157.615 211.986 1.00 69.90 187 SER H CA 1
ATOM 5259 C C . SER C 3 187 ? 126.512 157.390 212.904 1.00 69.90 187 SER H C 1
ATOM 5260 O O . SER C 3 187 ? 126.623 156.306 213.487 1.00 69.90 187 SER H O 1
ATOM 5263 N N . LEU C 3 188 ? 127.410 158.370 213.036 1.00 68.77 188 LEU H N 1
ATOM 5264 C CA . LEU C 3 188 ? 128.586 158.202 213.888 1.00 68.77 188 LEU H CA 1
ATOM 5265 C C . LEU C 3 188 ? 128.210 157.941 215.342 1.00 68.77 188 LEU H C 1
ATOM 5266 O O . LEU C 3 188 ? 128.899 157.185 216.036 1.00 68.77 188 LEU H O 1
ATOM 5271 N N . GLY C 3 189 ? 127.125 158.555 215.814 1.00 72.31 189 GLY H N 1
ATOM 5272 C CA . GLY C 3 189 ? 126.657 158.392 217.180 1.00 72.31 189 GLY H CA 1
ATOM 5273 C C . GLY C 3 189 ? 125.972 157.077 217.475 1.00 72.31 189 GLY H C 1
ATOM 5274 O O . GLY C 3 189 ? 125.758 156.757 218.648 1.00 72.31 189 GLY H O 1
ATOM 5275 N N . THR C 3 190 ? 125.552 156.344 216.447 1.00 71.36 190 THR H N 1
ATOM 5276 C CA . THR C 3 190 ? 124.650 155.216 216.611 1.00 71.36 190 THR H CA 1
ATOM 5277 C C . THR C 3 190 ? 125.156 153.925 215.976 1.00 71.36 190 THR H C 1
ATOM 5278 O O . THR C 3 190 ? 124.791 152.834 216.423 1.00 71.36 190 THR H O 1
ATOM 5282 N N . GLN C 3 191 ? 125.970 154.018 214.930 1.00 68.25 191 GLN H N 1
ATOM 5283 C CA . GLN C 3 191 ? 126.442 152.840 214.212 1.00 68.25 191 GLN H CA 1
ATOM 5284 C C . GLN C 3 191 ? 127.904 152.554 214.531 1.00 68.25 191 GLN H C 1
ATOM 5285 O O . GLN C 3 191 ? 128.747 153.456 214.491 1.00 68.25 191 GLN H O 1
ATOM 5291 N N . THR C 3 192 ? 128.193 151.294 214.853 1.00 65.39 192 THR H N 1
ATOM 5292 C CA . THR C 3 192 ? 129.539 150.868 215.211 1.00 65.39 192 THR H CA 1
ATOM 5293 C C . THR C 3 192 ? 130.279 150.407 213.963 1.00 65.39 192 THR H C 1
ATOM 5294 O O . THR C 3 192 ? 129.790 149.549 213.222 1.00 65.39 192 THR H O 1
ATOM 5298 N N . TYR C 3 193 ? 131.449 150.986 213.719 1.00 60.95 193 TYR H N 1
ATOM 5299 C CA . TYR C 3 193 ? 132.259 150.636 212.560 1.00 60.95 193 TYR H CA 1
ATOM 5300 C C . TYR C 3 193 ? 133.520 149.921 213.024 1.00 60.95 193 TYR H C 1
ATOM 5301 O O . TYR C 3 193 ? 134.333 150.497 213.758 1.00 60.95 193 TYR H O 1
ATOM 5310 N N . ILE C 3 194 ? 133.669 148.666 212.610 1.00 53.92 194 ILE H N 1
ATOM 5311 C CA . ILE C 3 194 ? 134.827 147.849 212.944 1.00 53.92 194 ILE H CA 1
ATOM 5312 C C . ILE C 3 194 ? 135.439 147.348 211.645 1.00 53.92 194 ILE H C 1
ATOM 5313 O O . ILE C 3 194 ? 134.730 146.805 210.790 1.00 53.92 194 ILE H O 1
ATOM 5318 N N . CYS C 3 195 ? 136.752 147.510 211.502 1.00 49.46 195 CYS H N 1
ATOM 5319 C CA . CYS C 3 195 ? 137.472 147.021 210.336 1.00 49.46 195 CYS H CA 1
ATOM 5320 C C . CYS C 3 195 ? 138.084 145.658 210.642 1.00 49.46 195 CYS H C 1
ATOM 5321 O O . CYS C 3 195 ? 138.611 145.432 211.735 1.00 49.46 195 CYS H O 1
ATOM 5324 N N . ASN C 3 196 ? 137.994 144.747 209.676 1.00 48.02 196 ASN H N 1
ATOM 5325 C CA . ASN C 3 196 ? 138.462 143.369 209.806 1.00 48.02 196 ASN H CA 1
ATOM 5326 C C . ASN C 3 196 ? 139.601 143.147 208.817 1.00 48.02 196 ASN H C 1
ATOM 5327 O O . ASN C 3 196 ? 139.355 142.971 207.618 1.00 48.02 196 ASN H O 1
ATOM 5332 N N . VAL C 3 197 ? 140.836 143.193 209.314 1.00 43.97 197 VAL H N 1
ATOM 5333 C CA . VAL C 3 197 ? 142.034 142.972 208.512 1.00 43.97 197 VAL H CA 1
ATOM 5334 C C . VAL C 3 197 ? 142.489 141.529 208.688 1.00 43.97 197 VAL H C 1
ATOM 5335 O O . VAL C 3 197 ? 142.568 141.022 209.815 1.00 43.97 197 VAL H O 1
ATOM 5339 N N . ASN C 3 198 ? 142.784 140.860 207.579 1.00 44.81 198 ASN H N 1
ATOM 5340 C CA . ASN C 3 198 ? 143.260 139.484 207.602 1.00 44.81 198 ASN H CA 1
ATOM 5341 C C . ASN C 3 198 ? 144.502 139.357 206.732 1.00 44.81 198 ASN H C 1
ATOM 5342 O O . ASN C 3 198 ? 144.485 139.740 205.556 1.00 44.81 198 ASN H O 1
ATOM 5347 N N . HIS C 3 199 ? 145.574 138.833 207.324 1.00 43.69 199 HIS H N 1
ATOM 5348 C CA . HIS C 3 199 ? 146.873 138.644 206.680 1.00 43.69 199 HIS H CA 1
ATOM 5349 C C . HIS C 3 199 ? 147.246 137.169 206.818 1.00 43.69 199 HIS H C 1
ATOM 5350 O O . HIS C 3 199 ? 147.862 136.752 207.804 1.00 43.69 199 HIS H O 1
ATOM 5357 N N . LYS C 3 200 ? 146.821 136.384 205.826 1.00 46.90 200 LYS H N 1
ATOM 5358 C CA . LYS C 3 200 ? 147.072 134.943 205.782 1.00 46.90 200 LYS H CA 1
ATOM 5359 C C . LYS C 3 200 ? 148.537 134.545 205.924 1.00 46.90 200 LYS H C 1
ATOM 5360 O O . LYS C 3 200 ? 148.820 133.621 206.700 1.00 46.90 200 LYS H O 1
ATOM 5366 N N . PRO C 3 201 ? 149.501 135.151 205.211 1.00 47.65 201 PRO H N 1
ATOM 5367 C CA . PRO C 3 201 ? 150.899 134.698 205.352 1.00 47.65 201 PRO H CA 1
ATOM 5368 C C . PRO C 3 201 ? 151.412 134.684 206.780 1.00 47.65 201 PRO H C 1
ATOM 5369 O O . PRO C 3 201 ? 152.298 133.882 207.100 1.00 47.65 201 PRO H O 1
ATOM 5373 N N . SER C 3 202 ? 150.874 135.528 207.655 1.00 47.97 202 SER H N 1
ATOM 5374 C CA . SER C 3 202 ? 151.240 135.523 209.063 1.00 47.97 202 SER H CA 1
ATOM 5375 C C . SER C 3 202 ? 150.114 134.987 209.934 1.00 47.97 202 SER H C 1
ATOM 5376 O O . SER C 3 202 ? 150.227 135.021 211.164 1.00 47.97 202 SER H O 1
ATOM 5379 N N . ASN C 3 203 ? 149.032 134.495 209.322 1.00 50.81 203 ASN H N 1
ATOM 5380 C CA . ASN C 3 203 ? 147.874 133.971 210.048 1.00 50.81 203 ASN H CA 1
ATOM 5381 C C . ASN C 3 203 ? 147.367 134.982 211.071 1.00 50.81 203 ASN H C 1
ATOM 5382 O O . ASN C 3 203 ? 147.045 134.633 212.209 1.00 50.81 203 ASN H O 1
ATOM 5387 N N . THR C 3 204 ? 147.309 136.252 210.676 1.00 48.05 204 THR H N 1
ATOM 5388 C CA . THR C 3 204 ? 146.894 137.316 211.584 1.00 48.05 204 THR H CA 1
ATOM 5389 C C . THR C 3 204 ? 145.501 137.829 211.242 1.00 48.05 204 THR H C 1
ATOM 5390 O O . THR C 3 204 ? 145.298 138.428 210.181 1.00 48.05 204 THR H O 1
ATOM 5394 N N . LYS C 3 205 ? 144.556 137.616 212.156 1.00 49.60 205 LYS H N 1
ATOM 5395 C CA . LYS C 3 205 ? 143.199 138.136 212.057 1.00 49.60 205 LYS H CA 1
ATOM 5396 C C . LYS C 3 205 ? 143.073 139.246 213.094 1.00 49.60 205 LYS H C 1
ATOM 5397 O O . LYS C 3 205 ? 143.330 139.009 214.279 1.00 49.60 205 LYS H O 1
ATOM 5403 N N . VAL C 3 206 ? 142.682 140.448 212.670 1.00 47.58 206 VAL H N 1
ATOM 5404 C CA . VAL C 3 206 ? 142.538 141.570 213.597 1.00 47.58 206 VAL H CA 1
ATOM 5405 C C . VAL C 3 206 ? 141.255 142.337 213.305 1.00 47.58 206 VAL H C 1
ATOM 5406 O O . VAL C 3 206 ? 141.052 142.803 212.179 1.00 47.58 206 VAL H O 1
ATOM 5410 N N . ASP C 3 207 ? 140.402 142.495 214.315 1.00 50.23 207 ASP H N 1
ATOM 5411 C CA . ASP C 3 207 ? 139.179 143.277 214.177 1.00 50.23 207 ASP H CA 1
ATOM 5412 C C . ASP C 3 207 ? 139.334 144.498 215.075 1.00 50.23 207 ASP H C 1
ATOM 5413 O O . ASP C 3 207 ? 139.231 144.394 216.302 1.00 50.23 207 ASP H O 1
ATOM 5418 N N . LYS C 3 208 ? 139.592 145.647 214.456 1.00 50.35 208 LYS H N 1
ATOM 5419 C CA . LYS C 3 208 ? 139.836 146.907 215.149 1.00 50.35 208 LYS H CA 1
ATOM 5420 C C . LYS C 3 208 ? 138.640 147.833 214.981 1.00 50.35 208 LYS H C 1
ATOM 5421 O O . LYS C 3 208 ? 138.270 148.168 213.852 1.00 50.35 208 LYS H O 1
ATOM 5427 N N . LYS C 3 209 ? 138.053 148.260 216.091 1.00 54.99 209 LYS H N 1
ATOM 5428 C CA . LYS C 3 209 ? 136.957 149.212 216.023 1.00 54.99 209 LYS H CA 1
ATOM 5429 C C . LYS C 3 209 ? 137.514 150.615 215.821 1.00 54.99 209 LYS H C 1
ATOM 5430 O O . LYS C 3 209 ? 138.589 150.952 216.324 1.00 54.99 209 LYS H O 1
ATOM 5436 N N . VAL C 3 210 ? 136.776 151.442 215.087 1.00 56.28 210 VAL H N 1
ATOM 5437 C CA . VAL C 3 210 ? 137.181 152.826 214.837 1.00 56.28 210 VAL H CA 1
ATOM 5438 C C . VAL C 3 210 ? 136.123 153.722 215.474 1.00 56.28 210 VAL H C 1
ATOM 5439 O O . VAL C 3 210 ? 135.105 154.076 214.873 1.00 56.28 210 VAL H O 1
ATOM 5443 N N . GLU C 3 211 ? 136.361 154.097 216.715 1.00 64.61 211 GLU H N 1
ATOM 5444 C CA . GLU C 3 211 ? 135.470 154.961 217.470 1.00 64.61 211 GLU H CA 1
ATOM 5445 C C . GLU C 3 211 ? 135.761 156.432 217.188 1.00 64.61 211 GLU H C 1
ATOM 5446 O O . GLU C 3 211 ? 136.915 156.817 216.970 1.00 64.61 211 GLU H O 1
ATOM 5452 N N . PRO C 3 212 ? 134.722 157.261 217.185 1.00 66.61 212 PRO H N 1
ATOM 5453 C CA . PRO C 3 212 ? 134.919 158.695 216.956 1.00 66.61 212 PRO H CA 1
ATOM 5454 C C . PRO C 3 212 ? 135.620 159.346 218.136 1.00 66.61 212 PRO H C 1
ATOM 5455 O O . PRO C 3 212 ? 135.670 158.808 219.244 1.00 66.61 212 PRO H O 1
ATOM 5459 N N . LYS C 3 213 ? 136.166 160.530 217.883 1.00 69.14 213 LYS H N 1
ATOM 5460 C CA . LYS C 3 213 ? 136.865 161.294 218.904 1.00 69.14 213 LYS H CA 1
ATOM 5461 C C . LYS C 3 213 ? 135.947 162.375 219.456 1.00 69.14 213 LYS H C 1
ATOM 5462 O O . LYS C 3 213 ? 135.246 163.055 218.701 1.00 69.14 213 LYS H O 1
ATOM 5468 N N . SER C 3 214 ? 135.955 162.521 220.778 1.00 69.64 214 SER H N 1
ATOM 5469 C CA . SER C 3 214 ? 135.137 163.514 221.469 1.00 69.64 214 SER H CA 1
ATOM 5470 C C . SER C 3 214 ? 135.374 164.924 220.936 1.00 69.64 214 SER H C 1
ATOM 5471 O O . SER C 3 214 ? 135.405 165.889 221.699 1.00 69.64 214 SER H O 1
ATOM 5474 N N . ALA D 4 1 ? 160.779 130.123 166.957 1.00 48.63 1 ALA L N 1
ATOM 5475 C CA . ALA D 4 1 ? 160.784 131.440 167.581 1.00 48.63 1 ALA L CA 1
ATOM 5476 C C . ALA D 4 1 ? 159.384 131.821 168.037 1.00 48.63 1 ALA L C 1
ATOM 5477 O O . ALA D 4 1 ? 158.442 131.810 167.246 1.00 48.63 1 ALA L O 1
ATOM 5479 N N . ASP D 4 2 ? 159.256 132.151 169.320 1.00 48.36 2 ASP L N 1
ATOM 5480 C CA . ASP D 4 2 ? 157.959 132.510 169.873 1.00 48.36 2 ASP L CA 1
ATOM 5481 C C . ASP D 4 2 ? 157.401 133.746 169.180 1.00 48.36 2 ASP L C 1
ATOM 5482 O O . ASP D 4 2 ? 158.118 134.719 168.936 1.00 48.36 2 ASP L O 1
ATOM 5487 N N . VAL D 4 3 ? 156.106 133.706 168.871 1.00 47.77 3 VAL L N 1
ATOM 5488 C CA . VAL D 4 3 ? 155.453 134.845 168.242 1.00 47.77 3 VAL L CA 1
ATOM 5489 C C . VAL D 4 3 ? 155.295 135.947 169.280 1.00 47.77 3 VAL L C 1
ATOM 5490 O O . VAL D 4 3 ? 154.829 135.701 170.399 1.00 47.77 3 VAL L O 1
ATOM 5494 N N . VAL D 4 4 ? 155.691 137.166 168.925 1.00 49.20 4 VAL L N 1
ATOM 5495 C CA . VAL D 4 4 ? 155.586 138.308 169.824 1.00 49.20 4 VAL L CA 1
ATOM 5496 C C . VAL D 4 4 ? 154.472 139.209 169.317 1.00 49.20 4 VAL L C 1
ATOM 5497 O O . VAL D 4 4 ? 154.403 139.518 168.121 1.00 49.20 4 VAL L O 1
ATOM 5501 N N . MET D 4 5 ? 153.604 139.622 170.232 1.00 50.01 5 MET L N 1
ATOM 5502 C CA . MET D 4 5 ? 152.455 140.466 169.942 1.00 50.01 5 MET L CA 1
ATOM 5503 C C . MET D 4 5 ? 152.735 141.919 170.303 1.00 50.01 5 MET L C 1
ATOM 5504 O O . MET D 4 5 ? 153.175 142.209 171.420 1.00 50.01 5 MET L O 1
ATOM 5509 N N . THR D 4 6 ? 152.500 142.823 169.356 1.00 53.26 6 THR L N 1
ATOM 5510 C CA . THR D 4 6 ? 152.770 144.246 169.526 1.00 53.26 6 THR L CA 1
ATOM 5511 C C . THR D 4 6 ? 151.418 144.949 169.615 1.00 53.26 6 THR L C 1
ATOM 5512 O O . THR D 4 6 ? 150.769 145.203 168.595 1.00 53.26 6 THR L O 1
ATOM 5516 N N . GLN D 4 7 ? 150.977 145.198 170.846 1.00 51.31 7 GLN L N 1
ATOM 5517 C CA . GLN D 4 7 ? 149.698 145.839 171.123 1.00 51.31 7 GLN L CA 1
ATOM 5518 C C . GLN D 4 7 ? 149.880 147.349 171.232 1.00 51.31 7 GLN L C 1
ATOM 5519 O O . GLN D 4 7 ? 150.700 147.821 172.025 1.00 51.31 7 GLN L O 1
ATOM 5525 N N . THR D 4 8 ? 149.119 148.101 170.442 1.00 56.28 8 THR L N 1
ATOM 5526 C CA . THR D 4 8 ? 149.164 149.556 170.440 1.00 56.28 8 THR L CA 1
ATOM 5527 C C . THR D 4 8 ? 147.747 150.095 170.328 1.00 56.28 8 THR L C 1
ATOM 5528 O O . THR D 4 8 ? 146.894 149.465 169.691 1.00 56.28 8 THR L O 1
ATOM 5532 N N . PRO D 4 9 ? 147.457 151.248 170.946 1.00 57.64 9 PRO L N 1
ATOM 5533 C CA . PRO D 4 9 ? 148.329 152.128 171.732 1.00 57.64 9 PRO L CA 1
ATOM 5534 C C . PRO D 4 9 ? 148.417 151.686 173.189 1.00 57.64 9 PRO L C 1
ATOM 5535 O O . PRO D 4 9 ? 147.669 150.811 173.615 1.00 57.64 9 PRO L O 1
ATOM 5539 N N . SER D 4 10 ? 149.317 152.272 173.981 1.00 58.17 10 SER L N 1
ATOM 5540 C CA . SER D 4 10 ? 149.419 151.884 175.384 1.00 58.17 10 SER L CA 1
ATOM 5541 C C . SER D 4 10 ? 148.202 152.354 176.171 1.00 58.17 10 SER L C 1
ATOM 5542 O O . SER D 4 10 ? 147.661 151.608 176.994 1.00 58.17 10 SER L O 1
ATOM 5545 N N . SER D 4 11 ? 147.755 153.584 175.928 1.00 59.78 11 SER L N 1
ATOM 5546 C CA . SER D 4 11 ? 146.584 154.145 176.584 1.00 59.78 11 SER L CA 1
ATOM 5547 C C . SER D 4 11 ? 145.622 154.671 175.529 1.00 59.78 11 SER L C 1
ATOM 5548 O O . SER D 4 11 ? 146.037 155.101 174.450 1.00 59.78 11 SER L O 1
ATOM 5551 N N . VAL D 4 12 ? 144.334 154.656 175.856 1.00 62.96 12 VAL L N 1
ATOM 5552 C CA . VAL D 4 12 ? 143.309 155.203 174.974 1.00 62.96 12 VAL L CA 1
ATOM 5553 C C . VAL D 4 12 ? 142.152 155.701 175.828 1.00 62.96 12 VAL L C 1
ATOM 5554 O O . VAL D 4 12 ? 141.781 155.076 176.826 1.00 62.96 12 VAL L O 1
ATOM 5558 N N . SER D 4 13 ? 141.607 156.854 175.451 1.00 60.04 13 SER L N 1
ATOM 5559 C CA . SER D 4 13 ? 140.529 157.486 176.191 1.00 60.04 13 SER L CA 1
ATOM 5560 C C . SER D 4 13 ? 139.361 157.800 175.268 1.00 60.04 13 SER L C 1
ATOM 5561 O O . SER D 4 13 ? 139.525 157.970 174.057 1.00 60.04 13 SER L O 1
ATOM 5564 N N . ALA D 4 14 ? 138.177 157.899 175.866 1.00 58.86 14 ALA L N 1
ATOM 5565 C CA . ALA D 4 14 ? 136.969 158.277 175.147 1.00 58.86 14 ALA L CA 1
ATOM 5566 C C . ALA D 4 14 ? 135.927 158.722 176.158 1.00 58.86 14 ALA L C 1
ATOM 5567 O O . ALA D 4 14 ? 135.994 158.373 177.338 1.00 58.86 14 ALA L O 1
ATOM 5569 N N . ALA D 4 15 ? 134.955 159.486 175.676 1.00 56.32 15 ALA L N 1
ATOM 5570 C CA . ALA D 4 15 ? 133.882 159.945 176.538 1.00 56.32 15 ALA L CA 1
ATOM 5571 C C . ALA D 4 15 ? 132.794 158.884 176.649 1.00 56.32 15 ALA L C 1
ATOM 5572 O O . ALA D 4 15 ? 132.723 157.943 175.856 1.00 56.32 15 ALA L O 1
ATOM 5574 N N . VAL D 4 16 ? 131.944 159.046 177.663 1.00 56.60 16 VAL L N 1
ATOM 5575 C CA . VAL D 4 16 ? 130.848 158.110 177.881 1.00 56.60 16 VAL L CA 1
ATOM 5576 C C . VAL D 4 16 ? 129.961 158.106 176.646 1.00 56.60 16 VAL L C 1
ATOM 5577 O O . VAL D 4 16 ? 129.360 159.128 176.292 1.00 56.60 16 VAL L O 1
ATOM 5581 N N . GLY D 4 17 ? 129.878 156.959 175.978 1.00 60.04 17 GLY L N 1
ATOM 5582 C CA . GLY D 4 17 ? 129.081 156.827 174.775 1.00 60.04 17 GLY L CA 1
ATOM 5583 C C . GLY D 4 17 ? 129.889 156.772 173.498 1.00 60.04 17 GLY L C 1
ATOM 5584 O O . GLY D 4 17 ? 129.327 156.450 172.443 1.00 60.04 17 GLY L O 1
ATOM 5585 N N . GLY D 4 18 ? 131.182 157.079 173.554 1.00 60.87 18 GLY L N 1
ATOM 5586 C CA . GLY D 4 18 ? 132.029 157.068 172.378 1.00 60.87 18 GLY L CA 1
ATOM 5587 C C . GLY D 4 18 ? 132.386 155.698 171.841 1.00 60.87 18 GLY L C 1
ATOM 5588 O O . GLY D 4 18 ? 131.602 154.751 171.951 1.00 60.87 18 GLY L O 1
ATOM 5589 N N . THR D 4 19 ? 133.576 155.585 171.254 1.00 62.08 19 THR L N 1
ATOM 5590 C CA . THR D 4 19 ? 134.045 154.337 170.667 1.00 62.08 19 THR L CA 1
ATOM 5591 C C . THR D 4 19 ? 135.566 154.328 170.656 1.00 62.08 19 THR L C 1
ATOM 5592 O O . THR D 4 19 ? 136.187 155.303 170.226 1.00 62.08 19 THR L O 1
ATOM 5596 N N . VAL D 4 20 ? 136.157 153.226 171.113 1.00 60.04 20 VAL L N 1
ATOM 5597 C CA . VAL D 4 20 ? 137.609 153.077 171.091 1.00 60.04 20 VAL L CA 1
ATOM 5598 C C . VAL D 4 20 ? 138.008 151.884 170.234 1.00 60.04 20 VAL L C 1
ATOM 5599 O O . VAL D 4 20 ? 137.246 150.925 170.070 1.00 60.04 20 VAL L O 1
ATOM 5603 N N . THR D 4 21 ? 139.232 151.949 169.700 1.00 58.81 21 THR L N 1
ATOM 5604 C CA . THR D 4 21 ? 139.824 150.875 168.916 1.00 58.81 21 THR L CA 1
ATOM 5605 C C . THR D 4 21 ? 141.237 150.594 169.412 1.00 58.81 21 THR L C 1
ATOM 5606 O O . THR D 4 21 ? 141.964 151.507 169.813 1.00 58.81 21 THR L O 1
ATOM 5610 N N . ILE D 4 22 ? 141.618 149.319 169.377 1.00 51.87 22 ILE L N 1
ATOM 5611 C CA . ILE D 4 22 ? 142.934 148.852 169.808 1.00 51.87 22 ILE L CA 1
ATOM 5612 C C . ILE D 4 22 ? 143.464 147.915 168.731 1.00 51.87 22 ILE L C 1
ATOM 5613 O O . ILE D 4 22 ? 142.723 147.054 168.248 1.00 51.87 22 ILE L O 1
ATOM 5618 N N . ASN D 4 23 ? 144.730 148.076 168.345 1.00 52.38 23 ASN L N 1
ATOM 5619 C CA . ASN D 4 23 ? 145.329 147.259 167.297 1.00 52.38 23 ASN L CA 1
ATOM 5620 C C . ASN D 4 23 ? 146.416 146.353 167.860 1.00 52.38 23 ASN L C 1
ATOM 5621 O O . ASN D 4 23 ? 147.270 146.796 168.634 1.00 52.38 23 ASN L O 1
ATOM 5626 N N . CYS D 4 24 ? 146.397 145.089 167.444 1.00 51.46 24 CYS L N 1
ATOM 5627 C CA . CYS D 4 24 ? 147.429 144.118 167.784 1.00 51.46 24 CYS L CA 1
ATOM 5628 C C . CYS D 4 24 ? 148.087 143.620 166.506 1.00 51.46 24 CYS L C 1
ATOM 5629 O O . CYS D 4 24 ? 147.396 143.236 165.553 1.00 51.46 24 CYS L O 1
ATOM 5632 N N . GLN D 4 25 ? 149.419 143.642 166.486 1.00 51.70 25 GLN L N 1
ATOM 5633 C CA . GLN D 4 25 ? 150.198 143.233 165.324 1.00 51.70 25 GLN L CA 1
ATOM 5634 C C . GLN D 4 25 ? 151.048 142.025 165.691 1.00 51.70 25 GLN L C 1
ATOM 5635 O O . GLN D 4 25 ? 151.859 142.089 166.620 1.00 51.70 25 GLN L O 1
ATOM 5641 N N . ALA D 4 26 ? 150.844 140.926 164.973 1.00 47.14 26 ALA L N 1
ATOM 5642 C CA . ALA D 4 26 ? 151.543 139.675 165.227 1.00 47.14 26 ALA L CA 1
ATOM 5643 C C . ALA D 4 26 ? 152.846 139.628 164.443 1.00 47.14 26 ALA L C 1
ATOM 5644 O O . ALA D 4 26 ? 152.926 140.121 163.315 1.00 47.14 26 ALA L O 1
ATOM 5646 N N . SER D 4 27 ? 153.871 139.028 165.053 1.00 51.10 27 SER L N 1
ATOM 5647 C CA . SER D 4 27 ? 155.172 138.914 164.406 1.00 51.10 27 SER L CA 1
ATOM 5648 C C . SER D 4 27 ? 155.125 138.102 163.118 1.00 51.10 27 SER L C 1
ATOM 5649 O O . SER D 4 27 ? 155.994 138.279 162.259 1.00 51.10 27 SER L O 1
ATOM 5652 N N . GLN D 4 28 ? 154.139 137.224 162.958 1.00 49.28 28 GLN L N 1
ATOM 5653 C CA . GLN D 4 28 ? 154.021 136.428 161.746 1.00 49.28 28 GLN L CA 1
ATOM 5654 C C . GLN D 4 28 ? 152.552 136.092 161.533 1.00 49.28 28 GLN L C 1
ATOM 5655 O O . GLN D 4 28 ? 151.694 136.424 162.354 1.00 49.28 28 GLN L O 1
ATOM 5661 N N . SER D 4 29 ? 152.262 135.444 160.408 1.00 44.89 29 SER L N 1
ATOM 5662 C CA . SER D 4 29 ? 150.885 135.101 160.083 1.00 44.89 29 SER L CA 1
ATOM 5663 C C . SER D 4 29 ? 150.317 134.152 161.127 1.00 44.89 29 SER L C 1
ATOM 5664 O O . SER D 4 29 ? 150.812 133.034 161.297 1.00 44.89 29 SER L O 1
ATOM 5667 N N . ILE D 4 30 ? 149.264 134.588 161.814 1.00 40.24 30 ILE L N 1
ATOM 5668 C CA . ILE D 4 30 ? 148.566 133.761 162.787 1.00 40.24 30 ILE L CA 1
ATOM 5669 C C . ILE D 4 30 ? 147.134 133.470 162.354 1.00 40.24 30 ILE L C 1
ATOM 5670 O O . ILE D 4 30 ? 146.354 132.923 163.138 1.00 40.24 30 ILE L O 1
ATOM 5675 N N . SER D 4 31 ? 146.772 133.831 161.125 1.00 39.63 31 SER L N 1
ATOM 5676 C CA . SER D 4 31 ? 145.431 133.630 160.555 1.00 39.63 31 SER L CA 1
ATOM 5677 C C . SER D 4 31 ? 144.423 134.292 161.490 1.00 39.63 31 SER L C 1
ATOM 5678 O O . SER D 4 31 ? 144.663 135.428 161.927 1.00 39.63 31 SER L O 1
ATOM 5681 N N . ALA D 4 32 ? 143.311 133.644 161.831 1.00 36.49 32 ALA L N 1
ATOM 5682 C CA . ALA D 4 32 ? 142.345 134.250 162.738 1.00 36.49 32 ALA L CA 1
ATOM 5683 C C . ALA D 4 32 ? 142.335 133.539 164.083 1.00 36.49 32 ALA L C 1
ATOM 5684 O O . ALA D 4 32 ? 141.296 133.025 164.508 1.00 36.49 32 ALA L O 1
ATOM 5686 N N . TYR D 4 33 ? 143.481 133.502 164.758 1.00 34.27 33 TYR L N 1
ATOM 5687 C CA . TYR D 4 33 ? 143.593 132.842 166.054 1.00 34.27 33 TYR L CA 1
ATOM 5688 C C . TYR D 4 33 ? 144.084 133.782 167.144 1.00 34.27 33 TYR L C 1
ATOM 5689 O O . TYR D 4 33 ? 145.120 133.537 167.767 1.00 34.27 33 TYR L O 1
ATOM 5698 N N . LEU D 4 34 ? 143.352 134.865 167.371 1.00 36.63 34 LEU L N 1
ATOM 5699 C CA . LEU D 4 34 ? 143.702 135.867 168.365 1.00 36.63 34 LEU L CA 1
ATOM 5700 C C . LEU D 4 34 ? 142.522 136.065 169.300 1.00 36.63 34 LEU L C 1
ATOM 5701 O O . LEU D 4 34 ? 141.394 136.274 168.847 1.00 36.63 34 LEU L O 1
ATOM 5706 N N . ALA D 4 35 ? 142.789 136.003 170.599 1.00 34.92 35 ALA L N 1
ATOM 5707 C CA . ALA D 4 35 ? 141.780 136.199 171.627 1.00 34.92 35 ALA L CA 1
ATOM 5708 C C . ALA D 4 35 ? 142.034 137.511 172.353 1.00 34.92 35 ALA L C 1
ATOM 5709 O O . ALA D 4 35 ? 143.175 137.958 172.479 1.00 34.92 35 ALA L O 1
ATOM 5711 N N . TRP D 4 36 ? 140.959 138.128 172.833 1.00 40.81 36 TRP L N 1
ATOM 5712 C CA . TRP D 4 36 ? 141.039 139.381 173.568 1.00 40.81 36 TRP L CA 1
ATOM 5713 C C . TRP D 4 36 ? 140.535 139.176 174.986 1.00 40.81 36 TRP L C 1
ATOM 5714 O O . TRP D 4 36 ? 139.588 138.422 175.214 1.00 40.81 36 TRP L O 1
ATOM 5725 N N . TYR D 4 37 ? 141.196 139.816 175.943 1.00 36.78 37 TYR L N 1
ATOM 5726 C CA . TYR D 4 37 ? 140.885 139.641 177.348 1.00 36.78 37 TYR L CA 1
ATOM 5727 C C . TYR D 4 37 ? 140.730 141.005 177.993 1.00 36.78 37 TYR L C 1
ATOM 5728 O O . TYR D 4 37 ? 141.402 141.968 177.610 1.00 36.78 37 TYR L O 1
ATOM 5737 N N . GLN D 4 38 ? 139.869 141.063 179.004 1.00 40.32 38 GLN L N 1
ATOM 5738 C CA . GLN D 4 38 ? 139.634 142.278 179.774 1.00 40.32 38 GLN L CA 1
ATOM 5739 C C . GLN D 4 38 ? 139.949 141.972 181.229 1.00 40.32 38 GLN L C 1
ATOM 5740 O O . GLN D 4 38 ? 139.259 141.162 181.859 1.00 40.32 38 GLN L O 1
ATOM 5746 N N . GLN D 4 39 ? 140.995 142.598 181.756 1.00 41.30 39 GLN L N 1
ATOM 5747 C CA . GLN D 4 39 ? 141.405 142.417 183.139 1.00 41.30 39 GLN L CA 1
ATOM 5748 C C . GLN D 4 39 ? 141.158 143.694 183.923 1.00 41.30 39 GLN L C 1
ATOM 5749 O O . GLN D 4 39 ? 141.706 144.751 183.587 1.00 41.30 39 GLN L O 1
ATOM 5755 N N . LYS D 4 40 ? 140.352 143.593 184.951 1.00 46.36 40 LYS L N 1
ATOM 5756 C CA . LYS D 4 40 ? 140.096 144.680 185.875 1.00 46.36 40 LYS L CA 1
ATOM 5757 C C . LYS D 4 40 ? 141.116 144.592 186.998 1.00 46.36 40 LYS L C 1
ATOM 5758 O O . LYS D 4 40 ? 141.714 143.535 187.213 1.00 46.36 40 LYS L O 1
ATOM 5764 N N . PRO D 4 41 ? 141.370 145.675 187.725 1.00 46.30 41 PRO L N 1
ATOM 5765 C CA . PRO D 4 41 ? 142.389 145.605 188.778 1.00 46.30 41 PRO L CA 1
ATOM 5766 C C . PRO D 4 41 ? 142.007 144.593 189.848 1.00 46.30 41 PRO L C 1
ATOM 5767 O O . PRO D 4 41 ? 140.888 144.598 190.366 1.00 46.30 41 PRO L O 1
ATOM 5771 N N . GLY D 4 42 ? 142.955 143.724 190.172 1.00 45.95 42 GLY L N 1
ATOM 5772 C CA . GLY D 4 42 ? 142.780 142.678 191.181 1.00 45.95 42 GLY L CA 1
ATOM 5773 C C . GLY D 4 42 ? 142.107 141.401 190.715 1.00 45.95 42 GLY L C 1
ATOM 5774 O O . GLY D 4 42 ? 142.571 140.304 191.037 1.00 45.95 42 GLY L O 1
ATOM 5775 N N . GLN D 4 43 ? 141.018 141.521 189.961 1.00 44.32 43 GLN L N 1
ATOM 5776 C CA . GLN D 4 43 ? 140.288 140.364 189.470 1.00 44.32 43 GLN L CA 1
ATOM 5777 C C . GLN D 4 43 ? 141.056 139.667 188.345 1.00 44.32 43 GLN L C 1
ATOM 5778 O O . GLN D 4 43 ? 141.980 140.241 187.766 1.00 44.32 43 GLN L O 1
ATOM 5784 N N . PRO D 4 44 ? 140.693 138.428 188.014 1.00 39.62 44 PRO L N 1
ATOM 5785 C CA . PRO D 4 44 ? 141.379 137.721 186.929 1.00 39.62 44 PRO L CA 1
ATOM 5786 C C . PRO D 4 44 ? 140.828 138.143 185.580 1.00 39.62 44 PRO L C 1
ATOM 5787 O O . PRO D 4 44 ? 139.676 138.593 185.490 1.00 39.62 44 PRO L O 1
ATOM 5791 N N . PRO D 4 45 ? 141.614 138.016 184.509 1.00 36.62 45 PRO L N 1
ATOM 5792 C CA . PRO D 4 45 ? 141.128 138.407 183.180 1.00 36.62 45 PRO L CA 1
ATOM 5793 C C . PRO D 4 45 ? 139.874 137.655 182.768 1.00 36.62 45 PRO L C 1
ATOM 5794 O O . PRO D 4 45 ? 139.541 136.598 183.306 1.00 36.62 45 PRO L O 1
ATOM 5798 N N . LYS D 4 46 ? 139.169 138.220 181.788 1.00 36.21 46 LYS L N 1
ATOM 5799 C CA . LYS D 4 46 ? 137.948 137.615 181.274 1.00 36.21 46 LYS L CA 1
ATOM 5800 C C . LYS D 4 46 ? 137.972 137.601 179.754 1.00 36.21 46 LYS L C 1
ATOM 5801 O O . LYS D 4 46 ? 138.231 138.634 179.129 1.00 36.21 46 LYS L O 1
ATOM 5807 N N . LEU D 4 47 ? 137.739 136.427 179.169 1.00 35.20 47 LEU L N 1
ATOM 5808 C CA . LEU D 4 47 ? 137.788 136.269 177.720 1.00 35.20 47 LEU L CA 1
ATOM 5809 C C . LEU D 4 47 ? 136.624 137.011 177.071 1.00 35.20 47 LEU L C 1
ATOM 5810 O O . LEU D 4 47 ? 135.465 136.809 177.445 1.00 35.20 47 LEU L O 1
ATOM 5815 N N . LEU D 4 48 ? 136.925 137.874 176.101 1.00 37.86 48 LEU L N 1
ATOM 5816 C CA . LEU D 4 48 ? 135.926 138.673 175.402 1.00 37.86 48 LEU L CA 1
ATOM 5817 C C . LEU D 4 48 ? 135.625 138.173 173.995 1.00 37.86 48 LEU L C 1
ATOM 5818 O O . LEU D 4 48 ? 134.459 138.050 173.615 1.00 37.86 48 LEU L O 1
ATOM 5823 N N . ILE D 4 49 ? 136.659 137.899 173.206 1.00 38.15 49 ILE L N 1
ATOM 5824 C CA . ILE D 4 49 ? 136.504 137.485 171.818 1.00 38.15 49 ILE L CA 1
ATOM 5825 C C . ILE D 4 49 ? 137.545 136.430 171.483 1.00 38.15 49 ILE L C 1
ATOM 5826 O O . ILE D 4 49 ? 138.719 136.565 171.841 1.00 38.15 49 ILE L O 1
ATOM 5831 N N . TYR D 4 50 ? 137.113 135.379 170.791 1.00 35.89 50 TYR L N 1
ATOM 5832 C CA . TYR D 4 50 ? 137.993 134.301 170.375 1.00 35.89 50 TYR L CA 1
ATOM 5833 C C . TYR D 4 50 ? 137.915 134.153 168.862 1.00 35.89 50 TYR L C 1
ATOM 5834 O O . TYR D 4 50 ? 136.967 134.613 168.224 1.00 35.89 50 TYR L O 1
ATOM 5843 N N . ASP D 4 51 ? 138.941 133.520 168.294 1.00 36.58 51 ASP L N 1
ATOM 5844 C CA . ASP D 4 51 ? 139.078 133.338 166.846 1.00 36.58 51 ASP L CA 1
ATOM 5845 C C . ASP D 4 51 ? 139.056 134.674 166.111 1.00 36.58 51 ASP L C 1
ATOM 5846 O O . ASP D 4 51 ? 138.690 134.742 164.937 1.00 36.58 51 ASP L O 1
ATOM 5851 N N . ALA D 4 52 ? 139.448 135.735 166.818 1.00 37.57 52 ALA L N 1
ATOM 5852 C CA . ALA D 4 52 ? 139.571 137.105 166.329 1.00 37.57 52 ALA L CA 1
ATOM 5853 C C . ALA D 4 52 ? 138.240 137.786 166.034 1.00 37.57 52 ALA L C 1
ATOM 5854 O O . ALA D 4 52 ? 138.198 139.013 165.902 1.00 37.57 52 ALA L O 1
ATOM 5856 N N . SER D 4 53 ? 137.147 137.029 165.928 1.00 39.35 53 SER L N 1
ATOM 5857 C CA . SER D 4 53 ? 135.859 137.667 165.665 1.00 39.35 53 SER L CA 1
ATOM 5858 C C . SER D 4 53 ? 134.673 137.105 166.433 1.00 39.35 53 SER L C 1
ATOM 5859 O O . SER D 4 53 ? 133.677 137.820 166.576 1.00 39.35 53 SER L O 1
ATOM 5862 N N . ASP D 4 54 ? 134.710 135.868 166.916 1.00 39.26 54 ASP L N 1
ATOM 5863 C CA . ASP D 4 54 ? 133.563 135.300 167.609 1.00 39.26 54 ASP L CA 1
ATOM 5864 C C . ASP D 4 54 ? 133.446 135.853 169.022 1.00 39.26 54 ASP L C 1
ATOM 5865 O O . ASP D 4 54 ? 134.427 135.880 169.771 1.00 39.26 54 ASP L O 1
ATOM 5870 N N . LEU D 4 55 ? 132.244 136.293 169.385 1.00 39.54 55 LEU L N 1
ATOM 5871 C CA . LEU D 4 55 ? 132.007 136.838 170.713 1.00 39.54 55 LEU L CA 1
ATOM 5872 C C . LEU D 4 55 ? 131.918 135.714 171.734 1.00 39.54 55 LEU L C 1
ATOM 5873 O O . LEU D 4 55 ? 131.315 134.670 171.476 1.00 39.54 55 LEU L O 1
ATOM 5878 N N . ALA D 4 56 ? 132.507 135.935 172.905 1.00 41.04 56 ALA L N 1
ATOM 5879 C CA . ALA D 4 56 ? 132.438 134.935 173.955 1.00 41.04 56 ALA L CA 1
ATOM 5880 C C . ALA D 4 56 ? 131.006 134.825 174.474 1.00 41.04 56 ALA L C 1
ATOM 5881 O O . ALA D 4 56 ? 130.124 135.612 174.119 1.00 41.04 56 ALA L O 1
ATOM 5883 N N . SER D 4 57 ? 130.770 133.831 175.323 1.00 44.27 57 SER L N 1
ATOM 5884 C CA . SER D 4 57 ? 129.434 133.639 175.866 1.00 44.27 57 SER L CA 1
ATOM 5885 C C . SER D 4 57 ? 129.115 134.707 176.906 1.00 44.27 57 SER L C 1
ATOM 5886 O O . SER D 4 57 ? 129.950 135.051 177.746 1.00 44.27 57 SER L O 1
ATOM 5889 N N . GLY D 4 58 ? 127.890 135.224 176.851 1.00 44.80 58 GLY L N 1
ATOM 5890 C CA . GLY D 4 58 ? 127.448 136.231 177.801 1.00 44.80 58 GLY L CA 1
ATOM 5891 C C . GLY D 4 58 ? 128.175 137.556 177.741 1.00 44.80 58 GLY L C 1
ATOM 5892 O O . GLY D 4 58 ? 128.265 138.247 178.762 1.00 44.80 58 GLY L O 1
ATOM 5893 N N . VAL D 4 59 ? 128.694 137.940 176.578 1.00 43.61 59 VAL L N 1
ATOM 5894 C CA . VAL D 4 59 ? 129.394 139.209 176.416 1.00 43.61 59 VAL L CA 1
ATOM 5895 C C . VAL D 4 59 ? 128.551 140.131 175.550 1.00 43.61 59 VAL L C 1
ATOM 5896 O O . VAL D 4 59 ? 127.987 139.705 174.536 1.00 43.61 59 VAL L O 1
ATOM 5900 N N . SER D 4 60 ? 128.465 141.397 175.957 1.00 48.55 60 SER L N 1
ATOM 5901 C CA . SER D 4 60 ? 127.692 142.383 175.218 1.00 48.55 60 SER L CA 1
ATOM 5902 C C . SER D 4 60 ? 128.225 142.546 173.797 1.00 48.55 60 SER L C 1
ATOM 5903 O O . SER D 4 60 ? 129.397 142.290 173.508 1.00 48.55 60 SER L O 1
ATOM 5906 N N . SER D 4 61 ? 127.339 142.986 172.903 1.00 49.13 61 SER L N 1
ATOM 5907 C CA . SER D 4 61 ? 127.703 143.190 171.507 1.00 49.13 61 SER L CA 1
ATOM 5908 C C . SER D 4 61 ? 128.557 144.431 171.288 1.00 49.13 61 SER L C 1
ATOM 5909 O O . SER D 4 61 ? 129.027 144.640 170.165 1.00 49.13 61 SER L O 1
ATOM 5912 N N . ARG D 4 62 ? 128.763 145.258 172.318 1.00 52.95 62 ARG L N 1
ATOM 5913 C CA . ARG D 4 62 ? 129.565 146.466 172.146 1.00 52.95 62 ARG L CA 1
ATOM 5914 C C . ARG D 4 62 ? 130.998 146.143 171.743 1.00 52.95 62 ARG L C 1
ATOM 5915 O O . ARG D 4 62 ? 131.667 146.972 171.117 1.00 52.95 62 ARG L O 1
ATOM 5923 N N . PHE D 4 63 ? 131.483 144.955 172.087 1.00 48.94 63 PHE L N 1
ATOM 5924 C CA . PHE D 4 63 ? 132.838 144.546 171.748 1.00 48.94 63 PHE L CA 1
ATOM 5925 C C . PHE D 4 63 ? 132.802 143.866 170.386 1.00 48.94 63 PHE L C 1
ATOM 5926 O O . PHE D 4 63 ? 132.032 142.924 170.177 1.00 48.94 63 PHE L O 1
ATOM 5934 N N . LYS D 4 64 ? 133.633 144.344 169.462 1.00 51.22 64 LYS L N 1
ATOM 5935 C CA . LYS D 4 64 ? 133.698 143.784 168.113 1.00 51.22 64 LYS L CA 1
ATOM 5936 C C . LYS D 4 64 ? 135.147 143.605 167.686 1.00 51.22 64 LYS L C 1
ATOM 5937 O O . LYS D 4 64 ? 135.874 144.591 167.522 1.00 51.22 64 LYS L O 1
ATOM 5943 N N . GLY D 4 65 ? 135.567 142.353 167.518 1.00 47.30 65 GLY L N 1
ATOM 5944 C CA . GLY D 4 65 ? 136.898 142.061 167.019 1.00 47.30 65 GLY L CA 1
ATOM 5945 C C . GLY D 4 65 ? 136.879 141.916 165.504 1.00 47.30 65 GLY L C 1
ATOM 5946 O O . GLY D 4 65 ? 135.976 141.310 164.934 1.00 47.30 65 GLY L O 1
ATOM 5947 N N . SER D 4 66 ? 137.896 142.485 164.864 1.00 47.38 66 SER L N 1
ATOM 5948 C CA . SER D 4 66 ? 138.068 142.447 163.421 1.00 47.38 66 SER L CA 1
ATOM 5949 C C . SER D 4 66 ? 139.538 142.216 163.107 1.00 47.38 66 SER L C 1
ATOM 5950 O O . SER D 4 66 ? 140.406 142.395 163.961 1.00 47.38 66 SER L O 1
ATOM 5953 N N . GLY D 4 67 ? 139.814 141.835 161.871 1.00 48.22 67 GLY L N 1
ATOM 5954 C CA . GLY D 4 67 ? 141.172 141.687 161.393 1.00 48.22 67 GLY L CA 1
ATOM 5955 C C . GLY D 4 67 ? 141.529 140.246 161.077 1.00 48.22 67 GLY L C 1
ATOM 5956 O O . GLY D 4 67 ? 140.800 139.301 161.381 1.00 48.22 67 GLY L O 1
ATOM 5957 N N . SER D 4 68 ? 142.695 140.105 160.450 1.00 48.22 68 SER L N 1
ATOM 5958 C CA . SER D 4 68 ? 143.233 138.801 160.084 1.00 48.22 68 SER L CA 1
ATOM 5959 C C . SER D 4 68 ? 144.696 138.948 159.685 1.00 48.22 68 SER L C 1
ATOM 5960 O O . SER D 4 68 ? 145.246 140.057 159.611 1.00 48.22 68 SER L O 1
ATOM 5963 N N . GLY D 4 69 ? 145.344 137.796 159.527 1.00 47.09 69 GLY L N 1
ATOM 5964 C CA . GLY D 4 69 ? 146.727 137.777 159.116 1.00 47.09 69 GLY L CA 1
ATOM 5965 C C . GLY D 4 69 ? 147.629 138.084 160.275 1.00 47.09 69 GLY L C 1
ATOM 5966 O O . GLY D 4 69 ? 147.910 137.259 161.148 1.00 47.09 69 GLY L O 1
ATOM 5967 N N . THR D 4 70 ? 148.082 139.326 160.256 1.00 47.59 70 THR L N 1
ATOM 5968 C CA . THR D 4 70 ? 148.952 139.884 161.261 1.00 47.59 70 THR L CA 1
ATOM 5969 C C . THR D 4 70 ? 148.369 141.138 161.881 1.00 47.59 70 THR L C 1
ATOM 5970 O O . THR D 4 70 ? 148.950 141.652 162.842 1.00 47.59 70 THR L O 1
ATOM 5974 N N . GLN D 4 71 ? 147.247 141.652 161.371 1.00 48.44 71 GLN L N 1
ATOM 5975 C CA . GLN D 4 71 ? 146.660 142.854 161.951 1.00 48.44 71 GLN L CA 1
ATOM 5976 C C . GLN D 4 71 ? 145.268 142.577 162.489 1.00 48.44 71 GLN L C 1
ATOM 5977 O O . GLN D 4 71 ? 144.396 142.091 161.758 1.00 48.44 71 GLN L O 1
ATOM 5983 N N . PHE D 4 72 ? 145.063 142.903 163.766 1.00 44.96 72 PHE L N 1
ATOM 5984 C CA . PHE D 4 72 ? 143.784 142.718 164.426 1.00 44.96 72 PHE L CA 1
ATOM 5985 C C . PHE D 4 72 ? 143.415 144.005 165.144 1.00 44.96 72 PHE L C 1
ATOM 5986 O O . PHE D 4 72 ? 144.277 144.820 165.479 1.00 44.96 72 PHE L O 1
ATOM 5994 N N . THR D 4 73 ? 142.119 144.176 165.384 1.00 47.83 73 THR L N 1
ATOM 5995 C CA . THR D 4 73 ? 141.605 145.389 166.000 1.00 47.83 73 THR L CA 1
ATOM 5996 C C . THR D 4 73 ? 140.337 145.079 166.778 1.00 47.83 73 THR L C 1
ATOM 5997 O O . THR D 4 73 ? 139.407 144.471 166.246 1.00 47.83 73 THR L O 1
ATOM 6001 N N . LEU D 4 74 ? 140.296 145.531 168.022 1.00 50.65 74 LEU L N 1
ATOM 6002 C CA . LEU D 4 74 ? 139.129 145.408 168.880 1.00 50.65 74 LEU L CA 1
ATOM 6003 C C . LEU D 4 74 ? 138.484 146.776 169.003 1.00 50.65 74 LEU L C 1
ATOM 6004 O O . LEU D 4 74 ? 139.182 147.784 169.142 1.00 50.65 74 LEU L O 1
ATOM 6009 N N . THR D 4 75 ? 137.156 146.820 168.948 1.00 56.94 75 THR L N 1
ATOM 6010 C CA . THR D 4 75 ? 136.455 148.091 169.038 1.00 56.94 75 THR L CA 1
ATOM 6011 C C . THR D 4 75 ? 135.307 147.996 170.027 1.00 56.94 75 THR L C 1
ATOM 6012 O O . THR D 4 75 ? 134.537 147.032 170.018 1.00 56.94 75 THR L O 1
ATOM 6016 N N . ILE D 4 76 ? 135.189 149.022 170.861 1.00 56.71 76 ILE L N 1
ATOM 6017 C CA . ILE D 4 76 ? 134.102 149.145 171.820 1.00 56.71 76 ILE L CA 1
ATOM 6018 C C . ILE D 4 76 ? 133.296 150.383 171.466 1.00 56.71 76 ILE L C 1
ATOM 6019 O O . ILE D 4 76 ? 133.847 151.392 171.015 1.00 56.71 76 ILE L O 1
ATOM 6024 N N . SER D 4 77 ? 131.988 150.307 171.708 1.00 60.47 77 SER L N 1
ATOM 6025 C CA . SER D 4 77 ? 131.056 151.394 171.449 1.00 60.47 77 SER L CA 1
ATOM 6026 C C . SER D 4 77 ? 130.163 151.588 172.665 1.00 60.47 77 SER L C 1
ATOM 6027 O O . SER D 4 77 ? 129.997 150.682 173.486 1.00 60.47 77 SER L O 1
ATOM 6030 N N . ALA D 4 78 ? 129.590 152.788 172.769 1.00 59.04 78 ALA L N 1
ATOM 6031 C CA . ALA D 4 78 ? 128.742 153.177 173.895 1.00 59.04 78 ALA L CA 1
ATOM 6032 C C . ALA D 4 78 ? 129.463 152.860 175.203 1.00 59.04 78 ALA L C 1
ATOM 6033 O O . ALA D 4 78 ? 128.977 152.136 176.072 1.00 59.04 78 ALA L O 1
ATOM 6035 N N . LEU D 4 79 ? 130.662 153.425 175.300 1.00 57.96 79 LEU L N 1
ATOM 6036 C CA . LEU D 4 79 ? 131.554 153.201 176.427 1.00 57.96 79 LEU L CA 1
ATOM 6037 C C . LEU D 4 79 ? 130.912 153.590 177.753 1.00 57.96 79 LEU L C 1
ATOM 6038 O O . LEU D 4 79 ? 130.587 154.759 177.980 1.00 57.96 79 LEU L O 1
ATOM 6043 N N . GLU D 4 80 ? 130.738 152.604 178.626 1.00 61.74 80 GLU L N 1
ATOM 6044 C CA . GLU D 4 80 ? 130.183 152.784 179.959 1.00 61.74 80 GLU L CA 1
ATOM 6045 C C . GLU D 4 80 ? 131.323 152.893 180.965 1.00 61.74 80 GLU L C 1
ATOM 6046 O O . GLU D 4 80 ? 132.481 152.607 180.656 1.00 61.74 80 GLU L O 1
ATOM 6052 N N . CYS D 4 81 ? 130.991 153.314 182.187 1.00 63.99 81 CYS L N 1
ATOM 6053 C CA . CYS D 4 81 ? 132.046 153.414 183.187 1.00 63.99 81 CYS L CA 1
ATOM 6054 C C . CYS D 4 81 ? 132.560 152.048 183.621 1.00 63.99 81 CYS L C 1
ATOM 6055 O O . CYS D 4 81 ? 133.676 151.960 184.142 1.00 63.99 81 CYS L O 1
ATOM 6058 N N . ALA D 4 82 ? 131.789 150.981 183.403 1.00 60.73 82 ALA L N 1
ATOM 6059 C CA . ALA D 4 82 ? 132.244 149.643 183.756 1.00 60.73 82 ALA L CA 1
ATOM 6060 C C . ALA D 4 82 ? 133.231 149.060 182.754 1.00 60.73 82 ALA L C 1
ATOM 6061 O O . ALA D 4 82 ? 133.675 147.923 182.940 1.00 60.73 82 ALA L O 1
ATOM 6063 N N . ASP D 4 83 ? 133.596 149.804 181.713 1.00 58.13 83 ASP L N 1
ATOM 6064 C CA . ASP D 4 83 ? 134.580 149.348 180.742 1.00 58.13 83 ASP L CA 1
ATOM 6065 C C . ASP D 4 83 ? 136.006 149.719 181.113 1.00 58.13 83 ASP L C 1
ATOM 6066 O O . ASP D 4 83 ? 136.937 149.306 180.415 1.00 58.13 83 ASP L O 1
ATOM 6071 N N . ALA D 4 84 ? 136.200 150.494 182.177 1.00 55.01 84 ALA L N 1
ATOM 6072 C CA . ALA D 4 84 ? 137.535 150.905 182.593 1.00 55.01 84 ALA L CA 1
ATOM 6073 C C . ALA D 4 84 ? 138.309 149.688 183.083 1.00 55.01 84 ALA L C 1
ATOM 6074 O O . ALA D 4 84 ? 138.003 149.138 184.145 1.00 55.01 84 ALA L O 1
ATOM 6076 N N . ALA D 4 85 ? 139.310 149.273 182.315 1.00 48.44 85 ALA L N 1
ATOM 6077 C CA . ALA D 4 85 ? 140.130 148.109 182.630 1.00 48.44 85 ALA L CA 1
ATOM 6078 C C . ALA D 4 85 ? 141.250 148.039 181.602 1.00 48.44 85 ALA L C 1
ATOM 6079 O O . ALA D 4 85 ? 141.332 148.864 180.688 1.00 48.44 85 ALA L O 1
ATOM 6081 N N . THR D 4 86 ? 142.111 147.039 181.754 1.00 45.57 86 THR L N 1
ATOM 6082 C CA . THR D 4 86 ? 143.226 146.816 180.844 1.00 45.57 86 THR L CA 1
ATOM 6083 C C . THR D 4 86 ? 142.881 145.686 179.884 1.00 45.57 86 THR L C 1
ATOM 6084 O O . THR D 4 86 ? 142.358 144.653 180.306 1.00 45.57 86 THR L O 1
ATOM 6088 N N . TYR D 4 87 ? 143.156 145.873 178.596 1.00 43.20 87 TYR L N 1
ATOM 6089 C CA . TYR D 4 87 ? 142.808 144.844 177.625 1.00 43.20 87 TYR L CA 1
ATOM 6090 C C . TYR D 4 87 ? 144.077 144.268 177.015 1.00 43.20 87 TYR L C 1
ATOM 6091 O O . TYR D 4 87 ? 145.047 144.991 176.774 1.00 43.20 87 TYR L O 1
ATOM 6100 N N . TYR D 4 88 ? 144.062 142.954 176.775 1.00 39.83 88 TYR L N 1
ATOM 6101 C CA . TYR D 4 88 ? 145.216 142.240 176.239 1.00 39.83 88 TYR L CA 1
ATOM 6102 C C . TYR D 4 88 ? 144.808 141.333 175.091 1.00 39.83 88 TYR L C 1
ATOM 6103 O O . TYR D 4 88 ? 143.768 140.680 175.151 1.00 39.83 88 TYR L O 1
ATOM 6112 N N . CYS D 4 89 ? 145.647 141.247 174.070 1.00 38.66 89 CYS L N 1
ATOM 6113 C CA . CYS D 4 89 ? 145.445 140.287 172.998 1.00 38.66 89 CYS L CA 1
ATOM 6114 C C . CYS D 4 89 ? 146.375 139.095 173.201 1.00 38.66 89 CYS L C 1
ATOM 6115 O O . CYS D 4 89 ? 147.368 139.174 173.926 1.00 38.66 89 CYS L O 1
ATOM 6118 N N . GLN D 4 90 ? 146.044 137.980 172.553 1.00 34.57 90 GLN L N 1
ATOM 6119 C CA . GLN D 4 90 ? 146.867 136.784 172.678 1.00 34.57 90 GLN L CA 1
ATOM 6120 C C . GLN D 4 90 ? 146.738 135.897 171.455 1.00 34.57 90 GLN L C 1
ATOM 6121 O O . GLN D 4 90 ? 145.627 135.541 171.055 1.00 34.57 90 GLN L O 1
ATOM 6127 N N . SER D 4 91 ? 147.881 135.527 170.892 1.00 36.39 91 SER L N 1
ATOM 6128 C CA . SER D 4 91 ? 147.940 134.584 169.791 1.00 36.39 91 SER L CA 1
ATOM 6129 C C . SER D 4 91 ? 147.931 133.156 170.310 1.00 36.39 91 SER L C 1
ATOM 6130 O O . SER D 4 91 ? 148.552 132.854 171.331 1.00 36.39 91 SER L O 1
ATOM 6133 N N . TYR D 4 92 ? 147.257 132.263 169.591 1.00 33.43 92 TYR L N 1
ATOM 6134 C CA . TYR D 4 92 ? 147.302 130.854 169.954 1.00 33.43 92 TYR L CA 1
ATOM 6135 C C . TYR D 4 92 ? 147.439 130.003 168.701 1.00 33.43 92 TYR L C 1
ATOM 6136 O O . TYR D 4 92 ? 146.887 128.902 168.622 1.00 33.43 92 TYR L O 1
ATOM 6145 N N . TYR D 4 93 ? 148.168 130.516 167.713 1.00 34.95 93 TYR L N 1
ATOM 6146 C CA . TYR D 4 93 ? 148.365 129.848 166.433 1.00 34.95 93 TYR L CA 1
ATOM 6147 C C . TYR D 4 93 ? 149.515 128.858 166.559 1.00 34.95 93 TYR L C 1
ATOM 6148 O O . TYR D 4 93 ? 150.680 129.259 166.615 1.00 34.95 93 TYR L O 1
ATOM 6157 N N . ALA D 4 94 ? 149.191 127.568 166.592 1.00 35.39 94 ALA L N 1
ATOM 6158 C CA . ALA D 4 94 ? 150.181 126.501 166.702 1.00 35.39 94 ALA L CA 1
ATOM 6159 C C . ALA D 4 94 ? 151.080 126.731 167.914 1.00 35.39 94 ALA L C 1
ATOM 6160 O O . ALA D 4 94 ? 152.288 126.963 167.806 1.00 35.39 94 ALA L O 1
ATOM 6162 N N . ILE D 4 95 ? 150.441 126.685 169.085 1.00 35.44 95 ILE L N 1
ATOM 6163 C CA . ILE D 4 95 ? 151.137 126.911 170.347 1.00 35.44 95 ILE L CA 1
ATOM 6164 C C . ILE D 4 95 ? 152.359 126.017 170.493 1.00 35.44 95 ILE L C 1
ATOM 6165 O O . ILE D 4 95 ? 153.378 126.441 171.051 1.00 35.44 95 ILE L O 1
ATOM 6170 N N . ILE D 4 96 ? 152.301 124.789 169.972 1.00 34.88 96 ILE L N 1
ATOM 6171 C CA . ILE D 4 96 ? 153.418 123.864 170.106 1.00 34.88 96 ILE L CA 1
ATOM 6172 C C . ILE D 4 96 ? 154.669 124.343 169.392 1.00 34.88 96 ILE L C 1
ATOM 6173 O O . ILE D 4 96 ? 155.732 123.739 169.552 1.00 34.88 96 ILE L O 1
ATOM 6178 N N . THR D 4 97 ? 154.575 125.393 168.613 1.00 38.71 97 THR L N 1
ATOM 6179 C CA . THR D 4 97 ? 155.743 125.877 167.893 1.00 38.71 97 THR L CA 1
ATOM 6180 C C . THR D 4 97 ? 156.003 127.354 168.129 1.00 38.71 97 THR L C 1
ATOM 6181 O O . THR D 4 97 ? 157.164 127.764 168.187 1.00 38.71 97 THR L O 1
ATOM 6185 N N . TYR D 4 98 ? 154.959 128.167 168.270 1.00 41.23 98 TYR L N 1
ATOM 6186 C CA . TYR D 4 98 ? 155.149 129.593 168.493 1.00 41.23 98 TYR L CA 1
ATOM 6187 C C . TYR D 4 98 ? 154.703 130.085 169.863 1.00 41.23 98 TYR L C 1
ATOM 6188 O O . TYR D 4 98 ? 154.807 131.286 170.127 1.00 41.23 98 TYR L O 1
ATOM 6197 N N . GLY D 4 99 ? 154.210 129.217 170.739 1.00 38.03 99 GLY L N 1
ATOM 6198 C CA . GLY D 4 99 ? 153.777 129.704 172.030 1.00 38.03 99 GLY L CA 1
ATOM 6199 C C . GLY D 4 99 ? 152.501 130.526 171.939 1.00 38.03 99 GLY L C 1
ATOM 6200 O O . GLY D 4 99 ? 151.836 130.602 170.908 1.00 38.03 99 GLY L O 1
ATOM 6201 N N . ALA D 4 100 ? 152.163 131.146 173.066 1.00 36.68 100 ALA L N 1
ATOM 6202 C CA . ALA D 4 100 ? 150.958 131.959 173.177 1.00 36.68 100 ALA L CA 1
ATOM 6203 C C . ALA D 4 100 ? 151.251 133.266 173.907 1.00 36.68 100 ALA L C 1
ATOM 6204 O O . ALA D 4 100 ? 150.581 133.620 174.877 1.00 36.68 100 ALA L O 1
ATOM 6206 N N . ALA D 4 101 ? 152.277 133.988 173.463 1.00 37.04 101 ALA L N 1
ATOM 6207 C CA . ALA D 4 101 ? 152.649 135.234 174.122 1.00 37.04 101 ALA L CA 1
ATOM 6208 C C . ALA D 4 101 ? 151.478 136.210 174.157 1.00 37.04 101 ALA L C 1
ATOM 6209 O O . ALA D 4 101 ? 150.631 136.235 173.262 1.00 37.04 101 ALA L O 1
ATOM 6211 N N . PHE D 4 102 ? 151.439 137.021 175.209 1.00 35.41 102 PHE L N 1
ATOM 6212 C CA . PHE D 4 102 ? 150.394 138.010 175.426 1.00 35.41 102 PHE L CA 1
ATOM 6213 C C . PHE D 4 102 ? 150.838 139.392 174.960 1.00 35.41 102 PHE L C 1
ATOM 6214 O O . PHE D 4 102 ? 152.025 139.659 174.763 1.00 35.41 102 PHE L O 1
ATOM 6222 N N . GLY D 4 103 ? 149.858 140.280 174.793 1.00 42.53 103 GLY L N 1
ATOM 6223 C CA . GLY D 4 103 ? 150.138 141.639 174.385 1.00 42.53 103 GLY L CA 1
ATOM 6224 C C . GLY D 4 103 ? 150.630 142.490 175.543 1.00 42.53 103 GLY L C 1
ATOM 6225 O O . GLY D 4 103 ? 150.597 142.088 176.705 1.00 42.53 103 GLY L O 1
ATOM 6226 N N . GLY D 4 104 ? 151.097 143.697 175.214 1.00 49.94 104 GLY L N 1
ATOM 6227 C CA . GLY D 4 104 ? 151.578 144.594 176.252 1.00 49.94 104 GLY L CA 1
ATOM 6228 C C . GLY D 4 104 ? 150.493 145.115 177.174 1.00 49.94 104 GLY L C 1
ATOM 6229 O O . GLY D 4 104 ? 150.749 145.368 178.355 1.00 49.94 104 GLY L O 1
ATOM 6230 N N . GLY D 4 105 ? 149.287 145.288 176.664 1.00 48.96 105 GLY L N 1
ATOM 6231 C CA . GLY D 4 105 ? 148.181 145.795 177.449 1.00 48.96 105 GLY L CA 1
ATOM 6232 C C . GLY D 4 105 ? 147.757 147.187 177.009 1.00 48.96 105 GLY L C 1
ATOM 6233 O O . GLY D 4 105 ? 148.559 147.986 176.510 1.00 48.96 105 GLY L O 1
ATOM 6234 N N . THR D 4 106 ? 146.468 147.480 177.191 1.00 50.30 106 THR L N 1
ATOM 6235 C CA . THR D 4 106 ? 145.887 148.766 176.798 1.00 50.30 106 THR L CA 1
ATOM 6236 C C . THR D 4 106 ? 144.945 149.249 177.897 1.00 50.30 106 THR L C 1
ATOM 6237 O O . THR D 4 106 ? 143.846 148.707 178.053 1.00 50.30 106 THR L O 1
ATOM 6241 N N . GLU D 4 107 ? 145.397 150.233 178.673 1.00 55.60 107 GLU L N 1
ATOM 6242 C CA . GLU D 4 107 ? 144.584 150.846 179.719 1.00 55.60 107 GLU L CA 1
ATOM 6243 C C . GLU D 4 107 ? 143.525 151.748 179.092 1.00 55.60 107 GLU L C 1
ATOM 6244 O O . GLU D 4 107 ? 143.865 152.747 178.452 1.00 55.60 107 GLU L O 1
ATOM 6250 N N . VAL D 4 108 ? 142.250 151.415 179.268 1.00 53.47 108 VAL L N 1
ATOM 6251 C CA . VAL D 4 108 ? 141.161 152.215 178.715 1.00 53.47 108 VAL L CA 1
ATOM 6252 C C . VAL D 4 108 ? 140.617 153.108 179.825 1.00 53.47 108 VAL L C 1
ATOM 6253 O O . VAL D 4 108 ? 140.032 152.622 180.799 1.00 53.47 108 VAL L O 1
ATOM 6257 N N . VAL D 4 109 ? 140.806 154.418 179.677 1.00 53.72 109 VAL L N 1
ATOM 6258 C CA . VAL D 4 109 ? 140.340 155.415 180.637 1.00 53.72 109 VAL L CA 1
ATOM 6259 C C . VAL D 4 109 ? 139.115 156.139 180.082 1.00 53.72 109 VAL L C 1
ATOM 6260 O O . VAL D 4 109 ? 139.174 156.746 179.007 1.00 53.72 109 VAL L O 1
ATOM 6264 N N . VAL D 4 110 ? 138.006 156.086 180.814 1.00 53.84 110 VAL L N 1
ATOM 6265 C CA . VAL D 4 110 ? 136.797 156.804 180.424 1.00 53.84 110 VAL L CA 1
ATOM 6266 C C . VAL D 4 110 ? 136.960 158.269 180.809 1.00 53.84 110 VAL L C 1
ATOM 6267 O O . VAL D 4 110 ? 137.564 158.587 181.840 1.00 53.84 110 VAL L O 1
ATOM 6271 N N . LYS D 4 111 ? 136.429 159.173 179.986 1.00 55.34 111 LYS L N 1
ATOM 6272 C CA . LYS D 4 111 ? 136.513 160.613 180.240 1.00 55.34 111 LYS L CA 1
ATOM 6273 C C . LYS D 4 111 ? 135.140 161.166 180.615 1.00 55.34 111 LYS L C 1
ATOM 6274 O O . LYS D 4 111 ? 134.353 161.551 179.750 1.00 55.34 111 LYS L O 1
ATOM 6280 N N . ARG D 4 112 ? 134.865 161.219 181.914 1.00 59.22 112 ARG L N 1
ATOM 6281 C CA . ARG D 4 112 ? 133.616 161.777 182.413 1.00 59.22 112 ARG L CA 1
ATOM 6282 C C . ARG D 4 112 ? 133.755 163.293 182.544 1.00 59.22 112 ARG L C 1
ATOM 6283 O O . ARG D 4 112 ? 134.722 163.901 182.078 1.00 59.22 112 ARG L O 1
ATOM 6291 N N . THR D 4 113 ? 132.782 163.918 183.199 1.00 59.94 113 THR L N 1
ATOM 6292 C CA . THR D 4 113 ? 132.804 165.350 183.443 1.00 59.94 113 THR L CA 1
ATOM 6293 C C . THR D 4 113 ? 133.758 165.651 184.602 1.00 59.94 113 THR L C 1
ATOM 6294 O O . THR D 4 113 ? 134.145 164.759 185.361 1.00 59.94 113 THR L O 1
ATOM 6298 N N . VAL D 4 114 ? 134.140 166.922 184.733 1.00 56.49 114 VAL L N 1
ATOM 6299 C CA . VAL D 4 114 ? 135.054 167.323 185.796 1.00 56.49 114 VAL L CA 1
ATOM 6300 C C . VAL D 4 114 ? 134.333 167.232 187.135 1.00 56.49 114 VAL L C 1
ATOM 6301 O O . VAL D 4 114 ? 133.152 167.588 187.252 1.00 56.49 114 VAL L O 1
ATOM 6305 N N . ALA D 4 115 ? 135.041 166.749 188.155 1.00 51.56 115 ALA L N 1
ATOM 6306 C CA . ALA D 4 115 ? 134.483 166.580 189.494 1.00 51.56 115 ALA L CA 1
ATOM 6307 C C . ALA D 4 115 ? 135.484 167.058 190.533 1.00 51.56 115 ALA L C 1
ATOM 6308 O O . ALA D 4 115 ? 136.634 166.610 190.540 1.00 51.56 115 ALA L O 1
ATOM 6310 N N . ALA D 4 116 ? 135.049 167.975 191.393 1.00 50.99 116 ALA L N 1
ATOM 6311 C CA . ALA D 4 116 ? 135.929 168.518 192.418 1.00 50.99 116 ALA L CA 1
ATOM 6312 C C . ALA D 4 116 ? 136.176 167.480 193.513 1.00 50.99 116 ALA L C 1
ATOM 6313 O O . ALA D 4 116 ? 135.267 166.728 193.876 1.00 50.99 116 ALA L O 1
ATOM 6315 N N . PRO D 4 117 ? 137.396 167.411 194.050 1.00 41.65 117 PRO L N 1
ATOM 6316 C CA . PRO D 4 117 ? 137.715 166.406 195.073 1.00 41.65 117 PRO L CA 1
ATOM 6317 C C . PRO D 4 117 ? 137.365 166.789 196.498 1.00 41.65 117 PRO L C 1
ATOM 6318 O O . PRO D 4 117 ? 137.707 167.885 196.948 1.00 41.65 117 PRO L O 1
ATOM 6322 N N . SER D 4 118 ? 136.708 165.886 197.225 1.00 39.71 118 SER L N 1
ATOM 6323 C CA . SER D 4 118 ? 136.415 166.116 198.637 1.00 39.71 118 SER L CA 1
ATOM 6324 C C . SER D 4 118 ? 137.673 165.811 199.443 1.00 39.71 118 SER L C 1
ATOM 6325 O O . SER D 4 118 ? 138.242 164.725 199.313 1.00 39.71 118 SER L O 1
ATOM 6328 N N . VAL D 4 119 ? 138.141 166.766 200.239 1.00 35.30 119 VAL L N 1
ATOM 6329 C CA . VAL D 4 119 ? 139.406 166.633 200.950 1.00 35.30 119 VAL L CA 1
ATOM 6330 C C . VAL D 4 119 ? 139.163 166.465 202.442 1.00 35.30 119 VAL L C 1
ATOM 6331 O O . VAL D 4 119 ? 138.464 167.276 203.060 1.00 35.30 119 VAL L O 1
ATOM 6335 N N . PHE D 4 120 ? 139.762 165.425 203.019 1.00 34.60 120 PHE L N 1
ATOM 6336 C CA . PHE D 4 120 ? 139.691 165.156 204.453 1.00 34.60 120 PHE L CA 1
ATOM 6337 C C . PHE D 4 120 ? 141.080 164.823 204.973 1.00 34.60 120 PHE L C 1
ATOM 6338 O O . PHE D 4 120 ? 141.877 164.199 204.274 1.00 34.60 120 PHE L O 1
ATOM 6346 N N . ILE D 4 121 ? 141.375 165.237 206.202 1.00 36.65 121 ILE L N 1
ATOM 6347 C CA . ILE D 4 121 ? 142.672 164.939 206.791 1.00 36.65 121 ILE L CA 1
ATOM 6348 C C . ILE D 4 121 ? 142.453 164.134 208.064 1.00 36.65 121 ILE L C 1
ATOM 6349 O O . ILE D 4 121 ? 141.457 164.309 208.773 1.00 36.65 121 ILE L O 1
ATOM 6354 N N . PHE D 4 122 ? 143.392 163.231 208.341 1.00 38.27 122 PHE L N 1
ATOM 6355 C CA . PHE D 4 122 ? 143.316 162.347 209.497 1.00 38.27 122 PHE L CA 1
ATOM 6356 C C . PHE D 4 122 ? 144.631 162.377 210.263 1.00 38.27 122 PHE L C 1
ATOM 6357 O O . PHE D 4 122 ? 145.682 161.985 209.704 1.00 38.27 122 PHE L O 1
ATOM 6365 N N . PRO D 4 123 ? 144.624 162.828 211.513 1.00 44.45 123 PRO L N 1
ATOM 6366 C CA . PRO D 4 123 ? 145.840 162.860 212.328 1.00 44.45 123 PRO L CA 1
ATOM 6367 C C . PRO D 4 123 ? 146.228 161.464 212.778 1.00 44.45 123 PRO L C 1
ATOM 6368 O O . PRO D 4 123 ? 145.386 160.554 212.783 1.00 44.45 123 PRO L O 1
ATOM 6372 N N . PRO D 4 124 ? 147.488 161.248 213.163 1.00 55.86 124 PRO L N 1
ATOM 6373 C CA . PRO D 4 124 ? 147.902 159.910 213.617 1.00 55.86 124 PRO L CA 1
ATOM 6374 C C . PRO D 4 124 ? 147.247 159.559 214.945 1.00 55.86 124 PRO L C 1
ATOM 6375 O O . PRO D 4 124 ? 147.218 160.371 215.872 1.00 55.86 124 PRO L O 1
ATOM 6379 N N . SER D 4 125 ? 146.715 158.342 215.027 1.00 66.89 125 SER L N 1
ATOM 6380 C CA . SER D 4 125 ? 146.051 157.888 216.241 1.00 66.89 125 SER L CA 1
ATOM 6381 C C . SER D 4 125 ? 147.023 157.698 217.403 1.00 66.89 125 SER L C 1
ATOM 6382 O O . SER D 4 125 ? 148.213 157.393 217.224 1.00 66.89 125 SER L O 1
ATOM 6385 N N . ASP D 4 126 ? 146.479 157.852 218.617 1.00 70.86 126 ASP L N 1
ATOM 6386 C CA . ASP D 4 126 ? 147.288 157.698 219.819 1.00 70.86 126 ASP L CA 1
ATOM 6387 C C . ASP D 4 126 ? 147.979 156.345 219.856 1.00 70.86 126 ASP L C 1
ATOM 6388 O O . ASP D 4 126 ? 149.089 156.234 220.387 1.00 70.86 126 ASP L O 1
ATOM 6393 N N . GLU D 4 127 ? 147.348 155.305 219.303 1.00 70.82 127 GLU L N 1
ATOM 6394 C CA . GLU D 4 127 ? 147.995 154.001 219.330 1.00 70.82 127 GLU L CA 1
ATOM 6395 C C . GLU D 4 127 ? 149.230 154.014 218.446 1.00 70.82 127 GLU L C 1
ATOM 6396 O O . GLU D 4 127 ? 150.262 153.421 218.792 1.00 70.82 127 GLU L O 1
ATOM 6402 N N . GLN D 4 128 ? 149.154 154.701 217.302 1.00 68.09 128 GLN L N 1
ATOM 6403 C CA . GLN D 4 128 ? 150.327 154.713 216.449 1.00 68.09 128 GLN L CA 1
ATOM 6404 C C . GLN D 4 128 ? 151.436 155.494 217.135 1.00 68.09 128 GLN L C 1
ATOM 6405 O O . GLN D 4 128 ? 152.617 155.132 217.017 1.00 68.09 128 GLN L O 1
ATOM 6411 N N . LEU D 4 129 ? 151.087 156.557 217.879 1.00 70.12 129 LEU L N 1
ATOM 6412 C CA . LEU D 4 129 ? 152.172 157.254 218.565 1.00 70.12 129 LEU L CA 1
ATOM 6413 C C . LEU D 4 129 ? 152.776 156.349 219.628 1.00 70.12 129 LEU L C 1
ATOM 6414 O O . LEU D 4 129 ? 154.003 156.249 219.736 1.00 70.12 129 LEU L O 1
ATOM 6419 N N . LYS D 4 130 ? 151.925 155.675 220.417 1.00 72.35 130 LYS L N 1
ATOM 6420 C CA . LYS D 4 130 ? 152.365 154.681 221.390 1.00 72.35 130 LYS L CA 1
ATOM 6421 C C . LYS D 4 130 ? 153.406 153.777 220.748 1.00 72.35 130 LYS L C 1
ATOM 6422 O O . LYS D 4 130 ? 154.415 153.421 221.364 1.00 72.35 130 LYS L O 1
ATOM 6428 N N . SER D 4 131 ? 153.151 153.420 219.483 1.00 73.44 131 SER L N 1
ATOM 6429 C CA . SER D 4 131 ? 154.091 152.586 218.743 1.00 73.44 131 SER L CA 1
ATOM 6430 C C . SER D 4 131 ? 155.379 153.338 218.440 1.00 73.44 131 SER L C 1
ATOM 6431 O O . SER D 4 131 ? 156.453 152.729 218.388 1.00 73.44 131 SER L O 1
ATOM 6434 N N . GLY D 4 132 ? 155.299 154.653 218.247 1.00 71.53 132 GLY L N 1
ATOM 6435 C CA . GLY D 4 132 ? 156.475 155.460 217.986 1.00 71.53 132 GLY L CA 1
ATOM 6436 C C . GLY D 4 132 ? 156.594 156.047 216.596 1.00 71.53 132 GLY L C 1
ATOM 6437 O O . GLY D 4 132 ? 157.675 156.531 216.240 1.00 71.53 132 GLY L O 1
ATOM 6438 N N . THR D 4 133 ? 155.530 156.019 215.805 1.00 69.05 133 THR L N 1
ATOM 6439 C CA . THR D 4 133 ? 155.515 156.552 214.453 1.00 69.05 133 THR L CA 1
ATOM 6440 C C . THR D 4 133 ? 154.244 157.367 214.272 1.00 69.05 133 THR L C 1
ATOM 6441 O O . THR D 4 133 ? 153.232 157.103 214.924 1.00 69.05 133 THR L O 1
ATOM 6445 N N . ALA D 4 134 ? 154.300 158.381 213.413 1.00 61.52 134 ALA L N 1
ATOM 6446 C CA . ALA D 4 134 ? 153.147 159.231 213.160 1.00 61.52 134 ALA L CA 1
ATOM 6447 C C . ALA D 4 134 ? 152.881 159.267 211.665 1.00 61.52 134 ALA L C 1
ATOM 6448 O O . ALA D 4 134 ? 153.786 159.546 210.872 1.00 61.52 134 ALA L O 1
ATOM 6450 N N . SER D 4 135 ? 151.642 158.974 211.286 1.00 54.59 135 SER L N 1
ATOM 6451 C CA . SER D 4 135 ? 151.229 158.968 209.891 1.00 54.59 135 SER L CA 1
ATOM 6452 C C . SER D 4 135 ? 150.011 159.860 209.737 1.00 54.59 135 SER L C 1
ATOM 6453 O O . SER D 4 135 ? 148.966 159.595 210.338 1.00 54.59 135 SER L O 1
ATOM 6456 N N . VAL D 4 136 ? 150.140 160.897 208.929 1.00 46.22 136 VAL L N 1
ATOM 6457 C CA . VAL D 4 136 ? 149.039 161.809 208.644 1.00 46.22 136 VAL L CA 1
ATOM 6458 C C . VAL D 4 136 ? 148.492 161.427 207.281 1.00 46.22 136 VAL L C 1
ATOM 6459 O O . VAL D 4 136 ? 149.263 161.171 206.348 1.00 46.22 136 VAL L O 1
ATOM 6463 N N . VAL D 4 137 ? 147.168 161.348 207.157 1.00 39.51 137 VAL L N 1
ATOM 6464 C CA . VAL D 4 137 ? 146.559 160.889 205.911 1.00 39.51 137 VAL L CA 1
ATOM 6465 C C . VAL D 4 137 ? 145.686 161.982 205.318 1.00 39.51 137 VAL L C 1
ATOM 6466 O O . VAL D 4 137 ? 144.763 162.468 205.975 1.00 39.51 137 VAL L O 1
ATOM 6470 N N . CYS D 4 138 ? 145.960 162.352 204.071 1.00 39.58 138 CYS L N 1
ATOM 6471 C CA . CYS D 4 138 ? 145.167 163.339 203.351 1.00 39.58 138 CYS L CA 1
ATOM 6472 C C . CYS D 4 138 ? 144.448 162.610 202.225 1.00 39.58 138 CYS L C 1
ATOM 6473 O O . CYS D 4 138 ? 145.096 162.045 201.337 1.00 39.58 138 CYS L O 1
ATOM 6476 N N . LEU D 4 139 ? 143.121 162.581 202.288 1.00 34.87 139 LEU L N 1
ATOM 6477 C CA . LEU D 4 139 ? 142.287 161.826 201.366 1.00 34.87 139 LEU L CA 1
ATOM 6478 C C . LEU D 4 139 ? 141.584 162.761 200.388 1.00 34.87 139 LEU L C 1
ATOM 6479 O O . LEU D 4 139 ? 140.823 163.646 200.810 1.00 34.87 139 LEU L O 1
ATOM 6484 N N . LEU D 4 140 ? 141.832 162.548 199.093 1.00 38.11 140 LEU L N 1
ATOM 6485 C CA . LEU D 4 140 ? 141.154 163.209 197.985 1.00 38.11 140 LEU L CA 1
ATOM 6486 C C . LEU D 4 140 ? 140.104 162.222 197.486 1.00 38.11 140 LEU L C 1
ATOM 6487 O O . LEU D 4 140 ? 140.440 161.085 197.144 1.00 38.11 140 LEU L O 1
ATOM 6492 N N . ASN D 4 141 ? 138.840 162.629 197.477 1.00 42.56 141 ASN L N 1
ATOM 6493 C CA . ASN D 4 141 ? 137.730 161.736 197.180 1.00 42.56 141 ASN L CA 1
ATOM 6494 C C . ASN D 4 141 ? 136.918 162.125 195.947 1.00 42.56 141 ASN L C 1
ATOM 6495 O O . ASN D 4 141 ? 136.652 163.311 195.711 1.00 42.56 141 ASN L O 1
ATOM 6500 N N . ASN D 4 142 ? 136.506 161.093 195.203 1.00 44.13 142 ASN L N 1
ATOM 6501 C CA . ASN D 4 142 ? 135.637 161.158 194.022 1.00 44.13 142 ASN L CA 1
ATOM 6502 C C . ASN D 4 142 ? 135.889 162.349 193.101 1.00 44.13 142 ASN L C 1
ATOM 6503 O O . ASN D 4 142 ? 135.018 163.186 192.870 1.00 44.13 142 ASN L O 1
ATOM 6508 N N . PHE D 4 143 ? 137.100 162.416 192.563 1.00 45.24 143 PHE L N 1
ATOM 6509 C CA . PHE D 4 143 ? 137.433 163.502 191.659 1.00 45.24 143 PHE L CA 1
ATOM 6510 C C . PHE D 4 143 ? 137.787 162.952 190.282 1.00 45.24 143 PHE L C 1
ATOM 6511 O O . PHE D 4 143 ? 137.924 161.744 190.079 1.00 45.24 143 PHE L O 1
ATOM 6519 N N . TYR D 4 144 ? 137.938 163.878 189.332 1.00 53.58 144 TYR L N 1
ATOM 6520 C CA . TYR D 4 144 ? 138.303 163.613 187.948 1.00 53.58 144 TYR L CA 1
ATOM 6521 C C . TYR D 4 144 ? 138.761 164.952 187.401 1.00 53.58 144 TYR L C 1
ATOM 6522 O O . TYR D 4 144 ? 138.136 165.969 187.730 1.00 53.58 144 TYR L O 1
ATOM 6531 N N . PRO D 4 145 ? 139.829 165.017 186.597 1.00 54.84 145 PRO L N 1
ATOM 6532 C CA . PRO D 4 145 ? 140.691 163.948 186.073 1.00 54.84 145 PRO L CA 1
ATOM 6533 C C . PRO D 4 145 ? 141.621 163.319 187.094 1.00 54.84 145 PRO L C 1
ATOM 6534 O O . PRO D 4 145 ? 141.619 163.649 188.276 1.00 54.84 145 PRO L O 1
ATOM 6538 N N . ARG D 4 146 ? 142.431 162.376 186.612 1.00 57.77 146 ARG L N 1
ATOM 6539 C CA . ARG D 4 146 ? 143.345 161.642 187.475 1.00 57.77 146 ARG L CA 1
ATOM 6540 C C . ARG D 4 146 ? 144.505 162.510 187.936 1.00 57.77 146 ARG L C 1
ATOM 6541 O O . ARG D 4 146 ? 144.998 162.336 189.056 1.00 57.77 146 ARG L O 1
ATOM 6549 N N . GLU D 4 147 ? 144.955 163.437 187.098 1.00 62.51 147 GLU L N 1
ATOM 6550 C CA . GLU D 4 147 ? 146.073 164.299 187.457 1.00 62.51 147 GLU L CA 1
ATOM 6551 C C . GLU D 4 147 ? 145.661 165.270 188.563 1.00 62.51 147 GLU L C 1
ATOM 6552 O O . GLU D 4 147 ? 144.695 166.026 188.420 1.00 62.51 147 GLU L O 1
ATOM 6558 N N . ALA D 4 148 ? 146.389 165.229 189.675 1.00 58.63 148 ALA L N 1
ATOM 6559 C CA . ALA D 4 148 ? 146.146 166.093 190.821 1.00 58.63 148 ALA L CA 1
ATOM 6560 C C . ALA D 4 148 ? 147.436 166.155 191.617 1.00 58.63 148 ALA L C 1
ATOM 6561 O O . ALA D 4 148 ? 148.189 165.179 191.664 1.00 58.63 148 ALA L O 1
ATOM 6563 N N . LYS D 4 149 ? 147.695 167.302 192.239 1.00 59.11 149 LYS L N 1
ATOM 6564 C CA . LYS D 4 149 ? 148.922 167.467 193.005 1.00 59.11 149 LYS L CA 1
ATOM 6565 C C . LYS D 4 149 ? 148.611 167.658 194.481 1.00 59.11 149 LYS L C 1
ATOM 6566 O O . LYS D 4 149 ? 147.855 168.562 194.853 1.00 59.11 149 LYS L O 1
ATOM 6572 N N . VAL D 4 150 ? 149.209 166.816 195.316 1.00 54.49 150 VAL L N 1
ATOM 6573 C CA . VAL D 4 150 ? 149.084 166.902 196.763 1.00 54.49 150 VAL L CA 1
ATOM 6574 C C . VAL D 4 150 ? 150.406 167.401 197.326 1.00 54.49 150 VAL L C 1
ATOM 6575 O O . VAL D 4 150 ? 151.477 166.954 196.903 1.00 54.49 150 VAL L O 1
ATOM 6579 N N . GLN D 4 151 ? 150.331 168.341 198.262 1.00 57.43 151 GLN L N 1
ATOM 6580 C CA . GLN D 4 151 ? 151.498 168.986 198.846 1.00 57.43 151 GLN L CA 1
ATOM 6581 C C . GLN D 4 151 ? 151.325 168.976 200.354 1.00 57.43 151 GLN L C 1
ATOM 6582 O O . GLN D 4 151 ? 150.258 169.327 200.858 1.00 57.43 151 GLN L O 1
ATOM 6588 N N . TRP D 4 152 ? 152.358 168.565 201.068 1.00 49.81 152 TRP L N 1
ATOM 6589 C CA . TRP D 4 152 ? 152.317 168.488 202.520 1.00 49.81 152 TRP L CA 1
ATOM 6590 C C . TRP D 4 152 ? 153.073 169.678 203.077 1.00 49.81 152 TRP L C 1
ATOM 6591 O O . TRP D 4 152 ? 154.224 169.918 202.702 1.00 49.81 152 TRP L O 1
ATOM 6602 N N . LYS D 4 153 ? 152.429 170.418 203.976 1.00 54.55 153 LYS L N 1
ATOM 6603 C CA . LYS D 4 153 ? 153.055 171.575 204.596 1.00 54.55 153 LYS L CA 1
ATOM 6604 C C . LYS D 4 153 ? 153.038 171.386 206.100 1.00 54.55 153 LYS L C 1
ATOM 6605 O O . LYS D 4 153 ? 151.973 171.240 206.704 1.00 54.55 153 LYS L O 1
ATOM 6611 N N . VAL D 4 154 ? 154.216 171.392 206.702 1.00 59.22 154 VAL L N 1
ATOM 6612 C CA . VAL D 4 154 ? 154.360 171.187 208.132 1.00 59.22 154 VAL L CA 1
ATOM 6613 C C . VAL D 4 154 ? 154.990 172.451 208.689 1.00 59.22 154 VAL L C 1
ATOM 6614 O O . VAL D 4 154 ? 156.154 172.753 208.394 1.00 59.22 154 VAL L O 1
ATOM 6618 N N . ASP D 4 155 ? 154.214 173.208 209.467 1.00 64.09 155 ASP L N 1
ATOM 6619 C CA . ASP D 4 155 ? 154.663 174.480 210.031 1.00 64.09 155 ASP L CA 1
ATOM 6620 C C . ASP D 4 155 ? 155.091 175.417 208.907 1.00 64.09 155 ASP L C 1
ATOM 6621 O O . ASP D 4 155 ? 156.107 176.108 208.997 1.00 64.09 155 ASP L O 1
ATOM 6626 N N . ASN D 4 156 ? 154.303 175.420 207.833 1.00 63.59 156 ASN L N 1
ATOM 6627 C CA . ASN D 4 156 ? 154.479 176.203 206.615 1.00 63.59 156 ASN L CA 1
ATOM 6628 C C . ASN D 4 156 ? 155.673 175.731 205.794 1.00 63.59 156 ASN L C 1
ATOM 6629 O O . ASN D 4 156 ? 155.918 176.283 204.715 1.00 63.59 156 ASN L O 1
ATOM 6634 N N . ALA D 4 157 ? 156.418 174.729 206.256 1.00 63.52 157 ALA L N 1
ATOM 6635 C CA . ALA D 4 157 ? 157.556 174.209 205.513 1.00 63.52 157 ALA L CA 1
ATOM 6636 C C . ALA D 4 157 ? 157.092 173.160 204.512 1.00 63.52 157 ALA L C 1
ATOM 6637 O O . ALA D 4 157 ? 156.256 172.310 204.832 1.00 63.52 157 ALA L O 1
ATOM 6639 N N . LEU D 4 158 ? 157.636 173.227 203.299 1.00 63.53 158 LEU L N 1
ATOM 6640 C CA . LEU D 4 158 ? 157.276 172.288 202.243 1.00 63.53 158 LEU L CA 1
ATOM 6641 C C . LEU D 4 158 ? 158.054 170.987 202.407 1.00 63.53 158 LEU L C 1
ATOM 6642 O O . LEU D 4 158 ? 159.288 170.985 202.346 1.00 63.53 158 LEU L O 1
ATOM 6647 N N . GLN D 4 159 ? 157.341 169.885 202.614 1.00 62.38 159 GLN L N 1
ATOM 6648 C CA . GLN D 4 159 ? 157.966 168.582 202.782 1.00 62.38 159 GLN L CA 1
ATOM 6649 C C . GLN D 4 159 ? 158.128 167.880 201.440 1.00 62.38 159 GLN L C 1
ATOM 6650 O O . GLN D 4 159 ? 157.388 168.139 200.487 1.00 62.38 159 GLN L O 1
ATOM 6656 N N . SER D 4 160 ? 159.108 166.979 201.377 1.00 64.26 160 SER L N 1
ATOM 6657 C CA . SER D 4 160 ? 159.375 166.212 200.166 1.00 64.26 160 SER L CA 1
ATOM 6658 C C . SER D 4 160 ? 160.231 165.009 200.525 1.00 64.26 160 SER L C 1
ATOM 6659 O O . SER D 4 160 ? 161.260 165.154 201.191 1.00 64.26 160 SER L O 1
ATOM 6662 N N . GLY D 4 161 ? 159.805 163.829 200.077 1.00 62.72 161 GLY L N 1
ATOM 6663 C CA . GLY D 4 161 ? 160.517 162.592 200.311 1.00 62.72 161 GLY L CA 1
ATOM 6664 C C . GLY D 4 161 ? 160.057 161.789 201.511 1.00 62.72 161 GLY L C 1
ATOM 6665 O O . GLY D 4 161 ? 160.474 160.633 201.652 1.00 62.72 161 GLY L O 1
ATOM 6666 N N . ASN D 4 162 ? 159.217 162.356 202.377 1.00 59.27 162 ASN L N 1
ATOM 6667 C CA . ASN D 4 162 ? 158.729 161.660 203.563 1.00 59.27 162 ASN L CA 1
ATOM 6668 C C . ASN D 4 162 ? 157.227 161.395 203.504 1.00 59.27 162 ASN L C 1
ATOM 6669 O O . ASN D 4 162 ? 156.565 161.321 204.541 1.00 59.27 162 ASN L O 1
ATOM 6674 N N . SER D 4 163 ? 156.675 161.245 202.304 1.00 54.87 163 SER L N 1
ATOM 6675 C CA . SER D 4 163 ? 155.254 160.984 202.135 1.00 54.87 163 SER L CA 1
ATOM 6676 C C . SER D 4 163 ? 155.074 159.974 201.017 1.00 54.87 163 SER L C 1
ATOM 6677 O O . SER D 4 163 ? 155.968 159.772 200.193 1.00 54.87 163 SER L O 1
ATOM 6680 N N . GLN D 4 164 ? 153.900 159.345 200.974 1.00 53.37 164 GLN L N 1
ATOM 6681 C CA . GLN D 4 164 ? 153.658 158.383 199.905 1.00 53.37 164 GLN L CA 1
ATOM 6682 C C . GLN D 4 164 ? 152.219 158.468 199.423 1.00 53.37 164 GLN L C 1
ATOM 6683 O O . GLN D 4 164 ? 151.292 158.540 200.229 1.00 53.37 164 GLN L O 1
ATOM 6689 N N . GLU D 4 165 ? 152.033 158.456 198.106 1.00 53.15 165 GLU L N 1
ATOM 6690 C CA . GLU D 4 165 ? 150.704 158.535 197.516 1.00 53.15 165 GLU L CA 1
ATOM 6691 C C . GLU D 4 165 ? 150.228 157.179 197.013 1.00 53.15 165 GLU L C 1
ATOM 6692 O O . GLU D 4 165 ? 151.019 156.288 196.700 1.00 53.15 165 GLU L O 1
ATOM 6698 N N . SER D 4 166 ? 148.908 157.050 196.909 1.00 43.00 166 SER L N 1
ATOM 6699 C CA . SER D 4 166 ? 148.288 155.857 196.350 1.00 43.00 166 SER L CA 1
ATOM 6700 C C . SER D 4 166 ? 146.989 156.280 195.686 1.00 43.00 166 SER L C 1
ATOM 6701 O O . SER D 4 166 ? 146.200 157.016 196.284 1.00 43.00 166 SER L O 1
ATOM 6704 N N . VAL D 4 167 ? 146.772 155.829 194.454 1.00 41.84 167 VAL L N 1
ATOM 6705 C CA . VAL D 4 167 ? 145.603 156.204 193.668 1.00 41.84 167 VAL L CA 1
ATOM 6706 C C . VAL D 4 167 ? 144.845 154.949 193.263 1.00 41.84 167 VAL L C 1
ATOM 6707 O O . VAL D 4 167 ? 145.448 153.981 192.788 1.00 41.84 167 VAL L O 1
ATOM 6711 N N . THR D 4 168 ? 143.530 154.969 193.445 1.00 41.72 168 THR L N 1
ATOM 6712 C CA . THR D 4 168 ? 142.693 153.842 193.069 1.00 41.72 168 THR L CA 1
ATOM 6713 C C . THR D 4 168 ? 142.319 153.951 191.597 1.00 41.72 168 THR L C 1
ATOM 6714 O O . THR D 4 168 ? 142.466 155.002 190.971 1.00 41.72 168 THR L O 1
ATOM 6718 N N . GLU D 4 169 ? 141.823 152.849 191.045 1.00 49.95 169 GLU L N 1
ATOM 6719 C CA . GLU D 4 169 ? 141.408 152.875 189.654 1.00 49.95 169 GLU L CA 1
ATOM 6720 C C . GLU D 4 169 ? 140.068 153.592 189.526 1.00 49.95 169 GLU L C 1
ATOM 6721 O O . GLU D 4 169 ? 139.427 153.950 190.518 1.00 49.95 169 GLU L O 1
ATOM 6727 N N . GLN D 4 170 ? 139.645 153.809 188.284 1.00 55.17 170 GLN L N 1
ATOM 6728 C CA . GLN D 4 170 ? 138.380 154.488 188.048 1.00 55.17 170 GLN L CA 1
ATOM 6729 C C . GLN D 4 170 ? 137.228 153.691 188.637 1.00 55.17 170 GLN L C 1
ATOM 6730 O O . GLN D 4 170 ? 137.117 152.483 188.415 1.00 55.17 170 GLN L O 1
ATOM 6736 N N . ASP D 4 171 ? 136.368 154.373 189.386 1.00 62.89 171 ASP L N 1
ATOM 6737 C CA . ASP D 4 171 ? 135.208 153.711 189.961 1.00 62.89 171 ASP L CA 1
ATOM 6738 C C . ASP D 4 171 ? 134.310 153.200 188.842 1.00 62.89 171 ASP L C 1
ATOM 6739 O O . ASP D 4 171 ? 134.134 153.859 187.815 1.00 62.89 171 ASP L O 1
ATOM 6744 N N . SER D 4 172 ? 133.740 152.015 189.043 1.00 63.11 172 SER L N 1
ATOM 6745 C CA . SER D 4 172 ? 132.873 151.438 188.026 1.00 63.11 172 SER L CA 1
ATOM 6746 C C . SER D 4 172 ? 131.527 152.143 187.934 1.00 63.11 172 SER L C 1
ATOM 6747 O O . SER D 4 172 ? 130.858 152.037 186.901 1.00 63.11 172 SER L O 1
ATOM 6750 N N . LYS D 4 173 ? 131.107 152.845 188.985 1.00 65.09 173 LYS L N 1
ATOM 6751 C CA . LYS D 4 173 ? 129.810 153.510 188.975 1.00 65.09 173 LYS L CA 1
ATOM 6752 C C . LYS D 4 173 ? 129.840 154.916 188.380 1.00 65.09 173 LYS L C 1
ATOM 6753 O O . LYS D 4 173 ? 129.071 155.213 187.462 1.00 65.09 173 LYS L O 1
ATOM 6759 N N . ASP D 4 174 ? 130.702 155.798 188.890 1.00 64.09 174 ASP L N 1
ATOM 6760 C CA . ASP D 4 174 ? 130.750 157.175 188.410 1.00 64.09 174 ASP L CA 1
ATOM 6761 C C . ASP D 4 174 ? 132.068 157.587 187.762 1.00 64.09 174 ASP L C 1
ATOM 6762 O O . ASP D 4 174 ? 132.278 158.786 187.547 1.00 64.09 174 ASP L O 1
ATOM 6767 N N . CYS D 4 175 ? 132.952 156.644 187.431 1.00 60.93 175 CYS L N 1
ATOM 6768 C CA . CYS D 4 175 ? 134.220 156.949 186.756 1.00 60.93 175 CYS L CA 1
ATOM 6769 C C . CYS D 4 175 ? 135.110 157.919 187.535 1.00 60.93 175 CYS L C 1
ATOM 6770 O O . CYS D 4 175 ? 135.913 158.637 186.935 1.00 60.93 175 CYS L O 1
ATOM 6773 N N . THR D 4 176 ? 134.997 157.978 188.858 1.00 54.59 176 THR L N 1
ATOM 6774 C CA . THR D 4 176 ? 135.821 158.902 189.626 1.00 54.59 176 THR L CA 1
ATOM 6775 C C . THR D 4 176 ? 136.990 158.187 190.299 1.00 54.59 176 THR L C 1
ATOM 6776 O O . THR D 4 176 ? 137.040 156.959 190.388 1.00 54.59 176 THR L O 1
ATOM 6780 N N . TYR D 4 177 ? 137.942 158.985 190.777 1.00 47.83 177 TYR L N 1
ATOM 6781 C CA . TYR D 4 177 ? 139.140 158.509 191.453 1.00 47.83 177 TYR L CA 1
ATOM 6782 C C . TYR D 4 177 ? 139.162 158.893 192.928 1.00 47.83 177 TYR L C 1
ATOM 6783 O O . TYR D 4 177 ? 138.403 159.742 193.405 1.00 47.83 177 TYR L O 1
ATOM 6792 N N . SER D 4 178 ? 140.081 158.253 193.644 1.00 40.06 178 SER L N 1
ATOM 6793 C CA . SER D 4 178 ? 140.335 158.521 195.048 1.00 40.06 178 SER L CA 1
ATOM 6794 C C . SER D 4 178 ? 141.842 158.425 195.229 1.00 40.06 178 SER L C 1
ATOM 6795 O O . SER D 4 178 ? 142.489 157.589 194.594 1.00 40.06 178 SER L O 1
ATOM 6798 N N . LEU D 4 179 ? 142.406 159.277 196.079 1.00 37.60 179 LEU L N 1
ATOM 6799 C CA . LEU D 4 179 ? 143.848 159.287 196.297 1.00 37.60 179 LEU L CA 1
ATOM 6800 C C . LEU D 4 179 ? 144.162 159.532 197.762 1.00 37.60 179 LEU L C 1
ATOM 6801 O O . LEU D 4 179 ? 143.587 160.429 198.379 1.00 37.60 179 LEU L O 1
ATOM 6806 N N . SER D 4 180 ? 145.085 158.761 198.316 1.00 40.90 180 SER L N 1
ATOM 6807 C CA . SER D 4 180 ? 145.535 158.966 199.684 1.00 40.90 180 SER L CA 1
ATOM 6808 C C . SER D 4 180 ? 146.994 159.390 199.685 1.00 40.90 180 SER L C 1
ATOM 6809 O O . SER D 4 180 ? 147.800 158.869 198.909 1.00 40.90 180 SER L O 1
ATOM 6812 N N . SER D 4 181 ? 147.335 160.320 200.573 1.00 44.26 181 SER L N 1
ATOM 6813 C CA . SER D 4 181 ? 148.711 160.768 200.745 1.00 44.26 181 SER L CA 1
ATOM 6814 C C . SER D 4 181 ? 149.047 160.584 202.213 1.00 44.26 181 SER L C 1
ATOM 6815 O O . SER D 4 181 ? 148.399 161.179 203.077 1.00 44.26 181 SER L O 1
ATOM 6818 N N . THR D 4 182 ? 150.036 159.748 202.492 1.00 46.26 182 THR L N 1
ATOM 6819 C CA . THR D 4 182 ? 150.407 159.357 203.845 1.00 46.26 182 THR L CA 1
ATOM 6820 C C . THR D 4 182 ? 151.783 159.909 204.209 1.00 46.26 182 THR L C 1
ATOM 6821 O O . THR D 4 182 ? 152.820 159.367 203.815 1.00 46.26 182 THR L O 1
ATOM 6825 N N . LEU D 4 183 ? 151.769 161.055 204.884 1.00 51.77 183 LEU L N 1
ATOM 6826 C CA . LEU D 4 183 ? 152.974 161.655 205.437 1.00 51.77 183 LEU L CA 1
ATOM 6827 C C . LEU D 4 183 ? 153.448 160.807 206.610 1.00 51.77 183 LEU L C 1
ATOM 6828 O O . LEU D 4 183 ? 152.662 160.501 207.512 1.00 51.77 183 LEU L O 1
ATOM 6833 N N . THR D 4 184 ? 154.719 160.420 206.607 1.00 58.54 184 THR L N 1
ATOM 6834 C CA . THR D 4 184 ? 155.287 159.570 207.647 1.00 58.54 184 THR L CA 1
ATOM 6835 C C . THR D 4 184 ? 156.380 160.334 208.378 1.00 58.54 184 THR L C 1
ATOM 6836 O O . THR D 4 184 ? 157.265 160.915 207.742 1.00 58.54 184 THR L O 1
ATOM 6840 N N . LEU D 4 185 ? 156.318 160.331 209.708 1.00 61.97 185 LEU L N 1
ATOM 6841 C CA . LEU D 4 185 ? 157.305 161.025 210.521 1.00 61.97 185 LEU L CA 1
ATOM 6842 C C . LEU D 4 185 ? 157.548 160.242 211.802 1.00 61.97 185 LEU L C 1
ATOM 6843 O O . LEU D 4 185 ? 156.705 159.460 212.248 1.00 61.97 185 LEU L O 1
ATOM 6848 N N . SER D 4 186 ? 158.714 160.470 212.397 1.00 66.89 186 SER L N 1
ATOM 6849 C CA . SER D 4 186 ? 159.022 159.875 213.684 1.00 66.89 186 SER L CA 1
ATOM 6850 C C . SER D 4 186 ? 158.288 160.613 214.801 1.00 66.89 186 SER L C 1
ATOM 6851 O O . SER D 4 186 ? 157.747 161.705 214.613 1.00 66.89 186 SER L O 1
ATOM 6854 N N . LYS D 4 187 ? 158.286 159.998 215.985 1.00 67.58 187 LYS L N 1
ATOM 6855 C CA . LYS D 4 187 ? 157.657 160.610 217.153 1.00 67.58 187 LYS L CA 1
ATOM 6856 C C . LYS D 4 187 ? 158.272 161.970 217.463 1.00 67.58 187 LYS L C 1
ATOM 6857 O O . LYS D 4 187 ? 157.558 162.950 217.711 1.00 67.58 187 LYS L O 1
ATOM 6863 N N . ALA D 4 188 ? 159.605 162.036 217.471 1.00 71.39 188 ALA L N 1
ATOM 6864 C CA . ALA D 4 188 ? 160.313 163.266 217.810 1.00 71.39 188 ALA L CA 1
ATOM 6865 C C . ALA D 4 188 ? 159.894 164.417 216.904 1.00 71.39 188 ALA L C 1
ATOM 6866 O O . ALA D 4 188 ? 159.454 165.468 217.380 1.00 71.39 188 ALA L O 1
ATOM 6868 N N . ASP D 4 189 ? 160.050 164.242 215.592 1.00 69.76 189 ASP L N 1
ATOM 6869 C CA . ASP D 4 189 ? 159.701 165.296 214.644 1.00 69.76 189 ASP L CA 1
ATOM 6870 C C . ASP D 4 189 ? 158.224 165.676 214.747 1.00 69.76 189 ASP L C 1
ATOM 6871 O O . ASP D 4 189 ? 157.874 166.871 214.729 1.00 69.76 189 ASP L O 1
ATOM 6876 N N . TYR D 4 190 ? 157.347 164.673 214.873 1.00 65.82 190 TYR L N 1
ATOM 6877 C CA . TYR D 4 190 ? 155.922 164.943 215.039 1.00 65.82 190 TYR L CA 1
ATOM 6878 C C . TYR D 4 190 ? 155.654 165.833 216.240 1.00 65.82 190 TYR L C 1
ATOM 6879 O O . TYR D 4 190 ? 154.829 166.751 216.166 1.00 65.82 190 TYR L O 1
ATOM 6888 N N . GLU D 4 191 ? 156.341 165.587 217.356 1.00 68.76 191 GLU L N 1
ATOM 6889 C CA . GLU D 4 191 ? 156.114 166.449 218.507 1.00 68.76 191 GLU L CA 1
ATOM 6890 C C . GLU D 4 191 ? 156.776 167.803 218.304 1.00 68.76 191 GLU L C 1
ATOM 6891 O O . GLU D 4 191 ? 156.308 168.811 218.846 1.00 68.76 191 GLU L O 1
ATOM 6897 N N . LYS D 4 192 ? 157.858 167.840 217.525 1.00 69.57 192 LYS L N 1
ATOM 6898 C CA . LYS D 4 192 ? 158.549 169.093 217.249 1.00 69.57 192 LYS L CA 1
ATOM 6899 C C . LYS D 4 192 ? 157.617 170.095 216.579 1.00 69.57 192 LYS L C 1
ATOM 6900 O O . LYS D 4 192 ? 157.426 171.211 217.072 1.00 69.57 192 LYS L O 1
ATOM 6906 N N . HIS D 4 193 ? 157.025 169.713 215.447 1.00 68.45 193 HIS L N 1
ATOM 6907 C CA . HIS D 4 193 ? 156.139 170.668 214.788 1.00 68.45 193 HIS L CA 1
ATOM 6908 C C . HIS D 4 193 ? 154.753 170.704 215.437 1.00 68.45 193 HIS L C 1
ATOM 6909 O O . HIS D 4 193 ? 154.411 169.885 216.294 1.00 68.45 193 HIS L O 1
ATOM 6916 N N . LYS D 4 194 ? 153.953 171.696 215.021 1.00 64.16 194 LYS L N 1
ATOM 6917 C CA . LYS D 4 194 ? 152.617 171.912 215.573 1.00 64.16 194 LYS L CA 1
ATOM 6918 C C . LYS D 4 194 ? 151.482 171.812 214.556 1.00 64.16 194 LYS L C 1
ATOM 6919 O O . LYS D 4 194 ? 150.555 171.023 214.760 1.00 64.16 194 LYS L O 1
ATOM 6925 N N . VAL D 4 195 ? 151.504 172.602 213.481 1.00 58.98 195 VAL L N 1
ATOM 6926 C CA . VAL D 4 195 ? 150.426 172.648 212.489 1.00 58.98 195 VAL L CA 1
ATOM 6927 C C . VAL D 4 195 ? 150.767 171.794 211.276 1.00 58.98 195 VAL L C 1
ATOM 6928 O O . VAL D 4 195 ? 151.887 171.860 210.756 1.00 58.98 195 VAL L O 1
ATOM 6932 N N . TYR D 4 196 ? 149.800 170.997 210.818 1.00 55.59 196 TYR L N 1
ATOM 6933 C CA . TYR D 4 196 ? 149.975 170.148 209.645 1.00 55.59 196 TYR L CA 1
ATOM 6934 C C . TYR D 4 196 ? 148.876 170.438 208.629 1.00 55.59 196 TYR L C 1
ATOM 6935 O O . TYR D 4 196 ? 147.692 170.444 208.981 1.00 55.59 196 TYR L O 1
ATOM 6944 N N . ALA D 4 197 ? 149.261 170.685 207.375 1.00 51.30 197 ALA L N 1
ATOM 6945 C CA . ALA D 4 197 ? 148.320 171.022 206.318 1.00 51.30 197 ALA L CA 1
ATOM 6946 C C . ALA D 4 197 ? 148.588 170.194 205.067 1.00 51.30 197 ALA L C 1
ATOM 6947 O O . ALA D 4 197 ? 149.688 169.667 204.862 1.00 51.30 197 ALA L O 1
ATOM 6949 N N . CYS D 4 198 ? 147.567 170.132 204.206 1.00 53.22 198 CYS L N 1
ATOM 6950 C CA . CYS D 4 198 ? 147.588 169.364 202.958 1.00 53.22 198 CYS L CA 1
ATOM 6951 C C . CYS D 4 198 ? 147.045 170.224 201.819 1.00 53.22 198 CYS L C 1
ATOM 6952 O O . CYS D 4 198 ? 145.841 170.248 201.558 1.00 53.22 198 CYS L O 1
ATOM 6955 N N . GLU D 4 199 ? 147.947 170.922 201.139 1.00 56.90 199 GLU L N 1
ATOM 6956 C CA . GLU D 4 199 ? 147.605 171.771 200.004 1.00 56.90 199 GLU L CA 1
ATOM 6957 C C . GLU D 4 199 ? 147.310 170.922 198.769 1.00 56.90 199 GLU L C 1
ATOM 6958 O O . GLU D 4 199 ? 148.217 170.302 198.206 1.00 56.90 199 GLU L O 1
ATOM 6964 N N . VAL D 4 200 ? 146.048 170.863 198.357 1.00 52.93 200 VAL L N 1
ATOM 6965 C CA . VAL D 4 200 ? 145.606 170.031 197.243 1.00 52.93 200 VAL L CA 1
ATOM 6966 C C . VAL D 4 200 ? 145.237 170.938 196.074 1.00 52.93 200 VAL L C 1
ATOM 6967 O O . VAL D 4 200 ? 144.429 171.870 196.222 1.00 52.93 200 VAL L O 1
ATOM 6971 N N . THR D 4 201 ? 145.864 170.688 194.925 1.00 57.59 201 THR L N 1
ATOM 6972 C CA . THR D 4 201 ? 145.621 171.425 193.694 1.00 57.59 201 THR L CA 1
ATOM 6973 C C . THR D 4 201 ? 145.035 170.458 192.675 1.00 57.59 201 THR L C 1
ATOM 6974 O O . THR D 4 201 ? 145.556 169.348 192.496 1.00 57.59 201 THR L O 1
ATOM 6978 N N . HIS D 4 202 ? 143.965 170.882 192.005 1.00 57.65 202 HIS L N 1
ATOM 6979 C CA . HIS D 4 202 ? 143.294 170.050 191.015 1.00 57.65 202 HIS L CA 1
ATOM 6980 C C . HIS D 4 202 ? 142.546 170.946 190.039 1.00 57.65 202 HIS L C 1
ATOM 6981 O O . HIS D 4 202 ? 142.225 172.098 190.344 1.00 57.65 202 HIS L O 1
ATOM 6988 N N . GLN D 4 203 ? 142.274 170.393 188.853 1.00 61.58 203 GLN L N 1
ATOM 6989 C CA . GLN D 4 203 ? 141.550 171.137 187.825 1.00 61.58 203 GLN L CA 1
ATOM 6990 C C . GLN D 4 203 ? 140.156 171.533 188.295 1.00 61.58 203 GLN L C 1
ATOM 6991 O O . GLN D 4 203 ? 139.685 172.638 188.003 1.00 61.58 203 GLN L O 1
ATOM 6997 N N . GLY D 4 204 ? 139.482 170.650 189.030 1.00 62.29 204 GLY L N 1
ATOM 6998 C CA . GLY D 4 204 ? 138.157 170.957 189.533 1.00 62.29 204 GLY L CA 1
ATOM 6999 C C . GLY D 4 204 ? 138.125 171.984 190.638 1.00 62.29 204 GLY L C 1
ATOM 7000 O O . GLY D 4 204 ? 137.041 172.355 191.095 1.00 62.29 204 GLY L O 1
ATOM 7001 N N . LEU D 4 205 ? 139.289 172.451 191.075 1.00 63.00 205 LEU L N 1
ATOM 7002 C CA . LEU D 4 205 ? 139.420 173.447 192.129 1.00 63.00 205 LEU L CA 1
ATOM 7003 C C . LEU D 4 205 ? 139.843 174.772 191.515 1.00 63.00 205 LEU L C 1
ATOM 7004 O O . LEU D 4 205 ? 140.931 174.874 190.938 1.00 63.00 205 LEU L O 1
ATOM 7009 N N . SER D 4 206 ? 138.989 175.785 191.653 1.00 67.80 206 SER L N 1
ATOM 7010 C CA . SER D 4 206 ? 139.306 177.107 191.136 1.00 67.80 206 SER L CA 1
ATOM 7011 C C . SER D 4 206 ? 140.383 177.780 191.969 1.00 67.80 206 SER L C 1
ATOM 7012 O O . SER D 4 206 ? 140.955 178.783 191.530 1.00 67.80 206 SER L O 1
ATOM 7015 N N . SER D 4 207 ? 140.664 177.247 193.153 1.00 63.70 207 SER L N 1
ATOM 7016 C CA . SER D 4 207 ? 141.665 177.767 194.066 1.00 63.70 207 SER L CA 1
ATOM 7017 C C . SER D 4 207 ? 142.225 176.601 194.864 1.00 63.70 207 SER L C 1
ATOM 7018 O O . SER D 4 207 ? 141.498 175.641 195.148 1.00 63.70 207 SER L O 1
ATOM 7021 N N . PRO D 4 208 ? 143.506 176.646 195.224 1.00 59.39 208 PRO L N 1
ATOM 7022 C CA . PRO D 4 208 ? 144.111 175.546 195.988 1.00 59.39 208 PRO L CA 1
ATOM 7023 C C . PRO D 4 208 ? 143.407 175.371 197.327 1.00 59.39 208 PRO L C 1
ATOM 7024 O O . PRO D 4 208 ? 143.234 176.329 198.083 1.00 59.39 208 PRO L O 1
ATOM 7028 N N . VAL D 4 209 ? 142.998 174.135 197.621 1.00 55.87 209 VAL L N 1
ATOM 7029 C CA . VAL D 4 209 ? 142.305 173.840 198.875 1.00 55.87 209 VAL L CA 1
ATOM 7030 C C . VAL D 4 209 ? 143.315 173.376 199.914 1.00 55.87 209 VAL L C 1
ATOM 7031 O O . VAL D 4 209 ? 144.171 172.538 199.631 1.00 55.87 209 VAL L O 1
ATOM 7035 N N . THR D 4 210 ? 143.225 173.926 201.122 1.00 52.94 210 THR L N 1
ATOM 7036 C CA . THR D 4 210 ? 144.177 173.604 202.183 1.00 52.94 210 THR L CA 1
ATOM 7037 C C . THR D 4 210 ? 143.451 173.174 203.453 1.00 52.94 210 THR L C 1
ATOM 7038 O O . THR D 4 210 ? 142.985 174.014 204.228 1.00 52.94 210 THR L O 1
ATOM 7042 N N . LYS D 4 211 ? 143.381 171.864 203.672 1.00 49.37 211 LYS L N 1
ATOM 7043 C CA . LYS D 4 211 ? 142.828 171.295 204.891 1.00 49.37 211 LYS L CA 1
ATOM 7044 C C . LYS D 4 211 ? 143.967 171.140 205.888 1.00 49.37 211 LYS L C 1
ATOM 7045 O O . LYS D 4 211 ? 145.038 170.638 205.534 1.00 49.37 211 LYS L O 1
ATOM 7051 N N . SER D 4 212 ? 143.750 171.576 207.126 1.00 48.58 212 SER L N 1
ATOM 7052 C CA . SER D 4 212 ? 144.823 171.520 208.106 1.00 48.58 212 SER L CA 1
ATOM 7053 C C . SER D 4 212 ? 144.275 171.273 209.500 1.00 48.58 212 SER L C 1
ATOM 7054 O O . SER D 4 212 ? 143.081 171.425 209.764 1.00 48.58 212 SER L O 1
ATOM 7057 N N . PHE D 4 213 ? 145.185 170.904 210.397 1.00 50.79 213 PHE L N 1
ATOM 7058 C CA . PHE D 4 213 ? 144.848 170.682 211.794 1.00 50.79 213 PHE L CA 1
ATOM 7059 C C . PHE D 4 213 ? 146.033 171.099 212.654 1.00 50.79 213 PHE L C 1
ATOM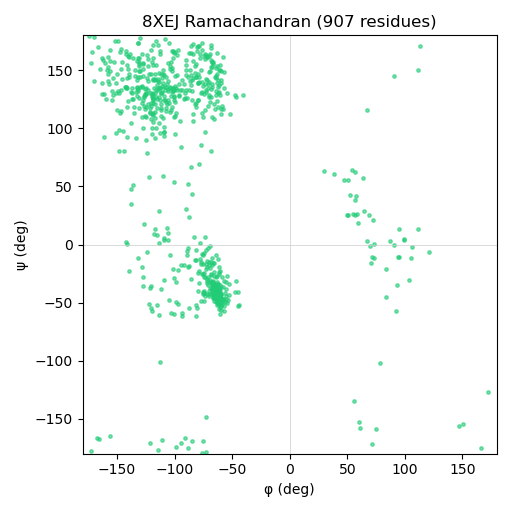 7060 O O . PHE D 4 213 ? 147.147 171.327 212.165 1.00 50.79 213 PHE L O 1
ATOM 7068 N N . ASN D 4 214 ? 145.770 171.184 213.955 1.00 63.65 214 ASN L N 1
ATOM 7069 C CA . ASN D 4 214 ? 146.759 171.522 214.966 1.00 63.65 214 ASN L CA 1
ATOM 7070 C C . ASN D 4 214 ? 146.965 170.343 215.904 1.00 63.65 214 ASN L C 1
ATOM 7071 O O . ASN D 4 214 ? 146.002 169.688 216.314 1.00 63.65 214 ASN L O 1
ATOM 7076 N N . ARG D 4 215 ? 148.226 170.077 216.235 1.00 66.72 215 ARG L N 1
ATOM 7077 C CA . ARG D 4 215 ? 148.551 168.974 217.128 1.00 66.72 215 ARG L CA 1
ATOM 7078 C C . ARG D 4 215 ? 147.966 169.215 218.512 1.00 66.72 215 ARG L C 1
ATOM 7079 O O . ARG D 4 215 ? 148.157 170.279 219.107 1.00 66.72 215 ARG L O 1
ATOM 7087 N N . GLY D 4 216 ? 147.243 168.223 219.021 1.00 70.32 216 GLY L N 1
ATOM 7088 C CA . GLY D 4 216 ? 146.610 168.346 220.317 1.00 70.32 216 GLY L CA 1
ATOM 7089 C C . GLY D 4 216 ? 145.198 168.876 220.199 1.00 70.32 216 GLY L C 1
ATOM 7090 O O . GLY D 4 216 ? 144.242 168.237 220.649 1.00 70.32 216 GLY L O 1
ATOM 7091 N N . GLU D 4 217 ? 145.059 170.048 219.589 1.00 75.65 217 GLU L N 1
ATOM 7092 C CA . GLU D 4 217 ? 143.757 170.673 219.394 1.00 75.65 217 GLU L CA 1
ATOM 7093 C C . GLU D 4 217 ? 142.959 169.916 218.336 1.00 75.65 217 GLU L C 1
ATOM 7094 O O . GLU D 4 217 ? 142.327 168.900 218.627 1.00 75.65 217 GLU L O 1
#

Radius of gyration: 36.65 Å; Cα contacts (8 Å, |Δi|>4): 1788; chains: 4; bounding box: 69×98×102 Å

Sequence (915 aa):
GPPRVKAVKSSEHINEGETAMLVCKSESVPPVTDWAWYKITDSEDKALMQGSESRFFVSSSQGRSELHIENLNMEADPGQYRCQGTSSKGSDQAIITLRVRSHLAALWPFLGIVAEVLVLVTIIFIYEKRRKGALLRDLVLGVLGTAAFLLDLGTDLWAAVQYALGGRYLWAALVLALLGLASVALQLFSWLWLRADPAGLHGSQPPRRCLALLHLLQLGYLYRCVQELRQGLLVWQQEEPSEFDLAYADFLALDISMLRLFETFLETAPQLTLVLAIMLQSGRAEYYQWVGICTSFLGISWALLDYHRALRTCLPSKPLLGLGSSVIYFLWNLLLLWPRVLAVALFSALFPSYVALHFLGLWLVLLLWVWLQGTDFMPDPSSEWLYRVTVATILYFSWFNVAEGRTRGRAIIHFAFLLSDSILLVATWVTHSSWLPSGIPLQLWLPVGCGCFFLGLALRLVYYHWLHPSCCWLPQNRRMTHLAQKFFPKSVEESGGRLVTPGTPLTLTCTVSGFSLSDYAMNWVRQAPGKGLEWIGIIYASGSRYYASWAKGRFTISKTSTTVDLKITSPTTEDTATYFCARYYAGSDIWGPGTLVTVSSASTKGPSVFPLAPSSGTAALGCLVKDYFPEPVTVSWNSGALTSGVHTFPAVLQSSGLYSLSSVVTVPSSSLGTQTYICNVNHKPSNTKVDKKVEPKSADVVMTQTPSSVSAAVGGTVTINCQASQSISAYLAWYQQKPGQPPKLLIYDASDLASGVSSRFKGSGSGTQFTLTISALECADAATYYCQSYYAIITYGAAFGGGTEVVVKRTVAAPSVFIFPPSDEQLKSGTASVVCLLNNFYPREAKVQWKVDNALQSGNSQESVTEQDSKDCTYSLSSTLTLSKADYEKHKVYACEVTHQGLSSPVTKSFNRGE